Protein AF-0000000068712254 (afdb_homodimer)

Sequence (1360 aa):
MREKRAHALTGSDGLIGSLSQQELIDRQKTEPTGTDLFLKHTTFHGLRHVFLSGSYPRRLAWLLAFLTAVALLFTWSSNRVRYLLSSPVHTKAHMVYAKRLVFPAVTICNQNLLIPRRMKKPDIFSAGRWLGLLGRNWQVSPGARDVLTDRDSSSSNEPPWSPLSRILDFNHFLPPPLESQPSMLQLLDRLGHQMEEMLLYCRFQGEVCGPRNFSTIFTRYGKCYTFNSGQDNRPLLVTMKGGMGNGLELMLDIQQDEYLPVWGETDETSFEAGIKVQIHTQDEPPFIDQLGFGVAPGFQTFVSCQEQRLTYLPPPWGDCKSTPMDSDFFNAYSLTACRIDCETRYLVENCNCRMVHMPGDAPYCTPEQYKECADPALDFLVERDNDYCVCETPCNMTRFGKEMSFVKIPSKASAKYLAKKYNKTEQYIADNILVLDIFFEALNYETIEQTKAYEFAGLLGDIGGQMGLFIGASILTILELFDYLYEVIKYKLCRCSSKKHKHSNNNNRGAVLSLDDVKRHVSRLSIFRVERERERERERERERERERERERERERERERERERERERERERERERERERERERERERERERERERERERERERERERDSLHLIIFLHCIITFLSSFFPSSCPQNIDQVASRVVQLQYSASCATRDPGFAPRLCRNRQRPGGPWGDAQLAMREKRAHALTGSDGLIGSLSQQELIDRQKTEPTGTDLFLKHTTFHGLRHVFLSGSYPRRLAWLLAFLTAVALLFTWSSNRVRYLLSSPVHTKAHMVYAKRLVFPAVTICNQNLLIPRRMKKPDIFSAGRWLGLLGRNWQVSPGARDVLTDRDSSSSNEPPWSPLSRILDFNHFLPPPLESQPSMLQLLDRLGHQMEEMLLYCRFQGEVCGPRNFSTIFTRYGKCYTFNSGQDNRPLLVTMKGGMGNGLELMLDIQQDEYLPVWGETDETSFEAGIKVQIHTQDEPPFIDQLGFGVAPGFQTFVSCQEQRLTYLPPPWGDCKSTPMDSDFFNAYSLTACRIDCETRYLVENCNCRMVHMPGDAPYCTPEQYKECADPALDFLVERDNDYCVCETPCNMTRFGKEMSFVKIPSKASAKYLAKKYNKTEQYIADNILVLDIFFEALNYETIEQTKAYEFAGLLGDIGGQMGLFIGASILTILELFDYLYEVIKYKLCRCSSKKHKHSNNNNRGAVLSLDDVKRHVSRLSIFRVERERERERERERERERERERERERERERERERERERERERERERERERERERERERERERERERERERERERERERERDSLHLIIFLHCIITFLSSFFPSSCPQNIDQVASRVVQLQYSASCATRDPGFAPRLCRNRQRPGGPWGDAQLA

Organism: Oncorhynchus mykiss (NCBI:txid8022)

Secondary structure (DSSP, 8-state):
---------TT---------THHHHHHHS-S--HHHHHHHH---TTHHHHHTSS-HHHHHHHHHHHHHHHHHHHHHHHHHHHHHHT--EEEEEEEEE-S-EEPPEEEEEES----GGG--HHHHHHHHHHHTSB-TTSPBPHHHHHHHHGGG-SSSSS-THHHHHHHT--TT--PPPGGGSPPHHHHHHHHSPPHHHHEEEEEETTEE--GGGEEEEEETTEEEEEET-STTSPPPPEE-S-STTSSEEEEEE--GGGSPPPSS--TT----BSEEEEEE-TTSPP-HHHH-EEE-TTEEEEEEEEEEEEE-PPTTT---B-SPP--SS-SS--HHHHHHHHHHHHHHHHHS-B-TTS-SSSPBPPHHHIIIIIHHHHHHHHHS-TTSS--PPBSEEEEEEEEEEEEESS-HHHHHHHHHHTT--HHHHHHHEEEEEEEEEEEEEEEEEEEESS-HHHHHHHHHHHHHHHT---HHHHHHHHHHHHHHHHHHHHHHHHTGGGT---------------------------STHHHHHHHHHHHHHHHHHHHHHHHHHHHHHHHHHHHHHHHHHHHHHHHHHHHHHHHHHHHHHHHHHHHHHHHHHHHHHHHHHHHHHHHHHHHHHTTS-S---SGGGGGGHHHHGGGTGGGGG---------------------------/------------GGG---SHHHHHHHHHS----HHHHHHHH---TTHHHHHTSS-HHHHHHHHHHHHHHHHHHHHHHHHHHHHHHT--EEEEEEEEE-S-EEPPEEEEEES----GGG--HHHHHHHHHHHTSB-TTSPBPHHHHHHHHHTT-SSSSS-TTHHHHHHT--TT--PPPGGGSPPHHHHHHHHSPPHHHHEEEEEETTEE--GGGEEEEEETTEEEEEET-STTSPPPPEE-S-STTSSEEEEEE--GGGSPP-SS--TT-----SEEEEEE-TTSPP-HHHH-EEE-TTEEEEEEEEEEEEE-PPTTT---B-SPP--SS-SS--HHHHHHHHHHHHHHHHHS-B-TTS-SSSPBPPHHHIIIIIHHHHHHHHHHTTSSS--PPBSEEEEEEEEEEEEESS-HHHHHHHHHHTT--HHHHHHHEEEEEEEEEEEEEEEEEEEESS-HHHHHHHHHHHHHHHT---HHHHHHHHHHHHHHHHHHHHHHHHTHHHHTTS----------------------TTSTHHHHHHHHHHHHHHHHHHHHHHHHHHHHHHHHHHHHHHHHHHHHHHHHHHHHHHHHHHHHHHHHHHHHHHHHHHHHHHHHHHHHHHHHHHHHTTSS-S---STTHHHHHHHHHHHHGGGTT---------------------------

Structure (mmCIF, N/CA/C/O backbone):
data_AF-0000000068712254-model_v1
#
loop_
_entity.id
_entity.type
_entity.pdbx_description
1 polymer 'Acid-sensing ion channel 1'
#
loop_
_atom_site.group_PDB
_atom_site.id
_atom_site.type_symbol
_atom_site.label_atom_id
_atom_site.label_alt_id
_atom_site.label_comp_id
_atom_site.label_asym_id
_atom_site.label_entity_id
_atom_site.label_seq_id
_atom_site.pdbx_PDB_ins_code
_atom_site.Cartn_x
_atom_site.Cartn_y
_atom_site.Cartn_z
_atom_site.occupancy
_atom_site.B_iso_or_equiv
_atom_site.auth_seq_id
_atom_site.auth_comp_id
_atom_site.auth_asym_id
_atom_site.auth_atom_id
_atom_site.pdbx_PDB_model_num
ATOM 1 N N . MET A 1 1 ? -28.516 146.625 25.609 1 22.34 1 MET A N 1
ATOM 2 C CA . MET A 1 1 ? -29.281 145.5 25.328 1 22.34 1 MET A CA 1
ATOM 3 C C . MET A 1 1 ? -28.406 144.375 24.734 1 22.34 1 MET A C 1
ATOM 5 O O . MET A 1 1 ? -27.609 144.625 23.812 1 22.34 1 MET A O 1
ATOM 9 N N . ARG A 1 2 ? -28.297 143.25 25.531 1 22.44 2 ARG A N 1
ATOM 10 C CA . ARG A 1 2 ? -27.516 142.125 26.031 1 22.44 2 ARG A CA 1
ATOM 11 C C . ARG A 1 2 ? -27.469 141 25.016 1 22.44 2 ARG A C 1
ATOM 13 O O . ARG A 1 2 ? -28.484 140.375 24.766 1 22.44 2 ARG A O 1
ATOM 20 N N . GLU A 1 3 ? -26.672 141.375 23.984 1 19.88 3 GLU A N 1
ATOM 21 C CA . GLU A 1 3 ? -26.297 140.625 22.734 1 19.88 3 GLU A CA 1
ATOM 22 C C . GLU A 1 3 ? -25.891 139.25 22.984 1 19.88 3 GLU A C 1
ATOM 24 O O . GLU A 1 3 ? -26.375 138.25 22.328 1 19.88 3 GLU A O 1
ATOM 29 N N . LYS A 1 4 ? -24.641 139 23.391 1 21.2 4 LYS A N 1
ATOM 30 C CA . LYS A 1 4 ? -23.672 138.125 22.625 1 21.2 4 LYS A CA 1
ATOM 31 C C . LYS A 1 4 ? -23.688 136.75 23.078 1 21.2 4 LYS A C 1
ATOM 33 O O . LYS A 1 4 ? -23.094 135.875 22.422 1 21.2 4 LYS A O 1
ATOM 38 N N . ARG A 1 5 ? -24.031 136.5 24.359 1 23.12 5 ARG A N 1
ATOM 39 C CA . ARG A 1 5 ? -23.156 135.5 25 1 23.12 5 ARG A CA 1
ATOM 40 C C . ARG A 1 5 ? -23.5 134 24.547 1 23.12 5 ARG A C 1
ATOM 42 O O . ARG A 1 5 ? -24.328 133.375 25.172 1 23.12 5 ARG A O 1
ATOM 49 N N . ALA A 1 6 ? -23.719 133.875 23.203 1 20.67 6 ALA A N 1
ATOM 50 C CA . ALA A 1 6 ? -24.422 132.75 22.625 1 20.67 6 ALA A CA 1
ATOM 51 C C . ALA A 1 6 ? -23.625 131.5 22.844 1 20.67 6 ALA A C 1
ATOM 53 O O . ALA A 1 6 ? -24.125 130.375 22.562 1 20.67 6 ALA A O 1
ATOM 54 N N . HIS A 1 7 ? -22.266 131.625 23.141 1 22.64 7 HIS A N 1
ATOM 55 C CA . HIS A 1 7 ? -21.438 130.5 22.531 1 22.64 7 HIS A CA 1
ATOM 56 C C . HIS A 1 7 ? -21.641 129.25 23.25 1 22.64 7 HIS A C 1
ATOM 58 O O . HIS A 1 7 ? -21.406 129.125 24.453 1 22.64 7 HIS A O 1
ATOM 64 N N . ALA A 1 8 ? -22.641 128.375 22.828 1 21.3 8 ALA A N 1
ATOM 65 C CA . ALA A 1 8 ? -23.281 127.125 23.297 1 21.3 8 ALA A CA 1
ATOM 66 C C . ALA A 1 8 ? -22.281 126 23.438 1 21.3 8 ALA A C 1
ATOM 68 O O . ALA A 1 8 ? -21.375 125.875 22.609 1 21.3 8 ALA A O 1
ATOM 69 N N . LEU A 1 9 ? -22.031 125.375 24.609 1 21.94 9 LEU A N 1
ATOM 70 C CA . LEU A 1 9 ? -21.266 124.375 25.359 1 21.94 9 LEU A CA 1
ATOM 71 C C . LEU A 1 9 ? -21.453 123 24.766 1 21.94 9 LEU A C 1
ATOM 73 O O . LEU A 1 9 ? -21.141 122 25.406 1 21.94 9 LEU A O 1
ATOM 77 N N . THR A 1 10 ? -21.812 122.75 23.406 1 23.34 10 THR A N 1
ATOM 78 C CA . THR A 1 10 ? -22.438 121.438 23.094 1 23.34 10 THR A CA 1
ATOM 79 C C . THR A 1 10 ? -21.406 120.312 23.078 1 23.34 10 THR A C 1
ATOM 81 O O . THR A 1 10 ? -21.734 119.188 22.75 1 23.34 10 THR A O 1
ATOM 84 N N . GLY A 1 11 ? -20.094 120.5 23.391 1 21.34 11 GLY A N 1
ATOM 85 C CA . GLY A 1 11 ? -19.125 119.625 22.75 1 21.34 11 GLY A CA 1
ATOM 86 C C . GLY A 1 11 ? -19.125 118.188 23.297 1 21.34 11 GLY A C 1
ATOM 87 O O . GLY A 1 11 ? -18.297 117.375 22.922 1 21.34 11 GLY A O 1
ATOM 88 N N . SER A 1 12 ? -19.734 117.75 24.469 1 25.16 12 SER A N 1
ATOM 89 C CA . SER A 1 12 ? -19.062 116.688 25.219 1 25.16 12 SER A CA 1
ATOM 90 C C . SER A 1 12 ? -19.422 115.312 24.672 1 25.16 12 SER A C 1
ATOM 92 O O . SER A 1 12 ? -20.203 114.562 25.297 1 25.16 12 SER A O 1
ATOM 94 N N . ASP A 1 13 ? -19.734 115.125 23.328 1 23.64 13 ASP A N 1
ATOM 95 C CA . ASP A 1 13 ? -20.406 113.875 22.969 1 23.64 13 ASP A CA 1
ATOM 96 C C . ASP A 1 13 ? -19.516 112.688 23.297 1 23.64 13 ASP A C 1
ATOM 98 O O . ASP A 1 13 ? -19.953 111.75 23.969 1 23.64 13 ASP A O 1
ATOM 102 N N . GLY A 1 14 ? -18.812 112 22.266 1 24.56 14 GLY A N 1
ATOM 103 C CA . GLY A 1 14 ? -18.938 110.688 21.641 1 24.56 14 GLY A CA 1
ATOM 104 C C . GLY A 1 14 ? -17.938 109.688 22.172 1 24.56 14 GLY A C 1
ATOM 105 O O . GLY A 1 14 ? -17.719 108.625 21.562 1 24.56 14 GLY A O 1
ATOM 106 N N . LEU A 1 15 ? -17.125 109.875 23.172 1 25.58 15 LEU A N 1
ATOM 107 C CA . LEU A 1 15 ? -16 109 23.281 1 25.58 15 LEU A CA 1
ATOM 108 C C . LEU A 1 15 ? -16.453 107.625 23.797 1 25.58 15 LEU A C 1
ATOM 110 O O . LEU A 1 15 ? -16.516 107.375 25 1 25.58 15 LEU A O 1
ATOM 114 N N . ILE A 1 16 ? -17.672 107.188 23.5 1 29.19 16 ILE A N 1
ATOM 115 C CA . ILE A 1 16 ? -17.953 105.812 24.016 1 29.19 16 ILE A CA 1
ATOM 116 C C . ILE A 1 16 ? -16.906 104.875 23.469 1 29.19 16 ILE A C 1
ATOM 118 O O . ILE A 1 16 ? -16.578 104.875 22.281 1 29.19 16 ILE A O 1
ATOM 122 N N . GLY A 1 17 ? -16.078 104.188 24.359 1 26.16 17 GLY A N 1
ATOM 123 C CA . GLY A 1 17 ? -14.992 103.188 24.391 1 26.16 17 GLY A CA 1
ATOM 124 C C . GLY A 1 17 ? -15.281 102 23.547 1 26.16 17 GLY A C 1
ATOM 125 O O . GLY A 1 17 ? -16.375 101.438 23.625 1 26.16 17 GLY A O 1
ATOM 126 N N . SER A 1 18 ? -14.758 101.812 22.25 1 33.28 18 SER A N 1
ATOM 127 C CA . SER A 1 18 ? -14.578 100.75 21.312 1 33.28 18 SER A CA 1
ATOM 128 C C . SER A 1 18 ? -14.047 99.5 22.016 1 33.28 18 SER A C 1
ATOM 130 O O . SER A 1 18 ? -12.852 99.375 22.312 1 33.28 18 SER A O 1
ATOM 132 N N . LEU A 1 19 ? -14.508 99.125 23.219 1 33.78 19 LEU A N 1
ATOM 133 C CA . LEU A 1 19 ? -14.156 97.75 23.688 1 33.78 19 LEU A CA 1
ATOM 134 C C . LEU A 1 19 ? -14.312 96.75 22.578 1 33.78 19 LEU A C 1
ATOM 136 O O . LEU A 1 19 ? -15.375 96.625 21.969 1 33.78 19 LEU A O 1
ATOM 140 N N . SER A 1 20 ? -13.133 96.375 21.906 1 32.94 20 SER A N 1
ATOM 141 C CA . SER A 1 20 ? -12.742 95.562 20.766 1 32.94 20 SER A CA 1
ATOM 142 C C . SER A 1 20 ? -13.438 94.25 20.766 1 32.94 20 SER A C 1
ATOM 144 O O . SER A 1 20 ? -13.477 93.562 21.797 1 32.94 20 SER A O 1
ATOM 146 N N . GLN A 1 21 ? -14.5 93.875 19.906 1 37.25 21 GLN A N 1
ATOM 147 C CA . GLN A 1 21 ? -15.164 92.75 19.297 1 37.25 21 GLN A CA 1
ATOM 148 C C . GLN A 1 21 ? -14.172 91.625 19.016 1 37.25 21 GLN A C 1
ATOM 150 O O . GLN A 1 21 ? -14.57 90.5 18.719 1 37.25 21 GLN A O 1
ATOM 155 N N . GLN A 1 22 ? -12.883 91.938 18.875 1 39.75 22 GLN A N 1
ATOM 156 C CA . GLN A 1 22 ? -11.93 90.938 18.438 1 39.75 22 GLN A CA 1
ATOM 157 C C . GLN A 1 22 ? -11.766 89.875 19.484 1 39.75 22 GLN A C 1
ATOM 159 O O . GLN A 1 22 ? -11.555 88.688 19.156 1 39.75 22 GLN A O 1
ATOM 164 N N . GLU A 1 23 ? -11.812 90.25 20.766 1 40.56 23 GLU A N 1
ATOM 165 C CA . GLU A 1 23 ? -11.609 89.188 21.766 1 40.56 23 GLU A CA 1
ATOM 166 C C . GLU A 1 23 ? -12.797 88.188 21.797 1 40.56 23 GLU A C 1
ATOM 168 O O . GLU A 1 23 ? -12.68 87.062 22.281 1 40.56 23 GLU A O 1
ATOM 173 N N . LEU A 1 24 ? -14.039 88.812 21.438 1 38.44 24 LEU A N 1
ATOM 174 C CA . LEU A 1 24 ? -15.172 87.875 21.375 1 38.44 24 LEU A CA 1
ATOM 175 C C . LEU A 1 24 ? -15.008 86.875 20.219 1 38.44 24 LEU A C 1
ATOM 177 O O . LEU A 1 24 ? -15.516 85.75 20.281 1 38.44 24 LEU A O 1
ATOM 181 N N . ILE A 1 25 ? -14.531 87.438 19.078 1 40.47 25 ILE A N 1
ATOM 182 C CA . ILE A 1 25 ? -14.367 86.562 17.938 1 40.47 25 ILE A CA 1
ATOM 183 C C . ILE A 1 25 ? -13.305 85.5 18.266 1 40.47 25 ILE A C 1
ATOM 185 O O . ILE A 1 25 ? -13.406 84.375 17.828 1 40.47 25 ILE A O 1
ATOM 189 N N . ASP A 1 26 ? -12.266 85.938 18.906 1 40.22 26 ASP A N 1
ATOM 190 C CA . ASP A 1 26 ? -11.219 84.938 19.203 1 40.22 26 ASP A CA 1
ATOM 191 C C . ASP A 1 26 ? -11.703 83.938 20.203 1 40.22 26 ASP A C 1
ATOM 193 O O . ASP A 1 26 ? -11.117 82.875 20.328 1 40.22 26 ASP A O 1
ATOM 197 N N . ARG A 1 27 ? -12.523 84.312 21.188 1 42.34 27 ARG A N 1
ATOM 198 C CA . ARG A 1 27 ? -13.07 83.312 22.094 1 42.34 27 ARG A CA 1
ATOM 199 C C . ARG A 1 27 ? -13.992 82.312 21.375 1 42.34 27 ARG A C 1
ATOM 201 O O . ARG A 1 27 ? -14.25 81.25 21.859 1 42.34 27 ARG A O 1
ATOM 208 N N . GLN A 1 28 ? -14.82 82.938 20.5 1 39.88 28 GLN A N 1
ATOM 209 C CA . GLN A 1 28 ? -15.742 82 19.844 1 39.88 28 GLN A CA 1
ATOM 210 C C . GLN A 1 28 ? -15 81 19.031 1 39.88 28 GLN A C 1
ATOM 212 O O . GLN A 1 28 ? -15.586 80 18.594 1 39.88 28 GLN A O 1
ATOM 217 N N . LYS A 1 29 ? -13.984 81.375 18.422 1 43.91 29 LYS A N 1
ATOM 218 C CA . LYS A 1 29 ? -13.391 80.438 17.469 1 43.91 29 LYS A CA 1
ATOM 219 C C . LYS A 1 29 ? -12.836 79.188 18.172 1 43.91 29 LYS A C 1
ATOM 221 O O . LYS A 1 29 ? -12.344 78.25 17.531 1 43.91 29 LYS A O 1
ATOM 226 N N . THR A 1 30 ? -12.508 79.438 19.406 1 41.34 30 THR A N 1
ATOM 227 C CA . THR A 1 30 ? -11.906 78.188 19.891 1 41.34 30 THR A CA 1
ATOM 228 C C . THR A 1 30 ? -12.984 77.125 20.219 1 41.34 30 THR A C 1
ATOM 230 O O . THR A 1 30 ? -13.352 76.938 21.375 1 41.34 30 THR A O 1
ATOM 233 N N . GLU A 1 31 ? -14.164 77.312 19.766 1 41.47 31 GLU A N 1
ATOM 234 C CA . GLU A 1 31 ? -15.055 76.188 19.953 1 41.47 31 GLU A CA 1
ATOM 235 C C . GLU A 1 31 ? -14.32 74.875 19.703 1 41.47 31 GLU A C 1
ATOM 237 O O . GLU A 1 31 ? -13.617 74.75 18.703 1 41.47 31 GLU A O 1
ATOM 242 N N . PRO A 1 32 ? -13.93 74.188 20.797 1 49.16 32 PRO A N 1
ATOM 243 C CA . PRO A 1 32 ? -13.289 72.875 20.516 1 49.16 32 PRO A CA 1
ATOM 244 C C . PRO A 1 32 ? -13.875 72.188 19.281 1 49.16 32 PRO A C 1
ATOM 246 O O . PRO A 1 32 ? -15.086 72 19.203 1 49.16 32 PRO A O 1
ATOM 249 N N . THR A 1 33 ? -13.43 72.438 18.078 1 52.75 33 THR A N 1
ATOM 250 C CA . THR A 1 33 ? -13.844 71.75 16.844 1 52.75 33 THR A CA 1
ATOM 251 C C . THR A 1 33 ? -14.125 70.25 17.109 1 52.75 33 THR A C 1
ATOM 253 O O . THR A 1 33 ? -13.641 69.688 18.094 1 52.75 33 THR A O 1
ATOM 256 N N . GLY A 1 34 ? -15.344 69.75 16.453 1 53.47 34 GLY A N 1
ATOM 257 C CA . GLY A 1 34 ? -15.789 68.375 16.469 1 53.47 34 GLY A CA 1
ATOM 258 C C . GLY A 1 34 ? -14.641 67.375 16.516 1 53.47 34 GLY A C 1
ATOM 259 O O . GLY A 1 34 ? -14.734 66.375 17.188 1 53.47 34 GLY A O 1
ATOM 260 N N . THR A 1 35 ? -13.594 67.75 15.891 1 61.16 35 THR A N 1
ATOM 261 C CA . THR A 1 35 ? -12.438 66.875 15.867 1 61.16 35 THR A CA 1
ATOM 262 C C . THR A 1 35 ? -11.758 66.812 17.234 1 61.16 35 THR A C 1
ATOM 264 O O . THR A 1 35 ? -11.258 65.75 17.641 1 61.16 35 THR A O 1
ATOM 267 N N . ASP A 1 36 ? -11.734 67.938 17.906 1 60.5 36 ASP A N 1
ATOM 268 C CA . ASP A 1 36 ? -11.086 68 19.219 1 60.5 36 ASP A CA 1
ATOM 269 C C . ASP A 1 36 ? -11.867 67.188 20.25 1 60.5 36 ASP A C 1
ATOM 271 O O . ASP A 1 36 ? -11.266 66.5 21.094 1 60.5 36 ASP A O 1
ATOM 275 N N . LEU A 1 37 ? -13.172 67.25 20.125 1 59.22 37 LEU A N 1
ATOM 276 C CA . LEU A 1 37 ? -13.977 66.5 21.047 1 59.22 37 LEU A CA 1
ATOM 277 C C . LEU A 1 37 ? -13.82 65 20.781 1 59.22 37 LEU A C 1
ATOM 279 O O . LEU A 1 37 ? -13.758 64.188 21.719 1 59.22 37 LEU A O 1
ATOM 283 N N . PHE A 1 38 ? -13.688 64.688 19.547 1 63.28 38 PHE A N 1
ATOM 284 C CA . PHE A 1 38 ? -13.492 63.281 19.188 1 63.28 38 PHE A CA 1
ATOM 285 C C . PHE A 1 38 ? -12.156 62.781 19.719 1 63.28 38 PHE A C 1
ATOM 287 O O . PHE A 1 38 ? -12.07 61.656 20.234 1 63.28 38 PHE A O 1
ATOM 294 N N . LEU A 1 39 ? -11.227 63.594 19.438 1 63.19 39 LEU A N 1
ATOM 295 C CA . LEU A 1 39 ? -9.883 63.188 19.844 1 63.19 39 LEU A CA 1
ATOM 296 C C . LEU A 1 39 ? -9.781 63.062 21.359 1 63.19 39 LEU A C 1
ATOM 298 O O . LEU A 1 39 ? -8.992 62.281 21.859 1 63.19 39 LEU A O 1
ATOM 302 N N . LYS A 1 40 ? -10.57 63.875 21.984 1 61.78 40 LYS A N 1
ATOM 303 C CA . LYS A 1 40 ? -10.547 63.812 23.453 1 61.78 40 LYS A CA 1
ATOM 304 C C . LYS A 1 40 ? -11.281 62.594 23.969 1 61.78 40 LYS A C 1
ATOM 306 O O . LYS A 1 40 ? -10.945 62.062 25.031 1 61.78 40 LYS A O 1
ATOM 311 N N . HIS A 1 41 ? -12.195 62.031 23.078 1 61.53 41 HIS A N 1
ATOM 312 C CA . HIS A 1 41 ? -13 60.906 23.562 1 61.53 41 HIS A CA 1
ATOM 313 C C . HIS A 1 41 ? -12.688 59.625 22.797 1 61.53 41 HIS A C 1
ATOM 315 O O . HIS A 1 41 ? -13.305 58.594 23.047 1 61.53 41 HIS A O 1
ATOM 321 N N . THR A 1 42 ? -11.695 59.75 21.938 1 66.38 42 THR A N 1
ATOM 322 C CA . THR A 1 42 ? -11.438 58.531 21.156 1 66.38 42 THR A CA 1
ATOM 323 C C . THR A 1 42 ? -10.766 57.469 22.016 1 66.38 42 THR A C 1
ATOM 325 O O . THR A 1 42 ? -9.953 57.781 22.891 1 66.38 42 THR A O 1
ATOM 328 N N . THR A 1 43 ? -11.273 56.312 21.828 1 68.81 43 THR A N 1
ATOM 329 C CA . THR A 1 43 ? -10.773 55.188 22.594 1 68.81 43 THR A CA 1
ATOM 330 C C . THR A 1 43 ? -9.609 54.5 21.875 1 68.81 43 THR A C 1
ATOM 332 O O . THR A 1 43 ? -9.125 53.469 22.312 1 68.81 43 THR A O 1
ATOM 335 N N . PHE A 1 44 ? -9.102 55.188 20.781 1 74.88 44 PHE A N 1
ATOM 336 C CA . PHE A 1 44 ? -7.879 54.688 20.172 1 74.88 44 PHE A CA 1
ATOM 337 C C . PHE A 1 44 ? -6.66 55.062 21 1 74.88 44 PHE A C 1
ATOM 339 O O . PHE A 1 44 ? -6.52 56.219 21.438 1 74.88 44 PHE A O 1
ATOM 346 N N . HIS A 1 45 ? -5.93 54.031 21.188 1 72.31 45 HIS A N 1
ATOM 347 C CA . HIS A 1 45 ? -4.707 54.375 21.906 1 72.31 45 HIS A CA 1
ATOM 348 C C . HIS A 1 45 ? -3.734 55.125 21.031 1 72.31 45 HIS A C 1
ATOM 350 O O . HIS A 1 45 ? -3.59 54.844 19.844 1 72.31 45 HIS A O 1
ATOM 356 N N . GLY A 1 46 ? -3.182 56.156 21.391 1 72.12 46 GLY A N 1
ATOM 357 C CA . GLY A 1 46 ? -2.08 56.844 20.734 1 72.12 46 GLY A CA 1
ATOM 358 C C . GLY A 1 46 ? -2.531 58 19.875 1 72.12 46 GLY A C 1
ATOM 359 O O . GLY A 1 46 ? -1.743 58.906 19.562 1 72.12 46 GLY A O 1
ATOM 360 N N . LEU A 1 47 ? -3.791 57.906 19.438 1 73.88 47 LEU A N 1
ATOM 361 C CA . LEU A 1 47 ? -4.238 58.938 18.5 1 73.88 47 LEU A CA 1
ATOM 362 C C . LEU A 1 47 ? -4.305 60.312 19.188 1 73.88 47 LEU A C 1
ATOM 364 O O . LEU A 1 47 ? -4.082 61.344 18.562 1 73.88 47 LEU A O 1
ATOM 368 N N . ARG A 1 48 ? -4.516 60.25 20.453 1 73.25 48 ARG A N 1
ATOM 369 C CA . ARG A 1 48 ? -4.605 61.5 21.203 1 73.25 48 ARG A CA 1
ATOM 370 C C . ARG A 1 48 ? -3.258 62.188 21.234 1 73.25 48 ARG A C 1
ATOM 372 O O . ARG A 1 48 ? -3.201 63.438 21.188 1 73.25 48 ARG A O 1
ATOM 379 N N . HIS A 1 49 ? -2.217 61.375 21.188 1 73.62 49 HIS A N 1
ATOM 380 C CA . HIS A 1 49 ? -0.893 62 21.281 1 73.62 49 HIS A CA 1
ATOM 381 C C . HIS A 1 49 ? -0.443 62.562 19.938 1 73.62 49 HIS A C 1
ATOM 383 O O . HIS A 1 49 ? 0.445 63.406 19.875 1 73.62 49 HIS A O 1
ATOM 389 N N . VAL A 1 50 ? -1.033 62.125 18.984 1 74.44 50 VAL A N 1
ATOM 390 C CA . VAL A 1 50 ? -0.674 62.625 17.656 1 74.44 50 VAL A CA 1
ATOM 391 C C . VAL A 1 50 ? -1.26 64 17.453 1 74.44 50 VAL A C 1
ATOM 393 O O . VAL A 1 50 ? -0.608 64.875 16.875 1 74.44 50 VAL A O 1
ATOM 396 N N . PHE A 1 51 ? -2.416 64.312 17.969 1 71.75 51 PHE A N 1
ATOM 397 C CA . PHE A 1 51 ? -3.096 65.562 17.609 1 71.75 51 PHE A CA 1
ATOM 398 C C . PHE A 1 51 ? -3.049 66.562 18.766 1 71.75 51 PHE A C 1
ATOM 400 O O . PHE A 1 51 ? -3.131 67.75 18.562 1 71.75 51 PHE A O 1
ATOM 407 N N . LEU A 1 52 ? -3.203 66.062 19.891 1 61.97 52 LEU A N 1
ATOM 408 C CA . LEU A 1 52 ? -3.377 67.062 20.938 1 61.97 52 LEU A CA 1
ATOM 409 C C . LEU A 1 52 ? -2.035 67.625 21.344 1 61.97 52 LEU A C 1
ATOM 411 O O . LEU A 1 52 ? -1.919 68.875 21.484 1 61.97 52 LEU A O 1
ATOM 415 N N . SER A 1 53 ? -1.084 66.875 22.141 1 59 53 SER A N 1
ATOM 416 C CA . SER A 1 53 ? -0.093 67.562 22.953 1 59 53 SER A CA 1
ATOM 417 C C . SER A 1 53 ? 1.323 67.312 22.469 1 59 53 SER A C 1
ATOM 419 O O . SER A 1 53 ? 1.608 66.188 21.969 1 59 53 SER A O 1
ATOM 421 N N . GLY A 1 54 ? 2.17 68.438 22.172 1 61.44 54 GLY A N 1
ATOM 422 C CA . GLY A 1 54 ? 3.617 68.375 22.297 1 61.44 54 GLY A CA 1
ATOM 423 C C . GLY A 1 54 ? 4.348 68.938 21.094 1 61.44 54 GLY A C 1
ATOM 424 O O . GLY A 1 54 ? 3.74 69.562 20.219 1 61.44 54 GLY A O 1
ATOM 425 N N . SER A 1 55 ? 5.57 68.75 21.094 1 72.31 55 SER A N 1
ATOM 426 C CA . SER A 1 55 ? 6.535 69.188 20.094 1 72.31 55 SER A CA 1
ATOM 427 C C . SER A 1 55 ? 6.352 68.375 18.797 1 72.31 55 SER A C 1
ATOM 429 O O . SER A 1 55 ? 5.789 67.312 18.797 1 72.31 55 SER A O 1
ATOM 431 N N . TYR A 1 56 ? 6.512 69.062 17.656 1 81.38 56 TYR A N 1
ATOM 432 C CA . TYR A 1 56 ? 6.328 68.5 16.312 1 81.38 56 TYR A CA 1
ATOM 433 C C . TYR A 1 56 ? 7.031 67.188 16.156 1 81.38 56 TYR A C 1
ATOM 435 O O . TYR A 1 56 ? 6.449 66.188 15.656 1 81.38 56 TYR A O 1
ATOM 443 N N . PRO A 1 57 ? 8.281 67.062 16.688 1 82.94 57 PRO A N 1
ATOM 444 C CA . PRO A 1 57 ? 8.922 65.75 16.516 1 82.94 57 PRO A CA 1
ATOM 445 C C . PRO A 1 57 ? 8.227 64.625 17.312 1 82.94 57 PRO A C 1
ATOM 447 O O . PRO A 1 57 ? 8.188 63.5 16.875 1 82.94 57 PRO A O 1
ATOM 450 N N . ARG A 1 58 ? 7.668 65 18.359 1 83.94 58 ARG A N 1
ATOM 451 C CA . ARG A 1 58 ? 6.945 64.062 19.172 1 83.94 58 ARG A CA 1
ATOM 452 C C . ARG A 1 58 ? 5.656 63.594 18.484 1 83.94 58 ARG A C 1
ATOM 454 O O . ARG A 1 58 ? 5.32 62.406 18.5 1 83.94 58 ARG A O 1
ATOM 461 N N . ARG A 1 59 ? 5.074 64.438 17.828 1 84.44 59 ARG A N 1
ATOM 462 C CA . ARG A 1 59 ? 3.846 64.188 17.094 1 84.44 59 ARG A CA 1
ATOM 463 C C . ARG A 1 59 ? 4.133 63.281 15.883 1 84.44 59 ARG A C 1
ATOM 465 O O . ARG A 1 59 ? 3.352 62.375 15.562 1 84.44 59 ARG A O 1
ATOM 472 N N . LEU A 1 60 ? 5.266 63.562 15.312 1 87.25 60 LEU A N 1
ATOM 473 C CA . LEU A 1 60 ? 5.652 62.75 14.164 1 87.25 60 LEU A CA 1
ATOM 474 C C . LEU A 1 60 ? 6.016 61.312 14.594 1 87.25 60 LEU A C 1
ATOM 476 O O . LEU A 1 60 ? 5.711 60.375 13.891 1 87.25 60 LEU A O 1
ATOM 480 N N . ALA A 1 61 ? 6.637 61.156 15.75 1 87.12 61 ALA A N 1
ATOM 481 C CA . ALA A 1 61 ? 7.004 59.844 16.266 1 87.12 61 ALA A CA 1
ATOM 482 C C . ALA A 1 61 ? 5.762 59.031 16.609 1 87.12 61 ALA A C 1
ATOM 484 O O . ALA A 1 61 ? 5.707 57.812 16.328 1 87.12 61 ALA A O 1
ATOM 485 N N . TRP A 1 62 ? 4.793 59.719 17.141 1 86.75 62 TRP A N 1
ATOM 486 C CA . TRP A 1 62 ? 3.564 59.031 17.5 1 86.75 62 TRP A CA 1
ATOM 487 C C . TRP A 1 62 ? 2.756 58.688 16.25 1 86.75 62 TRP A C 1
ATOM 489 O O . TRP A 1 62 ? 2.096 57.625 16.219 1 86.75 62 TRP A O 1
ATOM 499 N N . LEU A 1 63 ? 2.875 59.469 15.227 1 87.69 63 LEU A N 1
ATOM 500 C CA . LEU A 1 63 ? 2.201 59.156 13.969 1 87.69 63 LEU A CA 1
ATOM 501 C C . LEU A 1 63 ? 2.844 57.969 13.297 1 87.69 63 LEU A C 1
ATOM 503 O O . LEU A 1 63 ? 2.145 57.094 12.766 1 87.69 63 LEU A O 1
ATOM 507 N N . LEU A 1 64 ? 4.117 57.906 13.375 1 90.25 64 LEU A N 1
ATOM 508 C CA . LEU A 1 64 ? 4.82 56.75 12.781 1 90.25 64 LEU A CA 1
ATOM 509 C C . LEU A 1 64 ? 4.531 55.469 13.555 1 90.25 64 LEU A C 1
ATOM 511 O O . LEU A 1 64 ? 4.387 54.406 12.961 1 90.25 64 LEU A O 1
ATOM 515 N N . ALA A 1 65 ? 4.461 55.625 14.852 1 89.19 65 ALA A N 1
ATOM 516 C CA . ALA A 1 65 ? 4.152 54.438 15.672 1 89.19 65 ALA A CA 1
ATOM 517 C C . ALA A 1 65 ? 2.736 53.938 15.406 1 89.19 65 ALA A C 1
ATOM 519 O O . ALA A 1 65 ? 2.504 52.75 15.336 1 89.19 65 ALA A O 1
ATOM 520 N N . PHE A 1 66 ? 1.828 54.781 15.281 1 87.81 66 PHE A N 1
ATOM 521 C CA . PHE A 1 66 ? 0.443 54.438 15 1 87.81 66 PHE A CA 1
ATOM 522 C C . PHE A 1 66 ? 0.313 53.812 13.625 1 87.81 66 PHE A C 1
ATOM 524 O O . PHE A 1 66 ? -0.37 52.781 13.461 1 87.81 66 PHE A O 1
ATOM 531 N N . LEU A 1 67 ? 1.033 54.344 12.656 1 90.25 67 LEU A N 1
ATOM 532 C CA . LEU A 1 67 ? 0.977 53.781 11.305 1 90.25 67 LEU A CA 1
ATOM 533 C C . LEU A 1 67 ? 1.639 52.406 11.242 1 90.25 67 LEU A C 1
ATOM 535 O O . LEU A 1 67 ? 1.177 51.531 10.523 1 90.25 67 LEU A O 1
ATOM 539 N N . THR A 1 68 ? 2.695 52.25 11.945 1 91.94 68 THR A N 1
ATOM 540 C CA . THR A 1 68 ? 3.355 50.938 12.008 1 91.94 68 THR A CA 1
ATOM 541 C C . THR A 1 68 ? 2.459 49.906 12.68 1 91.94 68 THR A C 1
ATOM 543 O O . THR A 1 68 ? 2.398 48.75 12.258 1 91.94 68 THR A O 1
ATOM 546 N N . ALA A 1 69 ? 1.771 50.344 13.727 1 90.06 69 ALA A N 1
ATOM 547 C CA . ALA A 1 69 ? 0.855 49.438 14.422 1 90.06 69 ALA A CA 1
ATOM 548 C C . ALA A 1 69 ? -0.298 49.031 13.516 1 90.06 69 ALA A C 1
ATOM 550 O O . ALA A 1 69 ? -0.688 47.875 13.5 1 90.06 69 ALA A O 1
ATOM 551 N N . VAL A 1 70 ? -0.773 49.938 12.789 1 89.06 70 VAL A N 1
ATOM 552 C CA . VAL A 1 70 ? -1.871 49.656 11.875 1 89.06 70 VAL A CA 1
ATOM 553 C C . VAL A 1 70 ? -1.376 48.75 10.75 1 89.06 70 VAL A C 1
ATOM 555 O O . VAL A 1 70 ? -2.074 47.812 10.336 1 89.06 70 VAL A O 1
ATOM 558 N N . ALA A 1 71 ? -0.188 48.969 10.297 1 93.38 71 ALA A N 1
ATOM 559 C CA . ALA A 1 71 ? 0.389 48.125 9.25 1 93.38 71 ALA A CA 1
ATOM 560 C C . ALA A 1 71 ? 0.609 46.719 9.75 1 93.38 71 ALA A C 1
ATOM 562 O O . ALA A 1 71 ? 0.339 45.75 9.031 1 93.38 71 ALA A O 1
ATOM 563 N N . LEU A 1 72 ? 1.054 46.625 10.945 1 91.38 72 LEU A N 1
ATOM 564 C CA . LEU A 1 72 ? 1.268 45.281 11.531 1 91.38 72 LEU A CA 1
ATOM 565 C C . LEU A 1 72 ? -0.06 44.594 11.766 1 91.38 72 LEU A C 1
ATOM 567 O O . LEU A 1 72 ? -0.163 43.375 11.57 1 91.38 72 LEU A O 1
ATOM 571 N N . LEU A 1 73 ? -1.038 45.312 12.164 1 90.5 73 LEU A N 1
ATOM 572 C CA . LEU A 1 73 ? -2.369 44.719 12.344 1 90.5 73 LEU A CA 1
ATOM 573 C C . LEU A 1 73 ? -2.908 44.188 11.031 1 90.5 73 LEU A C 1
ATOM 575 O O . LEU A 1 73 ? -3.4 43.062 10.977 1 90.5 73 LEU A O 1
ATOM 579 N N . PHE A 1 74 ? -2.752 44.906 9.977 1 92.25 74 PHE A N 1
ATOM 580 C CA . PHE A 1 74 ? -3.277 44.469 8.688 1 92.25 74 PHE A CA 1
ATOM 581 C C . PHE A 1 74 ? -2.484 43.281 8.148 1 92.25 74 PHE A C 1
ATOM 583 O O . PHE A 1 74 ? -3.055 42.375 7.543 1 92.25 74 PHE A O 1
ATOM 590 N N . THR A 1 75 ? -1.252 43.25 8.305 1 92.75 75 THR A N 1
ATOM 591 C CA . THR A 1 75 ? -0.424 42.156 7.801 1 92.75 75 THR A CA 1
ATOM 592 C C . THR A 1 75 ? -0.745 40.844 8.523 1 92.75 75 THR A C 1
ATOM 594 O O . THR A 1 75 ? -0.946 39.812 7.891 1 92.75 75 THR A O 1
ATOM 597 N N . TRP A 1 76 ? -0.895 40.938 9.812 1 91.25 76 TRP A N 1
ATOM 598 C CA . TRP A 1 76 ? -1.121 39.719 10.57 1 91.25 76 TRP A CA 1
ATOM 599 C C . TRP A 1 76 ? -2.576 39.281 10.469 1 91.25 76 TRP A C 1
ATOM 601 O O . TRP A 1 76 ? -2.869 38.094 10.5 1 91.25 76 TRP A O 1
ATOM 611 N N . SER A 1 77 ? -3.449 40.188 10.391 1 89.81 77 SER A N 1
ATOM 612 C CA . SER A 1 77 ? -4.848 39.844 10.172 1 89.81 77 SER A CA 1
ATOM 613 C C . SER A 1 77 ? -5.055 39.188 8.805 1 89.81 77 SER A C 1
ATOM 615 O O . SER A 1 77 ? -5.852 38.281 8.648 1 89.81 77 SER A O 1
ATOM 617 N N . SER A 1 78 ? -4.355 39.688 7.84 1 92.94 78 SER A N 1
ATOM 618 C CA . SER A 1 78 ? -4.453 39.094 6.508 1 92.94 78 SER A CA 1
ATOM 619 C C . SER A 1 78 ? -3.877 37.688 6.473 1 92.94 78 SER A C 1
ATOM 621 O O . SER A 1 78 ? -4.383 36.812 5.758 1 92.94 78 SER A O 1
ATOM 623 N N . ASN A 1 79 ? -2.877 37.531 7.207 1 91.88 79 ASN A N 1
ATOM 624 C CA . ASN A 1 79 ? -2.299 36.188 7.312 1 91.88 79 ASN A CA 1
ATOM 625 C C . ASN A 1 79 ? -3.295 35.188 7.902 1 91.88 79 ASN A C 1
ATOM 627 O O . ASN A 1 79 ? -3.41 34.062 7.422 1 91.88 79 ASN A O 1
ATOM 631 N N . ARG A 1 80 ? -4.031 35.625 8.875 1 91.69 80 ARG A N 1
ATOM 632 C CA . ARG A 1 80 ? -4.996 34.719 9.516 1 91.69 80 ARG A CA 1
ATOM 633 C C . ARG A 1 80 ? -6.188 34.469 8.609 1 91.69 80 ARG A C 1
ATOM 635 O O . ARG A 1 80 ? -6.754 33.375 8.609 1 91.69 80 ARG A O 1
ATOM 642 N N . VAL A 1 81 ? -6.484 35.438 7.883 1 92.56 81 VAL A N 1
ATOM 643 C CA . VAL A 1 81 ? -7.586 35.25 6.941 1 92.56 81 VAL A CA 1
ATOM 644 C C . VAL A 1 81 ? -7.172 34.312 5.832 1 92.56 81 VAL A C 1
ATOM 646 O O . VAL A 1 81 ? -7.957 33.438 5.422 1 92.56 81 VAL A O 1
ATOM 649 N N . ARG A 1 82 ? -5.992 34.438 5.406 1 91.38 82 ARG A N 1
ATOM 650 C CA . ARG A 1 82 ? -5.492 33.5 4.395 1 91.38 82 ARG A CA 1
ATOM 651 C C . ARG A 1 82 ? -5.41 32.094 4.949 1 91.38 82 ARG A C 1
ATOM 653 O O . ARG A 1 82 ? -5.668 31.125 4.234 1 91.38 82 ARG A O 1
ATOM 660 N N . TYR A 1 83 ? -5.051 31.938 6.141 1 89.56 83 TYR A N 1
ATOM 661 C CA . TYR A 1 83 ? -4.98 30.641 6.793 1 89.56 83 TYR A CA 1
ATOM 662 C C . TYR A 1 83 ? -6.359 29.984 6.863 1 89.56 83 TYR A C 1
ATOM 664 O O . TYR A 1 83 ? -6.5 28.797 6.609 1 89.56 83 TYR A O 1
ATOM 672 N N . LEU A 1 84 ? -7.309 30.734 7.172 1 90.88 84 LEU A N 1
ATOM 673 C CA . LEU A 1 84 ? -8.672 30.219 7.207 1 90.88 84 LEU A CA 1
ATOM 674 C C . LEU A 1 84 ? -9.125 29.797 5.812 1 90.88 84 LEU A C 1
ATOM 676 O O . LEU A 1 84 ? -9.766 28.75 5.652 1 90.88 84 LEU A O 1
ATOM 680 N N . LEU A 1 85 ? -8.789 30.594 4.844 1 92.31 85 LEU A N 1
ATOM 681 C CA . LEU A 1 85 ? -9.211 30.312 3.477 1 92.31 85 LEU A CA 1
ATOM 682 C C . LEU A 1 85 ? -8.484 29.094 2.916 1 92.31 85 LEU A C 1
ATOM 684 O O . LEU A 1 85 ? -8.938 28.484 1.941 1 92.31 85 LEU A O 1
ATOM 688 N N . SER A 1 86 ? -7.422 28.734 3.484 1 88.62 86 SER A N 1
ATOM 689 C CA . SER A 1 86 ? -6.719 27.531 3.059 1 88.62 86 SER A CA 1
ATOM 690 C C . SER A 1 86 ? -7.367 26.281 3.633 1 88.62 86 SER A C 1
ATOM 692 O O . SER A 1 86 ? -7.023 25.156 3.25 1 88.62 86 SER A O 1
ATOM 694 N N . SER A 1 87 ? -8.375 26.312 4.344 1 87.75 87 SER A N 1
ATOM 695 C CA . SER A 1 87 ? -9.172 25.234 4.926 1 87.75 87 SER A CA 1
ATOM 696 C C . SER A 1 87 ? -8.289 24.156 5.516 1 87.75 87 SER A C 1
ATOM 698 O O . SER A 1 87 ? -8.328 23 5.074 1 87.75 87 SER A O 1
ATOM 700 N N . PRO A 1 88 ? -7.531 24.484 6.547 1 88.81 88 PRO A N 1
ATOM 701 C CA . PRO A 1 88 ? -6.664 23.484 7.172 1 88.81 88 PRO A CA 1
ATOM 702 C C . PRO A 1 88 ? -7.449 22.406 7.918 1 88.81 88 PRO A C 1
ATOM 704 O O . PRO A 1 88 ? -8.484 22.703 8.516 1 88.81 88 PRO A O 1
ATOM 707 N N . VAL A 1 89 ? -6.945 21.188 7.742 1 89.75 89 VAL A N 1
ATOM 708 C CA . VAL A 1 89 ? -7.621 20.062 8.367 1 89.75 89 VAL A CA 1
ATOM 709 C C . VAL A 1 89 ? -6.621 19.266 9.211 1 89.75 89 VAL A C 1
ATOM 711 O O . VAL A 1 89 ? -5.418 19.281 8.938 1 89.75 89 VAL A O 1
ATOM 714 N N . HIS A 1 90 ? -7.086 18.781 10.359 1 89.62 90 HIS A N 1
ATOM 715 C CA . HIS A 1 90 ? -6.281 17.859 11.156 1 89.62 90 HIS A CA 1
ATOM 716 C C . HIS A 1 90 ? -6.949 16.484 11.25 1 89.62 90 HIS A C 1
ATOM 718 O O . HIS A 1 90 ? -8.164 16.375 11.062 1 89.62 90 HIS A O 1
ATOM 724 N N . THR A 1 91 ? -6.098 15.484 11.414 1 92 91 THR A N 1
ATOM 725 C CA . THR A 1 91 ? -6.598 14.117 11.508 1 92 91 THR A CA 1
ATOM 726 C C . THR A 1 91 ? -6.484 13.594 12.938 1 92 91 THR A C 1
ATOM 728 O O . THR A 1 91 ? -5.449 13.766 13.586 1 92 91 THR A O 1
ATOM 731 N N . LYS A 1 92 ? -7.598 13.117 13.391 1 91.31 92 LYS A N 1
ATOM 732 C CA . LYS A 1 92 ? -7.645 12.477 14.695 1 91.31 92 LYS A CA 1
ATOM 733 C C . LYS A 1 92 ? -7.801 10.961 14.555 1 91.31 92 LYS A C 1
ATOM 735 O O . LYS A 1 92 ? -8.727 10.484 13.898 1 91.31 92 LYS A O 1
ATOM 740 N N . ALA A 1 93 ? -6.867 10.289 15.133 1 90.69 93 ALA A N 1
ATOM 741 C CA . ALA A 1 93 ? -6.938 8.836 15.141 1 90.69 93 ALA A CA 1
ATOM 742 C C . ALA A 1 93 ? -7.156 8.305 16.562 1 90.69 93 ALA A C 1
ATOM 744 O O . ALA A 1 93 ? -6.492 8.742 17.5 1 90.69 93 ALA A O 1
ATOM 745 N N . HIS A 1 94 ? -8.172 7.402 16.703 1 91.12 94 HIS A N 1
ATOM 746 C CA . HIS A 1 94 ? -8.422 6.816 18.016 1 91.12 94 HIS A CA 1
ATOM 747 C C . HIS A 1 94 ? -8.891 5.375 17.906 1 91.12 94 HIS A C 1
ATOM 749 O O . HIS A 1 94 ? -9.461 4.984 16.875 1 91.12 94 HIS A O 1
ATOM 755 N N . MET A 1 95 ? -8.547 4.562 18.953 1 93.19 95 MET A N 1
ATOM 756 C CA . MET A 1 95 ? -9 3.178 19.047 1 93.19 95 MET A CA 1
ATOM 757 C C . MET A 1 95 ? -10.234 3.07 19.938 1 93.19 95 MET A C 1
ATOM 759 O O . MET A 1 95 ? -10.25 3.57 21.062 1 93.19 95 MET A O 1
ATOM 763 N N . VAL A 1 96 ? -11.281 2.479 19.391 1 91.81 96 VAL A N 1
ATOM 764 C CA . VAL A 1 96 ? -12.531 2.34 20.125 1 91.81 96 VAL A CA 1
ATOM 765 C C . VAL A 1 96 ? -12.812 0.863 20.406 1 91.81 96 VAL A C 1
ATOM 767 O O . VAL A 1 96 ? -12.734 0.032 19.5 1 91.81 96 VAL A O 1
ATOM 770 N N . TYR A 1 97 ? -13.102 0.636 21.641 1 90.56 97 TYR A N 1
ATOM 771 C CA . TYR A 1 97 ? -13.508 -0.718 22 1 90.56 97 TYR A CA 1
ATOM 772 C C . TYR A 1 97 ? -14.992 -0.938 21.75 1 90.56 97 TYR A C 1
ATOM 774 O O . TYR A 1 97 ? -15.82 -0.108 22.125 1 90.56 97 TYR A O 1
ATOM 782 N N . ALA A 1 98 ? -15.25 -1.969 21.031 1 89 98 ALA A N 1
ATOM 783 C CA . ALA A 1 98 ? -16.641 -2.312 20.75 1 89 98 ALA A CA 1
ATOM 784 C C . ALA A 1 98 ? -17.016 -3.645 21.391 1 89 98 ALA A C 1
ATOM 786 O O . ALA A 1 98 ? -16.25 -4.605 21.328 1 89 98 ALA A O 1
ATOM 787 N N . LYS A 1 99 ? -18.203 -3.723 22.016 1 88.31 99 LYS A N 1
ATOM 788 C CA . LYS A 1 99 ? -18.688 -4.965 22.609 1 88.31 99 LYS A CA 1
ATOM 789 C C . LYS A 1 99 ? -19.078 -5.977 21.531 1 88.31 99 LYS A C 1
ATOM 791 O O . LYS A 1 99 ? -18.859 -7.18 21.703 1 88.31 99 LYS A O 1
ATOM 796 N N . ARG A 1 100 ? -19.703 -5.383 20.531 1 91.44 100 ARG A N 1
ATOM 797 C CA . ARG A 1 100 ? -20.125 -6.227 19.422 1 91.44 100 ARG A CA 1
ATOM 798 C C . ARG A 1 100 ? -19.75 -5.598 18.094 1 91.44 100 ARG A C 1
ATOM 800 O O . ARG A 1 100 ? -19.875 -4.387 17.906 1 91.44 100 ARG A O 1
ATOM 807 N N . LEU A 1 101 ? -19.156 -6.445 17.312 1 93.44 101 LEU A N 1
ATOM 808 C CA . LEU A 1 101 ? -18.812 -5.996 15.969 1 93.44 101 LEU A CA 1
ATOM 809 C C . LEU A 1 101 ? -19.5 -6.863 14.914 1 93.44 101 LEU A C 1
ATOM 811 O O . LEU A 1 101 ? -19.578 -8.086 15.062 1 93.44 101 LEU A O 1
ATOM 815 N N . VAL A 1 102 ? -20.016 -6.203 13.969 1 94.38 102 VAL A N 1
ATOM 816 C CA . VAL A 1 102 ? -20.594 -6.945 12.852 1 94.38 102 VAL A CA 1
ATOM 817 C C . VAL A 1 102 ? -19.484 -7.645 12.062 1 94.38 102 VAL A C 1
ATOM 819 O O . VAL A 1 102 ? -18.5 -7.012 11.672 1 94.38 102 VAL A O 1
ATOM 822 N N . PHE A 1 103 ? -19.594 -8.953 11.906 1 96.25 103 PHE A N 1
ATOM 823 C CA . PHE A 1 103 ? -18.625 -9.703 11.125 1 96.25 103 PHE A CA 1
ATOM 824 C C . PHE A 1 103 ? -18.703 -9.328 9.648 1 96.25 103 PHE A C 1
ATOM 826 O O . PHE A 1 103 ? -19.797 -9.203 9.102 1 96.25 103 PHE A O 1
ATOM 833 N N . PRO A 1 104 ? -17.578 -9.133 9 1 96.44 104 PRO A N 1
ATOM 834 C CA . PRO A 1 104 ? -17.594 -8.711 7.598 1 96.44 104 PRO A CA 1
ATOM 835 C C . PRO A 1 104 ? -18.141 -9.789 6.664 1 96.44 104 PRO A C 1
ATOM 837 O O . PRO A 1 104 ? -18.281 -10.945 7.066 1 96.44 104 PRO A O 1
ATOM 840 N N . ALA A 1 105 ? -18.531 -9.305 5.508 1 97 105 ALA A N 1
ATOM 841 C CA . ALA A 1 105 ? -18.906 -10.242 4.449 1 97 105 ALA A CA 1
ATOM 842 C C . ALA A 1 105 ? -17.672 -10.875 3.816 1 97 105 ALA A C 1
ATOM 844 O O . ALA A 1 105 ? -16.672 -10.195 3.578 1 97 105 ALA A O 1
ATOM 845 N N . VAL A 1 106 ? -17.719 -12.18 3.615 1 97.69 106 VAL A N 1
ATOM 846 C CA . VAL A 1 106 ? -16.609 -12.914 3.01 1 97.69 106 VAL A CA 1
ATOM 847 C C . VAL A 1 106 ? -17.078 -13.578 1.713 1 97.69 106 VAL A C 1
ATOM 849 O O . VAL A 1 106 ? -17.891 -14.5 1.737 1 97.69 106 VAL A O 1
ATOM 852 N N . THR A 1 107 ? -16.531 -13.086 0.622 1 98.12 107 THR A N 1
ATOM 853 C CA . THR A 1 107 ? -16.875 -13.656 -0.678 1 98.12 107 THR A CA 1
ATOM 854 C C . THR A 1 107 ? -15.781 -14.594 -1.16 1 98.12 107 THR A C 1
ATOM 856 O O . THR A 1 107 ? -14.594 -14.242 -1.137 1 98.12 107 THR A O 1
ATOM 859 N N . ILE A 1 108 ? -16.172 -15.781 -1.617 1 97.88 108 ILE A N 1
ATOM 860 C CA . ILE A 1 108 ? -15.242 -16.812 -2.045 1 97.88 108 ILE A CA 1
ATOM 861 C C . ILE A 1 108 ? -15.586 -17.266 -3.463 1 97.88 108 ILE A C 1
ATOM 863 O O . ILE A 1 108 ? -16.75 -17.531 -3.77 1 97.88 108 ILE A O 1
ATOM 867 N N . CYS A 1 109 ? -14.562 -17.312 -4.254 1 96.88 109 CYS A N 1
ATOM 868 C CA . CYS A 1 109 ? -14.719 -17.781 -5.625 1 96.88 109 CYS A CA 1
ATOM 869 C C . CYS A 1 109 ? -13.656 -18.828 -5.961 1 96.88 109 CYS A C 1
ATOM 871 O O . CYS A 1 109 ? -12.5 -18.688 -5.566 1 96.88 109 CYS A O 1
ATOM 873 N N . ASN A 1 110 ? -14.078 -19.875 -6.602 1 96.25 110 ASN A N 1
ATOM 874 C CA . ASN A 1 110 ? -13.125 -20.844 -7.133 1 96.25 110 ASN A CA 1
ATOM 875 C C . ASN A 1 110 ? -12.43 -20.312 -8.391 1 96.25 110 ASN A C 1
ATOM 877 O O . ASN A 1 110 ? -13.047 -19.641 -9.203 1 96.25 110 ASN A O 1
ATOM 881 N N . GLN A 1 111 ? -11.227 -20.688 -8.539 1 92.75 111 GLN A N 1
ATOM 882 C CA . GLN A 1 111 ? -10.461 -20.219 -9.68 1 92.75 111 GLN A CA 1
ATOM 883 C C . GLN A 1 111 ? -10.984 -20.812 -10.984 1 92.75 111 GLN A C 1
ATOM 885 O O . GLN A 1 111 ? -10.844 -20.203 -12.047 1 92.75 111 GLN A O 1
ATOM 890 N N . ASN A 1 112 ? -11.586 -21.922 -10.844 1 93.12 112 ASN A N 1
ATOM 891 C CA . ASN A 1 112 ? -12.164 -22.578 -12.023 1 93.12 112 ASN A CA 1
ATOM 892 C C . ASN A 1 112 ? -13.562 -22.047 -12.32 1 93.12 112 ASN A C 1
ATOM 894 O O . ASN A 1 112 ? -14.43 -22.062 -11.445 1 93.12 112 ASN A O 1
ATOM 898 N N . LEU A 1 113 ? -13.781 -21.75 -13.516 1 91.31 113 LEU A N 1
ATOM 899 C CA . LEU A 1 113 ? -15.023 -21.109 -13.914 1 91.31 113 LEU A CA 1
ATOM 900 C C . LEU A 1 113 ? -16.141 -22.141 -14.062 1 91.31 113 LEU A C 1
ATOM 902 O O . LEU A 1 113 ? -17.266 -21.906 -13.602 1 91.31 113 LEU A O 1
ATOM 906 N N . LEU A 1 114 ? -15.797 -23.234 -14.82 1 92.19 114 LEU A N 1
ATOM 907 C CA . LEU A 1 114 ? -16.844 -24.188 -15.164 1 92.19 114 LEU A CA 1
ATOM 908 C C . LEU A 1 114 ? -16.359 -25.625 -14.93 1 92.19 114 LEU A C 1
ATOM 910 O O . LEU A 1 114 ? -15.164 -25.906 -15.062 1 92.19 114 LEU A O 1
ATOM 914 N N . ILE A 1 115 ? -17.328 -26.406 -14.641 1 92.69 115 ILE A N 1
ATOM 915 C CA . ILE A 1 115 ? -17.062 -27.828 -14.492 1 92.69 115 ILE A CA 1
ATOM 916 C C . ILE A 1 115 ? -17.438 -28.562 -15.781 1 92.69 115 ILE A C 1
ATOM 918 O O . ILE A 1 115 ? -18.609 -28.641 -16.156 1 92.69 115 ILE A O 1
ATOM 922 N N . PRO A 1 116 ? -16.5 -29.156 -16.422 1 87.94 116 PRO A N 1
ATOM 923 C CA . PRO A 1 116 ? -16.75 -29.797 -17.719 1 87.94 116 PRO A CA 1
ATOM 924 C C . PRO A 1 116 ? -17.656 -31.016 -17.609 1 87.94 116 PRO A C 1
ATOM 926 O O . PRO A 1 116 ? -18.438 -31.297 -18.516 1 87.94 116 PRO A O 1
ATOM 929 N N . ARG A 1 117 ? -17.594 -31.766 -16.562 1 87.12 117 ARG A N 1
ATOM 930 C CA . ARG A 1 117 ? -18.375 -32.969 -16.391 1 87.12 117 ARG A CA 1
ATOM 931 C C . ARG A 1 117 ? -19.875 -32.688 -16.438 1 87.12 117 ARG A C 1
ATOM 933 O O . ARG A 1 117 ? -20.672 -33.531 -16.828 1 87.12 117 ARG A O 1
ATOM 940 N N . ARG A 1 118 ? -20.219 -31.453 -16.188 1 90.56 118 ARG A N 1
ATOM 941 C CA . ARG A 1 118 ? -21.625 -31.078 -16.125 1 90.56 118 ARG A CA 1
ATOM 942 C C . ARG A 1 118 ? -22.094 -30.5 -17.469 1 90.56 118 ARG A C 1
ATOM 944 O O . ARG A 1 118 ? -23.281 -30.234 -17.641 1 90.56 118 ARG A O 1
ATOM 951 N N . MET A 1 119 ? -21.266 -30.406 -18.359 1 89.56 119 MET A N 1
ATOM 952 C CA . MET A 1 119 ? -21.609 -29.797 -19.625 1 89.56 119 MET A CA 1
ATOM 953 C C . MET A 1 119 ? -22.281 -30.812 -20.547 1 89.56 119 MET A C 1
ATOM 955 O O . MET A 1 119 ? -21.812 -31.938 -20.688 1 89.56 119 MET A O 1
ATOM 959 N N . LYS A 1 120 ? -23.375 -30.344 -21.156 1 88 120 LYS A N 1
ATOM 960 C CA . LYS A 1 120 ? -24.047 -31.125 -22.188 1 88 120 LYS A CA 1
ATOM 961 C C . LYS A 1 120 ? -23.656 -30.641 -23.578 1 88 120 LYS A C 1
ATOM 963 O O . LYS A 1 120 ? -22.984 -29.625 -23.734 1 88 120 LYS A O 1
ATOM 968 N N . LYS A 1 121 ? -24.047 -31.328 -24.594 1 87.44 121 LYS A N 1
ATOM 969 C CA . LYS A 1 121 ? -23.672 -31.031 -25.969 1 87.44 121 LYS A CA 1
ATOM 970 C C . LYS A 1 121 ? -24.141 -29.641 -26.375 1 87.44 121 LYS A C 1
ATOM 972 O O . LYS A 1 121 ? -23.375 -28.859 -26.938 1 87.44 121 LYS A O 1
ATOM 977 N N . PRO A 1 122 ? -25.375 -29.266 -26.016 1 87 122 PRO A N 1
ATOM 978 C CA . PRO A 1 122 ? -25.781 -27.906 -26.375 1 87 122 PRO A CA 1
ATOM 979 C C . PRO A 1 122 ? -24.984 -26.828 -25.656 1 87 122 PRO A C 1
ATOM 981 O O . PRO A 1 122 ? -24.797 -25.734 -26.188 1 87 122 PRO A O 1
ATOM 984 N N . ASP A 1 123 ? -24.562 -27.156 -24.469 1 89.88 123 ASP A N 1
ATOM 985 C CA . ASP A 1 123 ? -23.75 -26.203 -23.719 1 89.88 123 ASP A CA 1
ATOM 986 C C . ASP A 1 123 ? -22.406 -25.969 -24.406 1 89.88 123 ASP A C 1
ATOM 988 O O . ASP A 1 123 ? -21.938 -24.844 -24.516 1 89.88 123 ASP A O 1
ATOM 992 N N . ILE A 1 124 ? -21.828 -27.047 -24.828 1 88.12 124 ILE A N 1
ATOM 993 C CA . ILE A 1 124 ? -20.531 -26.969 -25.484 1 88.12 124 ILE A CA 1
ATOM 994 C C . ILE A 1 124 ? -20.656 -26.219 -26.812 1 88.12 124 ILE A C 1
ATOM 996 O O . ILE A 1 124 ? -19.75 -25.484 -27.203 1 88.12 124 ILE A O 1
ATOM 1000 N N . PHE A 1 125 ? -21.766 -26.453 -27.422 1 86.31 125 PHE A N 1
ATOM 1001 C CA . PHE A 1 125 ? -21.984 -25.75 -28.688 1 86.31 125 PHE A CA 1
ATOM 1002 C C . PHE A 1 125 ? -22.062 -24.25 -28.469 1 86.31 125 PHE A C 1
ATOM 1004 O O . PHE A 1 125 ? -21.484 -23.484 -29.25 1 86.31 125 PHE A O 1
ATOM 1011 N N . SER A 1 126 ? -22.719 -23.875 -27.484 1 84.25 126 SER A N 1
ATOM 1012 C CA . SER A 1 126 ? -22.922 -22.453 -27.219 1 84.25 126 SER A CA 1
ATOM 1013 C C . SER A 1 126 ? -21.688 -21.812 -26.609 1 84.25 126 SER A C 1
ATOM 1015 O O . SER A 1 126 ? -21.281 -20.719 -27 1 84.25 126 SER A O 1
ATOM 1017 N N . ALA A 1 127 ? -21.062 -22.469 -25.672 1 87.56 127 ALA A N 1
ATOM 1018 C CA . ALA A 1 127 ? -19.984 -21.875 -24.891 1 87.56 127 ALA A CA 1
ATOM 1019 C C . ALA A 1 127 ? -18.625 -22.281 -25.438 1 87.56 127 ALA A C 1
ATOM 1021 O O . ALA A 1 127 ? -17.594 -21.719 -25.031 1 87.56 127 ALA A O 1
ATOM 1022 N N . GLY A 1 128 ? -18.547 -23.172 -26.312 1 86.12 128 GLY A N 1
ATOM 1023 C CA . GLY A 1 128 ? -17.281 -23.703 -26.797 1 86.12 128 GLY A CA 1
ATOM 1024 C C . GLY A 1 128 ? -16.422 -22.672 -27.5 1 86.12 128 GLY A C 1
ATOM 1025 O O . GLY A 1 128 ? -15.203 -22.688 -27.375 1 86.12 128 GLY A O 1
ATOM 1026 N N . ARG A 1 129 ? -17.094 -21.812 -28.156 1 83.62 129 ARG A N 1
ATOM 1027 C CA . ARG A 1 129 ? -16.328 -20.766 -28.828 1 83.62 129 ARG A CA 1
ATOM 1028 C C . ARG A 1 129 ? -15.773 -19.75 -27.828 1 83.62 129 ARG A C 1
ATOM 1030 O O . ARG A 1 129 ? -14.641 -19.297 -27.969 1 83.62 129 ARG A O 1
ATOM 1037 N N . TRP A 1 130 ? -16.594 -19.531 -26.875 1 87.5 130 TRP A N 1
ATOM 1038 C CA . TRP A 1 130 ? -16.188 -18.609 -25.812 1 87.5 130 TRP A CA 1
ATOM 1039 C C . TRP A 1 130 ? -15 -19.156 -25.031 1 87.5 130 TRP A C 1
ATOM 1041 O O . TRP A 1 130 ? -14.07 -18.422 -24.703 1 87.5 130 TRP A O 1
ATOM 1051 N N . LEU A 1 131 ? -14.953 -20.469 -24.891 1 87.38 131 LEU A N 1
ATOM 1052 C CA . LEU A 1 131 ? -13.914 -21.109 -24.094 1 87.38 131 LEU A CA 1
ATOM 1053 C C . LEU A 1 131 ? -12.695 -21.422 -24.953 1 87.38 131 LEU A C 1
ATOM 1055 O O . LEU A 1 131 ? -11.68 -21.906 -24.438 1 87.38 131 LEU A O 1
ATOM 1059 N N . GLY A 1 132 ? -12.797 -21.266 -26.219 1 84.5 132 GLY A N 1
ATOM 1060 C CA . GLY A 1 132 ? -11.68 -21.531 -27.125 1 84.5 132 GLY A CA 1
ATOM 1061 C C . GLY A 1 132 ? -11.562 -22.984 -27.516 1 84.5 132 GLY A C 1
ATOM 1062 O O . GLY A 1 132 ? -10.539 -23.406 -28.062 1 84.5 132 GLY A O 1
ATOM 1063 N N . LEU A 1 133 ? -12.555 -23.719 -27.219 1 85 133 LEU A N 1
ATOM 1064 C CA . LEU A 1 133 ? -12.586 -25.141 -27.562 1 85 133 LEU A CA 1
ATOM 1065 C C . LEU A 1 133 ? -12.93 -25.328 -29.047 1 85 133 LEU A C 1
ATOM 1067 O O . LEU A 1 133 ? -12.336 -26.172 -29.719 1 85 133 LEU A O 1
ATOM 1071 N N . LEU A 1 134 ? -13.859 -24.484 -29.453 1 86.06 134 LEU A N 1
ATOM 1072 C CA . LEU A 1 134 ? -14.328 -24.594 -30.828 1 86.06 134 LEU A CA 1
ATOM 1073 C C . LEU A 1 134 ? -13.922 -23.375 -31.641 1 86.06 134 LEU A C 1
ATOM 1075 O O . LEU A 1 134 ? -13.93 -22.25 -31.125 1 86.06 134 LEU A O 1
ATOM 1079 N N . GLY A 1 135 ? -13.508 -23.594 -32.812 1 82.38 135 GLY A N 1
ATOM 1080 C CA . GLY A 1 135 ? -13.227 -22.484 -33.719 1 82.38 135 GLY A CA 1
ATOM 1081 C C . GLY A 1 135 ? -14.477 -21.906 -34.344 1 82.38 135 GLY A C 1
ATOM 1082 O O . GLY A 1 135 ? -15.594 -22.234 -33.938 1 82.38 135 GLY A O 1
ATOM 1083 N N . ARG A 1 136 ? -14.297 -20.984 -35.281 1 79.44 136 ARG A N 1
ATOM 1084 C CA . ARG A 1 136 ? -15.406 -20.344 -35.969 1 79.44 136 ARG A CA 1
ATOM 1085 C C . ARG A 1 136 ? -16.203 -21.344 -36.812 1 79.44 136 ARG A C 1
ATOM 1087 O O . ARG A 1 136 ? -17.406 -21.172 -37.031 1 79.44 136 ARG A O 1
ATOM 1094 N N . ASN A 1 137 ? -15.484 -22.438 -37.156 1 79.69 137 ASN A N 1
ATOM 1095 C CA . ASN A 1 137 ? -16.109 -23.469 -37.969 1 79.69 137 ASN A CA 1
ATOM 1096 C C . ASN A 1 137 ? -16.703 -24.594 -37.125 1 79.69 137 ASN A C 1
ATOM 1098 O O . ASN A 1 137 ? -17.078 -25.641 -37.656 1 79.69 137 ASN A O 1
ATOM 1102 N N . TRP A 1 138 ? -16.781 -24.422 -35.875 1 79.81 138 TRP A N 1
ATOM 1103 C CA . TRP A 1 138 ? -17.328 -25.375 -34.906 1 79.81 138 TRP A CA 1
ATOM 1104 C C . TRP A 1 138 ? -16.516 -26.656 -34.875 1 79.81 138 TRP A C 1
ATOM 1106 O O . TRP A 1 138 ? -17.062 -27.734 -34.594 1 79.81 138 TRP A O 1
ATOM 1116 N N . GLN A 1 139 ? -15.344 -26.453 -35.281 1 82.5 139 GLN A N 1
ATOM 1117 C CA . GLN A 1 139 ? -14.414 -27.578 -35.156 1 82.5 139 GLN A CA 1
ATOM 1118 C C . GLN A 1 139 ? -13.508 -27.406 -33.938 1 82.5 139 GLN A C 1
ATOM 1120 O O . GLN A 1 139 ? -13.242 -26.281 -33.5 1 82.5 139 GLN A O 1
ATOM 1125 N N . VAL A 1 140 ? -13.18 -28.531 -33.469 1 84.06 140 VAL A N 1
ATOM 1126 C CA . VAL A 1 140 ? -12.328 -28.516 -32.281 1 84.06 140 VAL A CA 1
ATOM 1127 C C . VAL A 1 140 ? -10.984 -27.875 -32.625 1 84.06 140 VAL A C 1
ATOM 1129 O O . VAL A 1 140 ? -10.375 -28.188 -33.656 1 84.06 140 VAL A O 1
ATOM 1132 N N . SER A 1 141 ? -10.578 -27.016 -31.828 1 84.25 141 SER A N 1
ATOM 1133 C CA . SER A 1 141 ? -9.312 -26.328 -32.031 1 84.25 141 SER A CA 1
ATOM 1134 C C . SER A 1 141 ? -8.133 -27.297 -31.953 1 84.25 141 SER A C 1
ATOM 1136 O O . SER A 1 141 ? -8.203 -28.297 -31.25 1 84.25 141 SER A O 1
ATOM 1138 N N . PRO A 1 142 ? -7.102 -27.062 -32.688 1 80.69 142 PRO A N 1
ATOM 1139 C CA . PRO A 1 142 ? -5.941 -27.953 -32.656 1 80.69 142 PRO A CA 1
ATOM 1140 C C . PRO A 1 142 ? -5.348 -28.141 -31.266 1 80.69 142 PRO A C 1
ATOM 1142 O O . PRO A 1 142 ? -4.945 -29.25 -30.906 1 80.69 142 PRO A O 1
ATOM 1145 N N . GLY A 1 143 ? -5.281 -27.141 -30.578 1 77.69 143 GLY A N 1
ATOM 1146 C CA . GLY A 1 143 ? -4.766 -27.25 -29.234 1 77.69 143 GLY A CA 1
ATOM 1147 C C . GLY A 1 143 ? -5.613 -28.141 -28.344 1 77.69 143 GLY A C 1
ATOM 1148 O O . GLY A 1 143 ? -5.078 -28.906 -27.531 1 77.69 143 GLY A O 1
ATOM 1149 N N . ALA A 1 144 ? -6.852 -27.984 -28.516 1 80.94 144 ALA A N 1
ATOM 1150 C CA . ALA A 1 144 ? -7.777 -28.797 -27.734 1 80.94 144 ALA A CA 1
ATOM 1151 C C . ALA A 1 144 ? -7.719 -30.266 -28.156 1 80.94 144 ALA A C 1
ATOM 1153 O O . ALA A 1 144 ? -7.832 -31.156 -27.312 1 80.94 144 ALA A O 1
ATOM 1154 N N . ARG A 1 145 ? -7.535 -30.547 -29.375 1 78.06 145 ARG A N 1
ATOM 1155 C CA . ARG A 1 145 ? -7.438 -31.906 -29.891 1 78.06 145 ARG A CA 1
ATOM 1156 C C . ARG A 1 145 ? -6.223 -32.625 -29.312 1 78.06 145 ARG A C 1
ATOM 1158 O O . ARG A 1 145 ? -6.305 -33.812 -28.953 1 78.06 145 ARG A O 1
ATOM 1165 N N . ASP A 1 146 ? -5.18 -31.891 -29.203 1 76.88 146 ASP A N 1
ATOM 1166 C CA . ASP A 1 146 ? -3.945 -32.469 -28.672 1 76.88 146 ASP A CA 1
ATOM 1167 C C . ASP A 1 146 ? -4.094 -32.844 -27.203 1 76.88 146 ASP A C 1
ATOM 1169 O O . ASP A 1 146 ? -3.619 -33.875 -26.766 1 76.88 146 ASP A O 1
ATOM 1173 N N . VAL A 1 147 ? -4.711 -32 -26.516 1 75.38 147 VAL A N 1
ATOM 1174 C CA . VAL A 1 147 ? -4.84 -32.188 -25.078 1 75.38 147 VAL A CA 1
ATOM 1175 C C . VAL A 1 147 ? -5.84 -33.312 -24.797 1 75.38 147 VAL A C 1
ATOM 1177 O O . VAL A 1 147 ? -5.641 -34.094 -23.875 1 75.38 147 VAL A O 1
ATOM 1180 N N . LEU A 1 148 ? -6.809 -33.344 -25.562 1 73.19 148 LEU A N 1
ATOM 1181 C CA . LEU A 1 148 ? -7.879 -34.312 -25.312 1 73.19 148 LEU A CA 1
ATOM 1182 C C . LEU A 1 148 ? -7.488 -35.719 -25.812 1 73.19 148 LEU A C 1
ATOM 1184 O O . LEU A 1 148 ? -7.961 -36.719 -25.297 1 73.19 148 LEU A O 1
ATOM 1188 N N . THR A 1 149 ? -6.594 -35.75 -26.875 1 64.5 149 THR A N 1
ATOM 1189 C CA . THR A 1 149 ? -6.176 -37.031 -27.438 1 64.5 149 THR A CA 1
ATOM 1190 C C . THR A 1 149 ? -5.09 -37.688 -26.562 1 64.5 149 THR A C 1
ATOM 1192 O O . THR A 1 149 ? -5.004 -38.906 -26.469 1 64.5 149 THR A O 1
ATOM 1195 N N . ASP A 1 150 ? -4.082 -36.969 -26.094 1 57.28 150 ASP A N 1
ATOM 1196 C CA . ASP A 1 150 ? -2.902 -37.5 -25.422 1 57.28 150 ASP A CA 1
ATOM 1197 C C . ASP A 1 150 ? -3.277 -38.156 -24.094 1 57.28 150 ASP A C 1
ATOM 1199 O O . ASP A 1 150 ? -2.447 -38.812 -23.469 1 57.28 150 ASP A O 1
ATOM 1203 N N . ARG A 1 151 ? -4.242 -37.906 -23.391 1 51.59 151 ARG A N 1
ATOM 1204 C CA . ARG A 1 151 ? -4.48 -38.625 -22.141 1 51.59 151 ARG A CA 1
ATOM 1205 C C . ARG A 1 151 ? -4.453 -40.125 -22.344 1 51.59 151 ARG A C 1
ATOM 1207 O O . ARG A 1 151 ? -4.516 -40.875 -21.375 1 51.59 151 ARG A O 1
ATOM 1214 N N . ASP A 1 152 ? -4.914 -40.594 -23.484 1 43.41 152 ASP A N 1
ATOM 1215 C CA . ASP A 1 152 ? -5.074 -42.031 -23.625 1 43.41 152 ASP A CA 1
ATOM 1216 C C . ASP A 1 152 ? -3.748 -42.688 -23.984 1 43.41 152 ASP A C 1
ATOM 1218 O O . ASP A 1 152 ? -3.607 -43.281 -25.062 1 43.41 152 ASP A O 1
ATOM 1222 N N . SER A 1 153 ? -2.604 -42.094 -24 1 38.62 153 SER A N 1
ATOM 1223 C CA . SER A 1 153 ? -1.558 -42.969 -24.469 1 38.62 153 SER A CA 1
ATOM 1224 C C . SER A 1 153 ? -1.704 -44.375 -23.859 1 38.62 153 SER A C 1
ATOM 1226 O O . SER A 1 153 ? -1.469 -45.375 -24.516 1 38.62 153 SER A O 1
ATOM 1228 N N . SER A 1 154 ? -1.018 -44.75 -22.609 1 37.28 154 SER A N 1
ATOM 1229 C CA . SER A 1 154 ? -0.484 -46.094 -22.438 1 37.28 154 SER A CA 1
ATOM 1230 C C . SER A 1 154 ? -1.593 -47.125 -22.484 1 37.28 154 SER A C 1
ATOM 1232 O O . SER A 1 154 ? -1.341 -48.312 -22.797 1 37.28 154 SER A O 1
ATOM 1234 N N . SER A 1 155 ? -2.428 -47.5 -21.297 1 35.62 155 SER A N 1
ATOM 1235 C CA . SER A 1 155 ? -2.959 -48.875 -21.281 1 35.62 155 SER A CA 1
ATOM 1236 C C . SER A 1 155 ? -3.877 -49.125 -22.469 1 35.62 155 SER A C 1
ATOM 1238 O O . SER A 1 155 ? -3.643 -50.031 -23.266 1 35.62 155 SER A O 1
ATOM 1240 N N . SER A 1 156 ? -5.203 -49.719 -22.156 1 34.5 156 SER A N 1
ATOM 1241 C CA . SER A 1 156 ? -6.031 -50.5 -23.078 1 34.5 156 SER A CA 1
ATOM 1242 C C . SER A 1 156 ? -6.348 -49.688 -24.344 1 34.5 156 SER A C 1
ATOM 1244 O O . SER A 1 156 ? -6.172 -48.469 -24.375 1 34.5 156 SER A O 1
ATOM 1246 N N . ASN A 1 157 ? -7.285 -50.281 -25.234 1 34.06 157 ASN A N 1
ATOM 1247 C CA . ASN A 1 157 ? -8.016 -50.25 -26.5 1 34.06 157 ASN A CA 1
ATOM 1248 C C . ASN A 1 157 ? -8.578 -48.844 -26.781 1 34.06 157 ASN A C 1
ATOM 1250 O O . ASN A 1 157 ? -8.328 -48.281 -27.844 1 34.06 157 ASN A O 1
ATOM 1254 N N . GLU A 1 158 ? -9.977 -48.688 -26.484 1 35.81 158 GLU A N 1
ATOM 1255 C CA . GLU A 1 158 ? -10.812 -47.625 -27.047 1 35.81 158 GLU A CA 1
ATOM 1256 C C . GLU A 1 158 ? -10.43 -46.25 -26.5 1 35.81 158 GLU A C 1
ATOM 1258 O O . GLU A 1 158 ? -10.266 -46.094 -25.281 1 35.81 158 GLU A O 1
ATOM 1263 N N . PRO A 1 159 ? -9.664 -45.531 -27.109 1 37.84 159 PRO A N 1
ATOM 1264 C CA . PRO A 1 159 ? -9.398 -44.125 -26.734 1 37.84 159 PRO A CA 1
ATOM 1265 C C . PRO A 1 159 ? -10.531 -43.531 -25.906 1 37.84 159 PRO A C 1
ATOM 1267 O O . PRO A 1 159 ? -11.703 -43.625 -26.281 1 37.84 159 PRO A O 1
ATOM 1270 N N . PRO A 1 160 ? -10.516 -43.562 -24.641 1 38.44 160 PRO A N 1
ATOM 1271 C CA . PRO A 1 160 ? -11.648 -42.969 -23.938 1 38.44 160 PRO A CA 1
ATOM 1272 C C . PRO A 1 160 ? -12.148 -41.688 -24.594 1 38.44 160 PRO A C 1
ATOM 1274 O O . PRO A 1 160 ? -12.859 -40.906 -23.969 1 38.44 160 PRO A O 1
ATOM 1277 N N . TRP A 1 161 ? -11.414 -41.031 -25.438 1 43.81 161 TRP A N 1
ATOM 1278 C CA . TRP A 1 161 ? -11.938 -39.906 -26.203 1 43.81 161 TRP A CA 1
ATOM 1279 C C . TRP A 1 161 ? -13.266 -40.281 -26.859 1 43.81 161 TRP A C 1
ATOM 1281 O O . TRP A 1 161 ? -13.828 -39.469 -27.625 1 43.81 161 TRP A O 1
ATOM 1291 N N . SER A 1 162 ? -13.57 -41.5 -26.906 1 49.41 162 SER A N 1
ATOM 1292 C CA . SER A 1 162 ? -14.68 -41.969 -27.719 1 49.41 162 SER A CA 1
ATOM 1293 C C . SER A 1 162 ? -15.977 -41.219 -27.359 1 49.41 162 SER A C 1
ATOM 1295 O O . SER A 1 162 ? -16.688 -40.75 -28.25 1 49.41 162 SER A O 1
ATOM 1297 N N . PRO A 1 163 ? -16.234 -41.219 -26.062 1 54.62 163 PRO A N 1
ATOM 1298 C CA . PRO A 1 163 ? -17.516 -40.531 -25.828 1 54.62 163 PRO A CA 1
ATOM 1299 C C . PRO A 1 163 ? -17.422 -39.031 -26 1 54.62 163 PRO A C 1
ATOM 1301 O O . PRO A 1 163 ? -18.406 -38.375 -26.391 1 54.62 163 PRO A O 1
ATOM 1304 N N . LEU A 1 164 ? -16.141 -38.438 -25.688 1 63.66 164 LEU A N 1
ATOM 1305 C CA . LEU A 1 164 ? -16 -37 -25.812 1 63.66 164 LEU A CA 1
ATOM 1306 C C . LEU A 1 164 ? -15.969 -36.594 -27.281 1 63.66 164 LEU A C 1
ATOM 1308 O O . LEU A 1 164 ? -16.469 -35.531 -27.641 1 63.66 164 LEU A O 1
ATOM 1312 N N . SER A 1 165 ? -15.383 -37.469 -28.094 1 65.56 165 SER A N 1
ATOM 1313 C CA . SER A 1 165 ? -15.328 -37.156 -29.516 1 65.56 165 SER A CA 1
ATOM 1314 C C . SER A 1 165 ? -16.719 -37.062 -30.125 1 65.56 165 SER A C 1
ATOM 1316 O O . SER A 1 165 ? -16.969 -36.25 -31 1 65.56 165 SER A O 1
ATOM 1318 N N . ARG A 1 166 ? -17.578 -37.938 -29.625 1 71.81 166 ARG A N 1
ATOM 1319 C CA . ARG A 1 166 ? -18.953 -37.875 -30.125 1 71.81 166 ARG A CA 1
ATOM 1320 C C . ARG A 1 166 ? -19.656 -36.625 -29.672 1 71.81 166 ARG A C 1
ATOM 1322 O O . ARG A 1 166 ? -20.422 -36.031 -30.422 1 71.81 166 ARG A O 1
ATOM 1329 N N . ILE A 1 167 ? -19.234 -36.25 -28.516 1 77.12 167 ILE A N 1
ATOM 1330 C CA . ILE A 1 167 ? -19.891 -35.094 -27.953 1 77.12 167 ILE A CA 1
ATOM 1331 C C . ILE A 1 167 ? -19.359 -33.812 -28.625 1 77.12 167 ILE A C 1
ATOM 1333 O O . ILE A 1 167 ? -20.094 -32.812 -28.75 1 77.12 167 ILE A O 1
ATOM 1337 N N . LEU A 1 168 ? -18.219 -33.938 -29.203 1 81.12 168 LEU A N 1
ATOM 1338 C CA . LEU A 1 168 ? -17.594 -32.75 -29.781 1 81.12 168 LEU A CA 1
ATOM 1339 C C . LEU A 1 168 ? -17.812 -32.688 -31.281 1 81.12 168 LEU A C 1
ATOM 1341 O O . LEU A 1 168 ? -17.312 -31.766 -31.953 1 81.12 168 LEU A O 1
ATOM 1345 N N . ASP A 1 169 ? -18.531 -33.656 -31.812 1 79.31 169 ASP A N 1
ATOM 1346 C CA . ASP A 1 169 ? -18.859 -33.656 -33.219 1 79.31 169 ASP A CA 1
ATOM 1347 C C . ASP A 1 169 ? -20.141 -32.875 -33.5 1 79.31 169 ASP A C 1
ATOM 1349 O O . ASP A 1 169 ? -21.234 -33.344 -33.156 1 79.31 169 ASP A O 1
ATOM 1353 N N . PHE A 1 170 ? -20.047 -31.703 -34.156 1 81.88 170 PHE A N 1
ATOM 1354 C CA . PHE A 1 170 ? -21.203 -30.844 -34.344 1 81.88 170 PHE A CA 1
ATOM 1355 C C . PHE A 1 170 ? -21.625 -30.797 -35.812 1 81.88 170 PHE A C 1
ATOM 1357 O O . PHE A 1 170 ? -22.391 -29.906 -36.219 1 81.88 170 PHE A O 1
ATOM 1364 N N . ASN A 1 171 ? -21.141 -31.594 -36.688 1 78 171 ASN A N 1
ATOM 1365 C CA . ASN A 1 171 ? -21.453 -31.578 -38.094 1 78 171 ASN A CA 1
ATOM 1366 C C . ASN A 1 171 ? -22.938 -31.766 -38.344 1 78 171 ASN A C 1
ATOM 1368 O O . ASN A 1 171 ? -23.516 -31.125 -39.25 1 78 171 ASN A O 1
ATOM 1372 N N . HIS A 1 172 ? -23.578 -32.531 -37.531 1 78.62 172 HIS A N 1
ATOM 1373 C CA . HIS A 1 172 ? -25 -32.781 -37.75 1 78.62 172 HIS A CA 1
ATOM 1374 C C . HIS A 1 172 ? -25.828 -32.375 -36.562 1 78.62 172 HIS A C 1
ATOM 1376 O O . HIS A 1 172 ? -26.938 -32.875 -36.344 1 78.62 172 HIS A O 1
ATOM 1382 N N . PHE A 1 173 ? -25.234 -31.422 -35.938 1 82.25 173 PHE A N 1
ATOM 1383 C CA . PHE A 1 173 ? -25.922 -31 -34.719 1 82.25 173 PHE A CA 1
ATOM 1384 C C . PHE A 1 173 ? -26.859 -29.812 -35.031 1 82.25 173 PHE A C 1
ATOM 1386 O O . PHE A 1 173 ? -26.453 -28.844 -35.656 1 82.25 173 PHE A O 1
ATOM 1393 N N . LEU A 1 174 ? -28.094 -29.969 -34.781 1 78.94 174 LEU A N 1
ATOM 1394 C CA . LEU A 1 174 ? -29.047 -28.875 -34.906 1 78.94 174 LEU A CA 1
ATOM 1395 C C . LEU A 1 174 ? -29.25 -28.156 -33.594 1 78.94 174 LEU A C 1
ATOM 1397 O O . LEU A 1 174 ? -29.797 -28.719 -32.656 1 78.94 174 LEU A O 1
ATOM 1401 N N . PRO A 1 175 ? -28.734 -26.922 -33.562 1 76.56 175 PRO A N 1
ATOM 1402 C CA . PRO A 1 175 ? -28.859 -26.188 -32.281 1 76.56 175 PRO A CA 1
ATOM 1403 C C . PRO A 1 175 ? -30.312 -25.859 -31.953 1 76.56 175 PRO A C 1
ATOM 1405 O O . PRO A 1 175 ? -31.125 -25.641 -32.844 1 76.56 175 PRO A O 1
ATOM 1408 N N . PRO A 1 176 ? -30.516 -26.016 -30.625 1 79.12 176 PRO A N 1
ATOM 1409 C CA . PRO A 1 176 ? -31.859 -25.594 -30.203 1 79.12 176 PRO A CA 1
ATOM 1410 C C . PRO A 1 176 ? -32.156 -24.141 -30.562 1 79.12 176 PRO A C 1
ATOM 1412 O O . PRO A 1 176 ? -31.25 -23.344 -30.766 1 79.12 176 PRO A O 1
ATOM 1415 N N . PRO A 1 177 ? -33.438 -23.875 -30.734 1 77.88 177 PRO A N 1
ATOM 1416 C CA . PRO A 1 177 ? -33.781 -22.484 -31.031 1 77.88 177 PRO A CA 1
ATOM 1417 C C . PRO A 1 177 ? -33.281 -21.5 -29.984 1 77.88 177 PRO A C 1
ATOM 1419 O O . PRO A 1 177 ? -33.062 -21.859 -28.828 1 77.88 177 PRO A O 1
ATOM 1422 N N . LEU A 1 178 ? -32.938 -20.438 -30.375 1 75.06 178 LEU A N 1
ATOM 1423 C CA . LEU A 1 178 ? -32.312 -19.391 -29.562 1 75.06 178 LEU A CA 1
ATOM 1424 C C . LEU A 1 178 ? -33.125 -19.109 -28.312 1 75.06 178 LEU A C 1
ATOM 1426 O O . LEU A 1 178 ? -32.594 -18.859 -27.25 1 75.06 178 LEU A O 1
ATOM 1430 N N . GLU A 1 179 ? -34.438 -19.25 -28.5 1 75.62 179 GLU A N 1
ATOM 1431 C CA . GLU A 1 179 ? -35.344 -18.938 -27.391 1 75.62 179 GLU A CA 1
ATOM 1432 C C . GLU A 1 179 ? -35.25 -20 -26.281 1 75.62 179 GLU A C 1
ATOM 1434 O O . GLU A 1 179 ? -35.469 -19.703 -25.109 1 75.62 179 GLU A O 1
ATOM 1439 N N . SER A 1 180 ? -34.719 -21.109 -26.703 1 78.69 180 SER A N 1
ATOM 1440 C CA . SER A 1 180 ? -34.656 -22.203 -25.734 1 78.69 180 SER A CA 1
ATOM 1441 C C . SER A 1 180 ? -33.25 -22.359 -25.156 1 78.69 180 SER A C 1
ATOM 1443 O O . SER A 1 180 ? -33.031 -23.156 -24.25 1 78.69 180 SER A O 1
ATOM 1445 N N . GLN A 1 181 ? -32.406 -21.562 -25.609 1 81.19 181 GLN A N 1
ATOM 1446 C CA . GLN A 1 181 ? -31.047 -21.641 -25.109 1 81.19 181 GLN A CA 1
ATOM 1447 C C . GLN A 1 181 ? -30.922 -20.953 -23.75 1 81.19 181 GLN A C 1
ATOM 1449 O O . GLN A 1 181 ? -31.531 -19.906 -23.516 1 81.19 181 GLN A O 1
ATOM 1454 N N . PRO A 1 182 ? -30.297 -21.656 -22.922 1 85.88 182 PRO A N 1
ATOM 1455 C CA . PRO A 1 182 ? -30.109 -21.047 -21.594 1 85.88 182 PRO A CA 1
ATOM 1456 C C . PRO A 1 182 ? -29.344 -19.734 -21.641 1 85.88 182 PRO A C 1
ATOM 1458 O O . PRO A 1 182 ? -28.438 -19.578 -22.484 1 85.88 182 PRO A O 1
ATOM 1461 N N . SER A 1 183 ? -29.797 -18.875 -20.812 1 89.25 183 SER A N 1
ATOM 1462 C CA . SER A 1 183 ? -29.062 -17.625 -20.672 1 89.25 183 SER A CA 1
ATOM 1463 C C . SER A 1 183 ? -27.688 -17.859 -20.062 1 89.25 183 SER A C 1
ATOM 1465 O O . SER A 1 183 ? -27.422 -18.922 -19.5 1 89.25 183 SER A O 1
ATOM 1467 N N . MET A 1 184 ? -26.828 -16.922 -20.219 1 92.94 184 MET A N 1
ATOM 1468 C CA . MET A 1 184 ? -25.484 -17.016 -19.656 1 92.94 184 MET A CA 1
ATOM 1469 C C . MET A 1 184 ? -25.531 -17.188 -18.141 1 92.94 184 MET A C 1
ATOM 1471 O O . MET A 1 184 ? -24.703 -17.891 -17.562 1 92.94 184 MET A O 1
ATOM 1475 N N . LEU A 1 185 ? -26.5 -16.578 -17.5 1 94.44 185 LEU A N 1
ATOM 1476 C CA . LEU A 1 185 ? -26.672 -16.719 -16.062 1 94.44 185 LEU A CA 1
ATOM 1477 C C . LEU A 1 185 ? -27 -18.156 -15.68 1 94.44 185 LEU A C 1
ATOM 1479 O O . LEU A 1 185 ? -26.438 -18.688 -14.727 1 94.44 185 LEU A O 1
ATOM 1483 N N . GLN A 1 186 ? -27.844 -18.719 -16.422 1 93.44 186 GLN A N 1
ATOM 1484 C CA . GLN A 1 186 ? -28.25 -20.094 -16.156 1 93.44 186 GLN A CA 1
ATOM 1485 C C . GLN A 1 186 ? -27.109 -21.062 -16.406 1 93.44 186 GLN A C 1
ATOM 1487 O O . GLN A 1 186 ? -26.922 -22.031 -15.664 1 93.44 186 GLN A O 1
ATOM 1492 N N . LEU A 1 187 ? -26.453 -20.766 -17.422 1 93.62 187 LEU A N 1
ATOM 1493 C CA . LEU A 1 187 ? -25.312 -21.609 -17.766 1 93.62 187 LEU A CA 1
ATOM 1494 C C . LEU A 1 187 ? -24.266 -21.594 -16.641 1 93.62 187 LEU A C 1
ATOM 1496 O O . LEU A 1 187 ? -23.828 -22.656 -16.188 1 93.62 187 LEU A O 1
ATOM 1500 N N . LEU A 1 188 ? -23.922 -20.422 -16.156 1 94.69 188 LEU A N 1
ATOM 1501 C CA . LEU A 1 188 ? -22.891 -20.297 -15.117 1 94.69 188 LEU A CA 1
ATOM 1502 C C . LEU A 1 188 ? -23.406 -20.844 -13.781 1 94.69 188 LEU A C 1
ATOM 1504 O O . LEU A 1 188 ? -22.625 -21.375 -12.992 1 94.69 188 LEU A O 1
ATOM 1508 N N . ASP A 1 189 ? -24.656 -20.688 -13.555 1 95.94 189 ASP A N 1
ATOM 1509 C CA . ASP A 1 189 ? -25.25 -21.188 -12.312 1 95.94 189 ASP A CA 1
ATOM 1510 C C . ASP A 1 189 ? -25.203 -22.703 -12.258 1 95.94 189 ASP A C 1
ATOM 1512 O O . ASP A 1 189 ? -24.875 -23.297 -11.227 1 95.94 189 ASP A O 1
ATOM 1516 N N . ARG A 1 190 ? -25.438 -23.312 -13.375 1 95.06 190 ARG A N 1
ATOM 1517 C CA . ARG A 1 190 ? -25.5 -24.766 -13.422 1 95.06 190 ARG A CA 1
ATOM 1518 C C . ARG A 1 190 ? -24.109 -25.375 -13.523 1 95.06 190 ARG A C 1
ATOM 1520 O O . ARG A 1 190 ? -23.812 -26.391 -12.883 1 95.06 190 ARG A O 1
ATOM 1527 N N . LEU A 1 191 ? -23.328 -24.75 -14.289 1 94.44 191 LEU A N 1
ATOM 1528 C CA . LEU A 1 191 ? -22.031 -25.328 -14.602 1 94.44 191 LEU A CA 1
ATOM 1529 C C . LEU A 1 191 ? -20.969 -24.875 -13.594 1 94.44 191 LEU A C 1
ATOM 1531 O O . LEU A 1 191 ? -19.844 -25.391 -13.594 1 94.44 191 LEU A O 1
ATOM 1535 N N . GLY A 1 192 ? -21.312 -23.938 -12.719 1 94.5 192 GLY A N 1
ATOM 1536 C CA . GLY A 1 192 ? -20.359 -23.469 -11.711 1 94.5 192 GLY A CA 1
ATOM 1537 C C . GLY A 1 192 ? -20.234 -24.406 -10.531 1 94.5 192 GLY A C 1
ATOM 1538 O O . GLY A 1 192 ? -21.062 -25.312 -10.367 1 94.5 192 GLY A O 1
ATOM 1539 N N . HIS A 1 193 ? -19.156 -24.188 -9.758 1 95.38 193 HIS A N 1
ATOM 1540 C CA . HIS A 1 193 ? -18.969 -24.984 -8.547 1 95.38 193 HIS A CA 1
ATOM 1541 C C . HIS A 1 193 ? -20.094 -24.703 -7.535 1 95.38 193 HIS A C 1
ATOM 1543 O O . HIS A 1 193 ? -20.5 -23.562 -7.363 1 95.38 193 HIS A O 1
ATOM 1549 N N . GLN A 1 194 ? -20.578 -25.766 -6.961 1 96.5 194 GLN A N 1
ATOM 1550 C CA . GLN A 1 194 ? -21.656 -25.641 -5.996 1 96.5 194 GLN A CA 1
ATOM 1551 C C . GLN A 1 194 ? -21.125 -25.672 -4.562 1 96.5 194 GLN A C 1
ATOM 1553 O O . GLN A 1 194 ? -20.266 -26.484 -4.227 1 96.5 194 GLN A O 1
ATOM 1558 N N . MET A 1 195 ? -21.656 -24.828 -3.77 1 96.25 195 MET A N 1
ATOM 1559 C CA . MET A 1 195 ? -21.188 -24.688 -2.395 1 96.25 195 MET A CA 1
ATOM 1560 C C . MET A 1 195 ? -21.438 -25.953 -1.601 1 96.25 195 MET A C 1
ATOM 1562 O O . MET A 1 195 ? -20.641 -26.328 -0.728 1 96.25 195 MET A O 1
ATOM 1566 N N . GLU A 1 196 ? -22.469 -26.703 -1.984 1 95.75 196 GLU A N 1
ATOM 1567 C CA . GLU A 1 196 ? -22.812 -27.938 -1.286 1 95.75 196 GLU A CA 1
ATOM 1568 C C . GLU A 1 196 ? -21.75 -29.016 -1.485 1 95.75 196 GLU A C 1
ATOM 1570 O O . GLU A 1 196 ? -21.516 -29.844 -0.605 1 95.75 196 GLU A O 1
ATOM 1575 N N . GLU A 1 197 ? -21.172 -28.906 -2.627 1 94.75 197 GLU A N 1
ATOM 1576 C CA . GLU A 1 197 ? -20.141 -29.906 -2.943 1 94.75 197 GLU A CA 1
ATOM 1577 C C . GLU A 1 197 ? -18.766 -29.438 -2.492 1 94.75 197 GLU A C 1
ATOM 1579 O O . GLU A 1 197 ? -17.891 -30.25 -2.176 1 94.75 197 GLU A O 1
ATOM 1584 N N . MET A 1 198 ? -18.516 -28.172 -2.4 1 96.5 198 MET A N 1
ATOM 1585 C CA . MET A 1 198 ? -17.203 -27.609 -2.082 1 96.5 198 MET A CA 1
ATOM 1586 C C . MET A 1 198 ? -17 -27.531 -0.573 1 96.5 198 MET A C 1
ATOM 1588 O O . MET A 1 198 ? -15.891 -27.719 -0.083 1 96.5 198 MET A O 1
ATOM 1592 N N . LEU A 1 199 ? -18.078 -27.266 0.155 1 97.69 199 LEU A N 1
ATOM 1593 C CA . LEU A 1 199 ? -17.953 -27.016 1.588 1 97.69 199 LEU A CA 1
ATOM 1594 C C . LEU A 1 199 ? -17.938 -28.328 2.367 1 97.69 199 LEU A C 1
ATOM 1596 O O . LEU A 1 199 ? -18.906 -29.078 2.354 1 97.69 199 LEU A O 1
ATOM 1600 N N . LEU A 1 200 ? -16.875 -28.609 3.033 1 96.38 200 LEU A N 1
ATOM 1601 C CA . LEU A 1 200 ? -16.75 -29.812 3.836 1 96.38 200 LEU A CA 1
ATOM 1602 C C . LEU A 1 200 ? -17.109 -29.547 5.293 1 96.38 200 LEU A C 1
ATOM 1604 O O . LEU A 1 200 ? -17.75 -30.375 5.941 1 96.38 200 LEU A O 1
ATOM 1608 N N . TYR A 1 201 ? -16.562 -28.453 5.73 1 94.62 201 TYR A N 1
ATOM 1609 C CA . TYR A 1 201 ? -16.75 -28.078 7.125 1 94.62 201 TYR A CA 1
ATOM 1610 C C . TYR A 1 201 ? -16.859 -26.562 7.27 1 94.62 201 TYR A C 1
ATOM 1612 O O . TYR A 1 201 ? -16.203 -25.812 6.551 1 94.62 201 TYR A O 1
ATOM 1620 N N . CYS A 1 202 ? -17.812 -26.094 8.172 1 96.44 202 CYS A N 1
ATOM 1621 C CA . CYS A 1 202 ? -18.016 -24.672 8.414 1 96.44 202 CYS A CA 1
ATOM 1622 C C . CYS A 1 202 ? -18.359 -24.422 9.883 1 96.44 202 CYS A C 1
ATOM 1624 O O . CYS A 1 202 ? -19.25 -25.062 10.438 1 96.44 202 CYS A O 1
ATOM 1626 N N . ARG A 1 203 ? -17.609 -23.5 10.469 1 96.19 203 ARG A N 1
ATOM 1627 C CA . ARG A 1 203 ? -17.875 -23.109 11.852 1 96.19 203 ARG A CA 1
ATOM 1628 C C . ARG A 1 203 ? -17.75 -21.594 12.023 1 96.19 203 ARG A C 1
ATOM 1630 O O . ARG A 1 203 ? -16.828 -20.984 11.492 1 96.19 203 ARG A O 1
ATOM 1637 N N . PHE A 1 204 ? -18.75 -21.062 12.734 1 95.62 204 PHE A N 1
ATOM 1638 C CA . PHE A 1 204 ? -18.703 -19.656 13.094 1 95.62 204 PHE A CA 1
ATOM 1639 C C . PHE A 1 204 ? -18.891 -19.469 14.594 1 95.62 204 PHE A C 1
ATOM 1641 O O . PHE A 1 204 ? -19.922 -19.844 15.148 1 95.62 204 PHE A O 1
ATOM 1648 N N . GLN A 1 205 ? -17.906 -18.906 15.188 1 93.19 205 GLN A N 1
ATOM 1649 C CA . GLN A 1 205 ? -17.891 -18.734 16.641 1 93.19 205 GLN A CA 1
ATOM 1650 C C . GLN A 1 205 ? -18.188 -20.031 17.359 1 93.19 205 GLN A C 1
ATOM 1652 O O . GLN A 1 205 ? -19 -20.078 18.281 1 93.19 205 GLN A O 1
ATOM 1657 N N . GLY A 1 206 ? -17.75 -21.047 16.812 1 87.25 206 GLY A N 1
ATOM 1658 C CA . GLY A 1 206 ? -17.906 -22.344 17.453 1 87.25 206 GLY A CA 1
ATOM 1659 C C . GLY A 1 206 ? -19.172 -23.078 17.031 1 87.25 206 GLY A C 1
ATOM 1660 O O . GLY A 1 206 ? -19.312 -24.266 17.281 1 87.25 206 GLY A O 1
ATOM 1661 N N . GLU A 1 207 ? -20.031 -22.438 16.375 1 92 207 GLU A N 1
ATOM 1662 C CA . GLU A 1 207 ? -21.266 -23.062 15.922 1 92 207 GLU A CA 1
ATOM 1663 C C . GLU A 1 207 ? -21.141 -23.547 14.484 1 92 207 GLU A C 1
ATOM 1665 O O . GLU A 1 207 ? -20.531 -22.891 13.641 1 92 207 GLU A O 1
ATOM 1670 N N . VAL A 1 208 ? -21.719 -24.625 14.258 1 94.75 208 VAL A N 1
ATOM 1671 C CA . VAL A 1 208 ? -21.641 -25.25 12.938 1 94.75 208 VAL A CA 1
ATOM 1672 C C . VAL A 1 208 ? -22.5 -24.453 11.945 1 94.75 208 VAL A C 1
ATOM 1674 O O . VAL A 1 208 ? -23.625 -24.094 12.258 1 94.75 208 VAL A O 1
ATOM 1677 N N . CYS A 1 209 ? -21.875 -24.109 10.867 1 93.69 209 CYS A N 1
ATOM 1678 C CA . CYS A 1 209 ? -22.594 -23.469 9.781 1 93.69 209 CYS A CA 1
ATOM 1679 C C . CYS A 1 209 ? -22.609 -24.344 8.539 1 93.69 209 CYS A C 1
ATOM 1681 O O . CYS A 1 209 ? -22.125 -25.469 8.57 1 93.69 209 CYS A O 1
ATOM 1683 N N . GLY A 1 210 ? -23.312 -23.875 7.434 1 93.56 210 GLY A N 1
ATOM 1684 C CA . GLY A 1 210 ? -23.469 -24.656 6.219 1 93.56 210 GLY A CA 1
ATOM 1685 C C . GLY A 1 210 ? -23.688 -23.797 4.984 1 93.56 210 GLY A C 1
ATOM 1686 O O . GLY A 1 210 ? -23.547 -22.578 5.035 1 93.56 210 GLY A O 1
ATOM 1687 N N . PRO A 1 211 ? -23.953 -24.5 3.969 1 94.31 211 PRO A N 1
ATOM 1688 C CA . PRO A 1 211 ? -24.156 -23.781 2.707 1 94.31 211 PRO A CA 1
ATOM 1689 C C . PRO A 1 211 ? -25.328 -22.781 2.777 1 94.31 211 PRO A C 1
ATOM 1691 O O . PRO A 1 211 ? -25.359 -21.812 2.016 1 94.31 211 PRO A O 1
ATOM 1694 N N . ARG A 1 212 ? -26.188 -22.938 3.682 1 90.62 212 ARG A N 1
ATOM 1695 C CA . ARG A 1 212 ? -27.344 -22.047 3.82 1 90.62 212 ARG A CA 1
ATOM 1696 C C . ARG A 1 212 ? -26.906 -20.656 4.277 1 90.62 212 ARG A C 1
ATOM 1698 O O . ARG A 1 212 ? -27.609 -19.672 4.066 1 90.62 212 ARG A O 1
ATOM 1705 N N . ASN A 1 213 ? -25.766 -20.609 4.879 1 93.06 213 ASN A N 1
ATOM 1706 C CA . ASN A 1 213 ? -25.25 -19.328 5.375 1 93.06 213 ASN A CA 1
ATOM 1707 C C . ASN A 1 213 ? -24.578 -18.531 4.27 1 93.06 213 ASN A C 1
ATOM 1709 O O . ASN A 1 213 ? -24.094 -17.422 4.508 1 93.06 213 ASN A O 1
ATOM 1713 N N . PHE A 1 214 ? -24.562 -19.078 3.146 1 95.56 214 PHE A N 1
ATOM 1714 C CA . PHE A 1 214 ? -23.922 -18.422 2.012 1 95.56 214 PHE A CA 1
ATOM 1715 C C . PHE A 1 214 ? -24.953 -17.984 0.976 1 95.56 214 PHE A C 1
ATOM 1717 O O . PHE A 1 214 ? -25.922 -18.719 0.721 1 95.56 214 PHE A O 1
ATOM 1724 N N . SER A 1 215 ? -24.734 -16.844 0.496 1 95.31 215 SER A N 1
ATOM 1725 C CA . SER A 1 215 ? -25.547 -16.344 -0.604 1 95.31 215 SER A CA 1
ATOM 1726 C C . SER A 1 215 ? -24.797 -16.406 -1.929 1 95.31 215 SER A C 1
ATOM 1728 O O . SER A 1 215 ? -23.594 -16.141 -1.979 1 95.31 215 SER A O 1
ATOM 1730 N N . THR A 1 216 ? -25.516 -16.766 -2.965 1 95.31 216 THR A N 1
ATOM 1731 C CA . THR A 1 216 ? -24.891 -16.859 -4.289 1 95.31 216 THR A CA 1
ATOM 1732 C C . THR A 1 216 ? -24.766 -15.477 -4.926 1 95.31 216 THR A C 1
ATOM 1734 O O . THR A 1 216 ? -25.719 -14.688 -4.902 1 95.31 216 THR A O 1
ATOM 1737 N N . ILE A 1 217 ? -23.594 -15.211 -5.34 1 95.19 217 ILE A N 1
ATOM 1738 C CA . ILE A 1 217 ? -23.328 -13.961 -6.051 1 95.19 217 ILE A CA 1
ATOM 1739 C C . ILE A 1 217 ? -22.484 -14.242 -7.293 1 95.19 217 ILE A C 1
ATOM 1741 O O . ILE A 1 217 ? -21.641 -15.141 -7.289 1 95.19 217 ILE A O 1
ATOM 1745 N N . PHE A 1 218 ? -22.766 -13.492 -8.328 1 95.81 218 PHE A N 1
ATOM 1746 C CA . PHE A 1 218 ? -22 -13.664 -9.555 1 95.81 218 PHE A CA 1
ATOM 1747 C C . PHE A 1 218 ? -20.984 -12.539 -9.727 1 95.81 218 PHE A C 1
ATOM 1749 O O . PHE A 1 218 ? -21.281 -11.375 -9.445 1 95.81 218 PHE A O 1
ATOM 1756 N N . THR A 1 219 ? -19.828 -12.906 -10.023 1 94.25 219 THR A N 1
ATOM 1757 C CA . THR A 1 219 ? -18.719 -11.992 -10.266 1 94.25 219 THR A CA 1
ATOM 1758 C C . THR A 1 219 ? -18.047 -12.297 -11.602 1 94.25 219 THR A C 1
ATOM 1760 O O . THR A 1 219 ? -18.562 -13.094 -12.391 1 94.25 219 THR A O 1
ATOM 1763 N N . ARG A 1 220 ? -16.984 -11.641 -11.82 1 90.12 220 ARG A N 1
ATOM 1764 C CA . ARG A 1 220 ? -16.234 -11.898 -13.047 1 90.12 220 ARG A CA 1
ATOM 1765 C C . ARG A 1 220 ? -15.672 -13.312 -13.055 1 90.12 220 ARG A C 1
ATOM 1767 O O . ARG A 1 220 ? -15.383 -13.867 -14.117 1 90.12 220 ARG A O 1
ATOM 1774 N N . TYR A 1 221 ? -15.633 -13.922 -11.844 1 91.75 221 TYR A N 1
ATOM 1775 C CA . TYR A 1 221 ? -15.133 -15.289 -11.711 1 91.75 221 TYR A CA 1
ATOM 1776 C C . TYR A 1 221 ? -16.266 -16.297 -11.836 1 91.75 221 TYR A C 1
ATOM 1778 O O . TYR A 1 221 ? -16.062 -17.484 -11.602 1 91.75 221 TYR A O 1
ATOM 1786 N N . GLY A 1 222 ? -17.375 -15.805 -12.227 1 93.19 222 GLY A N 1
ATOM 1787 C CA . GLY A 1 222 ? -18.516 -16.688 -12.32 1 93.19 222 GLY A CA 1
ATOM 1788 C C . GLY A 1 222 ? -19.328 -16.781 -11.039 1 93.19 222 GLY A C 1
ATOM 1789 O O . GLY A 1 222 ? -19.625 -15.758 -10.414 1 93.19 222 GLY A O 1
ATOM 1790 N N . LYS A 1 223 ? -19.672 -18.016 -10.75 1 96.25 223 LYS A N 1
ATOM 1791 C CA . LYS A 1 223 ? -20.5 -18.219 -9.578 1 96.25 223 LYS A CA 1
ATOM 1792 C C . LYS A 1 223 ? -19.656 -18.203 -8.297 1 96.25 223 LYS A C 1
ATOM 1794 O O . LYS A 1 223 ? -18.719 -19 -8.156 1 96.25 223 LYS A O 1
ATOM 1799 N N . CYS A 1 224 ? -20 -17.266 -7.422 1 97.5 224 CYS A N 1
ATOM 1800 C CA . CYS A 1 224 ? -19.312 -17.125 -6.145 1 97.5 224 CYS A CA 1
ATOM 1801 C C . CYS A 1 224 ? -20.312 -17.156 -4.984 1 97.5 224 CYS A C 1
ATOM 1803 O O . CYS A 1 224 ? -21.516 -17.203 -5.203 1 97.5 224 CYS A O 1
ATOM 1805 N N . TYR A 1 225 ? -19.766 -17.203 -3.783 1 97.56 225 TYR A N 1
ATOM 1806 C CA . TYR A 1 225 ? -20.594 -17.297 -2.59 1 97.56 225 TYR A CA 1
ATOM 1807 C C . TYR A 1 225 ? -20.141 -16.297 -1.53 1 97.56 225 TYR A C 1
ATOM 1809 O O . TYR A 1 225 ? -18.938 -16.156 -1.279 1 97.56 225 TYR A O 1
ATOM 1817 N N . THR A 1 226 ? -21.078 -15.617 -0.979 1 97.44 226 THR A N 1
ATOM 1818 C CA . THR A 1 226 ? -20.781 -14.625 0.047 1 97.44 226 THR A CA 1
ATOM 1819 C C . THR A 1 226 ? -21.344 -15.055 1.397 1 97.44 226 THR A C 1
ATOM 1821 O O . THR A 1 226 ? -22.531 -15.352 1.512 1 97.44 226 THR A O 1
ATOM 1824 N N . PHE A 1 227 ? -20.484 -15.156 2.361 1 97 227 PHE A N 1
ATOM 1825 C CA . PHE A 1 227 ? -20.875 -15.398 3.74 1 97 227 PHE A CA 1
ATOM 1826 C C . PHE A 1 227 ? -21.312 -14.109 4.418 1 97 227 PHE A C 1
ATOM 1828 O O . PHE A 1 227 ? -20.703 -13.062 4.219 1 97 227 PHE A O 1
ATOM 1835 N N . ASN A 1 228 ? -22.375 -14.102 5.148 1 96.19 228 ASN A N 1
ATOM 1836 C CA . ASN A 1 228 ? -22.875 -12.969 5.914 1 96.19 228 ASN A CA 1
ATOM 1837 C C . ASN A 1 228 ? -23.203 -11.781 5.016 1 96.19 228 ASN A C 1
ATOM 1839 O O . ASN A 1 228 ? -22.812 -10.648 5.301 1 96.19 228 ASN A O 1
ATOM 1843 N N . SER A 1 229 ? -23.875 -11.93 3.945 1 92.06 229 SER A N 1
ATOM 1844 C CA . SER A 1 229 ? -24.203 -10.883 2.986 1 92.06 229 SER A CA 1
ATOM 1845 C C . SER A 1 229 ? -25.344 -10 3.504 1 92.06 229 SER A C 1
ATOM 1847 O O . SER A 1 229 ? -25.469 -8.844 3.094 1 92.06 229 SER A O 1
ATOM 1849 N N . GLY A 1 230 ? -26.188 -10.422 4.301 1 86.38 230 GLY A N 1
ATOM 1850 C CA . GLY A 1 230 ? -27.344 -9.672 4.793 1 86.38 230 GLY A CA 1
ATOM 1851 C C . GLY A 1 230 ? -28.516 -9.68 3.838 1 86.38 230 GLY A C 1
ATOM 1852 O O . GLY A 1 230 ? -29.562 -9.109 4.137 1 86.38 230 GLY A O 1
ATOM 1853 N N . GLN A 1 231 ? -28.516 -10.078 2.58 1 78.62 231 GLN A N 1
ATOM 1854 C CA . GLN A 1 231 ? -29.547 -9.984 1.549 1 78.62 231 GLN A CA 1
ATOM 1855 C C . GLN A 1 231 ? -30.656 -11.008 1.793 1 78.62 231 GLN A C 1
ATOM 1857 O O . GLN A 1 231 ? -31.812 -10.758 1.458 1 78.62 231 GLN A O 1
ATOM 1862 N N . ASP A 1 232 ? -30.547 -12.156 2.383 1 73.88 232 ASP A N 1
ATOM 1863 C CA . ASP A 1 232 ? -31.5 -13.242 2.508 1 73.88 232 ASP A CA 1
ATOM 1864 C C . ASP A 1 232 ? -32.312 -13.125 3.805 1 73.88 232 ASP A C 1
ATOM 1866 O O . ASP A 1 232 ? -32.719 -14.133 4.383 1 73.88 232 ASP A O 1
ATOM 1870 N N . ASN A 1 233 ? -32.656 -11.852 4.148 1 77.31 233 ASN A N 1
ATOM 1871 C CA . ASN A 1 233 ? -33.438 -11.578 5.344 1 77.31 233 ASN A CA 1
ATOM 1872 C C . ASN A 1 233 ? -32.844 -12.281 6.57 1 77.31 233 ASN A C 1
ATOM 1874 O O . ASN A 1 233 ? -33.594 -12.656 7.484 1 77.31 233 ASN A O 1
ATOM 1878 N N . ARG A 1 234 ? -31.75 -12.609 6.398 1 83.25 234 ARG A N 1
ATOM 1879 C CA . ARG A 1 234 ? -31.062 -13.164 7.562 1 83.25 234 ARG A CA 1
ATOM 1880 C C . ARG A 1 234 ? -30.359 -12.07 8.359 1 83.25 234 ARG A C 1
ATOM 1882 O O . ARG A 1 234 ? -29.797 -11.133 7.777 1 83.25 234 ARG A O 1
ATOM 1889 N N . PRO A 1 235 ? -30.453 -12.328 9.625 1 88.75 235 PRO A N 1
ATOM 1890 C CA . PRO A 1 235 ? -29.766 -11.32 10.438 1 88.75 235 PRO A CA 1
ATOM 1891 C C . PRO A 1 235 ? -28.25 -11.383 10.297 1 88.75 235 PRO A C 1
ATOM 1893 O O . PRO A 1 235 ? -27.688 -12.461 10.078 1 88.75 235 PRO A O 1
ATOM 1896 N N . LEU A 1 236 ? -27.703 -10.234 10.445 1 93.5 236 LEU A N 1
ATOM 1897 C CA . LEU A 1 236 ? -26.25 -10.148 10.336 1 93.5 236 LEU A CA 1
ATOM 1898 C C . LEU A 1 236 ? -25.578 -10.82 11.531 1 93.5 236 LEU A C 1
ATOM 1900 O O . LEU A 1 236 ? -26.047 -10.688 12.664 1 93.5 236 LEU A O 1
ATOM 1904 N N . LEU A 1 237 ? -24.562 -11.508 11.203 1 94.12 237 LEU A N 1
ATOM 1905 C CA . LEU A 1 237 ? -23.812 -12.188 12.242 1 94.12 237 LEU A CA 1
ATOM 1906 C C . LEU A 1 237 ? -22.828 -11.234 12.922 1 94.12 237 LEU A C 1
ATOM 1908 O O . LEU A 1 237 ? -22.172 -10.438 12.258 1 94.12 237 LEU A O 1
ATOM 1912 N N . VAL A 1 238 ? -22.812 -11.32 14.242 1 93.12 238 VAL A N 1
ATOM 1913 C CA . VAL A 1 238 ? -21.984 -10.43 15.039 1 93.12 238 VAL A CA 1
ATOM 1914 C C . VAL A 1 238 ? -20.969 -11.25 15.844 1 93.12 238 VAL A C 1
ATOM 1916 O O . VAL A 1 238 ? -21.234 -12.406 16.203 1 93.12 238 VAL A O 1
ATOM 1919 N N . THR A 1 239 ? -19.844 -10.641 16.031 1 92.5 239 THR A N 1
ATOM 1920 C CA . THR A 1 239 ? -18.812 -11.273 16.844 1 92.5 239 THR A CA 1
ATOM 1921 C C . THR A 1 239 ? -18.703 -10.586 18.188 1 92.5 239 THR A C 1
ATOM 1923 O O . THR A 1 239 ? -18.703 -9.352 18.281 1 92.5 239 THR A O 1
ATOM 1926 N N . MET A 1 240 ? -18.516 -11.414 19.25 1 91.38 240 MET A N 1
ATOM 1927 C CA . MET A 1 240 ? -18.484 -10.875 20.609 1 91.38 240 MET A CA 1
ATOM 1928 C C . MET A 1 240 ? -17.094 -11.008 21.219 1 91.38 240 MET A C 1
ATOM 1930 O O . MET A 1 240 ? -16.812 -10.453 22.266 1 91.38 240 MET A O 1
ATOM 1934 N N . LYS A 1 241 ? -16.297 -11.727 20.609 1 89.94 241 LYS A N 1
ATOM 1935 C CA . LYS A 1 241 ? -14.938 -11.898 21.094 1 89.94 241 LYS A CA 1
ATOM 1936 C C . LYS A 1 241 ? -13.938 -11.922 19.922 1 89.94 241 LYS A C 1
ATOM 1938 O O . LYS A 1 241 ? -14.25 -12.43 18.844 1 89.94 241 LYS A O 1
ATOM 1943 N N . GLY A 1 242 ? -12.781 -11.352 20.25 1 89.12 242 GLY A N 1
ATOM 1944 C CA . GLY A 1 242 ? -11.711 -11.406 19.266 1 89.12 242 GLY A CA 1
ATOM 1945 C C . GLY A 1 242 ? -10.836 -12.641 19.391 1 89.12 242 GLY A C 1
ATOM 1946 O O . GLY A 1 242 ? -10.922 -13.359 20.391 1 89.12 242 GLY A O 1
ATOM 1947 N N . GLY A 1 243 ? -10.008 -12.938 18.25 1 90.38 243 GLY A N 1
ATOM 1948 C CA . GLY A 1 243 ? -9.078 -14.047 18.312 1 90.38 243 GLY A CA 1
ATOM 1949 C C . GLY A 1 243 ? -9.453 -15.188 17.375 1 90.38 243 GLY A C 1
ATOM 1950 O O . GLY A 1 243 ? -10.586 -15.266 16.906 1 90.38 243 GLY A O 1
ATOM 1951 N N . MET A 1 244 ? -8.438 -15.969 17.406 1 88.5 244 MET A N 1
ATOM 1952 C CA . MET A 1 244 ? -8.617 -17.141 16.562 1 88.5 244 MET A CA 1
ATOM 1953 C C . MET A 1 244 ? -9.695 -18.062 17.125 1 88.5 244 MET A C 1
ATOM 1955 O O . MET A 1 244 ? -9.781 -18.266 18.344 1 88.5 244 MET A O 1
ATOM 1959 N N . GLY A 1 245 ? -10.633 -18.547 16.531 1 87.12 245 GLY A N 1
ATOM 1960 C CA . GLY A 1 245 ? -11.695 -19.438 16.984 1 87.12 245 GLY A CA 1
ATOM 1961 C C . GLY A 1 245 ? -13.039 -18.75 17.094 1 87.12 245 GLY A C 1
ATOM 1962 O O . GLY A 1 245 ? -14.078 -19.422 17.172 1 87.12 245 GLY A O 1
ATOM 1963 N N . ASN A 1 246 ? -12.93 -17.547 17.219 1 91.25 246 ASN A N 1
ATOM 1964 C CA . ASN A 1 246 ? -14.18 -16.797 17.328 1 91.25 246 ASN A CA 1
ATOM 1965 C C . ASN A 1 246 ? -14.586 -16.188 16 1 91.25 246 ASN A C 1
ATOM 1967 O O . ASN A 1 246 ? -15.391 -15.25 15.961 1 91.25 246 ASN A O 1
ATOM 1971 N N . GLY A 1 247 ? -14.008 -16.625 15.023 1 95.44 247 GLY A N 1
ATOM 1972 C CA . GLY A 1 247 ? -14.336 -16.141 13.695 1 95.44 247 GLY A CA 1
ATOM 1973 C C . GLY A 1 247 ? -14.898 -17.219 12.789 1 95.44 247 GLY A C 1
ATOM 1974 O O . GLY A 1 247 ? -15.664 -18.078 13.234 1 95.44 247 GLY A O 1
ATOM 1975 N N . LEU A 1 248 ? -14.641 -17.078 11.547 1 97.44 248 LEU A N 1
ATOM 1976 C CA . LEU A 1 248 ? -15.133 -18 10.539 1 97.44 248 LEU A CA 1
ATOM 1977 C C . LEU A 1 248 ? -14.055 -19.016 10.172 1 97.44 248 LEU A C 1
ATOM 1979 O O . LEU A 1 248 ? -12.922 -18.641 9.867 1 97.44 248 LEU A O 1
ATOM 1983 N N . GLU A 1 249 ? -14.383 -20.25 10.289 1 97.31 249 GLU A N 1
ATOM 1984 C CA . GLU A 1 249 ? -13.508 -21.344 9.867 1 97.31 249 GLU A CA 1
ATOM 1985 C C . GLU A 1 249 ? -14.164 -22.172 8.773 1 97.31 249 GLU A C 1
ATOM 1987 O O . GLU A 1 249 ? -15.258 -22.719 8.961 1 97.31 249 GLU A O 1
ATOM 1992 N N . LEU A 1 250 ? -13.414 -22.328 7.68 1 97.5 250 LEU A N 1
ATOM 1993 C CA . LEU A 1 250 ? -13.938 -23.047 6.527 1 97.5 250 LEU A CA 1
ATOM 1994 C C . LEU A 1 250 ? -12.953 -24.109 6.055 1 97.5 250 LEU A C 1
ATOM 1996 O O . LEU A 1 250 ? -11.742 -23.875 6.023 1 97.5 250 LEU A O 1
ATOM 2000 N N . MET A 1 251 ? -13.43 -25.25 5.781 1 97.5 251 MET A N 1
ATOM 2001 C CA . MET A 1 251 ? -12.703 -26.281 5.043 1 97.5 251 MET A CA 1
ATOM 2002 C C . MET A 1 251 ? -13.344 -26.531 3.682 1 97.5 251 MET A C 1
ATOM 2004 O O . MET A 1 251 ? -14.523 -26.875 3.598 1 97.5 251 MET A O 1
ATOM 2008 N N . LEU A 1 252 ? -12.586 -26.344 2.627 1 98.06 252 LEU A N 1
ATOM 2009 C CA . LEU A 1 252 ? -13.148 -26.391 1.279 1 98.06 252 LEU A CA 1
ATOM 2010 C C . LEU A 1 252 ? -12.398 -27.406 0.418 1 98.06 252 LEU A C 1
ATOM 2012 O O . LEU A 1 252 ? -11.203 -27.641 0.62 1 98.06 252 LEU A O 1
ATOM 2016 N N . ASP A 1 253 ? -13.125 -27.984 -0.458 1 97.69 253 ASP A N 1
ATOM 2017 C CA . ASP A 1 253 ? -12.602 -28.812 -1.535 1 97.69 253 ASP A CA 1
ATOM 2018 C C . ASP A 1 253 ? -12.68 -28.094 -2.879 1 97.69 253 ASP A C 1
ATOM 2020 O O . ASP A 1 253 ? -13.773 -27.859 -3.396 1 97.69 253 ASP A O 1
ATOM 2024 N N . ILE A 1 254 ? -11.594 -27.828 -3.502 1 96.44 254 ILE A N 1
ATOM 2025 C CA . ILE A 1 254 ? -11.586 -27.031 -4.719 1 96.44 254 ILE A CA 1
ATOM 2026 C C . ILE A 1 254 ? -11.844 -27.922 -5.93 1 96.44 254 ILE A C 1
ATOM 2028 O O . ILE A 1 254 ? -12.102 -27.422 -7.031 1 96.44 254 ILE A O 1
ATOM 2032 N N . GLN A 1 255 ? -11.703 -29.25 -5.82 1 95 255 GLN A N 1
ATOM 2033 C CA . GLN A 1 255 ? -12.039 -30.203 -6.875 1 95 255 GLN A CA 1
ATOM 2034 C C . GLN A 1 255 ? -11.211 -29.938 -8.133 1 95 255 GLN A C 1
ATOM 2036 O O . GLN A 1 255 ? -11.758 -29.797 -9.227 1 95 255 GLN A O 1
ATOM 2041 N N . GLN A 1 256 ? -9.992 -30.016 -8.031 1 93.38 256 GLN A N 1
ATOM 2042 C CA . GLN A 1 256 ? -9.078 -29.719 -9.133 1 93.38 256 GLN A CA 1
ATOM 2043 C C . GLN A 1 256 ? -9.289 -30.688 -10.297 1 93.38 256 GLN A C 1
ATOM 2045 O O . GLN A 1 256 ? -9.055 -30.328 -11.453 1 93.38 256 GLN A O 1
ATOM 2050 N N . ASP A 1 257 ? -9.695 -31.859 -10.023 1 90.31 257 ASP A N 1
ATOM 2051 C CA . ASP A 1 257 ? -9.891 -32.875 -11.062 1 90.31 257 ASP A CA 1
ATOM 2052 C C . ASP A 1 257 ? -11.008 -32.469 -12.016 1 90.31 257 ASP A C 1
ATOM 2054 O O . ASP A 1 257 ? -11.086 -32.969 -13.141 1 90.31 257 ASP A O 1
ATOM 2058 N N . GLU A 1 258 ? -11.766 -31.578 -11.523 1 90.75 258 GLU A N 1
ATOM 2059 C CA . GLU A 1 258 ? -12.898 -31.141 -12.336 1 90.75 258 GLU A CA 1
ATOM 2060 C C . GLU A 1 258 ? -12.602 -29.812 -13.031 1 90.75 258 GLU A C 1
ATOM 2062 O O . GLU A 1 258 ? -13.5 -29.203 -13.617 1 90.75 258 GLU A O 1
ATOM 2067 N N . TYR A 1 259 ? -11.391 -29.391 -12.977 1 91.06 259 TYR A N 1
ATOM 2068 C CA . TYR A 1 259 ? -11.023 -28.125 -13.609 1 91.06 259 TYR A CA 1
ATOM 2069 C C . TYR A 1 259 ? -11.078 -28.234 -15.125 1 91.06 259 TYR A C 1
ATOM 2071 O O . TYR A 1 259 ? -10.844 -29.312 -15.688 1 91.06 259 TYR A O 1
ATOM 2079 N N . LEU A 1 260 ? -11.375 -27.094 -15.742 1 87.62 260 LEU A N 1
ATOM 2080 C CA . LEU A 1 260 ? -11.359 -27 -17.203 1 87.62 260 LEU A CA 1
ATOM 2081 C C . LEU A 1 260 ? -9.945 -27.203 -17.75 1 87.62 260 LEU A C 1
ATOM 2083 O O . LEU A 1 260 ? -9 -26.562 -17.281 1 87.62 260 LEU A O 1
ATOM 2087 N N . PRO A 1 261 ? -9.812 -28.141 -18.656 1 84.88 261 PRO A N 1
ATOM 2088 C CA . PRO A 1 261 ? -8.484 -28.297 -19.25 1 84.88 261 PRO A CA 1
ATOM 2089 C C . PRO A 1 261 ? -8.031 -27.062 -20.016 1 84.88 261 PRO A C 1
ATOM 2091 O O . PRO A 1 261 ? -8.867 -26.297 -20.516 1 84.88 261 PRO A O 1
ATOM 2094 N N . VAL A 1 262 ? -6.77 -26.922 -20.047 1 86.62 262 VAL A N 1
ATOM 2095 C CA . VAL A 1 262 ? -6.223 -25.734 -20.703 1 86.62 262 VAL A CA 1
ATOM 2096 C C . VAL A 1 262 ? -5.695 -26.094 -22.094 1 86.62 262 VAL A C 1
ATOM 2098 O O . VAL A 1 262 ? -4.852 -26.984 -22.219 1 86.62 262 VAL A O 1
ATOM 2101 N N . TRP A 1 263 ? -6.215 -25.594 -23.172 1 82.44 263 TRP A N 1
ATOM 2102 C CA . TRP A 1 263 ? -5.797 -25.859 -24.547 1 82.44 263 TRP A CA 1
ATOM 2103 C C . TRP A 1 263 ? -5.23 -24.609 -25.203 1 82.44 263 TRP A C 1
ATOM 2105 O O . TRP A 1 263 ? -4.754 -24.641 -26.328 1 82.44 263 TRP A O 1
ATOM 2115 N N . GLY A 1 264 ? -5.34 -23.562 -24.5 1 77.38 264 GLY A N 1
ATOM 2116 C CA . GLY A 1 264 ? -4.84 -22.297 -25 1 77.38 264 GLY A CA 1
ATOM 2117 C C . GLY A 1 264 ? -4.934 -21.188 -23.969 1 77.38 264 GLY A C 1
ATOM 2118 O O . GLY A 1 264 ? -5.469 -21.375 -22.875 1 77.38 264 GLY A O 1
ATOM 2119 N N . GLU A 1 265 ? -4.27 -20.125 -24.359 1 74.94 265 GLU A N 1
ATOM 2120 C CA . GLU A 1 265 ? -4.281 -18.984 -23.438 1 74.94 265 GLU A CA 1
ATOM 2121 C C . GLU A 1 265 ? -5.438 -18.047 -23.75 1 74.94 265 GLU A C 1
ATOM 2123 O O . GLU A 1 265 ? -5.422 -17.344 -24.766 1 74.94 265 GLU A O 1
ATOM 2128 N N . THR A 1 266 ? -6.5 -18.281 -23.078 1 71.25 266 THR A N 1
ATOM 2129 C CA . THR A 1 266 ? -7.641 -17.375 -23.156 1 71.25 266 THR A CA 1
ATOM 2130 C C . THR A 1 266 ? -7.836 -16.641 -21.844 1 71.25 266 THR A C 1
ATOM 2132 O O . THR A 1 266 ? -7.223 -16.984 -20.828 1 71.25 266 THR A O 1
ATOM 2135 N N . ASP A 1 267 ? -8.609 -15.648 -21.812 1 67.81 267 ASP A N 1
ATOM 2136 C CA . ASP A 1 267 ? -8.883 -14.859 -20.625 1 67.81 267 ASP A CA 1
ATOM 2137 C C . ASP A 1 267 ? -9.609 -15.703 -19.562 1 67.81 267 ASP A C 1
ATOM 2139 O O . ASP A 1 267 ? -9.523 -15.414 -18.375 1 67.81 267 ASP A O 1
ATOM 2143 N N . GLU A 1 268 ? -10.203 -16.766 -20.047 1 68.19 268 GLU A N 1
ATOM 2144 C CA . GLU A 1 268 ? -11.047 -17.562 -19.156 1 68.19 268 GLU A CA 1
ATOM 2145 C C . GLU A 1 268 ? -10.273 -18.734 -18.562 1 68.19 268 GLU A C 1
ATOM 2147 O O . GLU A 1 268 ? -10.719 -19.328 -17.578 1 68.19 268 GLU A O 1
ATOM 2152 N N . THR A 1 269 ? -9.164 -18.969 -19.078 1 75.75 269 THR A N 1
ATOM 2153 C CA . THR A 1 269 ? -8.414 -20.109 -18.594 1 75.75 269 THR A CA 1
ATOM 2154 C C . THR A 1 269 ? -7.457 -19.703 -17.484 1 75.75 269 THR A C 1
ATOM 2156 O O . THR A 1 269 ? -6.812 -18.656 -17.562 1 75.75 269 THR A O 1
ATOM 2159 N N . SER A 1 270 ? -7.617 -20.438 -16.438 1 81.12 270 SER A N 1
ATOM 2160 C CA . SER A 1 270 ? -6.73 -20.203 -15.297 1 81.12 270 SER A CA 1
ATOM 2161 C C . SER A 1 270 ? -5.695 -21.312 -15.156 1 81.12 270 SER A C 1
ATOM 2163 O O . SER A 1 270 ? -6.008 -22.484 -15.367 1 81.12 270 SER A O 1
ATOM 2165 N N . PHE A 1 271 ? -4.512 -20.953 -14.922 1 88.25 271 PHE A N 1
ATOM 2166 C CA . PHE A 1 271 ? -3.447 -21.938 -14.742 1 88.25 271 PHE A CA 1
ATOM 2167 C C . PHE A 1 271 ? -3.295 -22.297 -13.266 1 88.25 271 PHE A C 1
ATOM 2169 O O . PHE A 1 271 ? -2.617 -23.281 -12.93 1 88.25 271 PHE A O 1
ATOM 2176 N N . GLU A 1 272 ? -3.986 -21.516 -12.523 1 92.31 272 GLU A N 1
ATOM 2177 C CA . GLU A 1 272 ? -3.785 -21.656 -11.086 1 92.31 272 GLU A CA 1
ATOM 2178 C C . GLU A 1 272 ? -4.902 -22.469 -10.445 1 92.31 272 GLU A C 1
ATOM 2180 O O . GLU A 1 272 ? -5.938 -22.703 -11.062 1 92.31 272 GLU A O 1
ATOM 2185 N N . ALA A 1 273 ? -4.574 -23 -9.297 1 95.19 273 ALA A N 1
ATOM 2186 C CA . ALA A 1 273 ? -5.539 -23.734 -8.5 1 95.19 273 ALA A CA 1
ATOM 2187 C C . ALA A 1 273 ? -5.707 -23.109 -7.117 1 95.19 273 ALA A C 1
ATOM 2189 O O . ALA A 1 273 ? -4.719 -22.766 -6.465 1 95.19 273 ALA A O 1
ATOM 2190 N N . GLY A 1 274 ? -6.898 -22.859 -6.746 1 95.94 274 GLY A N 1
ATOM 2191 C CA . GLY A 1 274 ? -7.219 -22.266 -5.457 1 95.94 274 GLY A CA 1
ATOM 2192 C C . GLY A 1 274 ? -8.5 -21.453 -5.477 1 95.94 274 GLY A C 1
ATOM 2193 O O . GLY A 1 274 ? -9.367 -21.688 -6.324 1 95.94 274 GLY A O 1
ATOM 2194 N N . ILE A 1 275 ? -8.602 -20.688 -4.422 1 96.88 275 ILE A N 1
ATOM 2195 C CA . ILE A 1 275 ? -9.789 -19.844 -4.355 1 96.88 275 ILE A CA 1
ATOM 2196 C C . ILE A 1 275 ? -9.375 -18.391 -4.152 1 96.88 275 ILE A C 1
ATOM 2198 O O . ILE A 1 275 ? -8.273 -18.109 -3.678 1 96.88 275 ILE A O 1
ATOM 2202 N N . LYS A 1 276 ? -10.242 -17.578 -4.609 1 96.25 276 LYS A N 1
ATOM 2203 C CA . LYS A 1 276 ? -10.109 -16.141 -4.344 1 96.25 276 LYS A CA 1
ATOM 2204 C C . LYS A 1 276 ? -11.102 -15.68 -3.281 1 96.25 276 LYS A C 1
ATOM 2206 O O . LYS A 1 276 ? -12.258 -16.125 -3.268 1 96.25 276 LYS A O 1
ATOM 2211 N N . VAL A 1 277 ? -10.57 -14.875 -2.404 1 97.56 277 VAL A N 1
ATOM 2212 C CA . VAL A 1 277 ? -11.406 -14.445 -1.291 1 97.56 277 VAL A CA 1
ATOM 2213 C C . VAL A 1 277 ? -11.352 -12.93 -1.155 1 97.56 277 VAL A C 1
ATOM 2215 O O . VAL A 1 277 ? -10.297 -12.32 -1.373 1 97.56 277 VAL A O 1
ATOM 2218 N N . GLN A 1 278 ? -12.461 -12.336 -0.849 1 96.69 278 GLN A N 1
ATOM 2219 C CA . GLN A 1 278 ? -12.523 -10.906 -0.569 1 96.69 278 GLN A CA 1
ATOM 2220 C C . GLN A 1 278 ? -13.336 -10.625 0.689 1 96.69 278 GLN A C 1
ATOM 2222 O O . GLN A 1 278 ? -14.406 -11.203 0.883 1 96.69 278 GLN A O 1
ATOM 2227 N N . ILE A 1 279 ? -12.766 -9.836 1.547 1 96.62 279 ILE A N 1
ATOM 2228 C CA . ILE A 1 279 ? -13.461 -9.383 2.748 1 96.62 279 ILE A CA 1
ATOM 2229 C C . ILE A 1 279 ? -13.953 -7.949 2.551 1 96.62 279 ILE A C 1
ATOM 2231 O O . ILE A 1 279 ? -13.172 -7.059 2.209 1 96.62 279 ILE A O 1
ATOM 2235 N N . HIS A 1 280 ? -15.172 -7.695 2.705 1 94.81 280 HIS A N 1
ATOM 2236 C CA . HIS A 1 280 ? -15.758 -6.383 2.461 1 94.81 280 HIS A CA 1
ATOM 2237 C C . HIS A 1 280 ? -16.984 -6.152 3.342 1 94.81 280 HIS A C 1
ATOM 2239 O O . HIS A 1 280 ? -17.406 -7.055 4.074 1 94.81 280 HIS A O 1
ATOM 2245 N N . THR A 1 281 ? -17.469 -4.984 3.305 1 94.25 281 THR A N 1
ATOM 2246 C CA . THR A 1 281 ? -18.688 -4.672 4.043 1 94.25 281 THR A CA 1
ATOM 2247 C C . THR A 1 281 ? -19.906 -5.223 3.316 1 94.25 281 THR A C 1
ATOM 2249 O O . THR A 1 281 ? -19.844 -5.551 2.131 1 94.25 281 THR A O 1
ATOM 2252 N N . GLN A 1 282 ? -21.047 -5.301 4.035 1 93.31 282 GLN A N 1
ATOM 2253 C CA . GLN A 1 282 ? -22.266 -5.879 3.473 1 93.31 282 GLN A CA 1
ATOM 2254 C C . GLN A 1 282 ? -22.859 -4.973 2.395 1 93.31 282 GLN A C 1
ATOM 2256 O O . GLN A 1 282 ? -23.5 -5.453 1.457 1 93.31 282 GLN A O 1
ATOM 2261 N N . ASP A 1 283 ? -22.531 -3.74 2.469 1 88.62 283 ASP A N 1
ATOM 2262 C CA . ASP A 1 283 ? -23.172 -2.779 1.569 1 88.62 283 ASP A CA 1
ATOM 2263 C C . ASP A 1 283 ? -22.359 -2.625 0.279 1 88.62 283 ASP A C 1
ATOM 2265 O O . ASP A 1 283 ? -22.844 -2.039 -0.692 1 88.62 283 ASP A O 1
ATOM 2269 N N . GLU A 1 284 ? -21.234 -3.139 0.216 1 91.06 284 GLU A N 1
ATOM 2270 C CA . GLU A 1 284 ? -20.375 -3.018 -0.959 1 91.06 284 GLU A CA 1
ATOM 2271 C C . GLU A 1 284 ? -20.375 -4.305 -1.778 1 91.06 284 GLU A C 1
ATOM 2273 O O . GLU A 1 284 ? -20.172 -5.391 -1.235 1 91.06 284 GLU A O 1
ATOM 2278 N N . PRO A 1 285 ? -20.672 -4.074 -3.066 1 92.94 285 PRO A N 1
ATOM 2279 C CA . PRO A 1 285 ? -20.562 -5.273 -3.904 1 92.94 285 PRO A CA 1
ATOM 2280 C C . PRO A 1 285 ? -19.125 -5.781 -4.02 1 92.94 285 PRO A C 1
ATOM 2282 O O . PRO A 1 285 ? -18.188 -4.98 -4.074 1 92.94 285 PRO A O 1
ATOM 2285 N N . PRO A 1 286 ? -19 -7.07 -4.07 1 93.94 286 PRO A N 1
ATOM 2286 C CA . PRO A 1 286 ? -17.641 -7.621 -4.156 1 93.94 286 PRO A CA 1
ATOM 2287 C C . PRO A 1 286 ? -16.984 -7.352 -5.508 1 93.94 286 PRO A C 1
ATOM 2289 O O . PRO A 1 286 ? -17.656 -7.398 -6.543 1 93.94 286 PRO A O 1
ATOM 2292 N N . PHE A 1 287 ? -15.836 -6.945 -5.441 1 92.06 287 PHE A N 1
ATOM 2293 C CA . PHE A 1 287 ? -14.961 -6.738 -6.594 1 92.06 287 PHE A CA 1
ATOM 2294 C C . PHE A 1 287 ? -13.742 -7.656 -6.523 1 92.06 287 PHE A C 1
ATOM 2296 O O . PHE A 1 287 ? -12.609 -7.191 -6.598 1 92.06 287 PHE A O 1
ATOM 2303 N N . ILE A 1 288 ? -13.984 -8.891 -6.523 1 93 288 ILE A N 1
ATOM 2304 C CA . ILE A 1 288 ? -13.023 -9.922 -6.148 1 93 288 ILE A CA 1
ATOM 2305 C C . ILE A 1 288 ? -11.984 -10.086 -7.25 1 93 288 ILE A C 1
ATOM 2307 O O . ILE A 1 288 ? -10.859 -10.516 -6.992 1 93 288 ILE A O 1
ATOM 2311 N N . ASP A 1 289 ? -12.367 -9.766 -8.438 1 87.62 289 ASP A N 1
ATOM 2312 C CA . ASP A 1 289 ? -11.438 -9.906 -9.555 1 87.62 289 ASP A CA 1
ATOM 2313 C C . ASP A 1 289 ? -10.242 -8.969 -9.391 1 87.62 289 ASP A C 1
ATOM 2315 O O . ASP A 1 289 ? -9.133 -9.281 -9.82 1 87.62 289 ASP A O 1
ATOM 2319 N N . GLN A 1 290 ? -10.539 -7.902 -8.758 1 87.12 290 GLN A N 1
ATOM 2320 C CA . GLN A 1 290 ? -9.469 -6.91 -8.625 1 87.12 290 GLN A CA 1
ATOM 2321 C C . GLN A 1 290 ? -8.945 -6.863 -7.191 1 87.12 290 GLN A C 1
ATOM 2323 O O . GLN A 1 290 ? -7.754 -6.637 -6.973 1 87.12 290 GLN A O 1
ATOM 2328 N N . LEU A 1 291 ? -9.773 -7.125 -6.234 1 89.56 291 LEU A N 1
ATOM 2329 C CA . LEU A 1 291 ? -9.398 -6.879 -4.844 1 89.56 291 LEU A CA 1
ATOM 2330 C C . LEU A 1 291 ? -9.352 -8.188 -4.059 1 89.56 291 LEU A C 1
ATOM 2332 O O . LEU A 1 291 ? -9.141 -8.172 -2.842 1 89.56 291 LEU A O 1
ATOM 2336 N N . GLY A 1 292 ? -9.453 -9.195 -4.66 1 92.81 292 GLY A N 1
ATOM 2337 C CA . GLY A 1 292 ? -9.43 -10.469 -3.967 1 92.81 292 GLY A CA 1
ATOM 2338 C C . GLY A 1 292 ? -8.023 -10.992 -3.721 1 92.81 292 GLY A C 1
ATOM 2339 O O . GLY A 1 292 ? -7.094 -10.656 -4.457 1 92.81 292 GLY A O 1
ATOM 2340 N N . PHE A 1 293 ? -7.883 -11.789 -2.598 1 94.19 293 PHE A N 1
ATOM 2341 C CA . PHE A 1 293 ? -6.617 -12.461 -2.352 1 94.19 293 PHE A CA 1
ATOM 2342 C C . PHE A 1 293 ? -6.758 -13.969 -2.549 1 94.19 293 PHE A C 1
ATOM 2344 O O . PHE A 1 293 ? -7.859 -14.516 -2.434 1 94.19 293 PHE A O 1
ATOM 2351 N N . GLY A 1 294 ? -5.668 -14.539 -2.818 1 95.31 294 GLY A N 1
ATOM 2352 C CA . GLY A 1 294 ? -5.691 -15.961 -3.146 1 95.31 294 GLY A CA 1
ATOM 2353 C C . GLY A 1 294 ? -5.359 -16.844 -1.966 1 95.31 294 GLY A C 1
ATOM 2354 O O . GLY A 1 294 ? -4.555 -16.484 -1.11 1 95.31 294 GLY A O 1
ATOM 2355 N N . VAL A 1 295 ? -6.012 -17.984 -1.985 1 96.81 295 VAL A N 1
ATOM 2356 C CA . VAL A 1 295 ? -5.75 -19.016 -0.992 1 96.81 295 VAL A CA 1
ATOM 2357 C C . VAL A 1 295 ? -5.434 -20.328 -1.691 1 96.81 295 VAL A C 1
ATOM 2359 O O . VAL A 1 295 ? -6.203 -20.797 -2.537 1 96.81 295 VAL A O 1
ATOM 2362 N N . ALA A 1 296 ? -4.352 -20.906 -1.321 1 96.62 296 ALA A N 1
ATOM 2363 C CA . ALA A 1 296 ? -3.873 -22.109 -1.979 1 96.62 296 ALA A CA 1
ATOM 2364 C C . ALA A 1 296 ? -4.359 -23.359 -1.247 1 96.62 296 ALA A C 1
ATOM 2366 O O . ALA A 1 296 ? -4.504 -23.359 -0.023 1 96.62 296 ALA A O 1
ATOM 2367 N N . PRO A 1 297 ? -4.613 -24.438 -2.01 1 96.69 297 PRO A N 1
ATOM 2368 C CA . PRO A 1 297 ? -4.91 -25.719 -1.364 1 96.69 297 PRO A CA 1
ATOM 2369 C C . PRO A 1 297 ? -3.693 -26.328 -0.675 1 96.69 297 PRO A C 1
ATOM 2371 O O . PRO A 1 297 ? -2.555 -26 -1.011 1 96.69 297 PRO A O 1
ATOM 2374 N N . GLY A 1 298 ? -3.959 -27.156 0.259 1 95.75 298 GLY A N 1
ATOM 2375 C CA . GLY A 1 298 ? -2.883 -27.812 0.982 1 95.75 298 GLY A CA 1
ATOM 2376 C C . GLY A 1 298 ? -2.391 -27.016 2.176 1 95.75 298 GLY A C 1
ATOM 2377 O O . GLY A 1 298 ? -1.423 -27.406 2.832 1 95.75 298 GLY A O 1
ATOM 2378 N N . PHE A 1 299 ? -3.039 -25.875 2.398 1 96.38 299 PHE A N 1
ATOM 2379 C CA . PHE A 1 299 ? -2.631 -25.016 3.504 1 96.38 299 PHE A CA 1
ATOM 2380 C C . PHE A 1 299 ? -3.84 -24.562 4.32 1 96.38 299 PHE A C 1
ATOM 2382 O O . PHE A 1 299 ? -4.965 -24.562 3.814 1 96.38 299 PHE A O 1
ATOM 2389 N N . GLN A 1 300 ? -3.576 -24.391 5.531 1 96.25 300 GLN A N 1
ATOM 2390 C CA . GLN A 1 300 ? -4.504 -23.641 6.367 1 96.25 300 GLN A CA 1
ATOM 2391 C C . GLN A 1 300 ? -4.078 -22.172 6.473 1 96.25 300 GLN A C 1
ATOM 2393 O O . GLN A 1 300 ? -2.998 -21.875 6.988 1 96.25 300 GLN A O 1
ATOM 2398 N N . THR A 1 301 ? -4.906 -21.344 6.004 1 97.06 301 THR A N 1
ATOM 2399 C CA . THR A 1 301 ? -4.59 -19.922 5.977 1 97.06 301 THR A CA 1
ATOM 2400 C C . THR A 1 301 ? -5.344 -19.188 7.078 1 97.06 301 THR A C 1
ATOM 2402 O O . THR A 1 301 ? -6.566 -19.297 7.184 1 97.06 301 THR A O 1
ATOM 2405 N N . PHE A 1 302 ? -4.566 -18.469 7.91 1 96.38 302 PHE A N 1
ATOM 2406 C CA . PHE A 1 302 ? -5.137 -17.625 8.953 1 96.38 302 PHE A CA 1
ATOM 2407 C C . PHE A 1 302 ? -5.152 -16.172 8.531 1 96.38 302 PHE A C 1
ATOM 2409 O O . PHE A 1 302 ? -4.105 -15.586 8.234 1 96.38 302 PHE A O 1
ATOM 2416 N N . VAL A 1 303 ? -6.32 -15.602 8.445 1 96.75 303 VAL A N 1
ATOM 2417 C CA . VAL A 1 303 ? -6.457 -14.195 8.078 1 96.75 303 VAL A CA 1
ATOM 2418 C C . VAL A 1 303 ? -6.965 -13.398 9.273 1 96.75 303 VAL A C 1
ATOM 2420 O O . VAL A 1 303 ? -8.133 -13.508 9.648 1 96.75 303 VAL A O 1
ATOM 2423 N N . SER A 1 304 ? -6.113 -12.617 9.82 1 95.5 304 SER A N 1
ATOM 2424 C CA . SER A 1 304 ? -6.496 -11.711 10.898 1 95.5 304 SER A CA 1
ATOM 2425 C C . SER A 1 304 ? -6.941 -10.359 10.344 1 95.5 304 SER A C 1
ATOM 2427 O O . SER A 1 304 ? -6.246 -9.758 9.531 1 95.5 304 SER A O 1
ATOM 2429 N N . CYS A 1 305 ? -8.031 -9.859 10.836 1 94.75 305 CYS A N 1
ATOM 2430 C CA . CYS A 1 305 ? -8.617 -8.633 10.305 1 94.75 305 CYS A CA 1
ATOM 2431 C C . CYS A 1 305 ? -8.727 -7.566 11.391 1 94.75 305 CYS A C 1
ATOM 2433 O O . CYS A 1 305 ? -8.938 -7.887 12.562 1 94.75 305 CYS A O 1
ATOM 2435 N N . GLN A 1 306 ? -8.539 -6.414 10.922 1 93.56 306 GLN A N 1
ATOM 2436 C CA . GLN A 1 306 ? -8.773 -5.238 11.758 1 93.56 306 GLN A CA 1
ATOM 2437 C C . GLN A 1 306 ? -9.648 -4.219 11.039 1 93.56 306 GLN A C 1
ATOM 2439 O O . GLN A 1 306 ? -9.359 -3.828 9.906 1 93.56 306 GLN A O 1
ATOM 2444 N N . GLU A 1 307 ? -10.703 -3.787 11.758 1 94.94 307 GLU A N 1
ATOM 2445 C CA . GLU A 1 307 ? -11.625 -2.834 11.148 1 94.94 307 GLU A CA 1
ATOM 2446 C C . GLU A 1 307 ? -11.148 -1.398 11.352 1 94.94 307 GLU A C 1
ATOM 2448 O O . GLU A 1 307 ? -10.734 -1.025 12.445 1 94.94 307 GLU A O 1
ATOM 2453 N N . GLN A 1 308 ? -11.172 -0.667 10.273 1 93.88 308 GLN A N 1
ATOM 2454 C CA . GLN A 1 308 ? -10.852 0.757 10.297 1 93.88 308 GLN A CA 1
ATOM 2455 C C . GLN A 1 308 ? -11.977 1.579 9.672 1 93.88 308 GLN A C 1
ATOM 2457 O O . GLN A 1 308 ? -12.422 1.285 8.555 1 93.88 308 GLN A O 1
ATOM 2462 N N . ARG A 1 309 ? -12.383 2.566 10.445 1 94.19 309 ARG A N 1
ATOM 2463 C CA . ARG A 1 309 ? -13.414 3.469 9.945 1 94.19 309 ARG A CA 1
ATOM 2464 C C . ARG A 1 309 ? -12.836 4.844 9.625 1 94.19 309 ARG A C 1
ATOM 2466 O O . ARG A 1 309 ? -12.328 5.531 10.516 1 94.19 309 ARG A O 1
ATOM 2473 N N . LEU A 1 310 ? -12.945 5.219 8.414 1 92.56 310 LEU A N 1
ATOM 2474 C CA . LEU A 1 310 ? -12.398 6.492 7.949 1 92.56 310 LEU A CA 1
ATOM 2475 C C . LEU A 1 310 ? -13.516 7.48 7.637 1 92.56 310 LEU A C 1
ATOM 2477 O O . LEU A 1 310 ? -14.492 7.129 6.973 1 92.56 310 LEU A O 1
ATOM 2481 N N . THR A 1 311 ? -13.406 8.664 8.156 1 93.25 311 THR A N 1
ATOM 2482 C CA . THR A 1 311 ? -14.352 9.742 7.887 1 93.25 311 THR A CA 1
ATOM 2483 C C . THR A 1 311 ? -13.625 10.984 7.371 1 93.25 311 THR A C 1
ATOM 2485 O O . THR A 1 311 ? -12.805 11.562 8.086 1 93.25 311 THR A O 1
ATOM 2488 N N . TYR A 1 312 ? -13.953 11.406 6.195 1 91.25 312 TYR A N 1
ATOM 2489 C CA . TYR A 1 312 ? -13.359 12.586 5.578 1 91.25 312 TYR A CA 1
ATOM 2490 C C . TYR A 1 312 ? -14.359 13.727 5.508 1 91.25 312 TYR A C 1
ATOM 2492 O O . TYR A 1 312 ? -15.57 13.508 5.598 1 91.25 312 TYR A O 1
ATOM 2500 N N . LEU A 1 313 ? -13.805 14.875 5.383 1 92 313 LEU A N 1
ATOM 2501 C CA . LEU A 1 313 ? -14.648 16.062 5.27 1 92 313 LEU A CA 1
ATOM 2502 C C . LEU A 1 313 ? -14.945 16.375 3.809 1 92 313 LEU A C 1
ATOM 2504 O O . LEU A 1 313 ? -14.078 16.219 2.947 1 92 313 LEU A O 1
ATOM 2508 N N . PRO A 1 314 ? -16.109 16.766 3.471 1 90.62 314 PRO A N 1
ATOM 2509 C CA . PRO A 1 314 ? -16.469 17.172 2.109 1 90.62 314 PRO A CA 1
ATOM 2510 C C . PRO A 1 314 ? -15.836 18.516 1.707 1 90.62 314 PRO A C 1
ATOM 2512 O O . PRO A 1 314 ? -15.219 19.188 2.539 1 90.62 314 PRO A O 1
ATOM 2515 N N . PRO A 1 315 ? -15.938 18.844 0.406 1 86.75 315 PRO A N 1
ATOM 2516 C CA . PRO A 1 315 ? -15.484 20.172 -0.004 1 86.75 315 PRO A CA 1
ATOM 2517 C C . PRO A 1 315 ? -16.25 21.297 0.695 1 86.75 315 PRO A C 1
ATOM 2519 O O . PRO A 1 315 ? -17.453 21.172 0.953 1 86.75 315 PRO A O 1
ATOM 2522 N N . PRO A 1 316 ? -15.375 22.312 0.971 1 87.5 316 PRO A N 1
ATOM 2523 C CA . PRO A 1 316 ? -14.055 22.734 0.508 1 87.5 316 PRO A CA 1
ATOM 2524 C C . PRO A 1 316 ? -12.922 22.234 1.404 1 87.5 316 PRO A C 1
ATOM 2526 O O . PRO A 1 316 ? -11.75 22.438 1.095 1 87.5 316 PRO A O 1
ATOM 2529 N N . TRP A 1 317 ? -13.258 21.719 2.48 1 87.06 317 TRP A N 1
ATOM 2530 C CA . TRP A 1 317 ? -12.234 21.25 3.412 1 87.06 317 TRP A CA 1
ATOM 2531 C C . TRP A 1 317 ? -11.539 20 2.887 1 87.06 317 TRP A C 1
ATOM 2533 O O . TRP A 1 317 ? -10.391 19.734 3.236 1 87.06 317 TRP A O 1
ATOM 2543 N N . GLY A 1 318 ? -12.336 19.25 2.115 1 85.25 318 GLY A N 1
ATOM 2544 C CA . GLY A 1 318 ? -11.797 18.047 1.509 1 85.25 318 GLY A CA 1
ATOM 2545 C C . GLY A 1 318 ? -12.336 17.781 0.117 1 85.25 318 GLY A C 1
ATOM 2546 O O . GLY A 1 318 ? -13 18.641 -0.468 1 85.25 318 GLY A O 1
ATOM 2547 N N . ASP A 1 319 ? -11.898 16.625 -0.455 1 84.06 319 ASP A N 1
ATOM 2548 C CA . ASP A 1 319 ? -12.297 16.281 -1.82 1 84.06 319 ASP A CA 1
ATOM 2549 C C . ASP A 1 319 ? -13.117 15 -1.857 1 84.06 319 ASP A C 1
ATOM 2551 O O . ASP A 1 319 ? -13.195 14.344 -2.896 1 84.06 319 ASP A O 1
ATOM 2555 N N . CYS A 1 320 ? -13.758 14.703 -0.835 1 87.75 320 CYS A N 1
ATOM 2556 C CA . CYS A 1 320 ? -14.539 13.469 -0.809 1 87.75 320 CYS A CA 1
ATOM 2557 C C . CYS A 1 320 ? -15.945 13.695 -1.344 1 87.75 320 CYS A C 1
ATOM 2559 O O . CYS A 1 320 ? -16.391 14.844 -1.46 1 87.75 320 CYS A O 1
ATOM 2561 N N . LYS A 1 321 ? -16.578 12.625 -1.776 1 87.44 321 LYS A N 1
ATOM 2562 C CA . LYS A 1 321 ? -17.953 12.688 -2.273 1 87.44 321 LYS A CA 1
ATOM 2563 C C . LYS A 1 321 ? -18.953 12.414 -1.156 1 87.44 321 LYS A C 1
ATOM 2565 O O . LYS A 1 321 ? -18.938 11.336 -0.547 1 87.44 321 LYS A O 1
ATOM 2570 N N . SER A 1 322 ? -19.781 13.398 -0.866 1 86.56 322 SER A N 1
ATOM 2571 C CA . SER A 1 322 ? -20.781 13.25 0.184 1 86.56 322 SER A CA 1
ATOM 2572 C C . SER A 1 322 ? -22.172 13.055 -0.405 1 86.56 322 SER A C 1
ATOM 2574 O O . SER A 1 322 ? -23.109 12.664 0.303 1 86.56 322 SER A O 1
ATOM 2576 N N . THR A 1 323 ? -22.297 13.203 -1.677 1 83.94 323 THR A N 1
ATOM 2577 C CA . THR A 1 323 ? -23.594 13.094 -2.324 1 83.94 323 THR A CA 1
ATOM 2578 C C . THR A 1 323 ? -23.922 11.633 -2.656 1 83.94 323 THR A C 1
ATOM 2580 O O . THR A 1 323 ? -23.016 10.852 -2.957 1 83.94 323 THR A O 1
ATOM 2583 N N . PRO A 1 324 ? -25.156 11.328 -2.424 1 82.69 324 PRO A N 1
ATOM 2584 C CA . PRO A 1 324 ? -25.547 9.961 -2.781 1 82.69 324 PRO A CA 1
ATOM 2585 C C . PRO A 1 324 ? -25.359 9.664 -4.266 1 82.69 324 PRO A C 1
ATOM 2587 O O . PRO A 1 324 ? -25.297 10.586 -5.082 1 82.69 324 PRO A O 1
ATOM 2590 N N . MET A 1 325 ? -25.172 8.391 -4.496 1 81.31 325 MET A N 1
ATOM 2591 C CA . MET A 1 325 ? -24.938 7.945 -5.867 1 81.31 325 MET A CA 1
ATOM 2592 C C . MET A 1 325 ? -26.219 8.039 -6.691 1 81.31 325 MET A C 1
ATOM 2594 O O . MET A 1 325 ? -27.312 7.766 -6.188 1 81.31 325 MET A O 1
ATOM 2598 N N . ASP A 1 326 ? -26.094 8.594 -7.914 1 80.81 326 ASP A N 1
ATOM 2599 C CA . ASP A 1 326 ? -27.203 8.586 -8.859 1 80.81 326 ASP A CA 1
ATOM 2600 C C . ASP A 1 326 ? -27.25 7.266 -9.633 1 80.81 326 ASP A C 1
ATOM 2602 O O . ASP A 1 326 ? -26.859 7.207 -10.797 1 80.81 326 ASP A O 1
ATOM 2606 N N . SER A 1 327 ? -27.438 6.203 -8.82 1 81.88 327 SER A N 1
ATOM 2607 C CA . SER A 1 327 ? -27.469 4.906 -9.484 1 81.88 327 SER A CA 1
ATOM 2608 C C . SER A 1 327 ? -28.828 4.234 -9.305 1 81.88 327 SER A C 1
ATOM 2610 O O . SER A 1 327 ? -29.484 4.402 -8.273 1 81.88 327 SER A O 1
ATOM 2612 N N . ASP A 1 328 ? -29.281 3.561 -10.375 1 82 328 ASP A N 1
ATOM 2613 C CA . ASP A 1 328 ? -30.516 2.789 -10.328 1 82 328 ASP A CA 1
ATOM 2614 C C . ASP A 1 328 ? -30.281 1.403 -9.734 1 82 328 ASP A C 1
ATOM 2616 O O . ASP A 1 328 ? -31.234 0.667 -9.461 1 82 328 ASP A O 1
ATOM 2620 N N . PHE A 1 329 ? -29 1.136 -9.453 1 84.06 329 PHE A N 1
ATOM 2621 C CA . PHE A 1 329 ? -28.672 -0.249 -9.133 1 84.06 329 PHE A CA 1
ATOM 2622 C C . PHE A 1 329 ? -28.281 -0.385 -7.668 1 84.06 329 PHE A C 1
ATOM 2624 O O . PHE A 1 329 ? -28.547 -1.411 -7.039 1 84.06 329 PHE A O 1
ATOM 2631 N N . PHE A 1 330 ? -27.594 0.604 -7.246 1 87.75 330 PHE A N 1
ATOM 2632 C CA . PHE A 1 330 ? -27.047 0.517 -5.898 1 87.75 330 PHE A CA 1
ATOM 2633 C C . PHE A 1 330 ? -27.594 1.641 -5.023 1 87.75 330 PHE A C 1
ATOM 2635 O O . PHE A 1 330 ? -27.781 2.766 -5.492 1 87.75 330 PHE A O 1
ATOM 2642 N N . ASN A 1 331 ? -27.797 1.416 -3.709 1 83.62 331 ASN A N 1
ATOM 2643 C CA . ASN A 1 331 ? -28.344 2.389 -2.771 1 83.62 331 ASN A CA 1
ATOM 2644 C C . ASN A 1 331 ? -27.25 3.191 -2.086 1 83.62 331 ASN A C 1
ATOM 2646 O O . ASN A 1 331 ? -27.438 4.367 -1.763 1 83.62 331 ASN A O 1
ATOM 2650 N N . ALA A 1 332 ? -26.188 2.453 -1.892 1 86.69 332 ALA A N 1
ATOM 2651 C CA . ALA A 1 332 ? -25.094 3.115 -1.195 1 86.69 332 ALA A CA 1
ATOM 2652 C C . ALA A 1 332 ? -23.906 3.336 -2.131 1 86.69 332 ALA A C 1
ATOM 2654 O O . ALA A 1 332 ? -23.578 2.473 -2.947 1 86.69 332 ALA A O 1
ATOM 2655 N N . TYR A 1 333 ? -23.359 4.566 -2.002 1 90.75 333 TYR A N 1
ATOM 2656 C CA . TYR A 1 333 ? -22.203 4.891 -2.838 1 90.75 333 TYR A CA 1
ATOM 2657 C C . TYR A 1 333 ? -20.938 4.234 -2.303 1 90.75 333 TYR A C 1
ATOM 2659 O O . TYR A 1 333 ? -20.672 4.297 -1.103 1 90.75 333 TYR A O 1
ATOM 2667 N N . SER A 1 334 ? -20.266 3.547 -3.051 1 89.56 334 SER A N 1
ATOM 2668 C CA . SER A 1 334 ? -18.938 2.979 -2.828 1 89.56 334 SER A CA 1
ATOM 2669 C C . SER A 1 334 ? -18.094 3.01 -4.105 1 89.56 334 SER A C 1
ATOM 2671 O O . SER A 1 334 ? -18.641 3.186 -5.199 1 89.56 334 SER A O 1
ATOM 2673 N N . LEU A 1 335 ? -16.875 2.92 -3.945 1 85.31 335 LEU A N 1
ATOM 2674 C CA . LEU A 1 335 ? -15.992 2.953 -5.109 1 85.31 335 LEU A CA 1
ATOM 2675 C C . LEU A 1 335 ? -16.297 1.797 -6.055 1 85.31 335 LEU A C 1
ATOM 2677 O O . LEU A 1 335 ? -16.344 1.983 -7.273 1 85.31 335 LEU A O 1
ATOM 2681 N N . THR A 1 336 ? -16.531 0.679 -5.527 1 90.38 336 THR A N 1
ATOM 2682 C CA . THR A 1 336 ? -16.812 -0.503 -6.34 1 90.38 336 THR A CA 1
ATOM 2683 C C . THR A 1 336 ? -18.188 -0.408 -6.992 1 90.38 336 THR A C 1
ATOM 2685 O O . THR A 1 336 ? -18.344 -0.792 -8.148 1 90.38 336 THR A O 1
ATOM 2688 N N . ALA A 1 337 ? -19.125 0.055 -6.242 1 92.5 337 ALA A N 1
ATOM 2689 C CA . ALA A 1 337 ? -20.453 0.23 -6.816 1 92.5 337 ALA A CA 1
ATOM 2690 C C . ALA A 1 337 ? -20.422 1.221 -7.977 1 92.5 337 ALA A C 1
ATOM 2692 O O . ALA A 1 337 ? -21.062 0.999 -9.008 1 92.5 337 ALA A O 1
ATOM 2693 N N . CYS A 1 338 ? -19.688 2.275 -7.801 1 90.12 338 CYS A N 1
ATOM 2694 C CA . CYS A 1 338 ? -19.562 3.285 -8.844 1 90.12 338 CYS A CA 1
ATOM 2695 C C . CYS A 1 338 ? -18.891 2.703 -10.086 1 90.12 338 CYS A C 1
ATOM 2697 O O . CYS A 1 338 ? -19.328 2.959 -11.211 1 90.12 338 CYS A O 1
ATOM 2699 N N . ARG A 1 339 ? -17.906 1.931 -9.922 1 87.75 339 ARG A N 1
ATOM 2700 C CA . ARG A 1 339 ? -17.172 1.339 -11.039 1 87.75 339 ARG A CA 1
ATOM 2701 C C . ARG A 1 339 ? -18.062 0.344 -11.789 1 87.75 339 ARG A C 1
ATOM 2703 O O . ARG A 1 339 ? -18.094 0.356 -13.023 1 87.75 339 ARG A O 1
ATOM 2710 N N . ILE A 1 340 ? -18.719 -0.508 -11.078 1 92.38 340 ILE A N 1
ATOM 2711 C CA . ILE A 1 340 ? -19.578 -1.504 -11.703 1 92.38 340 ILE A CA 1
ATOM 2712 C C . ILE A 1 340 ? -20.703 -0.807 -12.461 1 92.38 340 ILE A C 1
ATOM 2714 O O . ILE A 1 340 ? -21.062 -1.218 -13.562 1 92.38 340 ILE A O 1
ATOM 2718 N N . ASP A 1 341 ? -21.219 0.227 -11.867 1 92.81 341 ASP A N 1
ATOM 2719 C CA . ASP A 1 341 ? -22.281 0.993 -12.508 1 92.81 341 ASP A CA 1
ATOM 2720 C C . ASP A 1 341 ? -21.797 1.613 -13.812 1 92.81 341 ASP A C 1
ATOM 2722 O O . ASP A 1 341 ? -22.484 1.527 -14.836 1 92.81 341 ASP A O 1
ATOM 2726 N N . CYS A 1 342 ? -20.656 2.174 -13.734 1 90.06 342 CYS A N 1
ATOM 2727 C CA . CYS A 1 342 ? -20.094 2.818 -14.906 1 90.06 342 CYS A CA 1
ATOM 2728 C C . CYS A 1 342 ? -19.781 1.795 -16 1 90.06 342 CYS A C 1
ATOM 2730 O O . CYS A 1 342 ? -20.094 2.021 -17.172 1 90.06 342 CYS A O 1
ATOM 2732 N N . GLU A 1 343 ? -19.234 0.703 -15.688 1 91.56 343 GLU A N 1
ATOM 2733 C CA . GLU A 1 343 ? -18.906 -0.344 -16.656 1 91.56 343 GLU A CA 1
ATOM 2734 C C . GLU A 1 343 ? -20.172 -0.926 -17.266 1 91.56 343 GLU A C 1
ATOM 2736 O O . GLU A 1 343 ? -20.203 -1.261 -18.453 1 91.56 343 GLU A O 1
ATOM 2741 N N . THR A 1 344 ? -21.172 -1.088 -16.469 1 94.69 344 THR A N 1
ATOM 2742 C CA . THR A 1 344 ? -22.438 -1.63 -16.969 1 94.69 344 THR A CA 1
ATOM 2743 C C . THR A 1 344 ? -23.062 -0.698 -18 1 94.69 344 THR A C 1
ATOM 2745 O O . THR A 1 344 ? -23.5 -1.146 -19.062 1 94.69 344 THR A O 1
ATOM 2748 N N . ARG A 1 345 ? -23.031 0.568 -17.672 1 91.94 345 ARG A N 1
ATOM 2749 C CA . ARG A 1 345 ? -23.594 1.538 -18.609 1 91.94 345 ARG A CA 1
ATOM 2750 C C . ARG A 1 345 ? -22.797 1.553 -19.922 1 91.94 345 ARG A C 1
ATOM 2752 O O . ARG A 1 345 ? -23.375 1.629 -21 1 91.94 345 ARG A O 1
ATOM 2759 N N . TYR A 1 346 ? -21.578 1.472 -19.781 1 92.81 346 TYR A N 1
ATOM 2760 C CA . TYR A 1 346 ? -20.719 1.455 -20.953 1 92.81 346 TYR A CA 1
ATOM 2761 C C . TYR A 1 346 ? -21.016 0.242 -21.828 1 92.81 346 TYR A C 1
ATOM 2763 O O . TYR A 1 346 ? -21.078 0.355 -23.047 1 92.81 346 TYR A O 1
ATOM 2771 N N . LEU A 1 347 ? -21.172 -0.911 -21.203 1 95.5 347 LEU A N 1
ATOM 2772 C CA . LEU A 1 347 ? -21.406 -2.141 -21.953 1 95.5 347 LEU A CA 1
ATOM 2773 C C . LEU A 1 347 ? -22.781 -2.127 -22.609 1 95.5 347 LEU A C 1
ATOM 2775 O O . LEU A 1 347 ? -22.938 -2.551 -23.75 1 95.5 347 LEU A O 1
ATOM 2779 N N . VAL A 1 348 ? -23.766 -1.662 -21.922 1 95.31 348 VAL A N 1
ATOM 2780 C CA . VAL A 1 348 ? -25.125 -1.615 -22.453 1 95.31 348 VAL A CA 1
ATOM 2781 C C . VAL A 1 348 ? -25.188 -0.645 -23.625 1 95.31 348 VAL A C 1
ATOM 2783 O O . VAL A 1 348 ? -25.859 -0.91 -24.625 1 95.31 348 VAL A O 1
ATOM 2786 N N . GLU A 1 349 ? -24.422 0.378 -23.547 1 93.62 349 GLU A N 1
ATOM 2787 C CA . GLU A 1 349 ? -24.422 1.38 -24.609 1 93.62 349 GLU A CA 1
ATOM 2788 C C . GLU A 1 349 ? -23.672 0.874 -25.828 1 93.62 349 GLU A C 1
ATOM 2790 O O . GLU A 1 349 ? -24.062 1.148 -26.969 1 93.62 349 GLU A O 1
ATOM 2795 N N . ASN A 1 350 ? -22.641 0.1 -25.625 1 93.94 350 ASN A N 1
ATOM 2796 C CA . ASN A 1 350 ? -21.781 -0.288 -26.734 1 93.94 350 ASN A CA 1
ATOM 2797 C C . ASN A 1 350 ? -22.141 -1.681 -27.25 1 93.94 350 ASN A C 1
ATOM 2799 O O . ASN A 1 350 ? -21.969 -1.964 -28.438 1 93.94 350 ASN A O 1
ATOM 2803 N N . CYS A 1 351 ? -22.562 -2.596 -26.359 1 96.19 351 CYS A N 1
ATOM 2804 C CA . CYS A 1 351 ? -22.797 -3.979 -26.766 1 96.19 351 CYS A CA 1
ATOM 2805 C C . CYS A 1 351 ? -24.266 -4.344 -26.641 1 96.19 351 CYS A C 1
ATOM 2807 O O . CYS A 1 351 ? -24.672 -5.43 -27.047 1 96.19 351 CYS A O 1
ATOM 2809 N N . ASN A 1 352 ? -25.109 -3.57 -26.078 1 95.81 352 ASN A N 1
ATOM 2810 C CA . ASN A 1 352 ? -26.547 -3.789 -25.875 1 95.81 352 ASN A CA 1
ATOM 2811 C C . ASN A 1 352 ? -26.812 -5.031 -25.047 1 95.81 352 ASN A C 1
ATOM 2813 O O . ASN A 1 352 ? -27.734 -5.797 -25.328 1 95.81 352 ASN A O 1
ATOM 2817 N N . CYS A 1 353 ? -25.984 -5.297 -24.172 1 96.06 353 CYS A N 1
ATOM 2818 C CA . CYS A 1 353 ? -26.109 -6.414 -23.25 1 96.06 353 CYS A CA 1
ATOM 2819 C C . CYS A 1 353 ? -25.297 -6.168 -21.984 1 96.06 353 CYS A C 1
ATOM 2821 O O . CYS A 1 353 ? -24.516 -5.219 -21.906 1 96.06 353 CYS A O 1
ATOM 2823 N N . ARG A 1 354 ? -25.609 -6.969 -20.969 1 96 354 ARG A N 1
ATOM 2824 C CA . ARG A 1 354 ? -24.859 -6.883 -19.719 1 96 354 ARG A CA 1
ATOM 2825 C C . ARG A 1 354 ? -24.266 -8.234 -19.344 1 96 354 ARG A C 1
ATOM 2827 O O . ARG A 1 354 ? -24.797 -9.281 -19.734 1 96 354 ARG A O 1
ATOM 2834 N N . MET A 1 355 ? -23.25 -8.219 -18.672 1 95.38 355 MET A N 1
ATOM 2835 C CA . MET A 1 355 ? -22.641 -9.453 -18.188 1 95.38 355 MET A CA 1
ATOM 2836 C C . MET A 1 355 ? -23.344 -9.953 -16.922 1 95.38 355 MET A C 1
ATOM 2838 O O . MET A 1 355 ? -24.125 -9.219 -16.312 1 95.38 355 MET A O 1
ATOM 2842 N N . VAL A 1 356 ? -23.031 -11.086 -16.516 1 94.81 356 VAL A N 1
ATOM 2843 C CA . VAL A 1 356 ? -23.797 -11.773 -15.469 1 94.81 356 VAL A CA 1
ATOM 2844 C C . VAL A 1 356 ? -23.594 -11.055 -14.141 1 94.81 356 VAL A C 1
ATOM 2846 O O . VAL A 1 356 ? -24.484 -11.062 -13.289 1 94.81 356 VAL A O 1
ATOM 2849 N N . HIS A 1 357 ? -22.438 -10.438 -13.883 1 94.06 357 HIS A N 1
ATOM 2850 C CA . HIS A 1 357 ? -22.172 -9.805 -12.594 1 94.06 357 HIS A CA 1
ATOM 2851 C C . HIS A 1 357 ? -22.688 -8.367 -12.562 1 94.06 357 HIS A C 1
ATOM 2853 O O . HIS A 1 357 ? -22.656 -7.715 -11.516 1 94.06 357 HIS A O 1
ATOM 2859 N N . MET A 1 358 ? -23.125 -7.918 -13.656 1 95.56 358 MET A N 1
ATOM 2860 C CA . MET A 1 358 ? -23.578 -6.535 -13.781 1 95.56 358 MET A CA 1
ATOM 2861 C C . MET A 1 358 ? -25.062 -6.422 -13.5 1 95.56 358 MET A C 1
ATOM 2863 O O . MET A 1 358 ? -25.844 -7.281 -13.906 1 95.56 358 MET A O 1
ATOM 2867 N N . PRO A 1 359 ? -25.406 -5.402 -12.742 1 93.31 359 PRO A N 1
ATOM 2868 C CA . PRO A 1 359 ? -26.812 -5.199 -12.422 1 93.31 359 PRO A CA 1
ATOM 2869 C C . PRO A 1 359 ? -27.594 -4.551 -13.562 1 93.31 359 PRO A C 1
ATOM 2871 O O . PRO A 1 359 ? -27 -4.078 -14.531 1 93.31 359 PRO A O 1
ATOM 2874 N N . GLY A 1 360 ? -28.984 -4.73 -13.453 1 90.88 360 GLY A N 1
ATOM 2875 C CA . GLY A 1 360 ? -29.828 -4.051 -14.43 1 90.88 360 GLY A CA 1
ATOM 2876 C C . GLY A 1 360 ? -30.828 -4.973 -15.102 1 90.88 360 GLY A C 1
ATOM 2877 O O . GLY A 1 360 ? -30.969 -6.129 -14.711 1 90.88 360 GLY A O 1
ATOM 2878 N N . ASP A 1 361 ? -31.5 -4.32 -16.141 1 91 361 ASP A N 1
ATOM 2879 C CA . ASP A 1 361 ? -32.562 -5.051 -16.812 1 91 361 ASP A CA 1
ATOM 2880 C C . ASP A 1 361 ? -32.188 -5.363 -18.266 1 91 361 ASP A C 1
ATOM 2882 O O . ASP A 1 361 ? -33 -5.941 -19 1 91 361 ASP A O 1
ATOM 2886 N N . ALA A 1 362 ? -31 -5.043 -18.578 1 93.44 362 ALA A N 1
ATOM 2887 C CA . ALA A 1 362 ? -30.562 -5.391 -19.938 1 93.44 362 ALA A CA 1
ATOM 2888 C C . ALA A 1 362 ? -30.375 -6.898 -20.078 1 93.44 362 ALA A C 1
ATOM 2890 O O . ALA A 1 362 ? -30.141 -7.598 -19.094 1 93.44 362 ALA A O 1
ATOM 2891 N N . PRO A 1 363 ? -30.594 -7.348 -21.266 1 94.19 363 PRO A N 1
ATOM 2892 C CA . PRO A 1 363 ? -30.391 -8.789 -21.438 1 94.19 363 PRO A CA 1
ATOM 2893 C C . PRO A 1 363 ? -28.953 -9.211 -21.172 1 94.19 363 PRO A C 1
ATOM 2895 O O . PRO A 1 363 ? -28.031 -8.422 -21.359 1 94.19 363 PRO A O 1
ATOM 2898 N N . TYR A 1 364 ? -28.844 -10.422 -20.766 1 95.38 364 TYR A N 1
ATOM 2899 C CA . TYR A 1 364 ? -27.516 -10.969 -20.531 1 95.38 364 TYR A CA 1
ATOM 2900 C C . TYR A 1 364 ? -26.781 -11.203 -21.844 1 95.38 364 TYR A C 1
ATOM 2902 O O . TYR A 1 364 ? -27.375 -11.648 -22.828 1 95.38 364 TYR A O 1
ATOM 2910 N N . CYS A 1 365 ? -25.531 -10.984 -21.812 1 94.69 365 CYS A N 1
ATOM 2911 C CA . CYS A 1 365 ? -24.703 -11.234 -22.984 1 94.69 365 CYS A CA 1
ATOM 2912 C C . CYS A 1 365 ? -24.578 -12.734 -23.25 1 94.69 365 CYS A C 1
ATOM 2914 O O . CYS A 1 365 ? -24.453 -13.523 -22.312 1 94.69 365 CYS A O 1
ATOM 2916 N N . THR A 1 366 ? -24.609 -13.078 -24.5 1 91.81 366 THR A N 1
ATOM 2917 C CA . THR A 1 366 ? -24.344 -14.453 -24.906 1 91.81 366 THR A CA 1
ATOM 2918 C C . THR A 1 366 ? -22.844 -14.75 -24.844 1 91.81 366 THR A C 1
ATOM 2920 O O . THR A 1 366 ? -22.031 -13.828 -24.781 1 91.81 366 THR A O 1
ATOM 2923 N N . PRO A 1 367 ? -22.531 -15.984 -24.828 1 90.06 367 PRO A N 1
ATOM 2924 C CA . PRO A 1 367 ? -21.094 -16.328 -24.797 1 90.06 367 PRO A CA 1
ATOM 2925 C C . PRO A 1 367 ? -20.328 -15.719 -25.953 1 90.06 367 PRO A C 1
ATOM 2927 O O . PRO A 1 367 ? -19.172 -15.312 -25.797 1 90.06 367 PRO A O 1
ATOM 2930 N N . GLU A 1 368 ? -20.891 -15.641 -27.094 1 87.81 368 GLU A N 1
ATOM 2931 C CA . GLU A 1 368 ? -20.234 -15.023 -28.234 1 87.81 368 GLU A CA 1
ATOM 2932 C C . GLU A 1 368 ? -20.016 -13.531 -28.016 1 87.81 368 GLU A C 1
ATOM 2934 O O . GLU A 1 368 ? -18.969 -12.984 -28.375 1 87.81 368 GLU A O 1
ATOM 2939 N N . GLN A 1 369 ? -21.031 -12.961 -27.453 1 91.94 369 GLN A N 1
ATOM 2940 C CA . GLN A 1 369 ? -20.938 -11.531 -27.172 1 91.94 369 GLN A CA 1
ATOM 2941 C C . GLN A 1 369 ? -19.875 -11.25 -26.109 1 91.94 369 GLN A C 1
ATOM 2943 O O . GLN A 1 369 ? -19.234 -10.195 -26.125 1 91.94 369 GLN A O 1
ATOM 2948 N N . TYR A 1 370 ? -19.719 -12.188 -25.172 1 91.5 370 TYR A N 1
ATOM 2949 C CA . TYR A 1 370 ? -18.672 -12.055 -24.188 1 91.5 370 TYR A CA 1
ATOM 2950 C C . TYR A 1 370 ? -17.312 -11.883 -24.844 1 91.5 370 TYR A C 1
ATOM 2952 O O . TYR A 1 370 ? -16.547 -10.984 -24.484 1 91.5 370 TYR A O 1
ATOM 2960 N N . LYS A 1 371 ? -17.047 -12.672 -25.797 1 88.12 371 LYS A N 1
ATOM 2961 C CA . LYS A 1 371 ? -15.734 -12.742 -26.422 1 88.12 371 LYS A CA 1
ATOM 2962 C C . LYS A 1 371 ? -15.57 -11.633 -27.469 1 88.12 371 LYS A C 1
ATOM 2964 O O . LYS A 1 371 ? -14.516 -11 -27.547 1 88.12 371 LYS A O 1
ATOM 2969 N N . GLU A 1 372 ? -16.562 -11.312 -28.188 1 89 372 GLU A N 1
ATOM 2970 C CA . GLU A 1 372 ? -16.406 -10.445 -29.359 1 89 372 GLU A CA 1
ATOM 2971 C C . GLU A 1 372 ? -16.641 -8.984 -28.984 1 89 372 GLU A C 1
ATOM 2973 O O . GLU A 1 372 ? -16.094 -8.078 -29.609 1 89 372 GLU A O 1
ATOM 2978 N N . CYS A 1 373 ? -17.391 -8.789 -27.938 1 94.06 373 CYS A N 1
ATOM 2979 C CA . CYS A 1 373 ? -17.75 -7.395 -27.688 1 94.06 373 CYS A CA 1
ATOM 2980 C C . CYS A 1 373 ? -17.453 -7.008 -26.25 1 94.06 373 CYS A C 1
ATOM 2982 O O . CYS A 1 373 ? -16.719 -6.043 -26 1 94.06 373 CYS A O 1
ATOM 2984 N N . ALA A 1 374 ? -17.984 -7.746 -25.312 1 93.25 374 ALA A N 1
ATOM 2985 C CA . ALA A 1 374 ? -17.938 -7.344 -23.906 1 93.25 374 ALA A CA 1
ATOM 2986 C C . ALA A 1 374 ? -16.5 -7.234 -23.422 1 93.25 374 ALA A C 1
ATOM 2988 O O . ALA A 1 374 ? -16.078 -6.191 -22.906 1 93.25 374 ALA A O 1
ATOM 2989 N N . ASP A 1 375 ? -15.695 -8.234 -23.578 1 88.94 375 ASP A N 1
ATOM 2990 C CA . ASP A 1 375 ? -14.328 -8.234 -23.078 1 88.94 375 ASP A CA 1
ATOM 2991 C C . ASP A 1 375 ? -13.484 -7.172 -23.766 1 88.94 375 ASP A C 1
ATOM 2993 O O . ASP A 1 375 ? -12.805 -6.383 -23.109 1 88.94 375 ASP A O 1
ATOM 2997 N N . PRO A 1 376 ? -13.531 -7.086 -25.031 1 88.5 376 PRO A N 1
ATOM 2998 C CA . PRO A 1 376 ? -12.766 -6.031 -25.688 1 88.5 376 PRO A CA 1
ATOM 2999 C C . PRO A 1 376 ? -13.234 -4.629 -25.312 1 88.5 376 PRO A C 1
ATOM 3001 O O . PRO A 1 376 ? -12.414 -3.707 -25.219 1 88.5 376 PRO A O 1
ATOM 3004 N N . ALA A 1 377 ? -14.508 -4.5 -25.141 1 90.5 377 ALA A N 1
ATOM 3005 C CA . ALA A 1 377 ? -15.031 -3.193 -24.75 1 90.5 377 ALA A CA 1
ATOM 3006 C C . ALA A 1 377 ? -14.508 -2.777 -23.391 1 90.5 377 ALA A C 1
ATOM 3008 O O . ALA A 1 377 ? -14.148 -1.616 -23.172 1 90.5 377 ALA A O 1
ATOM 3009 N N . LEU A 1 378 ? -14.508 -3.678 -22.484 1 86.69 378 LEU A N 1
ATOM 3010 C CA . LEU A 1 378 ? -14.008 -3.373 -21.141 1 86.69 378 LEU A CA 1
ATOM 3011 C C . LEU A 1 378 ? -12.508 -3.115 -21.172 1 86.69 378 LEU A C 1
ATOM 3013 O O . LEU A 1 378 ? -12.008 -2.268 -20.438 1 86.69 378 LEU A O 1
ATOM 3017 N N . ASP A 1 379 ? -11.789 -3.826 -22 1 80.56 379 ASP A N 1
ATOM 3018 C CA . ASP A 1 379 ? -10.359 -3.598 -22.141 1 80.56 379 ASP A CA 1
ATOM 3019 C C . ASP A 1 379 ? -10.078 -2.211 -22.719 1 80.56 379 ASP A C 1
ATOM 3021 O O . ASP A 1 379 ? -9.117 -1.55 -22.328 1 80.56 379 ASP A O 1
ATOM 3025 N N . PHE A 1 380 ? -10.922 -1.875 -23.594 1 82.06 380 PHE A N 1
ATOM 3026 C CA . PHE A 1 380 ? -10.773 -0.558 -24.203 1 82.06 380 PHE A CA 1
ATOM 3027 C C . PHE A 1 380 ? -11.039 0.542 -23.172 1 82.06 380 PHE A C 1
ATOM 3029 O O . PHE A 1 380 ? -10.398 1.597 -23.219 1 82.06 380 PHE A O 1
ATOM 3036 N N . LEU A 1 381 ? -11.938 0.297 -22.344 1 81.06 381 LEU A N 1
ATOM 3037 C CA . LEU A 1 381 ? -12.258 1.265 -21.297 1 81.06 381 LEU A CA 1
ATOM 3038 C C . LEU A 1 381 ? -11.055 1.488 -20.375 1 81.06 381 LEU A C 1
ATOM 3040 O O . LEU A 1 381 ? -10.812 2.607 -19.922 1 81.06 381 LEU A O 1
ATOM 3044 N N . VAL A 1 382 ? -10.266 0.45 -20.141 1 71.69 382 VAL A N 1
ATOM 3045 C CA . VAL A 1 382 ? -9.102 0.535 -19.266 1 71.69 382 VAL A CA 1
ATOM 3046 C C . VAL A 1 382 ? -7.965 1.268 -19.984 1 71.69 382 VAL A C 1
ATOM 3048 O O . VAL A 1 382 ? -7.23 2.041 -19.359 1 71.69 382 VAL A O 1
ATOM 3051 N N . GLU A 1 383 ? -7.707 0.96 -21.297 1 65.25 383 GLU A N 1
ATOM 3052 C CA . GLU A 1 383 ? -6.613 1.55 -22.062 1 65.25 383 GLU A CA 1
ATOM 3053 C C . GLU A 1 383 ? -6.824 3.049 -22.25 1 65.25 383 GLU A C 1
ATOM 3055 O O . GLU A 1 383 ? -5.859 3.818 -22.281 1 65.25 383 GLU A O 1
ATOM 3060 N N . ARG A 1 384 ? -8.055 3.217 -22.766 1 59.19 384 ARG A N 1
ATOM 3061 C CA . ARG A 1 384 ? -8.289 4.602 -23.172 1 59.19 384 ARG A CA 1
ATOM 3062 C C . ARG A 1 384 ? -8.391 5.512 -21.953 1 59.19 384 ARG A C 1
ATOM 3064 O O . ARG A 1 384 ? -8.758 5.059 -20.859 1 59.19 384 ARG A O 1
ATOM 3071 N N . ASP A 1 385 ? -8.625 6.551 -21.719 1 54.91 385 ASP A N 1
ATOM 3072 C CA . ASP A 1 385 ? -8.484 7.793 -20.953 1 54.91 385 ASP A CA 1
ATOM 3073 C C . ASP A 1 385 ? -9.344 7.758 -19.688 1 54.91 385 ASP A C 1
ATOM 3075 O O . ASP A 1 385 ? -10.461 7.246 -19.703 1 54.91 385 ASP A O 1
ATOM 3079 N N . ASN A 1 386 ? -8.766 7.844 -18.531 1 57.53 386 ASN A N 1
ATOM 3080 C CA . ASN A 1 386 ? -8.961 8.156 -17.125 1 57.53 386 ASN A CA 1
ATOM 3081 C C . ASN A 1 386 ? -10.203 9.016 -16.906 1 57.53 386 ASN A C 1
ATOM 3083 O O . ASN A 1 386 ? -10.617 9.25 -15.773 1 57.53 386 ASN A O 1
ATOM 3087 N N . ASP A 1 387 ? -10.898 9.289 -18.188 1 67.94 387 ASP A N 1
ATOM 3088 C CA . ASP A 1 387 ? -11.852 10.344 -17.844 1 67.94 387 ASP A CA 1
ATOM 3089 C C . ASP A 1 387 ? -13.289 9.828 -17.938 1 67.94 387 ASP A C 1
ATOM 3091 O O . ASP A 1 387 ? -14.234 10.547 -17.609 1 67.94 387 ASP A O 1
ATOM 3095 N N . TYR A 1 388 ? -13.43 8.492 -18.328 1 76.69 388 TYR A N 1
ATOM 3096 C CA . TYR A 1 388 ? -14.812 8.078 -18.5 1 76.69 388 TYR A CA 1
ATOM 3097 C C . TYR A 1 388 ? -15.422 7.672 -17.156 1 76.69 388 TYR A C 1
ATOM 3099 O O . TYR A 1 388 ? -16.516 8.125 -16.797 1 76.69 388 TYR A O 1
ATOM 3107 N N . CYS A 1 389 ? -14.797 6.734 -16.531 1 80.81 389 CYS A N 1
ATOM 3108 C CA . CYS A 1 389 ? -15.32 6.316 -15.242 1 80.81 389 CYS A CA 1
ATOM 3109 C C . CYS A 1 389 ? -14.516 6.945 -14.109 1 80.81 389 CYS A C 1
ATOM 3111 O O . CYS A 1 389 ? -13.469 6.422 -13.719 1 80.81 389 CYS A O 1
ATOM 3113 N N . VAL A 1 390 ? -15.008 8.055 -13.656 1 79.56 390 VAL A N 1
ATOM 3114 C CA . VAL A 1 390 ? -14.336 8.719 -12.547 1 79.56 390 VAL A CA 1
ATOM 3115 C C . VAL A 1 390 ? -15.125 8.516 -11.258 1 79.56 390 VAL A C 1
ATOM 3117 O O . VAL A 1 390 ? -16.297 8.922 -11.172 1 79.56 390 VAL A O 1
ATOM 3120 N N . CYS A 1 391 ? -14.531 7.785 -10.391 1 83.44 391 CYS A N 1
ATOM 3121 C CA . CYS A 1 391 ? -15.164 7.535 -9.094 1 83.44 391 CYS A CA 1
ATOM 3122 C C . CYS A 1 391 ? -14.375 8.195 -7.969 1 83.44 391 CYS A C 1
ATOM 3124 O O . CYS A 1 391 ? -13.227 7.84 -7.715 1 83.44 391 CYS A O 1
ATOM 3126 N N . GLU A 1 392 ? -15.047 9.078 -7.273 1 84.62 392 GLU A N 1
ATOM 3127 C CA . GLU A 1 392 ? -14.406 9.805 -6.176 1 84.62 392 GLU A CA 1
ATOM 3128 C C . GLU A 1 392 ? -14.453 8.992 -4.883 1 84.62 392 GLU A C 1
ATOM 3130 O O . GLU A 1 392 ? -15.289 8.094 -4.738 1 84.62 392 GLU A O 1
ATOM 3135 N N . THR A 1 393 ? -13.57 9.391 -3.99 1 86.69 393 THR A N 1
ATOM 3136 C CA . THR A 1 393 ? -13.531 8.703 -2.705 1 86.69 393 THR A CA 1
ATOM 3137 C C . THR A 1 393 ? -14.727 9.094 -1.843 1 86.69 393 THR A C 1
ATOM 3139 O O . THR A 1 393 ? -15.07 10.273 -1.749 1 86.69 393 THR A O 1
ATOM 3142 N N . PRO A 1 394 ? -15.312 8.102 -1.306 1 90.62 394 PRO A N 1
ATOM 3143 C CA . PRO A 1 394 ? -16.422 8.422 -0.415 1 90.62 394 PRO A CA 1
ATOM 3144 C C . PRO A 1 394 ? -15.969 9.062 0.896 1 90.62 394 PRO A C 1
ATOM 3146 O O . PRO A 1 394 ? -14.859 8.805 1.356 1 90.62 394 PRO A O 1
ATOM 3149 N N . CYS A 1 395 ? -16.844 9.844 1.552 1 91.5 395 CYS A N 1
ATOM 3150 C CA . CYS A 1 395 ? -16.5 10.539 2.787 1 91.5 395 CYS A CA 1
ATOM 3151 C C . CYS A 1 395 ? -16.5 9.578 3.971 1 91.5 395 CYS A C 1
ATOM 3153 O O . CYS A 1 395 ? -15.773 9.789 4.949 1 91.5 395 CYS A O 1
ATOM 3155 N N . ASN A 1 396 ? -17.312 8.609 3.881 1 91.5 396 ASN A N 1
ATOM 3156 C CA . ASN A 1 396 ? -17.328 7.574 4.902 1 91.5 396 ASN A CA 1
ATOM 3157 C C . ASN A 1 396 ? -17 6.203 4.32 1 91.5 396 ASN A C 1
ATOM 3159 O O . ASN A 1 396 ? -17.656 5.75 3.379 1 91.5 396 ASN A O 1
ATOM 3163 N N . MET A 1 397 ? -15.984 5.648 4.895 1 89.94 397 MET A N 1
ATOM 3164 C CA . MET A 1 397 ? -15.586 4.336 4.387 1 89.94 397 MET A CA 1
ATOM 3165 C C . MET A 1 397 ? -15.07 3.447 5.512 1 89.94 397 MET A C 1
ATOM 3167 O O . MET A 1 397 ? -14.539 3.943 6.508 1 89.94 397 MET A O 1
ATOM 3171 N N . THR A 1 398 ? -15.367 2.158 5.348 1 92.56 398 THR A N 1
ATOM 3172 C CA . THR A 1 398 ? -14.844 1.145 6.262 1 92.56 398 THR A CA 1
ATOM 3173 C C . THR A 1 398 ? -13.883 0.207 5.539 1 92.56 398 THR A C 1
ATOM 3175 O O . THR A 1 398 ? -14.18 -0.271 4.441 1 92.56 398 THR A O 1
ATOM 3178 N N . ARG A 1 399 ? -12.773 0.006 6.125 1 90.81 399 ARG A N 1
ATOM 3179 C CA . ARG A 1 399 ? -11.766 -0.874 5.539 1 90.81 399 ARG A CA 1
ATOM 3180 C C . ARG A 1 399 ? -11.32 -1.937 6.539 1 90.81 399 ARG A C 1
ATOM 3182 O O . ARG A 1 399 ? -11.43 -1.739 7.754 1 90.81 399 ARG A O 1
ATOM 3189 N N . PHE A 1 400 ? -10.852 -3.016 5.965 1 93.19 400 PHE A N 1
ATOM 3190 C CA . PHE A 1 400 ? -10.375 -4.109 6.805 1 93.19 400 PHE A CA 1
ATOM 3191 C C . PHE A 1 400 ? -8.906 -4.395 6.539 1 93.19 400 PHE A C 1
ATOM 3193 O O . PHE A 1 400 ? -8.539 -4.824 5.441 1 93.19 400 PHE A O 1
ATOM 3200 N N . GLY A 1 401 ? -8.125 -4.105 7.5 1 90.62 401 GLY A N 1
ATOM 3201 C CA . GLY A 1 401 ? -6.738 -4.539 7.414 1 90.62 401 GLY A CA 1
ATOM 3202 C C . GLY A 1 401 ? -6.574 -6.039 7.574 1 90.62 401 GLY A C 1
ATOM 3203 O O . GLY A 1 401 ? -7.242 -6.656 8.406 1 90.62 401 GLY A O 1
ATOM 3204 N N . LYS A 1 402 ? -5.711 -6.57 6.719 1 93.19 402 LYS A N 1
ATOM 3205 C CA . LYS A 1 402 ? -5.566 -8.023 6.754 1 93.19 402 LYS A CA 1
ATOM 3206 C C . LYS A 1 402 ? -4.105 -8.422 6.953 1 93.19 402 LYS A C 1
ATOM 3208 O O . LYS A 1 402 ? -3.201 -7.781 6.418 1 93.19 402 LYS A O 1
ATOM 3213 N N . GLU A 1 403 ? -3.898 -9.383 7.777 1 92.88 403 GLU A N 1
ATOM 3214 C CA . GLU A 1 403 ? -2.615 -10.055 7.945 1 92.88 403 GLU A CA 1
ATOM 3215 C C . GLU A 1 403 ? -2.758 -11.562 7.77 1 92.88 403 GLU A C 1
ATOM 3217 O O . GLU A 1 403 ? -3.598 -12.195 8.414 1 92.88 403 GLU A O 1
ATOM 3222 N N . MET A 1 404 ? -1.935 -12.109 6.906 1 93.88 404 MET A N 1
ATOM 3223 C CA . MET A 1 404 ? -2.1 -13.523 6.578 1 93.88 404 MET A CA 1
ATOM 3224 C C . MET A 1 404 ? -0.892 -14.328 7.039 1 93.88 404 MET A C 1
ATOM 3226 O O . MET A 1 404 ? 0.24 -13.844 6.996 1 93.88 404 MET A O 1
ATOM 3230 N N . SER A 1 405 ? -1.211 -15.523 7.527 1 93.56 405 SER A N 1
ATOM 3231 C CA . SER A 1 405 ? -0.212 -16.531 7.859 1 93.56 405 SER A CA 1
ATOM 3232 C C . SER A 1 405 ? -0.66 -17.922 7.418 1 93.56 405 SER A C 1
ATOM 3234 O O . SER A 1 405 ? -1.847 -18.141 7.168 1 93.56 405 SER A O 1
ATOM 3236 N N . PHE A 1 406 ? 0.335 -18.875 7.184 1 93.38 406 PHE A N 1
ATOM 3237 C CA . PHE A 1 406 ? -0.009 -20.156 6.586 1 93.38 406 PHE A CA 1
ATOM 3238 C C . PHE A 1 406 ? 0.666 -21.297 7.34 1 93.38 406 PHE A C 1
ATOM 3240 O O . PHE A 1 406 ? 1.759 -21.141 7.883 1 93.38 406 PHE A O 1
ATOM 3247 N N . VAL A 1 407 ? -0.084 -22.438 7.406 1 94.25 407 VAL A N 1
ATOM 3248 C CA . VAL A 1 407 ? 0.479 -23.688 7.879 1 94.25 407 VAL A CA 1
ATOM 3249 C C . VAL A 1 407 ? 0.082 -24.828 6.93 1 94.25 407 VAL A C 1
ATOM 3251 O O . VAL A 1 407 ? -0.959 -24.75 6.273 1 94.25 407 VAL A O 1
ATOM 3254 N N . LYS A 1 408 ? 0.828 -25.844 6.809 1 94.88 408 LYS A N 1
ATOM 3255 C CA . LYS A 1 408 ? 0.568 -26.953 5.898 1 94.88 408 LYS A CA 1
ATOM 3256 C C . LYS A 1 408 ? -0.507 -27.891 6.453 1 94.88 408 LYS A C 1
ATOM 3258 O O . LYS A 1 408 ? -0.527 -28.172 7.652 1 94.88 408 LYS A O 1
ATOM 3263 N N . ILE A 1 409 ? -1.365 -28.25 5.648 1 93.44 409 ILE A N 1
ATOM 3264 C CA . ILE A 1 409 ? -2.375 -29.25 5.949 1 93.44 409 ILE A CA 1
ATOM 3265 C C . ILE A 1 409 ? -2.561 -30.172 4.75 1 93.44 409 ILE A C 1
ATOM 3267 O O . ILE A 1 409 ? -2.549 -29.719 3.602 1 93.44 409 ILE A O 1
ATOM 3271 N N . PRO A 1 410 ? -2.68 -31.453 4.848 1 92.56 410 PRO A N 1
ATOM 3272 C CA . PRO A 1 410 ? -2.684 -32.219 6.098 1 92.56 410 PRO A CA 1
ATOM 3273 C C . PRO A 1 410 ? -1.275 -32.562 6.586 1 92.56 410 PRO A C 1
ATOM 3275 O O . PRO A 1 410 ? -0.319 -32.5 5.809 1 92.56 410 PRO A O 1
ATOM 3278 N N . SER A 1 411 ? -1.238 -32.812 7.855 1 93.19 411 SER A N 1
ATOM 3279 C CA . SER A 1 411 ? -0.003 -33.375 8.375 1 93.19 411 SER A CA 1
ATOM 3280 C C . SER A 1 411 ? 0.12 -34.875 8 1 93.19 411 SER A C 1
ATOM 3282 O O . SER A 1 411 ? -0.86 -35.5 7.594 1 93.19 411 SER A O 1
ATOM 3284 N N . LYS A 1 412 ? 1.367 -35.406 8.109 1 92.5 412 LYS A N 1
ATOM 3285 C CA . LYS A 1 412 ? 1.562 -36.812 7.805 1 92.5 412 LYS A CA 1
ATOM 3286 C C . LYS A 1 412 ? 0.686 -37.688 8.695 1 92.5 412 LYS A C 1
ATOM 3288 O O . LYS A 1 412 ? 0.156 -38.719 8.242 1 92.5 412 LYS A O 1
ATOM 3293 N N . ALA A 1 413 ? 0.457 -37.219 9.875 1 91.06 413 ALA A N 1
ATOM 3294 C CA . ALA A 1 413 ? -0.33 -37.969 10.844 1 91.06 413 ALA A CA 1
ATOM 3295 C C . ALA A 1 413 ? -1.822 -37.844 10.547 1 91.06 413 ALA A C 1
ATOM 3297 O O . ALA A 1 413 ? -2.584 -38.812 10.789 1 91.06 413 ALA A O 1
ATOM 3298 N N . SER A 1 414 ? -2.262 -36.781 9.977 1 93.38 414 SER A N 1
ATOM 3299 C CA . SER A 1 414 ? -3.691 -36.562 9.789 1 93.38 414 SER A CA 1
ATOM 3300 C C . SER A 1 414 ? -4.129 -36.906 8.375 1 93.38 414 SER A C 1
ATOM 3302 O O . SER A 1 414 ? -5.324 -37.031 8.094 1 93.38 414 SER A O 1
ATOM 3304 N N . ALA A 1 415 ? -3.209 -37.156 7.555 1 95 415 ALA A N 1
ATOM 3305 C CA . ALA A 1 415 ? -3.498 -37.406 6.141 1 95 415 ALA A CA 1
ATOM 3306 C C . ALA A 1 415 ? -4.363 -38.625 5.965 1 95 415 ALA A C 1
ATOM 3308 O O . ALA A 1 415 ? -5.367 -38.594 5.246 1 95 415 ALA A O 1
ATOM 3309 N N . LYS A 1 416 ? -4.055 -39.656 6.652 1 94.31 416 LYS A N 1
ATOM 3310 C CA . LYS A 1 416 ? -4.793 -40.938 6.527 1 94.31 416 LYS A CA 1
ATOM 3311 C C . LYS A 1 416 ? -6.207 -40.781 7.086 1 94.31 416 LYS A C 1
ATOM 3313 O O . LYS A 1 416 ? -7.164 -41.312 6.5 1 94.31 416 LYS A O 1
ATOM 3318 N N . TYR A 1 417 ? -6.273 -40.188 8.164 1 95.44 417 TYR A N 1
ATOM 3319 C CA . TYR A 1 417 ? -7.574 -40 8.789 1 95.44 417 TYR A CA 1
ATOM 3320 C C . TYR A 1 417 ? -8.5 -39.188 7.875 1 95.44 417 TYR A C 1
ATOM 3322 O O . TYR A 1 417 ? -9.656 -39.562 7.676 1 95.44 417 TYR A O 1
ATOM 3330 N N . LEU A 1 418 ? -8.039 -38.062 7.359 1 94.94 418 LEU A N 1
ATOM 3331 C CA . LEU A 1 418 ? -8.852 -37.219 6.492 1 94.94 418 LEU A CA 1
ATOM 3332 C C . LEU A 1 418 ? -9.219 -37.938 5.207 1 94.94 418 LEU A C 1
ATOM 3334 O O . LEU A 1 418 ? -10.32 -37.781 4.676 1 94.94 418 LEU A O 1
ATOM 3338 N N . ALA A 1 419 ? -8.328 -38.75 4.715 1 96.06 419 ALA A N 1
ATOM 3339 C CA . ALA A 1 419 ? -8.602 -39.531 3.518 1 96.06 419 ALA A CA 1
ATOM 3340 C C . ALA A 1 419 ? -9.75 -40.5 3.75 1 96.06 419 ALA A C 1
ATOM 3342 O O . ALA A 1 419 ? -10.641 -40.656 2.904 1 96.06 419 ALA A O 1
ATOM 3343 N N . LYS A 1 420 ? -9.742 -41.125 4.867 1 95.88 420 LYS A N 1
ATOM 3344 C CA . LYS A 1 420 ? -10.805 -42.094 5.203 1 95.88 420 LYS A CA 1
ATOM 3345 C C . LYS A 1 420 ? -12.125 -41.344 5.461 1 95.88 420 LYS A C 1
ATOM 3347 O O . LYS A 1 420 ? -13.18 -41.781 4.992 1 95.88 420 LYS A O 1
ATOM 3352 N N . LYS A 1 421 ? -12.023 -40.281 6.176 1 94.94 421 LYS A N 1
ATOM 3353 C CA . LYS A 1 421 ? -13.219 -39.531 6.551 1 94.94 421 LYS A CA 1
ATOM 3354 C C . LYS A 1 421 ? -13.984 -39.062 5.32 1 94.94 421 LYS A C 1
ATOM 3356 O O . LYS A 1 421 ? -15.211 -39.125 5.281 1 94.94 421 LYS A O 1
ATOM 3361 N N . TYR A 1 422 ? -13.312 -38.594 4.309 1 94.44 422 TYR A N 1
ATOM 3362 C CA . TYR A 1 422 ? -13.977 -38 3.146 1 94.44 422 TYR A CA 1
ATOM 3363 C C . TYR A 1 422 ? -13.922 -38.969 1.954 1 94.44 422 TYR A C 1
ATOM 3365 O O . TYR A 1 422 ? -14.266 -38.594 0.833 1 94.44 422 TYR A O 1
ATOM 3373 N N . ASN A 1 423 ? -13.484 -40.094 2.092 1 94.5 423 ASN A N 1
ATOM 3374 C CA . ASN A 1 423 ? -13.445 -41.156 1.087 1 94.5 423 ASN A CA 1
ATOM 3375 C C . ASN A 1 423 ? -12.664 -40.719 -0.151 1 94.5 423 ASN A C 1
ATOM 3377 O O . ASN A 1 423 ? -13.172 -40.812 -1.271 1 94.5 423 ASN A O 1
ATOM 3381 N N . LYS A 1 424 ? -11.516 -40.219 0.116 1 95.81 424 LYS A N 1
ATOM 3382 C CA . LYS A 1 424 ? -10.586 -39.781 -0.926 1 95.81 424 LYS A CA 1
ATOM 3383 C C . LYS A 1 424 ? -9.18 -40.312 -0.657 1 95.81 424 LYS A C 1
ATOM 3385 O O . LYS A 1 424 ? -8.922 -40.906 0.388 1 95.81 424 LYS A O 1
ATOM 3390 N N . THR A 1 425 ? -8.344 -40.219 -1.594 1 95 425 THR A N 1
ATOM 3391 C CA . THR A 1 425 ? -6.949 -40.625 -1.4 1 95 425 THR A CA 1
ATOM 3392 C C . THR A 1 425 ? -6.184 -39.562 -0.628 1 95 425 THR A C 1
ATOM 3394 O O . THR A 1 425 ? -6.621 -38.406 -0.544 1 95 425 THR A O 1
ATOM 3397 N N . GLU A 1 426 ? -5.094 -39.938 -0.081 1 94.69 426 GLU A N 1
ATOM 3398 C CA . GLU A 1 426 ? -4.254 -39 0.661 1 94.69 426 GLU A CA 1
ATOM 3399 C C . GLU A 1 426 ? -3.719 -37.875 -0.25 1 94.69 426 GLU A C 1
ATOM 3401 O O . GLU A 1 426 ? -3.619 -36.719 0.158 1 94.69 426 GLU A O 1
ATOM 3406 N N . GLN A 1 427 ? -3.352 -38.219 -1.42 1 93.69 427 GLN A N 1
ATOM 3407 C CA . GLN A 1 427 ? -2.85 -37.25 -2.379 1 93.69 427 GLN A CA 1
ATOM 3408 C C . GLN A 1 427 ? -3.941 -36.25 -2.773 1 93.69 427 GLN A C 1
ATOM 3410 O O . GLN A 1 427 ? -3.67 -35.062 -2.959 1 93.69 427 GLN A O 1
ATOM 3415 N N . TYR A 1 428 ? -5.148 -36.781 -2.895 1 95.19 428 TYR A N 1
ATOM 3416 C CA . TYR A 1 428 ? -6.266 -35.906 -3.213 1 95.19 428 TYR A CA 1
ATOM 3417 C C . TYR A 1 428 ? -6.473 -34.875 -2.115 1 95.19 428 TYR A C 1
ATOM 3419 O O . TYR A 1 428 ? -6.715 -33.688 -2.4 1 95.19 428 TYR A O 1
ATOM 3427 N N . ILE A 1 429 ? -6.367 -35.281 -0.94 1 95.62 429 ILE A N 1
ATOM 3428 C CA . ILE A 1 429 ? -6.566 -34.375 0.194 1 95.62 429 ILE A CA 1
ATOM 3429 C C . ILE A 1 429 ? -5.496 -33.281 0.182 1 95.62 429 ILE A C 1
ATOM 3431 O O . ILE A 1 429 ? -5.801 -32.094 0.373 1 95.62 429 ILE A O 1
ATOM 3435 N N . ALA A 1 430 ? -4.324 -33.625 -0.093 1 94.31 430 ALA A N 1
ATOM 3436 C CA . ALA A 1 430 ? -3.207 -32.656 -0.091 1 94.31 430 ALA A CA 1
ATOM 3437 C C . ALA A 1 430 ? -3.326 -31.672 -1.244 1 94.31 430 ALA A C 1
ATOM 3439 O O . ALA A 1 430 ? -2.947 -30.516 -1.109 1 94.31 430 ALA A O 1
ATOM 3440 N N . ASP A 1 431 ? -3.92 -32.125 -2.314 1 94.06 431 ASP A N 1
ATOM 3441 C CA . ASP A 1 431 ? -3.926 -31.312 -3.525 1 94.06 431 ASP A CA 1
ATOM 3442 C C . ASP A 1 431 ? -5.191 -30.453 -3.607 1 94.06 431 ASP A C 1
ATOM 3444 O O . ASP A 1 431 ? -5.223 -29.453 -4.316 1 94.06 431 ASP A O 1
ATOM 3448 N N . ASN A 1 432 ? -6.27 -30.781 -2.865 1 96.75 432 ASN A N 1
ATOM 3449 C CA . ASN A 1 432 ? -7.555 -30.141 -3.137 1 96.75 432 ASN A CA 1
ATOM 3450 C C . ASN A 1 432 ? -8.117 -29.469 -1.892 1 96.75 432 ASN A C 1
ATOM 3452 O O . ASN A 1 432 ? -8.938 -28.547 -1.993 1 96.75 432 ASN A O 1
ATOM 3456 N N . ILE A 1 433 ? -7.758 -29.891 -0.754 1 97.06 433 ILE A N 1
ATOM 3457 C CA . ILE A 1 433 ? -8.406 -29.406 0.459 1 97.06 433 ILE A CA 1
ATOM 3458 C C . ILE A 1 433 ? -7.66 -28.188 0.996 1 97.06 433 ILE A C 1
ATOM 3460 O O . ILE A 1 433 ? -6.426 -28.156 0.989 1 97.06 433 ILE A O 1
ATOM 3464 N N . LEU A 1 434 ? -8.391 -27.172 1.418 1 97.56 434 LEU A N 1
ATOM 3465 C CA . LEU A 1 434 ? -7.84 -26 2.07 1 97.56 434 LEU A CA 1
ATOM 3466 C C . LEU A 1 434 ? -8.688 -25.594 3.27 1 97.56 434 LEU A C 1
ATOM 3468 O O . LEU A 1 434 ? -9.883 -25.891 3.318 1 97.56 434 LEU A O 1
ATOM 3472 N N . VAL A 1 435 ? -8.062 -25.031 4.234 1 97.5 435 VAL A N 1
ATOM 3473 C CA . VAL A 1 435 ? -8.75 -24.516 5.414 1 97.5 435 VAL A CA 1
ATOM 3474 C C . VAL A 1 435 ? -8.523 -23 5.52 1 97.5 435 VAL A C 1
ATOM 3476 O O . VAL A 1 435 ? -7.391 -22.531 5.391 1 97.5 435 VAL A O 1
ATOM 3479 N N . LEU A 1 436 ? -9.578 -22.266 5.672 1 97.69 436 LEU A N 1
ATOM 3480 C CA . LEU A 1 436 ? -9.531 -20.812 5.762 1 97.69 436 LEU A CA 1
ATOM 3481 C C . LEU A 1 436 ? -10.117 -20.328 7.082 1 97.69 436 LEU A C 1
ATOM 3483 O O . LEU A 1 436 ? -11.266 -20.641 7.398 1 97.69 436 LEU A O 1
ATOM 3487 N N . ASP A 1 437 ? -9.305 -19.609 7.852 1 97.38 437 ASP A N 1
ATOM 3488 C CA . ASP A 1 437 ? -9.734 -19 9.109 1 97.38 437 ASP A CA 1
ATOM 3489 C C . ASP A 1 437 ? -9.711 -17.469 9.016 1 97.38 437 ASP A C 1
ATOM 3491 O O . ASP A 1 437 ? -8.648 -16.875 8.812 1 97.38 437 ASP A O 1
ATOM 3495 N N . ILE A 1 438 ? -10.82 -16.891 9.188 1 97.5 438 ILE A N 1
ATOM 3496 C CA . ILE A 1 438 ? -10.938 -15.43 9.211 1 97.5 438 ILE A CA 1
ATOM 3497 C C . ILE A 1 438 ? -11.461 -14.977 10.57 1 97.5 438 ILE A C 1
ATOM 3499 O O . ILE A 1 438 ? -12.484 -15.477 11.047 1 97.5 438 ILE A O 1
ATOM 3503 N N . PHE A 1 439 ? -10.789 -14.039 11.203 1 96.62 439 PHE A N 1
ATOM 3504 C CA . PHE A 1 439 ? -11.211 -13.594 12.531 1 96.62 439 PHE A CA 1
ATOM 3505 C C . PHE A 1 439 ? -10.727 -12.172 12.805 1 96.62 439 PHE A C 1
ATOM 3507 O O . PHE A 1 439 ? -9.828 -11.672 12.117 1 96.62 439 PHE A O 1
ATOM 3514 N N . PHE A 1 440 ? -11.391 -11.539 13.75 1 95.75 440 PHE A N 1
ATOM 3515 C CA . PHE A 1 440 ? -10.914 -10.242 14.234 1 95.75 440 PHE A CA 1
ATOM 3516 C C . PHE A 1 440 ? -9.781 -10.422 15.234 1 95.75 440 PHE A C 1
ATOM 3518 O O . PHE A 1 440 ? -9.867 -11.273 16.125 1 95.75 440 PHE A O 1
ATOM 3525 N N . GLU A 1 441 ? -8.773 -9.625 15.062 1 92.25 441 GLU A N 1
ATOM 3526 C CA . GLU A 1 441 ? -7.672 -9.672 16.016 1 92.25 441 GLU A CA 1
ATOM 3527 C C . GLU A 1 441 ? -8.125 -9.25 17.406 1 92.25 441 GLU A C 1
ATOM 3529 O O . GLU A 1 441 ? -7.801 -9.914 18.391 1 92.25 441 GLU A O 1
ATOM 3534 N N . ALA A 1 442 ? -8.781 -8.172 17.453 1 90.5 442 ALA A N 1
ATOM 3535 C CA . ALA A 1 442 ? -9.359 -7.645 18.688 1 90.5 442 ALA A CA 1
ATOM 3536 C C . ALA A 1 442 ? -10.711 -6.98 18.422 1 90.5 442 ALA A C 1
ATOM 3538 O O . ALA A 1 442 ? -11.031 -6.652 17.281 1 90.5 442 ALA A O 1
ATOM 3539 N N . LEU A 1 443 ? -11.461 -6.898 19.531 1 90.25 443 LEU A N 1
ATOM 3540 C CA . LEU A 1 443 ? -12.766 -6.25 19.375 1 90.25 443 LEU A CA 1
ATOM 3541 C C . LEU A 1 443 ? -12.633 -4.734 19.516 1 90.25 443 LEU A C 1
ATOM 3543 O O . LEU A 1 443 ? -13.273 -4.125 20.375 1 90.25 443 LEU A O 1
ATOM 3547 N N . ASN A 1 444 ? -11.75 -4.262 18.812 1 91 444 ASN A N 1
ATOM 3548 C CA . ASN A 1 444 ? -11.547 -2.822 18.719 1 91 444 ASN A CA 1
ATOM 3549 C C . ASN A 1 444 ? -11.383 -2.379 17.266 1 91 444 ASN A C 1
ATOM 3551 O O . ASN A 1 444 ? -11.023 -3.182 16.406 1 91 444 ASN A O 1
ATOM 3555 N N . TYR A 1 445 ? -11.914 -1.253 17.016 1 92.31 445 TYR A N 1
ATOM 3556 C CA . TYR A 1 445 ? -11.719 -0.708 15.68 1 92.31 445 TYR A CA 1
ATOM 3557 C C . TYR A 1 445 ? -11.094 0.68 15.734 1 92.31 445 TYR A C 1
ATOM 3559 O O . TYR A 1 445 ? -11.242 1.396 16.734 1 92.31 445 TYR A O 1
ATOM 3567 N N . GLU A 1 446 ? -10.297 0.975 14.703 1 93.5 446 GLU A N 1
ATOM 3568 C CA . GLU A 1 446 ? -9.633 2.268 14.578 1 93.5 446 GLU A CA 1
ATOM 3569 C C . GLU A 1 446 ? -10.492 3.262 13.805 1 93.5 446 GLU A C 1
ATOM 3571 O O . GLU A 1 446 ? -11.055 2.928 12.758 1 93.5 446 GLU A O 1
ATOM 3576 N N . THR A 1 447 ? -10.633 4.426 14.406 1 93.88 447 THR A N 1
ATOM 3577 C CA . THR A 1 447 ? -11.352 5.496 13.711 1 93.88 447 THR A CA 1
ATOM 3578 C C . THR A 1 447 ? -10.391 6.609 13.305 1 93.88 447 THR A C 1
ATOM 3580 O O . THR A 1 447 ? -9.617 7.102 14.125 1 93.88 447 THR A O 1
ATOM 3583 N N . ILE A 1 448 ? -10.359 6.934 12.109 1 92 448 ILE A N 1
ATOM 3584 C CA . ILE A 1 448 ? -9.586 8.055 11.578 1 92 448 ILE A CA 1
ATOM 3585 C C . ILE A 1 448 ? -10.531 9.117 11.031 1 92 448 ILE A C 1
ATOM 3587 O O . ILE A 1 448 ? -11.188 8.906 10.008 1 92 448 ILE A O 1
ATOM 3591 N N . GLU A 1 449 ? -10.594 10.195 11.727 1 93.31 449 GLU A N 1
ATOM 3592 C CA . GLU A 1 449 ? -11.547 11.242 11.383 1 93.31 449 GLU A CA 1
ATOM 3593 C C . GLU A 1 449 ? -10.844 12.57 11.109 1 93.31 449 GLU A C 1
ATOM 3595 O O . GLU A 1 449 ? -9.922 12.945 11.836 1 93.31 449 GLU A O 1
ATOM 3600 N N . GLN A 1 450 ? -11.359 13.188 10.031 1 91.56 450 GLN A N 1
ATOM 3601 C CA . GLN A 1 450 ? -10.883 14.539 9.734 1 91.56 450 GLN A CA 1
ATOM 3602 C C . GLN A 1 450 ? -11.773 15.594 10.398 1 91.56 450 GLN A C 1
ATOM 3604 O O . GLN A 1 450 ? -13 15.516 10.312 1 91.56 450 GLN A O 1
ATOM 3609 N N . THR A 1 451 ? -11.078 16.484 11.055 1 91.62 451 THR A N 1
ATOM 3610 C CA . THR A 1 451 ? -11.789 17.594 11.688 1 91.62 451 THR A CA 1
ATOM 3611 C C . THR A 1 451 ? -11.211 18.938 11.25 1 91.62 451 THR A C 1
ATOM 3613 O O . THR A 1 451 ? -10.062 19 10.82 1 91.62 451 THR A O 1
ATOM 3616 N N . LYS A 1 452 ? -12.109 19.938 11.289 1 90 452 LYS A N 1
ATOM 3617 C CA . LYS A 1 452 ? -11.664 21.281 10.953 1 90 452 LYS A CA 1
ATOM 3618 C C . LYS A 1 452 ? -10.648 21.797 11.977 1 90 452 LYS A C 1
ATOM 3620 O O . LYS A 1 452 ? -10.906 21.75 13.18 1 90 452 LYS A O 1
ATOM 3625 N N . ALA A 1 453 ? -9.523 22.219 11.453 1 88.81 453 ALA A N 1
ATOM 3626 C CA . ALA A 1 453 ? -8.461 22.672 12.344 1 88.81 453 ALA A CA 1
ATOM 3627 C C . ALA A 1 453 ? -8.688 24.125 12.773 1 88.81 453 ALA A C 1
ATOM 3629 O O . ALA A 1 453 ? -8.266 24.516 13.859 1 88.81 453 ALA A O 1
ATOM 3630 N N . TYR A 1 454 ? -9.148 24.984 11.883 1 90.31 454 TYR A N 1
ATOM 3631 C CA . TYR A 1 454 ? -9.312 26.422 12.094 1 90.31 454 TYR A CA 1
ATOM 3632 C C . TYR A 1 454 ? -10.688 26.891 11.625 1 90.31 454 TYR A C 1
ATOM 3634 O O . TYR A 1 454 ? -11.047 26.703 10.461 1 90.31 454 TYR A O 1
ATOM 3642 N N . GLU A 1 455 ? -11.477 27.406 12.672 1 90.88 455 GLU A N 1
ATOM 3643 C CA . GLU A 1 455 ? -12.836 27.859 12.383 1 90.88 455 GLU A CA 1
ATOM 3644 C C . GLU A 1 455 ? -12.945 29.375 12.516 1 90.88 455 GLU A C 1
ATOM 3646 O O . GLU A 1 455 ? -11.992 30.031 12.914 1 90.88 455 GLU A O 1
ATOM 3651 N N . PHE A 1 456 ? -14.156 29.875 12.227 1 91.81 456 PHE A N 1
ATOM 3652 C CA . PHE A 1 456 ? -14.438 31.312 12.219 1 91.81 456 PHE A CA 1
ATOM 3653 C C . PHE A 1 456 ? -14.32 31.891 13.625 1 91.81 456 PHE A C 1
ATOM 3655 O O . PHE A 1 456 ? -13.852 33 13.797 1 91.81 456 PHE A O 1
ATOM 3662 N N . ALA A 1 457 ? -14.641 31.172 14.602 1 90.06 457 ALA A N 1
ATOM 3663 C CA . ALA A 1 457 ? -14.5 31.625 15.977 1 90.06 457 ALA A CA 1
ATOM 3664 C C . ALA A 1 457 ? -13.039 31.859 16.344 1 90.06 457 ALA A C 1
ATOM 3666 O O . ALA A 1 457 ? -12.711 32.812 17.062 1 90.06 457 ALA A O 1
ATOM 3667 N N . GLY A 1 458 ? -12.18 31.016 15.859 1 89.25 458 GLY A N 1
ATOM 3668 C CA . GLY A 1 458 ? -10.75 31.203 16.078 1 89.25 458 GLY A CA 1
ATOM 3669 C C . GLY A 1 458 ? -10.188 32.406 15.375 1 89.25 458 GLY A C 1
ATOM 3670 O O . GLY A 1 458 ? -9.336 33.125 15.914 1 89.25 458 GLY A O 1
ATOM 3671 N N . LEU A 1 459 ? -10.727 32.688 14.25 1 90.81 459 LEU A N 1
ATOM 3672 C CA . LEU A 1 459 ? -10.305 33.844 13.484 1 90.81 459 LEU A CA 1
ATOM 3673 C C . LEU A 1 459 ? -10.688 35.125 14.211 1 90.81 459 LEU A C 1
ATOM 3675 O O . LEU A 1 459 ? -9.859 36.031 14.352 1 90.81 459 LEU A O 1
ATOM 3679 N N . LEU A 1 460 ? -11.875 35.188 14.711 1 89.94 460 LEU A N 1
ATOM 3680 C CA . LEU A 1 460 ? -12.352 36.375 15.414 1 89.94 460 LEU A CA 1
ATOM 3681 C C . LEU A 1 460 ? -11.539 36.594 16.688 1 89.94 460 LEU A C 1
ATOM 3683 O O . LEU A 1 460 ? -11.266 37.75 17.047 1 89.94 460 LEU A O 1
ATOM 3687 N N . GLY A 1 461 ? -11.234 35.531 17.297 1 87.94 461 GLY A N 1
ATOM 3688 C CA . GLY A 1 461 ? -10.391 35.625 18.469 1 87.94 461 GLY A CA 1
ATOM 3689 C C . GLY A 1 461 ? -8.992 36.125 18.172 1 87.94 461 GLY A C 1
ATOM 3690 O O . GLY A 1 461 ? -8.461 36.969 18.891 1 87.94 461 GLY A O 1
ATOM 3691 N N . ASP A 1 462 ? -8.438 35.719 17.141 1 91.19 462 ASP A N 1
ATOM 3692 C CA . ASP A 1 462 ? -7.086 36.125 16.766 1 91.19 462 ASP A CA 1
ATOM 3693 C C . ASP A 1 462 ? -7.066 37.594 16.281 1 91.19 462 ASP A C 1
ATOM 3695 O O . ASP A 1 462 ? -6.195 38.375 16.688 1 91.19 462 ASP A O 1
ATOM 3699 N N . ILE A 1 463 ? -8.016 37.906 15.492 1 88.5 463 ILE A N 1
ATOM 3700 C CA . ILE A 1 463 ? -8.062 39.281 14.992 1 88.5 463 ILE A CA 1
ATOM 3701 C C . ILE A 1 463 ? -8.367 40.25 16.141 1 88.5 463 ILE A C 1
ATOM 3703 O O . ILE A 1 463 ? -7.773 41.312 16.234 1 88.5 463 ILE A O 1
ATOM 3707 N N . GLY A 1 464 ? -9.312 39.875 16.984 1 88.06 464 GLY A N 1
ATOM 3708 C CA . GLY A 1 464 ? -9.594 40.688 18.172 1 88.06 464 GLY A CA 1
ATOM 3709 C C . GLY A 1 464 ? -8.383 40.875 19.062 1 88.06 464 GLY A C 1
ATOM 3710 O O . GLY A 1 464 ? -8.156 42 19.578 1 88.06 464 GLY A O 1
ATOM 3711 N N . GLY A 1 465 ? -7.684 39.812 19.266 1 89.25 465 GLY A N 1
ATOM 3712 C CA . GLY A 1 465 ? -6.465 39.906 20.047 1 89.25 465 GLY A CA 1
ATOM 3713 C C . GLY A 1 465 ? -5.406 40.781 19.391 1 89.25 465 GLY A C 1
ATOM 3714 O O . GLY A 1 465 ? -4.723 41.531 20.078 1 89.25 465 GLY A O 1
ATOM 3715 N N . GLN A 1 466 ? -5.312 40.719 18.141 1 89 466 GLN A N 1
ATOM 3716 C CA . GLN A 1 466 ? -4.34 41.562 17.422 1 89 466 GLN A CA 1
ATOM 3717 C C . GLN A 1 466 ? -4.746 43.031 17.453 1 89 466 GLN A C 1
ATOM 3719 O O . GLN A 1 466 ? -3.898 43.906 17.609 1 89 466 GLN A O 1
ATOM 3724 N N . MET A 1 467 ? -5.984 43.25 17.25 1 88.38 467 MET A N 1
ATOM 3725 C CA . MET A 1 467 ? -6.469 44.625 17.328 1 88.38 467 MET A CA 1
ATOM 3726 C C . MET A 1 467 ? -6.219 45.188 18.719 1 88.38 467 MET A C 1
ATOM 3728 O O . MET A 1 467 ? -5.832 46.344 18.859 1 88.38 467 MET A O 1
ATOM 3732 N N . GLY A 1 468 ? -6.426 44.375 19.703 1 85.31 468 GLY A N 1
ATOM 3733 C CA . GLY A 1 468 ? -6.156 44.781 21.062 1 85.31 468 GLY A CA 1
ATOM 3734 C C . GLY A 1 468 ? -4.68 45.031 21.344 1 85.31 468 GLY A C 1
ATOM 3735 O O . GLY A 1 468 ? -4.32 45.969 22.047 1 85.31 468 GLY A O 1
ATOM 3736 N N . LEU A 1 469 ? -3.914 44.312 20.734 1 86.94 469 LEU A N 1
ATOM 3737 C CA . LEU A 1 469 ? -2.477 44.406 20.969 1 86.94 469 LEU A CA 1
ATOM 3738 C C . LEU A 1 469 ? -1.874 45.594 20.25 1 86.94 469 LEU A C 1
ATOM 3740 O O . LEU A 1 469 ? -1.087 46.344 20.828 1 86.94 469 LEU A O 1
ATOM 3744 N N . PHE A 1 470 ? -2.252 45.906 19.016 1 87.94 470 PHE A N 1
ATOM 3745 C CA . PHE A 1 470 ? -1.566 46.906 18.234 1 87.94 470 PHE A CA 1
ATOM 3746 C C . PHE A 1 470 ? -2.227 48.281 18.406 1 87.94 470 PHE A C 1
ATOM 3748 O O . PHE A 1 470 ? -1.541 49.281 18.594 1 87.94 470 PHE A O 1
ATOM 3755 N N . ILE A 1 471 ? -3.529 48.344 18.359 1 82.5 471 ILE A N 1
ATOM 3756 C CA . ILE A 1 471 ? -4.172 49.656 18.359 1 82.5 471 ILE A CA 1
ATOM 3757 C C . ILE A 1 471 ? -5.098 49.781 19.562 1 82.5 471 ILE A C 1
ATOM 3759 O O . ILE A 1 471 ? -5.52 50.875 19.906 1 82.5 471 ILE A O 1
ATOM 3763 N N . GLY A 1 472 ? -5.301 48.781 20.328 1 82.19 472 GLY A N 1
ATOM 3764 C CA . GLY A 1 472 ? -6.191 48.844 21.484 1 82.19 472 GLY A CA 1
ATOM 3765 C C . GLY A 1 472 ? -7.625 49.156 21.109 1 82.19 472 GLY A C 1
ATOM 3766 O O . GLY A 1 472 ? -8.305 49.875 21.844 1 82.19 472 GLY A O 1
ATOM 3767 N N . ALA A 1 473 ? -7.988 48.844 19.891 1 79.56 473 ALA A N 1
ATOM 3768 C CA . ALA A 1 473 ? -9.312 49.188 19.391 1 79.56 473 ALA A CA 1
ATOM 3769 C C . ALA A 1 473 ? -10.234 47.969 19.406 1 79.56 473 ALA A C 1
ATOM 3771 O O . ALA A 1 473 ? -9.773 46.844 19.422 1 79.56 473 ALA A O 1
ATOM 3772 N N . SER A 1 474 ? -11.508 48.156 19.734 1 78.88 474 SER A N 1
ATOM 3773 C CA . SER A 1 474 ? -12.562 47.156 19.609 1 78.88 474 SER A CA 1
ATOM 3774 C C . SER A 1 474 ? -13.508 47.5 18.469 1 78.88 474 SER A C 1
ATOM 3776 O O . SER A 1 474 ? -13.328 48.5 17.766 1 78.88 474 SER A O 1
ATOM 3778 N N . ILE A 1 475 ? -14.43 46.656 18.219 1 78.69 475 ILE A N 1
ATOM 3779 C CA . ILE A 1 475 ? -15.445 46.906 17.188 1 78.69 475 ILE A CA 1
ATOM 3780 C C . ILE A 1 475 ? -16.234 48.156 17.531 1 78.69 475 ILE A C 1
ATOM 3782 O O . ILE A 1 475 ? -16.625 48.906 16.641 1 78.69 475 ILE A O 1
ATOM 3786 N N . LEU A 1 476 ? -16.359 48.438 18.781 1 77.06 476 LEU A N 1
ATOM 3787 C CA . LEU A 1 476 ? -17.078 49.625 19.219 1 77.06 476 LEU A CA 1
ATOM 3788 C C . LEU A 1 476 ? -16.297 50.875 18.875 1 77.06 476 LEU A C 1
ATOM 3790 O O . LEU A 1 476 ? -16.891 51.906 18.547 1 77.06 476 LEU A O 1
ATOM 3794 N N . THR A 1 477 ? -15.016 50.75 18.875 1 78.75 477 THR A N 1
ATOM 3795 C CA . THR A 1 477 ? -14.18 51.875 18.516 1 78.75 477 THR A CA 1
ATOM 3796 C C . THR A 1 477 ? -14.32 52.188 17.031 1 78.75 477 THR A C 1
ATOM 3798 O O . THR A 1 477 ? -14.32 53.375 16.641 1 78.75 477 THR A O 1
ATOM 3801 N N . ILE A 1 478 ? -14.477 51.156 16.344 1 77.81 478 ILE A N 1
ATOM 3802 C CA . ILE A 1 478 ? -14.641 51.375 14.914 1 77.81 478 ILE A CA 1
ATOM 3803 C C . ILE A 1 478 ? -16 52 14.641 1 77.81 478 ILE A C 1
ATOM 3805 O O . ILE A 1 478 ? -16.125 52.906 13.781 1 77.81 478 ILE A O 1
ATOM 3809 N N . LEU A 1 479 ? -17 51.625 15.414 1 80.5 479 LEU A N 1
ATOM 3810 C CA . LEU A 1 479 ? -18.312 52.219 15.258 1 80.5 479 LEU A CA 1
ATOM 3811 C C . LEU A 1 479 ? -18.312 53.688 15.711 1 80.5 479 LEU A C 1
ATOM 3813 O O . LEU A 1 479 ? -19 54.5 15.133 1 80.5 479 LEU A O 1
ATOM 3817 N N . GLU A 1 480 ? -17.531 53.969 16.703 1 76.56 480 GLU A N 1
ATOM 3818 C CA . GLU A 1 480 ? -17.359 55.375 17.141 1 76.56 480 GLU A CA 1
ATOM 3819 C C . GLU A 1 480 ? -16.766 56.219 16.031 1 76.56 480 GLU A C 1
ATOM 3821 O O . GLU A 1 480 ? -17.172 57.375 15.852 1 76.56 480 GLU A O 1
ATOM 3826 N N . LEU A 1 481 ? -15.938 55.656 15.266 1 77.94 481 LEU A N 1
ATOM 3827 C CA . LEU A 1 481 ? -15.328 56.375 14.156 1 77.94 481 LEU A CA 1
ATOM 3828 C C . LEU A 1 481 ? -16.344 56.625 13.047 1 77.94 481 LEU A C 1
ATOM 3830 O O . LEU A 1 481 ? -16.375 57.719 12.461 1 77.94 481 LEU A O 1
ATOM 3834 N N . PHE A 1 482 ? -17.141 55.688 12.852 1 81.44 482 PHE A N 1
ATOM 3835 C CA . PHE A 1 482 ? -18.172 55.875 11.836 1 81.44 482 PHE A CA 1
ATOM 3836 C C . PHE A 1 482 ? -19.203 56.906 12.273 1 81.44 482 PHE A C 1
ATOM 3838 O O . PHE A 1 482 ? -19.688 57.688 11.461 1 81.44 482 PHE A O 1
ATOM 3845 N N . ASP A 1 483 ? -19.469 56.844 13.578 1 79.75 483 ASP A N 1
ATOM 3846 C CA . ASP A 1 483 ? -20.391 57.812 14.133 1 79.75 483 ASP A CA 1
ATOM 3847 C C . ASP A 1 483 ? -19.812 59.25 14.008 1 79.75 483 ASP A C 1
ATOM 3849 O O . ASP A 1 483 ? -20.516 60.188 13.648 1 79.75 483 ASP A O 1
ATOM 3853 N N . TYR A 1 484 ? -18.562 59.375 14.227 1 78.38 484 TYR A N 1
ATOM 3854 C CA . TYR A 1 484 ? -17.891 60.656 14.102 1 78.38 484 TYR A CA 1
ATOM 3855 C C . TYR A 1 484 ? -17.859 61.125 12.648 1 78.38 484 TYR A C 1
ATOM 3857 O O . TYR A 1 484 ? -18.125 62.281 12.352 1 78.38 484 TYR A O 1
ATOM 3865 N N . LEU A 1 485 ? -17.562 60.188 11.758 1 79 485 LEU A N 1
ATOM 3866 C CA . LEU A 1 485 ? -17.516 60.531 10.336 1 79 485 LEU A CA 1
ATOM 3867 C C . LEU A 1 485 ? -18.891 60.938 9.836 1 79 485 LEU A C 1
ATOM 3869 O O . LEU A 1 485 ? -19 61.875 9.016 1 79 485 LEU A O 1
ATOM 3873 N N . TYR A 1 486 ? -19.875 60.281 10.375 1 79.81 486 TYR A N 1
ATOM 3874 C CA . TYR A 1 486 ? -21.234 60.625 10.023 1 79.81 486 TYR A CA 1
ATOM 3875 C C . TYR A 1 486 ? -21.578 62.031 10.492 1 79.81 486 TYR A C 1
ATOM 3877 O O . TYR A 1 486 ? -22.172 62.812 9.742 1 79.81 486 TYR A O 1
ATOM 3885 N N . GLU A 1 487 ? -21.141 62.438 11.664 1 76.25 487 GLU A N 1
ATOM 3886 C CA . GLU A 1 487 ? -21.406 63.781 12.203 1 76.25 487 GLU A CA 1
ATOM 3887 C C . GLU A 1 487 ? -20.641 64.812 11.43 1 76.25 487 GLU A C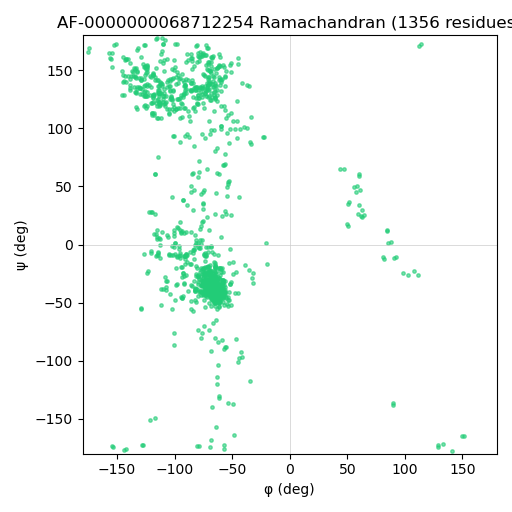 1
ATOM 3889 O O . GLU A 1 487 ? -21.172 65.938 11.18 1 76.25 487 GLU A O 1
ATOM 3894 N N . VAL A 1 488 ? -19.516 64.438 10.992 1 76.69 488 VAL A N 1
ATOM 3895 C CA . VAL A 1 488 ? -18.703 65.438 10.25 1 76.69 488 VAL A CA 1
ATOM 3896 C C . VAL A 1 488 ? -19.297 65.625 8.859 1 76.69 488 VAL A C 1
ATOM 3898 O O . VAL A 1 488 ? -19.344 66.75 8.367 1 76.69 488 VAL A O 1
ATOM 3901 N N . ILE A 1 489 ? -19.688 64.562 8.352 1 77.81 489 ILE A N 1
ATOM 3902 C CA . ILE A 1 489 ? -20.266 64.688 7.02 1 77.81 489 ILE A CA 1
ATOM 3903 C C . ILE A 1 489 ? -21.594 65.438 7.09 1 77.81 489 ILE A C 1
ATOM 3905 O O . ILE A 1 489 ? -21.891 66.25 6.23 1 77.81 489 ILE A O 1
ATOM 3909 N N . LYS A 1 490 ? -22.391 65.188 8.047 1 74.88 490 LYS A N 1
ATOM 3910 C CA . LYS A 1 490 ? -23.656 65.875 8.25 1 74.88 490 LYS A CA 1
ATOM 3911 C C . LYS A 1 490 ? -23.422 67.375 8.453 1 74.88 490 LYS A C 1
ATOM 3913 O O . LYS A 1 490 ? -24.156 68.188 7.895 1 74.88 490 LYS A O 1
ATOM 3918 N N . TYR A 1 491 ? -22.438 67.688 9.266 1 67.31 491 TYR A N 1
ATOM 3919 C CA . TYR A 1 491 ? -22.125 69.062 9.531 1 67.31 491 TYR A CA 1
ATOM 3920 C C . TYR A 1 491 ? -21.641 69.812 8.266 1 67.31 491 TYR A C 1
ATOM 3922 O O . TYR A 1 491 ? -22.062 70.938 7.984 1 67.31 491 TYR A O 1
ATOM 3930 N N . LYS A 1 492 ? -20.891 69.062 7.52 1 68 492 LYS A N 1
ATOM 3931 C CA . LYS A 1 492 ? -20.391 69.625 6.285 1 68 492 LYS A CA 1
ATOM 3932 C C . LYS A 1 492 ? -21.516 69.812 5.25 1 68 492 LYS A C 1
ATOM 3934 O O . LYS A 1 492 ? -21.562 70.75 4.512 1 68 492 LYS A O 1
ATOM 3939 N N . LEU A 1 493 ? -22.312 68.875 5.297 1 65.62 493 LEU A N 1
ATOM 3940 C CA . LEU A 1 493 ? -23.438 68.938 4.359 1 65.62 493 LEU A CA 1
ATOM 3941 C C . LEU A 1 493 ? -24.469 70 4.805 1 65.62 493 LEU A C 1
ATOM 3943 O O . LEU A 1 493 ? -25.047 70.688 3.973 1 65.62 493 LEU A O 1
ATOM 3947 N N . CYS A 1 494 ? -24.766 70.125 6.031 1 60 494 CYS A N 1
ATOM 3948 C CA . CYS A 1 494 ? -25.688 71.125 6.531 1 60 494 CYS A CA 1
ATOM 3949 C C . CYS A 1 494 ? -25.109 72.5 6.391 1 60 494 CYS A C 1
ATOM 3951 O O . CYS A 1 494 ? -25.828 73.5 6.137 1 60 494 CYS A O 1
ATOM 3953 N N . ARG A 1 495 ? -23.922 72.688 6.645 1 54.94 495 ARG A N 1
ATOM 3954 C CA . ARG A 1 495 ? -23.344 74 6.426 1 54.94 495 ARG A CA 1
ATOM 3955 C C . ARG A 1 495 ? -23.406 74.375 4.953 1 54.94 495 ARG A C 1
ATOM 3957 O O . ARG A 1 495 ? -23.609 75.562 4.625 1 54.94 495 ARG A O 1
ATOM 3964 N N . CYS A 1 496 ? -23.328 73.375 4.184 1 51.84 496 CYS A N 1
ATOM 3965 C CA . CYS A 1 496 ? -23.469 73.688 2.768 1 51.84 496 CYS A CA 1
ATOM 3966 C C . CYS A 1 496 ? -24.906 74 2.41 1 51.84 496 CYS A C 1
ATOM 3968 O O . CYS A 1 496 ? -25.172 74.75 1.464 1 51.84 496 CYS A O 1
ATOM 3970 N N . SER A 1 497 ? -25.781 73.438 3.172 1 50.84 497 SER A N 1
ATOM 3971 C CA . SER A 1 497 ? -27.172 73.75 2.863 1 50.84 497 SER A CA 1
ATOM 3972 C C . SER A 1 497 ? -27.594 75.062 3.486 1 50.84 497 SER A C 1
ATOM 3974 O O . SER A 1 497 ? -28.562 75.688 3.047 1 50.84 497 SER A O 1
ATOM 3976 N N . SER A 1 498 ? -27.016 75.438 4.672 1 47.28 498 SER A N 1
ATOM 3977 C CA . SER A 1 498 ? -27.438 76.688 5.254 1 47.28 498 SER A CA 1
ATOM 3978 C C . SER A 1 498 ? -26.906 77.875 4.461 1 47.28 498 SER A C 1
ATOM 3980 O O . SER A 1 498 ? -27.328 79 4.676 1 47.28 498 SER A O 1
ATOM 3982 N N . LYS A 1 499 ? -25.781 77.75 3.828 1 46.72 499 LYS A N 1
ATOM 3983 C CA . LYS A 1 499 ? -25.406 78.938 3.039 1 46.72 499 LYS A CA 1
ATOM 3984 C C . LYS A 1 499 ? -26.359 79.125 1.864 1 46.72 499 LYS A C 1
ATOM 3986 O O . LYS A 1 499 ? -26.359 80.188 1.229 1 46.72 499 LYS A O 1
ATOM 3991 N N . LYS A 1 500 ? -26.891 78 1.484 1 40.41 500 LYS A N 1
ATOM 3992 C CA . LYS A 1 500 ? -27.609 78.25 0.232 1 40.41 500 LYS A CA 1
ATOM 3993 C C . LYS A 1 500 ? -28.953 78.938 0.484 1 40.41 500 LYS A C 1
ATOM 3995 O O . LYS A 1 500 ? -29.672 79.312 -0.46 1 40.41 500 LYS A O 1
ATOM 4000 N N . HIS A 1 501 ? -29.484 78.75 1.722 1 37.97 501 HIS A N 1
ATOM 4001 C CA . HIS A 1 501 ? -30.875 79.188 1.641 1 37.97 501 HIS A CA 1
ATOM 4002 C C . HIS A 1 501 ? -30.969 80.688 1.511 1 37.97 501 HIS A C 1
ATOM 4004 O O . HIS A 1 501 ? -32.062 81.312 1.667 1 37.97 501 HIS A O 1
ATOM 4010 N N . LYS A 1 502 ? -29.875 81.438 1.616 1 35.53 502 LYS A N 1
ATOM 4011 C CA . LYS A 1 502 ? -30.422 82.812 1.552 1 35.53 502 LYS A CA 1
ATOM 4012 C C . LYS A 1 502 ? -31.156 83.062 0.236 1 35.53 502 LYS A C 1
ATOM 4014 O O . LYS A 1 502 ? -31.859 84.062 0.089 1 35.53 502 LYS A O 1
ATOM 4019 N N . HIS A 1 503 ? -30.703 82.5 -0.902 1 30.09 503 HIS A N 1
ATOM 4020 C CA . HIS A 1 503 ? -31.25 83.25 -2.02 1 30.09 503 HIS A CA 1
ATOM 4021 C C . HIS A 1 503 ? -32.719 82.938 -2.232 1 30.09 503 HIS A C 1
ATOM 4023 O O . HIS A 1 503 ? -33.531 83.812 -2.516 1 30.09 503 HIS A O 1
ATOM 4029 N N . SER A 1 504 ? -33.031 81.625 -2.727 1 29.47 504 SER A N 1
ATOM 4030 C CA . SER A 1 504 ? -34.125 81.5 -3.701 1 29.47 504 SER A CA 1
ATOM 4031 C C . SER A 1 504 ? -35.469 81.438 -3.018 1 29.47 504 SER A C 1
ATOM 4033 O O . SER A 1 504 ? -35.719 80.5 -2.203 1 29.47 504 SER A O 1
ATOM 4035 N N . ASN A 1 505 ? -36.188 82.5 -2.629 1 26.83 505 ASN A N 1
ATOM 4036 C CA . ASN A 1 505 ? -37.531 82.688 -2.084 1 26.83 505 ASN A CA 1
ATOM 4037 C C . ASN A 1 505 ? -38.531 81.875 -2.854 1 26.83 505 ASN A C 1
ATOM 4039 O O . ASN A 1 505 ? -39.719 81.812 -2.461 1 26.83 505 ASN A O 1
ATOM 4043 N N . ASN A 1 506 ? -38.438 81.812 -4.266 1 23.53 506 ASN A N 1
ATOM 4044 C CA . ASN A 1 506 ? -39.75 81.938 -4.902 1 23.53 506 ASN A CA 1
ATOM 4045 C C . ASN A 1 506 ? -40.688 80.812 -4.539 1 23.53 506 ASN A C 1
ATOM 4047 O O . ASN A 1 506 ? -41.812 81.062 -4.059 1 23.53 506 ASN A O 1
ATOM 4051 N N . ASN A 1 507 ? -41.094 79.938 -5.523 1 21.8 507 ASN A N 1
ATOM 4052 C CA . ASN A 1 507 ? -42.406 79.5 -5.988 1 21.8 507 ASN A CA 1
ATOM 4053 C C . ASN A 1 507 ? -42.938 78.312 -5.242 1 21.8 507 ASN A C 1
ATOM 4055 O O . ASN A 1 507 ? -44.125 78 -5.32 1 21.8 507 ASN A O 1
ATOM 4059 N N . ASN A 1 508 ? -42.031 77.312 -4.918 1 21.36 508 ASN A N 1
ATOM 4060 C CA . ASN A 1 508 ? -42.594 75.938 -5.148 1 21.36 508 ASN A CA 1
ATOM 4061 C C . ASN A 1 508 ? -43.562 75.562 -4.035 1 21.36 508 ASN A C 1
ATOM 4063 O O . ASN A 1 508 ? -43.156 75.438 -2.873 1 21.36 508 ASN A O 1
ATOM 4067 N N . ARG A 1 509 ? -44.875 75.75 -4.176 1 23.59 509 ARG A N 1
ATOM 4068 C CA . ARG A 1 509 ? -46.062 75.5 -3.393 1 23.59 509 ARG A CA 1
ATOM 4069 C C . ARG A 1 509 ? -46.25 74 -3.184 1 23.59 509 ARG A C 1
ATOM 4071 O O . ARG A 1 509 ? -46.719 73.312 -4.082 1 23.59 509 ARG A O 1
ATOM 4078 N N . GLY A 1 510 ? -45.188 73.188 -2.846 1 20.19 510 GLY A N 1
ATOM 4079 C CA . GLY A 1 510 ? -45.438 71.75 -2.822 1 20.19 510 GLY A CA 1
ATOM 4080 C C . GLY A 1 510 ? -46.562 71.375 -1.905 1 20.19 510 GLY A C 1
ATOM 4081 O O . GLY A 1 510 ? -46.875 72.062 -0.94 1 20.19 510 GLY A O 1
ATOM 4082 N N . ALA A 1 511 ? -47.438 70.438 -2.422 1 21.55 511 ALA A N 1
ATOM 4083 C CA . ALA A 1 511 ? -48.719 69.75 -2.223 1 21.55 511 ALA A CA 1
ATOM 4084 C C . ALA A 1 511 ? -48.688 68.875 -0.999 1 21.55 511 ALA A C 1
ATOM 4086 O O . ALA A 1 511 ? -47.875 67.938 -0.913 1 21.55 511 ALA A O 1
ATOM 4087 N N . VAL A 1 512 ? -48.844 69.312 0.186 1 21.61 512 VAL A N 1
ATOM 4088 C CA . VAL A 1 512 ? -48.875 68.625 1.486 1 21.61 512 VAL A CA 1
ATOM 4089 C C . VAL A 1 512 ? -50.031 67.688 1.521 1 21.61 512 VAL A C 1
ATOM 4091 O O . VAL A 1 512 ? -51.188 68.062 1.333 1 21.61 512 VAL A O 1
ATOM 4094 N N . LEU A 1 513 ? -49.75 66.375 0.876 1 19.34 513 LEU A N 1
ATOM 4095 C CA . LEU A 1 513 ? -50.719 65.312 0.804 1 19.34 513 LEU A CA 1
ATOM 4096 C C . LEU A 1 513 ? -51.219 64.938 2.195 1 19.34 513 LEU A C 1
ATOM 4098 O O . LEU A 1 513 ? -50.438 64.812 3.131 1 19.34 513 LEU A O 1
ATOM 4102 N N . SER A 1 514 ? -52.5 65.125 2.498 1 18.22 514 SER A N 1
ATOM 4103 C CA . SER A 1 514 ? -53.406 65.062 3.648 1 18.22 514 SER A CA 1
ATOM 4104 C C . SER A 1 514 ? -53.719 63.625 4.043 1 18.22 514 SER A C 1
ATOM 4106 O O . SER A 1 514 ? -54.75 63.094 3.66 1 18.22 514 SER A O 1
ATOM 4108 N N . LEU A 1 515 ? -52.625 62.719 4.145 1 18.92 515 LEU A N 1
ATOM 4109 C CA . LEU A 1 515 ? -52.969 61.312 4.32 1 18.92 515 LEU A CA 1
ATOM 4110 C C . LEU A 1 515 ? -53.75 61.094 5.625 1 18.92 515 LEU A C 1
ATOM 4112 O O . LEU A 1 515 ? -53.125 61.031 6.695 1 18.92 515 LEU A O 1
ATOM 4116 N N . ASP A 1 516 ? -54.875 61.656 5.859 1 17.14 516 ASP A N 1
ATOM 4117 C CA . ASP A 1 516 ? -55.531 61.656 7.156 1 17.14 516 ASP A CA 1
ATOM 4118 C C . ASP A 1 516 ? -55.969 60.25 7.559 1 17.14 516 ASP A C 1
ATOM 4120 O O . ASP A 1 516 ? -55.75 59.812 8.695 1 17.14 516 ASP A O 1
ATOM 4124 N N . ASP A 1 517 ? -56.938 59.562 6.922 1 17.16 517 ASP A N 1
ATOM 4125 C CA . ASP A 1 517 ? -58.188 59.375 7.613 1 17.16 517 ASP A CA 1
ATOM 4126 C C . ASP A 1 517 ? -58.281 58 8.273 1 17.16 517 ASP A C 1
ATOM 4128 O O . ASP A 1 517 ? -59.312 57.656 8.852 1 17.16 517 ASP A O 1
ATOM 4132 N N . VAL A 1 518 ? -57.531 57 7.898 1 18.48 518 VAL A N 1
ATOM 4133 C CA . VAL A 1 518 ? -58.281 55.75 7.801 1 18.48 518 VAL A CA 1
ATOM 4134 C C . VAL A 1 518 ? -58.469 55.156 9.188 1 18.48 518 VAL A C 1
ATOM 4136 O O . VAL A 1 518 ? -57.562 54.531 9.727 1 18.48 518 VAL A O 1
ATOM 4139 N N . LYS A 1 519 ? -59.031 55.75 10.117 1 17.05 519 LYS A N 1
ATOM 4140 C CA . LYS A 1 519 ? -58.969 55.25 11.492 1 17.05 519 LYS A CA 1
ATOM 4141 C C . LYS A 1 519 ? -59.781 53.969 11.656 1 17.05 519 LYS A C 1
ATOM 4143 O O . LYS A 1 519 ? -59.25 53 12.188 1 17.05 519 LYS A O 1
ATOM 4148 N N . ARG A 1 520 ? -61.125 53.875 11.695 1 16.88 520 ARG A N 1
ATOM 4149 C CA . ARG A 1 520 ? -61.688 53.719 13.023 1 16.88 520 ARG A CA 1
ATOM 4150 C C . ARG A 1 520 ? -62.219 52.281 13.211 1 16.88 520 ARG A C 1
ATOM 4152 O O . ARG A 1 520 ? -62.281 51.781 14.336 1 16.88 520 ARG A O 1
ATOM 4159 N N . HIS A 1 521 ? -62.656 51.531 12.148 1 17.84 521 HIS A N 1
ATOM 4160 C CA . HIS A 1 521 ? -63.969 51 12.531 1 17.84 521 HIS A CA 1
ATOM 4161 C C . HIS A 1 521 ? -63.844 49.688 13.312 1 17.84 521 HIS A C 1
ATOM 4163 O O . HIS A 1 521 ? -63.25 48.719 12.812 1 17.84 521 HIS A O 1
ATOM 4169 N N . VAL A 1 522 ? -64.062 49.656 14.602 1 18.67 522 VAL A N 1
ATOM 4170 C CA . VAL A 1 522 ? -63.812 48.781 15.742 1 18.67 522 VAL A CA 1
ATOM 4171 C C . VAL A 1 522 ? -64.875 47.688 15.781 1 18.67 522 VAL A C 1
ATOM 4173 O O . VAL A 1 522 ? -64.75 46.719 16.547 1 18.67 522 VAL A O 1
ATOM 4176 N N . SER A 1 523 ? -65.812 47.625 14.766 1 17.44 523 SER A N 1
ATOM 4177 C CA . SER A 1 523 ? -67.062 47.281 15.508 1 17.44 523 SER A CA 1
ATOM 4178 C C . SER A 1 523 ? -66.938 45.844 16.062 1 17.44 523 SER A C 1
ATOM 4180 O O . SER A 1 523 ? -66.125 45.062 15.578 1 17.44 523 SER A O 1
ATOM 4182 N N . ARG A 1 524 ? -68.188 45.312 16.562 1 17.92 524 ARG A N 1
ATOM 4183 C CA . ARG A 1 524 ? -68.688 44.75 17.797 1 17.92 524 ARG A CA 1
ATOM 4184 C C . ARG A 1 524 ? -68.812 43.219 17.672 1 17.92 524 ARG A C 1
ATOM 4186 O O . ARG A 1 524 ? -68.688 42.5 18.672 1 17.92 524 ARG A O 1
ATOM 4193 N N . LEU A 1 525 ? -69.312 42.719 16.547 1 19.92 525 LEU A N 1
ATOM 4194 C CA . LEU A 1 525 ? -70.438 41.844 16.844 1 19.92 525 LEU A CA 1
ATOM 4195 C C . LEU A 1 525 ? -69.938 40.438 17.281 1 19.92 525 LEU A C 1
ATOM 4197 O O . LEU A 1 525 ? -69.125 39.844 16.594 1 19.92 525 LEU A O 1
ATOM 4201 N N . SER A 1 526 ? -70.312 40.031 18.453 1 20.48 526 SER A N 1
ATOM 4202 C CA . SER A 1 526 ? -70 39.094 19.531 1 20.48 526 SER A CA 1
ATOM 4203 C C . SER A 1 526 ? -70.25 37.656 19.125 1 20.48 526 SER A C 1
ATOM 4205 O O . SER A 1 526 ? -69.312 36.812 19.234 1 20.48 526 SER A O 1
ATOM 4207 N N . ILE A 1 527 ? -71.438 37.094 19.359 1 20.94 527 ILE A N 1
ATOM 4208 C CA . ILE A 1 527 ? -71.562 36.094 20.422 1 20.94 527 ILE A CA 1
ATOM 4209 C C . ILE A 1 527 ? -71.562 34.688 19.812 1 20.94 527 ILE A C 1
ATOM 4211 O O . ILE A 1 527 ? -70.812 33.812 20.234 1 20.94 527 ILE A O 1
ATOM 4215 N N . PHE A 1 528 ? -72.812 34.219 19.391 1 24.14 528 PHE A N 1
ATOM 4216 C CA . PHE A 1 528 ? -73.5 33 19.859 1 24.14 528 PHE A CA 1
ATOM 4217 C C . PHE A 1 528 ? -73.188 31.812 18.953 1 24.14 528 PHE A C 1
ATOM 4219 O O . PHE A 1 528 ? -73.312 30.656 19.375 1 24.14 528 PHE A O 1
ATOM 4226 N N . ARG A 1 529 ? -73.25 31.984 17.688 1 25.38 529 ARG A N 1
ATOM 4227 C CA . ARG A 1 529 ? -73.812 30.938 16.828 1 25.38 529 ARG A CA 1
ATOM 4228 C C . ARG A 1 529 ? -72.812 29.734 16.766 1 25.38 529 ARG A C 1
ATOM 4230 O O . ARG A 1 529 ? -71.812 29.797 16.141 1 25.38 529 ARG A O 1
ATOM 4237 N N . VAL A 1 530 ? -72.625 29.094 17.938 1 29.5 530 VAL A N 1
ATOM 4238 C CA . VAL A 1 530 ? -71.812 28.125 18.641 1 29.5 530 VAL A CA 1
ATOM 4239 C C . VAL A 1 530 ? -71.812 26.812 17.859 1 29.5 530 VAL A C 1
ATOM 4241 O O . VAL A 1 530 ? -70.75 26.266 17.578 1 29.5 530 VAL A O 1
ATOM 4244 N N . GLU A 1 531 ? -72.875 26 18.219 1 34.25 531 GLU A N 1
ATOM 4245 C CA . GLU A 1 531 ? -72.75 24.562 18.469 1 34.25 531 GLU A CA 1
ATOM 4246 C C . GLU A 1 531 ? -72.875 23.766 17.172 1 34.25 531 GLU A C 1
ATOM 4248 O O . GLU A 1 531 ? -72.25 22.703 17.031 1 34.25 531 GLU A O 1
ATOM 4253 N N . ARG A 1 532 ? -73.938 24.125 16.406 1 35.84 532 ARG A N 1
ATOM 4254 C CA . ARG A 1 532 ? -74.438 23.234 15.352 1 35.84 532 ARG A CA 1
ATOM 4255 C C . ARG A 1 532 ? -73.375 23.047 14.281 1 35.84 532 ARG A C 1
ATOM 4257 O O . ARG A 1 532 ? -73.438 22.094 13.492 1 35.84 532 ARG A O 1
ATOM 4264 N N . GLU A 1 533 ? -72.625 24.234 14.086 1 37.59 533 GLU A N 1
ATOM 4265 C CA . GLU A 1 533 ? -71.812 24.203 12.852 1 37.59 533 GLU A CA 1
ATOM 4266 C C . GLU A 1 533 ? -70.75 23.172 12.922 1 37.59 533 GLU A C 1
ATOM 4268 O O . GLU A 1 533 ? -70 23 11.961 1 37.59 533 GLU A O 1
ATOM 4273 N N . ARG A 1 534 ? -70.5 22.688 14.133 1 42.94 534 ARG A N 1
ATOM 4274 C CA . ARG A 1 534 ? -69.438 21.734 14.305 1 42.94 534 ARG A CA 1
ATOM 4275 C C . ARG A 1 534 ? -69.625 20.5 13.453 1 42.94 534 ARG A C 1
ATOM 4277 O O . ARG A 1 534 ? -68.688 19.906 12.945 1 42.94 534 ARG A O 1
ATOM 4284 N N . GLU A 1 535 ? -71 20.016 13.562 1 54.22 535 GLU A N 1
ATOM 4285 C CA . GLU A 1 535 ? -71.25 18.703 12.969 1 54.22 535 GLU A CA 1
ATOM 4286 C C . GLU A 1 535 ? -71 18.734 11.461 1 54.22 535 GLU A C 1
ATOM 4288 O O . GLU A 1 535 ? -70.438 17.797 10.898 1 54.22 535 GLU A O 1
ATOM 4293 N N . ARG A 1 536 ? -71.688 19.672 10.758 1 47.69 536 ARG A N 1
ATOM 4294 C CA . ARG A 1 536 ? -71.5 19.766 9.312 1 47.69 536 ARG A CA 1
ATOM 4295 C C . ARG A 1 536 ? -70.062 20.016 8.969 1 47.69 536 ARG A C 1
ATOM 4297 O O . ARG A 1 536 ? -69.625 19.797 7.84 1 47.69 536 ARG A O 1
ATOM 4304 N N . GLU A 1 537 ? -69.25 20.656 10.055 1 48.69 537 GLU A N 1
ATOM 4305 C CA . GLU A 1 537 ? -67.875 20.938 9.789 1 48.69 537 GLU A CA 1
ATOM 4306 C C . GLU A 1 537 ? -67.062 19.641 9.648 1 48.69 537 GLU A C 1
ATOM 4308 O O . GLU A 1 537 ? -66.125 19.578 8.875 1 48.69 537 GLU A O 1
ATOM 4313 N N . ARG A 1 538 ? -67.438 18.719 10.469 1 56.78 538 ARG A N 1
ATOM 4314 C CA . ARG A 1 538 ? -66.625 17.484 10.422 1 56.78 538 ARG A CA 1
ATOM 4315 C C . ARG A 1 538 ? -66.812 16.781 9.07 1 56.78 538 ARG A C 1
ATOM 4317 O O . ARG A 1 538 ? -65.812 16.25 8.531 1 56.78 538 ARG A O 1
ATOM 4324 N N . GLU A 1 539 ? -68.125 16.641 8.531 1 59.66 539 GLU A N 1
ATOM 4325 C CA . GLU A 1 539 ? -68.312 15.992 7.234 1 59.66 539 GLU A CA 1
ATOM 4326 C C . GLU A 1 539 ? -67.625 16.766 6.121 1 59.66 539 GLU A C 1
ATOM 4328 O O . GLU A 1 539 ? -67.062 16.172 5.207 1 59.66 539 GLU A O 1
ATOM 4333 N N . ARG A 1 540 ? -67.812 18.172 6.121 1 55.16 540 ARG A N 1
ATOM 4334 C CA . ARG A 1 540 ? -67.125 18.969 5.141 1 55.16 540 ARG A CA 1
ATOM 4335 C C . ARG A 1 540 ? -65.625 18.844 5.336 1 55.16 540 ARG A C 1
ATOM 4337 O O . ARG A 1 540 ? -64.812 18.938 4.371 1 55.16 540 ARG A O 1
ATOM 4344 N N . GLU A 1 541 ? -65.125 18.562 6.68 1 57.62 541 GLU A N 1
ATOM 4345 C CA . GLU A 1 541 ? -63.719 18.344 6.902 1 57.62 541 GLU A CA 1
ATOM 4346 C C . GLU A 1 541 ? -63.25 17.062 6.227 1 57.62 541 GLU A C 1
ATOM 4348 O O . GLU A 1 541 ? -62.156 17.031 5.68 1 57.62 541 GLU A O 1
ATOM 4353 N N . ARG A 1 542 ? -64 16.031 6.32 1 63.88 542 ARG A N 1
ATOM 4354 C CA . ARG A 1 542 ? -63.594 14.781 5.695 1 63.88 542 ARG A CA 1
ATOM 4355 C C . ARG A 1 542 ? -63.531 14.93 4.18 1 63.88 542 ARG A C 1
ATOM 4357 O O . ARG A 1 542 ? -62.594 14.414 3.547 1 63.88 542 ARG A O 1
ATOM 4364 N N . GLU A 1 543 ? -64.625 15.523 3.561 1 62.56 543 GLU A N 1
ATOM 4365 C CA . GLU A 1 543 ? -64.562 15.789 2.127 1 62.56 543 GLU A CA 1
ATOM 4366 C C . GLU A 1 543 ? -63.438 16.766 1.811 1 62.56 543 GLU A C 1
ATOM 4368 O O . GLU A 1 543 ? -62.75 16.625 0.794 1 62.56 543 GLU A O 1
ATOM 4373 N N . ARG A 1 544 ? -63.25 17.844 2.705 1 60.75 544 ARG A N 1
ATOM 4374 C CA . ARG A 1 544 ? -62.125 18.75 2.52 1 60.75 544 ARG A CA 1
ATOM 4375 C C . ARG A 1 544 ? -60.812 18.031 2.689 1 60.75 544 ARG A C 1
ATOM 4377 O O . ARG A 1 544 ? -59.844 18.328 1.981 1 60.75 544 ARG A O 1
ATOM 4384 N N . GLU A 1 545 ? -60.781 17 3.607 1 66.94 545 GLU A N 1
ATOM 4385 C CA . GLU A 1 545 ? -59.562 16.234 3.75 1 66.94 545 GLU A CA 1
ATOM 4386 C C . GLU A 1 545 ? -59.281 15.398 2.496 1 66.94 545 GLU A C 1
ATOM 4388 O O . GLU A 1 545 ? -58.125 15.289 2.064 1 66.94 545 GLU A O 1
ATOM 4393 N N . ARG A 1 546 ? -60.281 14.719 1.934 1 68.44 546 ARG A N 1
ATOM 4394 C CA . ARG A 1 546 ? -60.094 13.977 0.692 1 68.44 546 ARG A CA 1
ATOM 4395 C C . ARG A 1 546 ? -59.688 14.898 -0.444 1 68.44 546 ARG A C 1
ATOM 4397 O O . ARG A 1 546 ? -58.812 14.555 -1.253 1 68.44 546 ARG A O 1
ATOM 4404 N N . GLU A 1 547 ? -60.5 16.047 -0.541 1 64.81 547 GLU A N 1
ATOM 4405 C CA . GLU A 1 547 ? -60.062 17.031 -1.528 1 64.81 547 GLU A CA 1
ATOM 4406 C C . GLU A 1 547 ? -58.688 17.578 -1.195 1 64.81 547 GLU A C 1
ATOM 4408 O O . GLU A 1 547 ? -57.875 17.812 -2.092 1 64.81 547 GLU A O 1
ATOM 4413 N N . ARG A 1 548 ? -58.344 17.766 0.121 1 65.25 548 ARG A N 1
ATOM 4414 C CA . ARG A 1 548 ? -57 18.188 0.521 1 65.25 548 ARG A CA 1
ATOM 4415 C C . ARG A 1 548 ? -55.969 17.125 0.185 1 65.25 548 ARG A C 1
ATOM 4417 O O . ARG A 1 548 ? -54.844 17.438 -0.24 1 65.25 548 ARG A O 1
ATOM 4424 N N . GLU A 1 549 ? -56.375 15.875 0.354 1 71.12 549 GLU A N 1
ATOM 4425 C CA . GLU A 1 549 ? -55.438 14.812 -0.005 1 71.12 549 GLU A CA 1
ATOM 4426 C C . GLU A 1 549 ? -55.219 14.766 -1.513 1 71.12 549 GLU A C 1
ATOM 4428 O O . GLU A 1 549 ? -54.062 14.578 -1.966 1 71.12 549 GLU A O 1
ATOM 4433 N N . ARG A 1 550 ? -56.312 14.82 -2.293 1 70.75 550 ARG A N 1
ATOM 4434 C CA . ARG A 1 550 ? -56.125 14.914 -3.74 1 70.75 550 ARG A CA 1
ATOM 4435 C C . ARG A 1 550 ? -55.344 16.156 -4.125 1 70.75 550 ARG A C 1
ATOM 4437 O O . ARG A 1 550 ? -54.5 16.109 -5.031 1 70.75 550 ARG A O 1
ATOM 4444 N N . GLU A 1 551 ? -55.719 17.281 -3.453 1 67.06 551 GLU A N 1
ATOM 4445 C CA . GLU A 1 551 ? -54.969 18.5 -3.686 1 67.06 551 GLU A CA 1
ATOM 4446 C C . GLU A 1 551 ? -53.5 18.328 -3.213 1 67.06 551 GLU A C 1
ATOM 4448 O O . GLU A 1 551 ? -52.594 18.797 -3.859 1 67.06 551 GLU A O 1
ATOM 4453 N N . ARG A 1 552 ? -53.281 17.656 -2.066 1 69.31 552 ARG A N 1
ATOM 4454 C CA . ARG A 1 552 ? -51.906 17.359 -1.619 1 69.31 552 ARG A CA 1
ATOM 4455 C C . ARG A 1 552 ? -51.188 16.469 -2.623 1 69.31 552 ARG A C 1
ATOM 4457 O O . ARG A 1 552 ? -50 16.656 -2.891 1 69.31 552 ARG A O 1
ATOM 4464 N N . GLU A 1 553 ? -51.969 15.492 -3.176 1 73.19 553 GLU A N 1
ATOM 4465 C CA . GLU A 1 553 ? -51.375 14.633 -4.191 1 73.19 553 GLU A CA 1
ATOM 4466 C C . GLU A 1 553 ? -51.062 15.414 -5.461 1 73.19 553 GLU A C 1
ATOM 4468 O O . GLU A 1 553 ? -50 15.219 -6.066 1 73.19 553 GLU A O 1
ATOM 4473 N N . ARG A 1 554 ? -52.062 16.188 -5.906 1 70.06 554 ARG A N 1
ATOM 4474 C CA . ARG A 1 554 ? -51.781 17.062 -7.031 1 70.06 554 ARG A CA 1
ATOM 4475 C C . ARG A 1 554 ? -50.625 18.031 -6.691 1 70.06 554 ARG A C 1
ATOM 4477 O O . ARG A 1 554 ? -49.781 18.328 -7.539 1 70.06 554 ARG A O 1
ATOM 4484 N N . GLU A 1 555 ? -50.656 18.531 -5.453 1 69.62 555 GLU A N 1
ATOM 4485 C CA . GLU A 1 555 ? -49.562 19.406 -5.016 1 69.62 555 GLU A CA 1
ATOM 4486 C C . GLU A 1 555 ? -48.25 18.641 -4.941 1 69.62 555 GLU A C 1
ATOM 4488 O O . GLU A 1 555 ? -47.188 19.172 -5.312 1 69.62 555 GLU A O 1
ATOM 4493 N N . ARG A 1 556 ? -48.281 17.453 -4.422 1 71.44 556 ARG A N 1
ATOM 4494 C CA . ARG A 1 556 ? -47.094 16.625 -4.422 1 71.44 556 ARG A CA 1
ATOM 4495 C C . ARG A 1 556 ? -46.594 16.375 -5.848 1 71.44 556 ARG A C 1
ATOM 4497 O O . ARG A 1 556 ? -45.406 16.391 -6.109 1 71.44 556 ARG A O 1
ATOM 4504 N N . GLU A 1 557 ? -47.594 16.109 -6.758 1 73.62 557 GLU A N 1
ATOM 4505 C CA . GLU A 1 557 ? -47.219 15.945 -8.164 1 73.62 557 GLU A CA 1
ATOM 4506 C C . GLU A 1 557 ? -46.656 17.234 -8.758 1 73.62 557 GLU A C 1
ATOM 4508 O O . GLU A 1 557 ? -45.688 17.203 -9.508 1 73.62 557 GLU A O 1
ATOM 4513 N N . ARG A 1 558 ? -47.406 18.328 -8.531 1 69.38 558 ARG A N 1
ATOM 4514 C CA . ARG A 1 558 ? -46.875 19.625 -8.945 1 69.38 558 ARG A CA 1
ATOM 4515 C C . ARG A 1 558 ? -45.531 19.906 -8.289 1 69.38 558 ARG A C 1
ATOM 4517 O O . ARG A 1 558 ? -44.625 20.453 -8.922 1 69.38 558 ARG A O 1
ATOM 4524 N N . GLU A 1 559 ? -45.406 19.5 -7.02 1 71.56 559 GLU A N 1
ATOM 4525 C CA . GLU A 1 559 ? -44.125 19.656 -6.332 1 71.56 559 GLU A CA 1
ATOM 4526 C C . GLU A 1 559 ? -43.062 18.766 -6.953 1 71.56 559 GLU A C 1
ATOM 4528 O O . GLU A 1 559 ? -41.906 19.188 -7.102 1 71.56 559 GLU A O 1
ATOM 4533 N N . ARG A 1 560 ? -43.438 17.562 -7.246 1 72.06 560 ARG A N 1
ATOM 4534 C CA . ARG A 1 560 ? -42.5 16.688 -7.93 1 72.06 560 ARG A CA 1
ATOM 4535 C C . ARG A 1 560 ? -42.094 17.25 -9.289 1 72.06 560 ARG A C 1
ATOM 4537 O O . ARG A 1 560 ? -40.938 17.188 -9.68 1 72.06 560 ARG A O 1
ATOM 4544 N N . GLU A 1 561 ? -43.125 17.766 -9.992 1 72.94 561 GLU A N 1
ATOM 4545 C CA . GLU A 1 561 ? -42.844 18.422 -11.266 1 72.94 561 GLU A CA 1
ATOM 4546 C C . GLU A 1 561 ? -42 19.656 -11.062 1 72.94 561 GLU A C 1
ATOM 4548 O O . GLU A 1 561 ? -41.062 19.906 -11.844 1 72.94 561 GLU A O 1
ATOM 4553 N N . ARG A 1 562 ? -42.375 20.469 -10.109 1 69.19 562 ARG A N 1
ATOM 4554 C CA . ARG A 1 562 ? -41.562 21.641 -9.773 1 69.19 562 ARG A CA 1
ATOM 4555 C C . ARG A 1 562 ? -40.156 21.219 -9.328 1 69.19 562 ARG A C 1
ATOM 4557 O O . ARG A 1 562 ? -39.156 21.859 -9.664 1 69.19 562 ARG A O 1
ATOM 4564 N N . GLU A 1 563 ? -40.125 20.125 -8.57 1 72.38 563 GLU A N 1
ATOM 4565 C CA . GLU A 1 563 ? -38.812 19.609 -8.164 1 72.38 563 GLU A CA 1
ATOM 4566 C C . GLU A 1 563 ? -38 19.125 -9.375 1 72.38 563 GLU A C 1
ATOM 4568 O O . GLU A 1 563 ? -36.812 19.344 -9.453 1 72.38 563 GLU A O 1
ATOM 4573 N N . ARG A 1 564 ? -38.656 18.438 -10.281 1 71.81 564 ARG A N 1
ATOM 4574 C CA . ARG A 1 564 ? -38.031 18.031 -11.523 1 71.81 564 ARG A CA 1
ATOM 4575 C C . ARG A 1 564 ? -37.562 19.25 -12.32 1 71.81 564 ARG A C 1
ATOM 4577 O O . ARG A 1 564 ? -36.469 19.234 -12.883 1 71.81 564 ARG A O 1
ATOM 4584 N N . GLU A 1 565 ? -38.438 20.203 -12.406 1 70.31 565 GLU A N 1
ATOM 4585 C CA . GLU A 1 565 ? -38.062 21.453 -13.062 1 70.31 565 GLU A CA 1
ATOM 4586 C C . GLU A 1 565 ? -36.938 22.141 -12.32 1 70.31 565 GLU A C 1
ATOM 4588 O O . GLU A 1 565 ? -36.031 22.688 -12.945 1 70.31 565 GLU A O 1
ATOM 4593 N N . ARG A 1 566 ? -37.031 22.203 -11.047 1 69.12 566 ARG A N 1
ATOM 4594 C CA . ARG A 1 566 ? -35.938 22.766 -10.234 1 69.12 566 ARG A CA 1
ATOM 4595 C C . ARG A 1 566 ? -34.656 21.953 -10.414 1 69.12 566 ARG A C 1
ATOM 4597 O O . ARG A 1 566 ? -33.562 22.531 -10.484 1 69.12 566 ARG A O 1
ATOM 4604 N N . GLU A 1 567 ? -34.875 20.688 -10.484 1 70.62 567 GLU A N 1
ATOM 4605 C CA . GLU A 1 567 ? -33.688 19.844 -10.734 1 70.62 567 GLU A CA 1
ATOM 4606 C C . GLU A 1 567 ? -33.094 20.109 -12.109 1 70.62 567 GLU A C 1
ATOM 4608 O O . GLU A 1 567 ? -31.875 20.156 -12.266 1 70.62 567 GLU A O 1
ATOM 4613 N N . ARG A 1 568 ? -33.938 20.188 -13.141 1 71.5 568 ARG A N 1
ATOM 4614 C CA . ARG A 1 568 ? -33.469 20.578 -14.469 1 71.5 568 ARG A CA 1
ATOM 4615 C C . ARG A 1 568 ? -32.812 21.953 -14.438 1 71.5 568 ARG A C 1
ATOM 4617 O O . ARG A 1 568 ? -31.781 22.172 -15.094 1 71.5 568 ARG A O 1
ATOM 4624 N N . GLU A 1 569 ? -33.469 22.844 -13.734 1 68.56 569 GLU A N 1
ATOM 4625 C CA . GLU A 1 569 ? -32.875 24.172 -13.586 1 68.56 569 GLU A CA 1
ATOM 4626 C C . GLU A 1 569 ? -31.578 24.125 -12.797 1 68.56 569 GLU A C 1
ATOM 4628 O O . GLU A 1 569 ? -30.625 24.828 -13.125 1 68.56 569 GLU A O 1
ATOM 4633 N N . ARG A 1 570 ? -31.531 23.328 -11.773 1 68.5 570 ARG A N 1
ATOM 4634 C CA . ARG A 1 570 ? -30.297 23.141 -11.023 1 68.5 570 ARG A CA 1
ATOM 4635 C C . ARG A 1 570 ? -29.219 22.516 -11.906 1 68.5 570 ARG A C 1
ATOM 4637 O O . ARG A 1 570 ? -28.047 22.891 -11.82 1 68.5 570 ARG A O 1
ATOM 4644 N N . GLU A 1 571 ? -29.672 21.609 -12.727 1 69.56 571 GLU A N 1
ATOM 4645 C CA . GLU A 1 571 ? -28.75 21 -13.68 1 69.56 571 GLU A CA 1
ATOM 4646 C C . GLU A 1 571 ? -28.234 22.031 -14.672 1 69.56 571 GLU A C 1
ATOM 4648 O O . GLU A 1 571 ? -27.047 22.047 -15.008 1 69.56 571 GLU A O 1
ATOM 4653 N N . ARG A 1 572 ? -29.125 22.75 -15.25 1 69.06 572 ARG A N 1
ATOM 4654 C CA . ARG A 1 572 ? -28.734 23.859 -16.125 1 69.06 572 ARG A CA 1
ATOM 4655 C C . ARG A 1 572 ? -27.844 24.859 -15.391 1 69.06 572 ARG A C 1
ATOM 4657 O O . ARG A 1 572 ? -26.875 25.359 -15.961 1 69.06 572 ARG A O 1
ATOM 4664 N N . GLU A 1 573 ? -28.219 25.125 -14.172 1 67.56 573 GLU A N 1
ATOM 4665 C CA . GLU A 1 573 ? -27.406 26.016 -13.352 1 67.56 573 GLU A CA 1
ATOM 4666 C C . GLU A 1 573 ? -26.047 25.391 -13.031 1 67.56 573 GLU A C 1
ATOM 4668 O O . GLU A 1 573 ? -25.016 26.078 -13.039 1 67.56 573 GLU A O 1
ATOM 4673 N N . ARG A 1 574 ? -26.062 24.156 -12.703 1 67.62 574 ARG A N 1
ATOM 4674 C CA . ARG A 1 574 ? -24.797 23.438 -12.492 1 67.62 574 ARG A CA 1
ATOM 4675 C C . ARG A 1 574 ? -23.938 23.469 -13.75 1 67.62 574 ARG A C 1
ATOM 4677 O O . ARG A 1 574 ? -22.719 23.641 -13.672 1 67.62 574 ARG A O 1
ATOM 4684 N N . GLU A 1 575 ? -24.594 23.297 -14.914 1 70.06 575 GLU A N 1
ATOM 4685 C CA . GLU A 1 575 ? -23.891 23.422 -16.188 1 70.06 575 GLU A CA 1
ATOM 4686 C C . GLU A 1 575 ? -23.344 24.828 -16.375 1 70.06 575 GLU A C 1
ATOM 4688 O O . GLU A 1 575 ? -22.219 25 -16.844 1 70.06 575 GLU A O 1
ATOM 4693 N N . ARG A 1 576 ? -24.172 25.781 -16.172 1 66.94 576 ARG A N 1
ATOM 4694 C CA . ARG A 1 576 ? -23.734 27.172 -16.25 1 66.94 576 ARG A CA 1
ATOM 4695 C C . ARG A 1 576 ? -22.641 27.453 -15.219 1 66.94 576 ARG A C 1
ATOM 4697 O O . ARG A 1 576 ? -21.688 28.172 -15.508 1 66.94 576 ARG A O 1
ATOM 4704 N N . GLU A 1 577 ? -22.781 26.859 -14.047 1 66.75 577 GLU A N 1
ATOM 4705 C CA . GLU A 1 577 ? -21.766 27 -13.016 1 66.75 577 GLU A CA 1
ATOM 4706 C C . GLU A 1 577 ? -20.469 26.312 -13.422 1 66.75 577 GLU A C 1
ATOM 4708 O O . GLU A 1 577 ? -19.375 26.828 -13.188 1 66.75 577 GLU A O 1
ATOM 4713 N N . ARG A 1 578 ? -20.609 25.156 -13.977 1 66.75 578 ARG A N 1
ATOM 4714 C CA . ARG A 1 578 ? -19.438 24.469 -14.508 1 66.75 578 ARG A CA 1
ATOM 4715 C C . ARG A 1 578 ? -18.766 25.312 -15.594 1 66.75 578 ARG A C 1
ATOM 4717 O O . ARG A 1 578 ? -17.547 25.375 -15.656 1 66.75 578 ARG A O 1
ATOM 4724 N N . GLU A 1 579 ? -19.578 25.875 -16.453 1 68.94 579 GLU A N 1
ATOM 4725 C CA . GLU A 1 579 ? -19.047 26.781 -17.469 1 68.94 579 GLU A CA 1
ATOM 4726 C C . GLU A 1 579 ? -18.406 28 -16.828 1 68.94 579 GLU A C 1
ATOM 4728 O O . GLU A 1 579 ? -17.344 28.453 -17.266 1 68.94 579 GLU A O 1
ATOM 4733 N N . ARG A 1 580 ? -19.062 28.562 -15.867 1 66.19 580 ARG A N 1
ATOM 4734 C CA . ARG A 1 580 ? -18.5 29.703 -15.141 1 66.19 580 ARG A CA 1
ATOM 4735 C C . ARG A 1 580 ? -17.25 29.297 -14.367 1 66.19 580 ARG A C 1
ATOM 4737 O O . ARG A 1 580 ? -16.297 30.062 -14.297 1 66.19 580 ARG A O 1
ATOM 4744 N N . GLU A 1 581 ? -17.328 28.109 -13.82 1 66.44 581 GLU A N 1
ATOM 4745 C CA . GLU A 1 581 ? -16.141 27.594 -13.133 1 66.44 581 GLU A CA 1
ATOM 4746 C C . GLU A 1 581 ? -14.984 27.391 -14.102 1 66.44 581 GLU A C 1
ATOM 4748 O O . GLU A 1 581 ? -13.836 27.672 -13.781 1 66.44 581 GLU A O 1
ATOM 4753 N N . ARG A 1 582 ? -15.258 26.812 -15.242 1 67.5 582 ARG A N 1
ATOM 4754 C CA . ARG A 1 582 ? -14.25 26.703 -16.297 1 67.5 582 ARG A CA 1
ATOM 4755 C C . ARG A 1 582 ? -13.711 28.078 -16.688 1 67.5 582 ARG A C 1
ATOM 4757 O O . ARG A 1 582 ? -12.508 28.25 -16.891 1 67.5 582 ARG A O 1
ATOM 4764 N N . GLU A 1 583 ? -14.609 29.016 -16.812 1 66.56 583 GLU A N 1
ATOM 4765 C CA . GLU A 1 583 ? -14.203 30.391 -17.109 1 66.56 583 GLU A CA 1
ATOM 4766 C C . GLU A 1 583 ? -13.414 30.984 -15.945 1 66.56 583 GLU A C 1
ATOM 4768 O O . GLU A 1 583 ? -12.422 31.688 -16.172 1 66.56 583 GLU A O 1
ATOM 4773 N N . ARG A 1 584 ? -13.852 30.75 -14.734 1 64.56 584 ARG A N 1
ATOM 4774 C CA . ARG A 1 584 ? -13.133 31.203 -13.547 1 64.56 584 ARG A CA 1
ATOM 4775 C C . ARG A 1 584 ? -11.773 30.516 -13.438 1 64.56 584 ARG A C 1
ATOM 4777 O O . ARG A 1 584 ? -10.781 31.156 -13.07 1 64.56 584 ARG A O 1
ATOM 4784 N N . GLU A 1 585 ? -11.805 29.281 -13.766 1 66.31 585 GLU A N 1
ATOM 4785 C CA . GLU A 1 585 ? -10.539 28.562 -13.789 1 66.31 585 GLU A CA 1
ATOM 4786 C C . GLU A 1 585 ? -9.594 29.141 -14.844 1 66.31 585 GLU A C 1
ATOM 4788 O O . GLU A 1 585 ? -8.391 29.281 -14.602 1 66.31 585 GLU A O 1
ATOM 4793 N N . ARG A 1 586 ? -10.047 29.406 -16.047 1 66.75 586 ARG A N 1
ATOM 4794 C CA . ARG A 1 586 ? -9.273 30.094 -17.078 1 66.75 586 ARG A CA 1
ATOM 4795 C C . ARG A 1 586 ? -8.812 31.453 -16.594 1 66.75 586 ARG A C 1
ATOM 4797 O O . ARG A 1 586 ? -7.68 31.859 -16.844 1 66.75 586 ARG A O 1
ATOM 4804 N N . GLU A 1 587 ? -9.727 32.125 -15.898 1 64.94 587 GLU A N 1
ATOM 4805 C CA . GLU A 1 587 ? -9.391 33.438 -15.352 1 64.94 587 GLU A CA 1
ATOM 4806 C C . GLU A 1 587 ? -8.398 33.312 -14.195 1 64.94 587 GLU A C 1
ATOM 4808 O O . GLU A 1 587 ? -7.477 34.125 -14.078 1 64.94 587 GLU A O 1
ATOM 4813 N N . ARG A 1 588 ? -8.617 32.312 -13.336 1 63.47 588 ARG A N 1
ATOM 4814 C CA . ARG A 1 588 ? -7.656 32.062 -12.273 1 63.47 588 ARG A CA 1
ATOM 4815 C C . ARG A 1 588 ? -6.293 31.672 -12.844 1 63.47 588 ARG A C 1
ATOM 4817 O O . ARG A 1 588 ? -5.258 32.094 -12.312 1 63.47 588 ARG A O 1
ATOM 4824 N N . GLU A 1 589 ? -6.324 30.906 -13.898 1 66.75 589 GLU A N 1
ATOM 4825 C CA . GLU A 1 589 ? -5.074 30.594 -14.586 1 66.75 589 GLU A CA 1
ATOM 4826 C C . GLU A 1 589 ? -4.422 31.859 -15.148 1 66.75 589 GLU A C 1
ATOM 4828 O O . GLU A 1 589 ? -3.203 32.031 -15.062 1 66.75 589 GLU A O 1
ATOM 4833 N N . ARG A 1 590 ? -5.195 32.688 -15.766 1 64.44 590 ARG A N 1
ATOM 4834 C CA . ARG A 1 590 ? -4.703 33.969 -16.234 1 64.44 590 ARG A CA 1
ATOM 4835 C C . ARG A 1 590 ? -4.242 34.844 -15.078 1 64.44 590 ARG A C 1
ATOM 4837 O O . ARG A 1 590 ? -3.221 35.531 -15.18 1 64.44 590 ARG A O 1
ATOM 4844 N N . GLU A 1 591 ? -5.004 34.781 -13.977 1 62.91 591 GLU A N 1
ATOM 4845 C CA . GLU A 1 591 ? -4.625 35.562 -12.797 1 62.91 591 GLU A CA 1
ATOM 4846 C C . GLU A 1 591 ? -3.379 34.969 -12.133 1 62.91 591 GLU A C 1
ATOM 4848 O O . GLU A 1 591 ? -2.512 35.719 -11.672 1 62.91 591 GLU A O 1
ATOM 4853 N N . ARG A 1 592 ? -3.348 33.656 -12.055 1 61.78 592 ARG A N 1
ATOM 4854 C CA . ARG A 1 592 ? -2.133 33.031 -11.562 1 61.78 592 ARG A CA 1
ATOM 4855 C C . ARG A 1 592 ? -0.931 33.375 -12.43 1 61.78 592 ARG A C 1
ATOM 4857 O O . ARG A 1 592 ? 0.164 33.625 -11.914 1 61.78 592 ARG A O 1
ATOM 4864 N N . GLU A 1 593 ? -1.112 33.438 -13.766 1 65.81 593 GLU A N 1
ATOM 4865 C CA . GLU A 1 593 ? -0.061 33.906 -14.664 1 65.81 593 GLU A CA 1
ATOM 4866 C C . GLU A 1 593 ? 0.283 35.375 -14.383 1 65.81 593 GLU A C 1
ATOM 4868 O O . GLU A 1 593 ? 1.456 35.75 -14.383 1 65.81 593 GLU A O 1
ATOM 4873 N N . ARG A 1 594 ? -0.761 36.156 -14.188 1 60.75 594 ARG A N 1
ATOM 4874 C CA . ARG A 1 594 ? -0.555 37.562 -13.844 1 60.75 594 ARG A CA 1
ATOM 4875 C C . ARG A 1 594 ? 0.071 37.688 -12.461 1 60.75 594 ARG A C 1
ATOM 4877 O O . ARG A 1 594 ? 0.936 38.562 -12.242 1 60.75 594 ARG A O 1
ATOM 4884 N N . GLU A 1 595 ? -0.368 36.844 -11.539 1 59.78 595 GLU A N 1
ATOM 4885 C CA . GLU A 1 595 ? 0.222 36.844 -10.203 1 59.78 595 GLU A CA 1
ATOM 4886 C C . GLU A 1 595 ? 1.67 36.375 -10.242 1 59.78 595 GLU A C 1
ATOM 4888 O O . GLU A 1 595 ? 2.525 36.906 -9.531 1 59.78 595 GLU A O 1
ATOM 4893 N N . ARG A 1 596 ? 1.956 35.312 -11.016 1 59.44 596 ARG A N 1
ATOM 4894 C CA . ARG A 1 596 ? 3.346 34.906 -11.219 1 59.44 596 ARG A CA 1
ATOM 4895 C C . ARG A 1 596 ? 4.16 36.062 -11.82 1 59.44 596 ARG A C 1
ATOM 4897 O O . ARG A 1 596 ? 5.305 36.281 -11.422 1 59.44 596 ARG A O 1
ATOM 4904 N N . GLU A 1 597 ? 3.523 36.781 -12.766 1 62.06 597 GLU A N 1
ATOM 4905 C CA . GLU A 1 597 ? 4.18 37.969 -13.32 1 62.06 597 GLU A CA 1
ATOM 4906 C C . GLU A 1 597 ? 4.312 39.062 -12.273 1 62.06 597 GLU A C 1
ATOM 4908 O O . GLU A 1 597 ? 5.348 39.719 -12.188 1 62.06 597 GLU A O 1
ATOM 4913 N N . ARG A 1 598 ? 3.211 39.25 -11.508 1 56.03 598 ARG A N 1
ATOM 4914 C CA . ARG A 1 598 ? 3.248 40.25 -10.438 1 56.03 598 ARG A CA 1
ATOM 4915 C C . ARG A 1 598 ? 4.199 39.812 -9.328 1 56.03 598 ARG A C 1
ATOM 4917 O O . ARG A 1 598 ? 4.906 40.656 -8.75 1 56.03 598 ARG A O 1
ATOM 4924 N N . GLU A 1 599 ? 4.191 38.531 -9.039 1 56.5 599 GLU A N 1
ATOM 4925 C CA . GLU A 1 599 ? 5.156 38.031 -8.07 1 56.5 599 GLU A CA 1
ATOM 4926 C C . GLU A 1 599 ? 6.586 38.219 -8.562 1 56.5 599 GLU A C 1
ATOM 4928 O O . GLU A 1 599 ? 7.48 38.562 -7.781 1 56.5 599 GLU A O 1
ATOM 4933 N N . ARG A 1 600 ? 6.914 37.906 -9.883 1 57 600 ARG A N 1
ATOM 4934 C CA . ARG A 1 600 ? 8.211 38.25 -10.461 1 57 600 ARG A CA 1
ATOM 4935 C C . ARG A 1 600 ? 8.484 39.75 -10.352 1 57 600 ARG A C 1
ATOM 4937 O O . ARG A 1 600 ? 9.609 40.156 -10.055 1 57 600 ARG A O 1
ATOM 4944 N N . GLU A 1 601 ? 7.379 40.531 -10.578 1 55.5 601 GLU A N 1
ATOM 4945 C CA . GLU A 1 601 ? 7.52 42 -10.438 1 55.5 601 GLU A CA 1
ATOM 4946 C C . GLU A 1 601 ? 7.668 42.406 -8.977 1 55.5 601 GLU A C 1
ATOM 4948 O O . GLU A 1 601 ? 8.461 43.281 -8.648 1 55.5 601 GLU A O 1
ATOM 4953 N N . ARG A 1 602 ? 6.828 41.75 -8.125 1 51.28 602 ARG A N 1
ATOM 4954 C CA . ARG A 1 602 ? 6.953 42 -6.695 1 51.28 602 ARG A CA 1
ATOM 4955 C C . ARG A 1 602 ? 8.297 41.531 -6.164 1 51.28 602 ARG A C 1
ATOM 4957 O O . ARG A 1 602 ? 8.891 42.188 -5.293 1 51.28 602 ARG A O 1
ATOM 4964 N N . GLU A 1 603 ? 8.805 40.406 -6.68 1 52.62 603 GLU A N 1
ATOM 4965 C CA . GLU A 1 603 ? 10.156 40 -6.309 1 52.62 603 GLU A CA 1
ATOM 4966 C C . GLU A 1 603 ? 11.172 41.062 -6.738 1 52.62 603 GLU A C 1
ATOM 4968 O O . GLU A 1 603 ? 12.109 41.375 -5.996 1 52.62 603 GLU A O 1
ATOM 4973 N N . ARG A 1 604 ? 11.016 41.594 -7.988 1 52.97 604 ARG A N 1
ATOM 4974 C CA . ARG A 1 604 ? 11.852 42.688 -8.414 1 52.97 604 ARG A CA 1
ATOM 4975 C C . ARG A 1 604 ? 11.609 43.938 -7.543 1 52.97 604 ARG A C 1
ATOM 4977 O O . ARG A 1 604 ? 12.555 44.625 -7.195 1 52.97 604 ARG A O 1
ATOM 4984 N N . GLU A 1 605 ? 10.281 44.156 -7.199 1 48.94 605 GLU A N 1
ATOM 4985 C CA . GLU A 1 605 ? 9.945 45.281 -6.355 1 48.94 605 GLU A CA 1
ATOM 4986 C C . GLU A 1 605 ? 10.367 45.031 -4.91 1 48.94 605 GLU A C 1
ATOM 4988 O O . GLU A 1 605 ? 10.805 45.969 -4.223 1 48.94 605 GLU A O 1
ATOM 4993 N N . ARG A 1 606 ? 10.188 43.812 -4.426 1 47.69 606 ARG A N 1
ATOM 4994 C CA . ARG A 1 606 ? 10.695 43.469 -3.098 1 47.69 606 ARG A CA 1
ATOM 4995 C C . ARG A 1 606 ? 12.211 43.656 -3.027 1 47.69 606 ARG A C 1
ATOM 4997 O O . ARG A 1 606 ? 12.734 44.125 -2.01 1 47.69 606 ARG A O 1
ATOM 5004 N N . GLU A 1 607 ? 12.953 43.344 -4.137 1 49.47 607 GLU A N 1
ATOM 5005 C CA . GLU A 1 607 ? 14.367 43.719 -4.168 1 49.47 607 GLU A CA 1
ATOM 5006 C C . GLU A 1 607 ? 14.562 45.219 -4.09 1 49.47 607 GLU A C 1
ATOM 5008 O O . GLU A 1 607 ? 15.484 45.719 -3.426 1 49.47 607 GLU A O 1
ATOM 5013 N N . ARG A 1 608 ? 13.578 45.906 -4.793 1 46.44 608 ARG A N 1
ATOM 5014 C CA . ARG A 1 608 ? 13.648 47.375 -4.73 1 46.44 608 ARG A CA 1
ATOM 5015 C C . ARG A 1 608 ? 13.195 47.875 -3.363 1 46.44 608 ARG A C 1
ATOM 5017 O O . ARG A 1 608 ? 13.797 48.812 -2.816 1 46.44 608 ARG A O 1
ATOM 5024 N N . ASP A 1 609 ? 12.172 47.25 -2.863 1 42.59 609 ASP A N 1
ATOM 5025 C CA . ASP A 1 609 ? 11.672 47.719 -1.576 1 42.59 609 ASP A CA 1
ATOM 5026 C C . ASP A 1 609 ? 12.609 47.312 -0.441 1 42.59 609 ASP A C 1
ATOM 5028 O O . ASP A 1 609 ? 12.766 48.062 0.531 1 42.59 609 ASP A O 1
ATOM 5032 N N . SER A 1 610 ? 13.25 46.156 -0.538 1 42.5 610 SER A N 1
ATOM 5033 C CA . SER A 1 610 ? 14.258 45.875 0.478 1 42.5 610 SER A CA 1
ATOM 5034 C C . SER A 1 610 ? 15.344 46.969 0.496 1 42.5 610 SER A C 1
ATOM 5036 O O . SER A 1 610 ? 15.906 47.281 1.55 1 42.5 610 SER A O 1
ATOM 5038 N N . LEU A 1 611 ? 15.625 47.562 -0.716 1 44.06 611 LEU A N 1
ATOM 5039 C CA . LEU A 1 611 ? 16.562 48.656 -0.765 1 44.06 611 LEU A CA 1
ATOM 5040 C C . LEU A 1 611 ? 15.984 49.906 -0.082 1 44.06 611 LEU A C 1
ATOM 5042 O O . LEU A 1 611 ? 16.688 50.594 0.656 1 44.06 611 LEU A O 1
ATOM 5046 N N . HIS A 1 612 ? 14.664 50.094 -0.295 1 40 612 HIS A N 1
ATOM 5047 C CA . HIS A 1 612 ? 14.07 51.25 0.357 1 40 612 HIS A CA 1
ATOM 5048 C C . HIS A 1 612 ? 13.961 51.031 1.863 1 40 612 HIS A C 1
ATOM 5050 O O . HIS A 1 612 ? 14.07 52 2.637 1 40 612 HIS A O 1
ATOM 5056 N N . LEU A 1 613 ? 13.773 49.781 2.252 1 40.12 613 LEU A N 1
ATOM 5057 C CA . LEU A 1 613 ? 13.727 49.531 3.688 1 40.12 613 LEU A CA 1
ATOM 5058 C C . LEU A 1 613 ? 15.094 49.75 4.328 1 40.12 613 LEU A C 1
ATOM 5060 O O . LEU A 1 613 ? 15.188 50.344 5.41 1 40.12 613 LEU A O 1
ATOM 5064 N N . ILE A 1 614 ? 16.172 49.344 3.598 1 41.16 614 ILE A N 1
ATOM 5065 C CA . ILE A 1 614 ? 17.516 49.656 4.113 1 41.16 614 ILE A CA 1
ATOM 5066 C C . ILE A 1 614 ? 17.719 51.156 4.164 1 41.16 614 ILE A C 1
ATOM 5068 O O . ILE A 1 614 ? 18.266 51.688 5.137 1 41.16 614 ILE A O 1
ATOM 5072 N N . ILE A 1 615 ? 17.172 51.844 3.119 1 41.12 615 ILE A N 1
ATOM 5073 C CA . ILE A 1 615 ? 17.328 53.281 3.115 1 41.12 615 ILE A CA 1
ATOM 5074 C C . ILE A 1 615 ? 16.516 53.906 4.258 1 41.12 615 ILE A C 1
ATOM 5076 O O . ILE A 1 615 ? 17 54.781 4.953 1 41.12 615 ILE A O 1
ATOM 5080 N N . PHE A 1 616 ? 15.32 53.25 4.496 1 40.66 616 PHE A N 1
ATOM 5081 C CA . PHE A 1 616 ? 14.484 53.812 5.562 1 40.66 616 PHE A CA 1
ATOM 5082 C C . PHE A 1 616 ? 15.109 53.531 6.93 1 40.66 616 PHE A C 1
ATOM 5084 O O . PHE A 1 616 ? 15.156 54.406 7.781 1 40.66 616 PHE A O 1
ATOM 5091 N N . LEU A 1 617 ? 15.75 52.375 7.117 1 40.22 617 LEU A N 1
ATOM 5092 C CA . LEU A 1 617 ? 16.453 52.125 8.375 1 40.22 617 LEU A CA 1
ATOM 5093 C C . LEU A 1 617 ? 17.688 53.031 8.492 1 40.22 617 LEU A C 1
ATOM 5095 O O . LEU A 1 617 ? 18 53.5 9.578 1 40.22 617 LEU A O 1
ATOM 5099 N N . HIS A 1 618 ? 18.328 53.25 7.367 1 41.84 618 HIS A N 1
ATOM 5100 C CA . HIS A 1 618 ? 19.453 54.188 7.398 1 41.84 618 HIS A CA 1
ATOM 5101 C C . HIS A 1 618 ? 18.984 55.594 7.719 1 41.84 618 HIS A C 1
ATOM 5103 O O . HIS A 1 618 ? 19.656 56.344 8.453 1 41.84 618 HIS A O 1
ATOM 5109 N N . CYS A 1 619 ? 17.75 55.938 7.246 1 36.62 619 CYS A N 1
ATOM 5110 C CA . CYS A 1 619 ? 17.266 57.281 7.543 1 36.62 619 CYS A CA 1
ATOM 5111 C C . CYS A 1 619 ? 16.938 57.406 9.023 1 36.62 619 CYS A C 1
ATOM 5113 O O . CYS A 1 619 ? 17.188 58.469 9.625 1 36.62 619 CYS A O 1
ATOM 5115 N N . ILE A 1 620 ? 16.422 56.344 9.609 1 39.91 620 ILE A N 1
ATOM 5116 C CA . ILE A 1 620 ? 16.141 56.438 11.039 1 39.91 620 ILE A CA 1
ATOM 5117 C C . ILE A 1 620 ? 17.453 56.531 11.812 1 39.91 620 ILE A C 1
ATOM 5119 O O . ILE A 1 620 ? 17.578 57.312 12.734 1 39.91 620 ILE A O 1
ATOM 5123 N N . ILE A 1 621 ? 18.5 55.75 11.375 1 38.06 621 ILE A N 1
ATOM 5124 C CA . ILE A 1 621 ? 19.766 55.812 12.094 1 38.06 621 ILE A CA 1
ATOM 5125 C C . ILE A 1 621 ? 20.406 57.188 11.891 1 38.06 621 ILE A C 1
ATOM 5127 O O . ILE A 1 621 ? 20.906 57.812 12.844 1 38.06 621 ILE A O 1
ATOM 5131 N N . THR A 1 622 ? 20.422 57.688 10.625 1 38.16 622 THR A N 1
ATOM 5132 C CA . THR A 1 622 ? 21.031 59 10.406 1 38.16 622 THR A CA 1
ATOM 5133 C C . THR A 1 622 ? 20.281 60.062 11.188 1 38.16 622 THR A C 1
ATOM 5135 O O . THR A 1 622 ? 20.891 61.031 11.664 1 38.16 622 THR A O 1
ATOM 5138 N N . PHE A 1 623 ? 18.969 59.969 11.297 1 35.84 623 PHE A N 1
ATOM 5139 C CA . PHE A 1 623 ? 18.234 61 12.031 1 35.84 623 PHE A CA 1
ATOM 5140 C C . PHE A 1 623 ? 18.578 60.938 13.516 1 35.84 623 PHE A C 1
ATOM 5142 O O . PHE A 1 623 ? 18.766 62 14.148 1 35.84 623 PHE A O 1
ATOM 5149 N N . LEU A 1 624 ? 18.797 59.781 14.117 1 34.44 624 LEU A N 1
ATOM 5150 C CA . LEU A 1 624 ? 19.156 59.75 15.523 1 34.44 624 LEU A CA 1
ATOM 5151 C C . LEU A 1 624 ? 20.594 60.219 15.734 1 34.44 624 LEU A C 1
ATOM 5153 O O . LEU A 1 624 ? 20.938 60.75 16.797 1 34.44 624 LEU A O 1
ATOM 5157 N N . SER A 1 625 ? 21.484 59.875 14.812 1 32.41 625 SER A N 1
ATOM 5158 C CA . SER A 1 625 ? 22.859 60.312 14.992 1 32.41 625 SER A CA 1
ATOM 5159 C C . SER A 1 625 ? 22.969 61.844 14.898 1 32.41 625 SER A C 1
ATOM 5161 O O . SER A 1 625 ? 24.062 62.406 15.078 1 32.41 625 SER A O 1
ATOM 5163 N N . SER A 1 626 ? 22 62.438 14.234 1 31.8 626 SER A N 1
ATOM 5164 C CA . SER A 1 626 ? 22.203 63.875 14.117 1 31.8 626 SER A CA 1
ATOM 5165 C C . SER A 1 626 ? 22.281 64.562 15.484 1 31.8 626 SER A C 1
ATOM 5167 O O . SER A 1 626 ? 22.516 65.75 15.578 1 31.8 626 SER A O 1
ATOM 5169 N N . PHE A 1 627 ? 21.719 63.969 16.516 1 32.09 627 PHE A N 1
ATOM 5170 C CA . PHE A 1 627 ? 21.812 64.812 17.734 1 32.09 627 PHE A CA 1
ATOM 5171 C C . PHE A 1 627 ? 23.219 64.75 18.312 1 32.09 627 PHE A C 1
ATOM 5173 O O . PHE A 1 627 ? 23.5 65.375 19.328 1 32.09 627 PHE A O 1
ATOM 5180 N N . PHE A 1 628 ? 24.047 63.562 18.188 1 31.89 628 PHE A N 1
ATOM 5181 C CA . PHE A 1 628 ? 25.312 63.688 18.891 1 31.89 628 PHE A CA 1
ATOM 5182 C C . PHE A 1 628 ? 26.297 64.5 18.094 1 31.89 628 PHE A C 1
ATOM 5184 O O . PHE A 1 628 ? 26.297 64.5 16.859 1 31.89 628 PHE A O 1
ATOM 5191 N N . PRO A 1 629 ? 26.906 65.625 18.719 1 28.08 629 PRO A N 1
ATOM 5192 C CA . PRO A 1 629 ? 27.844 66.562 18.125 1 28.08 629 PRO A CA 1
ATOM 5193 C C . PRO A 1 629 ? 28.938 65.875 17.312 1 28.08 629 PRO A C 1
ATOM 5195 O O . PRO A 1 629 ? 29.188 64.688 17.469 1 28.08 629 PRO A O 1
ATOM 5198 N N . SER A 1 630 ? 29.688 66.562 16.359 1 27.44 630 SER A N 1
ATOM 5199 C CA . SER A 1 630 ? 30.297 66.562 15.039 1 27.44 630 SER A CA 1
ATOM 5200 C C . SER A 1 630 ? 31.641 65.875 15.055 1 27.44 630 SER A C 1
ATOM 5202 O O . SER A 1 630 ? 32.344 65.812 14.039 1 27.44 630 SER A O 1
ATOM 5204 N N . SER A 1 631 ? 32.406 65.5 16.188 1 27.84 631 SER A N 1
ATOM 5205 C CA . SER A 1 631 ? 33.812 65.438 15.859 1 27.84 631 SER A CA 1
ATOM 5206 C C . SER A 1 631 ? 34.125 64.188 15.07 1 27.84 631 SER A C 1
ATOM 5208 O O . SER A 1 631 ? 35.219 63.625 15.172 1 27.84 631 SER A O 1
ATOM 5210 N N . CYS A 1 632 ? 33.125 63.531 14.445 1 25.95 632 CYS A N 1
ATOM 5211 C CA . CYS A 1 632 ? 33.5 62.156 14.016 1 25.95 632 CYS A CA 1
ATOM 5212 C C . CYS A 1 632 ? 34.5 62.188 12.875 1 25.95 632 CYS A C 1
ATOM 5214 O O . CYS A 1 632 ? 34.281 62.875 11.875 1 25.95 632 CYS A O 1
ATOM 5216 N N . PRO A 1 633 ? 35.844 61.844 13.156 1 28 633 PRO A N 1
ATOM 5217 C CA . PRO A 1 633 ? 36.938 61.906 12.18 1 28 633 PRO A CA 1
ATOM 5218 C C . PRO A 1 633 ? 36.594 61.188 10.875 1 28 633 PRO A C 1
ATOM 5220 O O . PRO A 1 633 ? 35.688 60.375 10.828 1 28 633 PRO A O 1
ATOM 5223 N N . GLN A 1 634 ? 37.25 61.531 9.68 1 25.58 634 GLN A N 1
ATOM 5224 C CA . GLN A 1 634 ? 37.281 61.469 8.219 1 25.58 634 GLN A CA 1
ATOM 5225 C C . GLN A 1 634 ? 37.312 60.031 7.734 1 25.58 634 GLN A C 1
ATOM 5227 O O . GLN A 1 634 ? 36.938 59.75 6.598 1 25.58 634 GLN A O 1
ATOM 5232 N N . ASN A 1 635 ? 37.938 59.062 8.445 1 26.98 635 ASN A N 1
ATOM 5233 C CA . ASN A 1 635 ? 38.594 58 7.746 1 26.98 635 ASN A CA 1
ATOM 5234 C C . ASN A 1 635 ? 37.594 56.938 7.281 1 26.98 635 ASN A C 1
ATOM 5236 O O . ASN A 1 635 ? 38 55.812 6.949 1 26.98 635 ASN A O 1
ATOM 5240 N N . ILE A 1 636 ? 36.312 57.125 7.613 1 24.77 636 ILE A N 1
ATOM 5241 C CA . ILE A 1 636 ? 35.5 55.938 7.48 1 24.77 636 ILE A CA 1
ATOM 5242 C C . ILE A 1 636 ? 35.25 55.625 6.004 1 24.77 636 ILE A C 1
ATOM 5244 O O . ILE A 1 636 ? 34.5 54.719 5.668 1 24.77 636 ILE A O 1
ATOM 5248 N N . ASP A 1 637 ? 35.781 56.531 5.043 1 26.92 637 ASP A N 1
ATOM 5249 C CA . ASP A 1 637 ? 35.375 56.375 3.641 1 26.92 637 ASP A CA 1
ATOM 5250 C C . ASP A 1 637 ? 35.906 55.062 3.066 1 26.92 637 ASP A C 1
ATOM 5252 O O . ASP A 1 637 ? 35.312 54.531 2.129 1 26.92 637 ASP A O 1
ATOM 5256 N N . GLN A 1 638 ? 37.125 54.688 3.455 1 25.95 638 GLN A N 1
ATOM 5257 C CA . GLN A 1 638 ? 37.875 53.75 2.609 1 25.95 638 GLN A CA 1
ATOM 5258 C C . GLN A 1 638 ? 37.219 52.344 2.646 1 25.95 638 GLN A C 1
ATOM 5260 O O . GLN A 1 638 ? 37.5 51.531 1.777 1 25.95 638 GLN A O 1
ATOM 5265 N N . VAL A 1 639 ? 36.625 52.062 3.793 1 26.2 639 VAL A N 1
ATOM 5266 C CA . VAL A 1 639 ? 36.344 50.625 3.896 1 26.2 639 VAL A CA 1
ATOM 5267 C C . VAL A 1 639 ? 35.156 50.281 3.008 1 26.2 639 VAL A C 1
ATOM 5269 O O . VAL A 1 639 ? 35 49.094 2.633 1 26.2 639 VAL A O 1
ATOM 5272 N N . ALA A 1 640 ? 34.312 51.281 2.631 1 24.61 640 ALA A N 1
ATOM 5273 C CA . ALA A 1 640 ? 33.062 50.875 1.977 1 24.61 640 ALA A CA 1
ATOM 5274 C C . ALA A 1 640 ? 33.344 50.406 0.549 1 24.61 640 ALA A C 1
ATOM 5276 O O . ALA A 1 640 ? 32.5 49.75 -0.061 1 24.61 640 ALA A O 1
ATOM 5277 N N . SER A 1 641 ? 34.5 50.875 -0.061 1 26.5 641 SER A N 1
ATOM 5278 C CA . SER A 1 641 ? 34.656 50.625 -1.492 1 26.5 641 SER A CA 1
ATOM 5279 C C . SER A 1 641 ? 34.781 49.125 -1.792 1 26.5 641 SER A C 1
ATOM 5281 O O . SER A 1 641 ? 34.531 48.688 -2.92 1 26.5 641 SER A O 1
ATOM 5283 N N . ARG A 1 642 ? 35.469 48.406 -0.915 1 28.83 642 ARG A N 1
ATOM 5284 C CA . ARG A 1 642 ? 35.875 47.062 -1.359 1 28.83 642 ARG A CA 1
ATOM 5285 C C . ARG A 1 642 ? 34.656 46.156 -1.468 1 28.83 642 ARG A C 1
ATOM 5287 O O . ARG A 1 642 ? 34.75 45.062 -2.053 1 28.83 642 ARG A O 1
ATOM 5294 N N . VAL A 1 643 ? 33.594 46.5 -0.678 1 26.64 643 VAL A N 1
ATOM 5295 C CA . VAL A 1 643 ? 32.594 45.438 -0.666 1 26.64 643 VAL A CA 1
ATOM 5296 C C . VAL A 1 643 ? 31.844 45.438 -2 1 26.64 643 VAL A C 1
ATOM 5298 O O . VAL A 1 643 ? 31.297 44.406 -2.398 1 26.64 643 VAL A O 1
ATOM 5301 N N . VAL A 1 644 ? 31.797 46.625 -2.719 1 27.31 644 VAL A N 1
ATOM 5302 C CA . VAL A 1 644 ? 30.938 46.625 -3.898 1 27.31 644 VAL A CA 1
ATOM 5303 C C . VAL A 1 644 ? 31.531 45.688 -4.961 1 27.31 644 VAL A C 1
ATOM 5305 O O . VAL A 1 644 ? 30.797 45.156 -5.805 1 27.31 644 VAL A O 1
ATOM 5308 N N . GLN A 1 645 ? 32.906 45.594 -5.012 1 25.86 645 GLN A N 1
ATOM 5309 C CA . GLN A 1 645 ? 33.438 44.969 -6.207 1 25.86 645 GLN A CA 1
ATOM 5310 C C . GLN A 1 645 ? 33.031 43.5 -6.281 1 25.86 645 GLN A C 1
ATOM 5312 O O . GLN A 1 645 ? 33.188 42.875 -7.328 1 25.86 645 GLN A O 1
ATOM 5317 N N . LEU A 1 646 ? 32.875 42.938 -5.117 1 25.09 646 LEU A N 1
ATOM 5318 C CA . LEU A 1 646 ? 32.812 41.469 -5.262 1 25.09 646 LEU A CA 1
ATOM 5319 C C . LEU A 1 646 ? 31.5 41.094 -5.949 1 25.09 646 LEU A C 1
ATOM 5321 O O . LEU A 1 646 ? 31.344 39.938 -6.391 1 25.09 646 LEU A O 1
ATOM 5325 N N . GLN A 1 647 ? 30.5 41.938 -5.793 1 24 647 GLN A N 1
ATOM 5326 C CA . GLN A 1 647 ? 29.234 41.344 -6.234 1 24 647 GLN A CA 1
ATOM 5327 C C . GLN A 1 647 ? 29.188 41.281 -7.758 1 24 647 GLN A C 1
ATOM 5329 O O . GLN A 1 647 ? 28.234 40.688 -8.312 1 24 647 GLN A O 1
ATOM 5334 N N . TYR A 1 648 ? 30.062 42.125 -8.469 1 23.86 648 TYR A N 1
ATOM 5335 C CA . TYR A 1 648 ? 29.75 42.188 -9.891 1 23.86 648 TYR A CA 1
ATOM 5336 C C . TYR A 1 648 ? 29.969 40.844 -10.578 1 23.86 648 TYR A C 1
ATOM 5338 O O . TYR A 1 648 ? 29.344 40.594 -11.609 1 23.86 648 TYR A O 1
ATOM 5346 N N . SER A 1 649 ? 31.078 40.188 -10.266 1 24.16 649 SER A N 1
ATOM 5347 C CA . SER A 1 649 ? 31.562 39.281 -11.281 1 24.16 649 SER A CA 1
ATOM 5348 C C . SER A 1 649 ? 30.625 38.062 -11.438 1 24.16 649 SER A C 1
ATOM 5350 O O . SER A 1 649 ? 30.844 37.219 -12.289 1 24.16 649 SER A O 1
ATOM 5352 N N . ALA A 1 650 ? 29.859 37.812 -10.391 1 22.38 650 ALA A N 1
ATOM 5353 C CA . ALA A 1 650 ? 29.344 36.438 -10.492 1 22.38 650 ALA A CA 1
ATOM 5354 C C . ALA A 1 650 ? 28.266 36.344 -11.555 1 22.38 650 ALA A C 1
ATOM 5356 O O . ALA A 1 650 ? 27.625 35.281 -11.711 1 22.38 650 ALA A O 1
ATOM 5357 N N . SER A 1 651 ? 27.875 37.5 -12.094 1 22.69 651 SER A N 1
ATOM 5358 C CA . SER A 1 651 ? 26.672 37.344 -12.906 1 22.69 651 SER A CA 1
ATOM 5359 C C . SER A 1 651 ? 26.953 36.562 -14.172 1 22.69 651 SER A C 1
ATOM 5361 O O . SER A 1 651 ? 26.078 36.406 -15.031 1 22.69 651 SER A O 1
ATOM 5363 N N . CYS A 1 652 ? 28.266 36.469 -14.531 1 21.69 652 CYS A N 1
ATOM 5364 C CA . CYS A 1 652 ? 28.391 36.25 -15.969 1 21.69 652 CYS A CA 1
ATOM 5365 C C . CYS A 1 652 ? 27.781 34.938 -16.359 1 21.69 652 CYS A C 1
ATOM 5367 O O . CYS A 1 652 ? 27.5 34.688 -17.547 1 21.69 652 CYS A O 1
ATOM 5369 N N . ALA A 1 653 ? 28.016 33.812 -15.641 1 22.03 653 ALA A N 1
ATOM 5370 C CA . ALA A 1 653 ? 28.297 32.594 -16.391 1 22.03 653 ALA A CA 1
ATOM 5371 C C . ALA A 1 653 ? 27 32 -16.969 1 22.03 653 ALA A C 1
ATOM 5373 O O . ALA A 1 653 ? 27 30.875 -17.438 1 22.03 653 ALA A O 1
ATOM 5374 N N . THR A 1 654 ? 25.844 32.625 -16.75 1 20.53 654 THR A N 1
ATOM 5375 C CA . THR A 1 654 ? 24.797 31.688 -17.141 1 20.53 654 THR A CA 1
ATOM 5376 C C . THR A 1 654 ? 24.844 31.422 -18.641 1 20.53 654 THR A C 1
ATOM 5378 O O . THR A 1 654 ? 24.828 32.375 -19.453 1 20.53 654 THR A O 1
ATOM 5381 N N . ARG A 1 655 ? 25.469 30.297 -19.047 1 20.86 655 ARG A N 1
ATOM 5382 C CA . ARG A 1 655 ? 25.812 29.609 -20.281 1 20.86 655 ARG A CA 1
ATOM 5383 C C . ARG A 1 655 ? 24.594 29.375 -21.156 1 20.86 655 ARG A C 1
ATOM 5385 O O . ARG A 1 655 ? 23.781 28.484 -20.875 1 20.86 655 ARG A O 1
ATOM 5392 N N . ASP A 1 656 ? 23.641 30.25 -21.359 1 20.02 656 ASP A N 1
ATOM 5393 C CA . ASP A 1 656 ? 22.562 29.578 -22.078 1 20.02 656 ASP A CA 1
ATOM 5394 C C . ASP A 1 656 ? 23.062 29 -23.406 1 20.02 656 ASP A C 1
ATOM 5396 O O . ASP A 1 656 ? 23.516 29.734 -24.281 1 20.02 656 ASP A O 1
ATOM 5400 N N . PRO A 1 657 ? 23.922 27.969 -23.406 1 22.19 657 PRO A N 1
ATOM 5401 C CA . PRO A 1 657 ? 24.359 27.516 -24.719 1 22.19 657 PRO A CA 1
ATOM 5402 C C . PRO A 1 657 ? 23.203 27.203 -25.656 1 22.19 657 PRO A C 1
ATOM 5404 O O . PRO A 1 657 ? 22.234 26.547 -25.25 1 22.19 657 PRO A O 1
ATOM 5407 N N . GLY A 1 658 ? 22.703 28.219 -26.375 1 18.84 658 GLY A N 1
ATOM 5408 C CA . GLY A 1 658 ? 21.641 28.156 -27.359 1 18.84 658 GLY A CA 1
ATOM 5409 C C . GLY A 1 658 ? 21.625 26.875 -28.156 1 18.84 658 GLY A C 1
ATOM 5410 O O . GLY A 1 658 ? 20.719 26.047 -28.016 1 18.84 658 GLY A O 1
ATOM 5411 N N . PHE A 1 659 ? 21.812 27 -29.375 1 21.06 659 PHE A N 1
ATOM 5412 C CA . PHE A 1 659 ? 21.094 26.703 -30.609 1 21.06 659 PHE A CA 1
ATOM 5413 C C . PHE A 1 659 ? 21.641 25.438 -31.266 1 21.06 659 PHE A C 1
ATOM 5415 O O . PHE A 1 659 ? 22.5 25.516 -32.156 1 21.06 659 PHE A O 1
ATOM 5422 N N . ALA A 1 660 ? 21.969 24.344 -30.5 1 17.53 660 ALA A N 1
ATOM 5423 C CA . ALA A 1 660 ? 22.672 23.469 -31.422 1 17.53 660 ALA A CA 1
ATOM 5424 C C . ALA A 1 660 ? 21.906 23.297 -32.719 1 17.53 660 ALA A C 1
ATOM 5426 O O . ALA A 1 660 ? 20.703 23.609 -32.781 1 17.53 660 ALA A O 1
ATOM 5427 N N . PRO A 1 661 ? 22.297 22.219 -33.531 1 18.06 661 PRO A N 1
ATOM 5428 C CA . PRO A 1 661 ? 22.625 21.781 -34.875 1 18.06 661 PRO A CA 1
ATOM 5429 C C . PRO A 1 661 ? 21.422 21.156 -35.594 1 18.06 661 PRO A C 1
ATOM 5431 O O . PRO A 1 661 ? 21.562 20.688 -36.719 1 18.06 661 PRO A O 1
ATOM 5434 N N . ARG A 1 662 ? 20.156 21.266 -35.094 1 18.88 662 ARG A N 1
ATOM 5435 C CA . ARG A 1 662 ? 19.375 20.188 -35.688 1 18.88 662 ARG A CA 1
ATOM 5436 C C . ARG A 1 662 ? 19.453 20.203 -37.219 1 18.88 662 ARG A C 1
ATOM 5438 O O . ARG A 1 662 ? 19.172 21.219 -37.844 1 18.88 662 ARG A O 1
ATOM 5445 N N . LEU A 1 663 ? 20.375 19.375 -37.75 1 17.31 663 LEU A N 1
ATOM 5446 C CA . LEU A 1 663 ? 20.594 19.094 -39.188 1 17.31 663 LEU A CA 1
ATOM 5447 C C . LEU A 1 663 ? 19.266 18.844 -39.906 1 17.31 663 LEU A C 1
ATOM 5449 O O . LEU A 1 663 ? 18.344 18.281 -39.312 1 17.31 663 LEU A O 1
ATOM 5453 N N . CYS A 1 664 ? 18.984 19.594 -40.938 1 17.95 664 CYS A N 1
ATOM 5454 C CA . CYS A 1 664 ? 18.031 19.781 -42.031 1 17.95 664 CYS A CA 1
ATOM 5455 C C . CYS A 1 664 ? 17.828 18.484 -42.781 1 17.95 664 CYS A C 1
ATOM 5457 O O . CYS A 1 664 ? 17.766 18.484 -44.031 1 17.95 664 CYS A O 1
ATOM 5459 N N . ARG A 1 665 ? 18.016 17.172 -42.281 1 18.09 665 ARG A N 1
ATOM 5460 C CA . ARG A 1 665 ? 18.062 16.188 -43.344 1 18.09 665 ARG A CA 1
ATOM 5461 C C . ARG A 1 665 ? 16.766 16.203 -44.156 1 18.09 665 ARG A C 1
ATOM 5463 O O . ARG A 1 665 ? 15.672 16.109 -43.594 1 18.09 665 ARG A O 1
ATOM 5470 N N . ASN A 1 666 ? 16.828 16.828 -45.344 1 17.11 666 ASN A N 1
ATOM 5471 C CA . ASN A 1 666 ? 15.938 17.031 -46.469 1 17.11 666 ASN A CA 1
ATOM 5472 C C . ASN A 1 666 ? 15.43 15.711 -47.031 1 17.11 666 ASN A C 1
ATOM 5474 O O . ASN A 1 666 ? 14.758 15.68 -48.062 1 17.11 666 ASN A O 1
ATOM 5478 N N . ARG A 1 667 ? 15.289 14.562 -46.219 1 17.88 667 ARG A N 1
ATOM 5479 C CA . ARG A 1 667 ? 15.141 13.383 -47.062 1 17.88 667 ARG A CA 1
ATOM 5480 C C . ARG A 1 667 ? 14 13.562 -48.062 1 17.88 667 ARG A C 1
ATOM 5482 O O . ARG A 1 667 ? 12.891 13.938 -47.688 1 17.88 667 ARG A O 1
ATOM 5489 N N . GLN A 1 668 ? 14.391 13.664 -49.375 1 16.88 668 GLN A N 1
ATOM 5490 C CA . GLN A 1 668 ? 13.766 13.773 -50.688 1 16.88 668 GLN A CA 1
ATOM 5491 C C . GLN A 1 668 ? 12.867 12.57 -50.969 1 16.88 668 GLN A C 1
ATOM 5493 O O . GLN A 1 668 ? 13.266 11.422 -50.75 1 16.88 668 GLN A O 1
ATOM 5498 N N . ARG A 1 669 ? 11.547 12.625 -50.812 1 18.47 669 ARG A N 1
ATOM 5499 C CA . ARG A 1 669 ? 10.57 11.625 -51.219 1 18.47 669 ARG A CA 1
ATOM 5500 C C . ARG A 1 669 ? 10.688 11.352 -52.719 1 18.47 669 ARG A C 1
ATOM 5502 O O . ARG A 1 669 ? 10.453 12.242 -53.531 1 18.47 669 ARG A O 1
ATOM 5509 N N . PRO A 1 670 ? 11.852 10.703 -53.188 1 17.11 670 PRO A N 1
ATOM 5510 C CA . PRO A 1 670 ? 11.758 10.508 -54.625 1 17.11 670 PRO A CA 1
ATOM 5511 C C . PRO A 1 670 ? 10.453 9.828 -55.062 1 17.11 670 PRO A C 1
ATOM 5513 O O . PRO A 1 670 ? 9.805 9.172 -54.25 1 17.11 670 PRO A O 1
ATOM 5516 N N . GLY A 1 671 ? 10.008 10.07 -56.344 1 18 671 GLY A N 1
ATOM 5517 C CA . GLY A 1 671 ? 8.938 9.961 -57.344 1 18 671 GLY A CA 1
ATOM 5518 C C . GLY A 1 671 ? 8.773 8.562 -57.875 1 18 671 GLY A C 1
ATOM 5519 O O . GLY A 1 671 ? 7.703 8.203 -58.406 1 18 671 GLY A O 1
ATOM 5520 N N . GLY A 1 672 ? 9.852 7.676 -58 1 17.06 672 GLY A N 1
ATOM 5521 C CA . GLY A 1 672 ? 9.883 6.984 -59.281 1 17.06 672 GLY A CA 1
ATOM 5522 C C . GLY A 1 672 ? 8.695 6.059 -59.469 1 17.06 672 GLY A C 1
ATOM 5523 O O . GLY A 1 672 ? 8.086 5.598 -58.5 1 17.06 672 GLY A O 1
ATOM 5524 N N . PRO A 1 673 ? 8.078 6.078 -60.781 1 19.33 673 PRO A N 1
ATOM 5525 C CA . PRO A 1 673 ? 7.059 5.508 -61.656 1 19.33 673 PRO A CA 1
ATOM 5526 C C . PRO A 1 673 ? 7.367 4.074 -62.062 1 19.33 673 PRO A C 1
ATOM 5528 O O . PRO A 1 673 ? 6.496 3.375 -62.594 1 19.33 673 PRO A O 1
ATOM 5531 N N . TRP A 1 674 ? 8.641 3.58 -62.062 1 16.19 674 TRP A N 1
ATOM 5532 C CA . TRP A 1 674 ? 8.914 2.689 -63.188 1 16.19 674 TRP A CA 1
ATOM 5533 C C . TRP A 1 674 ? 7.82 1.632 -63.312 1 16.19 674 TRP A C 1
ATOM 5535 O O . TRP A 1 674 ? 7.012 1.45 -62.406 1 16.19 674 TRP A O 1
ATOM 5545 N N . GLY A 1 675 ? 8.391 0.276 -63.594 1 16.89 675 GLY A N 1
ATOM 5546 C CA . GLY A 1 675 ? 8.43 -0.621 -64.75 1 16.89 675 GLY A CA 1
ATOM 5547 C C . GLY A 1 675 ? 7.238 -1.557 -64.812 1 16.89 675 GLY A C 1
ATOM 5548 O O . GLY A 1 675 ? 6.992 -2.324 -63.844 1 16.89 675 GLY A O 1
ATOM 5549 N N . ASP A 1 676 ? 6.219 -1.159 -65.562 1 15.71 676 ASP A N 1
ATOM 5550 C CA . ASP A 1 676 ? 5.598 -1.697 -66.75 1 15.71 676 ASP A CA 1
ATOM 5551 C C . ASP A 1 676 ? 6.609 -1.784 -67.875 1 15.71 676 ASP A C 1
ATOM 5553 O O . ASP A 1 676 ? 7.23 -0.783 -68.25 1 15.71 676 ASP A O 1
ATOM 5557 N N . ALA A 1 677 ? 7.594 -2.885 -68.688 1 18.42 677 ALA A N 1
ATOM 5558 C CA . ALA A 1 677 ? 7.031 -4.055 -69.375 1 18.42 677 ALA A CA 1
ATOM 5559 C C . ALA A 1 677 ? 5.812 -4.582 -68.625 1 18.42 677 ALA A C 1
ATOM 5561 O O . ALA A 1 677 ? 5.84 -4.715 -67.375 1 18.42 677 ALA A O 1
ATOM 5562 N N . GLN A 1 678 ? 5.32 -4.141 -69.562 1 15.33 678 GLN A N 1
ATOM 5563 C CA . GLN A 1 678 ? 5.707 -4.367 -70.938 1 15.33 678 GLN A CA 1
ATOM 5564 C C . GLN A 1 678 ? 7.145 -4.875 -71 1 15.33 678 GLN A C 1
ATOM 5566 O O . GLN A 1 678 ? 7.684 -5.031 -72.125 1 15.33 678 GLN A O 1
ATOM 5571 N N . LEU A 1 679 ? 8.164 -5.023 -70.5 1 16.3 679 LEU A N 1
ATOM 5572 C CA . LEU A 1 679 ? 9.062 -6.059 -71 1 16.3 679 LEU A CA 1
ATOM 5573 C C . LEU A 1 679 ? 8.555 -7.445 -70.625 1 16.3 679 LEU A C 1
ATOM 5575 O O . LEU A 1 679 ? 7.84 -7.605 -69.625 1 16.3 679 LEU A O 1
ATOM 5579 N N . ALA A 1 680 ? 9.305 -8.289 -71.25 1 17.39 680 ALA A N 1
ATOM 5580 C CA . ALA A 1 680 ? 10.117 -9.359 -71.812 1 17.39 680 ALA A CA 1
ATOM 5581 C C . ALA A 1 680 ? 10.656 -10.289 -70.75 1 17.39 680 ALA A C 1
ATOM 5583 O O . ALA A 1 680 ? 11.039 -9.836 -69.625 1 17.39 680 ALA A O 1
ATOM 5584 N N . MET B 1 1 ? -15.445 105.562 96.562 1 18.58 1 MET B N 1
ATOM 5585 C CA . MET B 1 1 ? -15.688 106.25 95.312 1 18.58 1 MET B CA 1
ATOM 5586 C C . MET B 1 1 ? -14.469 106.188 94.375 1 18.58 1 MET B C 1
ATOM 5588 O O . MET B 1 1 ? -14.594 106.312 93.188 1 18.58 1 MET B O 1
ATOM 5592 N N . ARG B 1 2 ? -13.227 106.438 94.875 1 18.59 2 ARG B N 1
ATOM 5593 C CA . ARG B 1 2 ? -12.383 107.25 94 1 18.59 2 ARG B CA 1
ATOM 5594 C C . ARG B 1 2 ? -12.094 106.5 92.688 1 18.59 2 ARG B C 1
ATOM 5596 O O . ARG B 1 2 ? -12.32 105.312 92.625 1 18.59 2 ARG B O 1
ATOM 5603 N N . GLU B 1 3 ? -11.023 106.938 92.125 1 18.5 3 GLU B N 1
ATOM 5604 C CA . GLU B 1 3 ? -10.453 107.438 90.875 1 18.5 3 GLU B CA 1
ATOM 5605 C C . GLU B 1 3 ? -9.781 106.375 90.062 1 18.5 3 GLU B C 1
ATOM 5607 O O . GLU B 1 3 ? -9.109 106.625 89.062 1 18.5 3 GLU B O 1
ATOM 5612 N N . LYS B 1 4 ? -9.633 105.188 90.562 1 23.56 4 LYS B N 1
ATOM 5613 C CA . LYS B 1 4 ? -8.586 104.438 89.875 1 23.56 4 LYS B CA 1
ATOM 5614 C C . LYS B 1 4 ? -8.867 104.375 88.375 1 23.56 4 LYS B C 1
ATOM 5616 O O . LYS B 1 4 ? -10.023 104.5 87.938 1 23.56 4 LYS B O 1
ATOM 5621 N N . ARG B 1 5 ? -7.73 104.312 87.562 1 20.55 5 ARG B N 1
ATOM 5622 C CA . ARG B 1 5 ? -6.906 104.562 86.375 1 20.55 5 ARG B CA 1
ATOM 5623 C C . ARG B 1 5 ? -7.367 103.688 85.188 1 20.55 5 ARG B C 1
ATOM 5625 O O . ARG B 1 5 ? -7.668 102.5 85.375 1 20.55 5 ARG B O 1
ATOM 5632 N N . ALA B 1 6 ? -7.789 104.25 84.188 1 21.05 6 ALA B N 1
ATOM 5633 C CA . ALA B 1 6 ? -8.445 104.25 82.875 1 21.05 6 ALA B CA 1
ATOM 5634 C C . ALA B 1 6 ? -7.594 103.562 81.812 1 21.05 6 ALA B C 1
ATOM 5636 O O . ALA B 1 6 ? -7.996 103.438 80.688 1 21.05 6 ALA B O 1
ATOM 5637 N N . HIS B 1 7 ? -6.309 103.188 82.25 1 18.44 7 HIS B N 1
ATOM 5638 C CA . HIS B 1 7 ? -5.434 103.375 81.062 1 18.44 7 HIS B CA 1
ATOM 5639 C C . HIS B 1 7 ? -5.828 102.438 79.938 1 18.44 7 HIS B C 1
ATOM 5641 O O . HIS B 1 7 ? -5.867 102.875 78.75 1 18.44 7 HIS B O 1
ATOM 5647 N N . ALA B 1 8 ? -5.73 101.062 80 1 20.84 8 ALA B N 1
ATOM 5648 C CA . ALA B 1 8 ? -4.836 100.312 79.125 1 20.84 8 ALA B CA 1
ATOM 5649 C C . ALA B 1 8 ? -5.551 99.938 77.812 1 20.84 8 ALA B C 1
ATOM 5651 O O . ALA B 1 8 ? -6.199 98.875 77.75 1 20.84 8 ALA B O 1
ATOM 5652 N N . LEU B 1 9 ? -6.418 100.688 77.25 1 21.39 9 LEU B N 1
ATOM 5653 C CA . LEU B 1 9 ? -7.277 100.125 76.188 1 21.39 9 LEU B CA 1
ATOM 5654 C C . LEU B 1 9 ? -6.492 99.875 74.938 1 21.39 9 LEU B C 1
ATOM 5656 O O . LEU B 1 9 ? -7.066 99.438 73.938 1 21.39 9 LEU B O 1
ATOM 5660 N N . THR B 1 10 ? -5.133 100.188 74.812 1 21.84 10 THR B N 1
ATOM 5661 C CA . THR B 1 10 ? -4.828 100.625 73.438 1 21.84 10 THR B CA 1
ATOM 5662 C C . THR B 1 10 ? -4.797 99.438 72.5 1 21.84 10 THR B C 1
ATOM 5664 O O . THR B 1 10 ? -5.059 99.562 71.312 1 21.84 10 THR B O 1
ATOM 5667 N N . GLY B 1 11 ? -4.242 98.25 72.75 1 22.17 11 GLY B N 1
ATOM 5668 C CA . GLY B 1 11 ? -3.373 97.625 71.812 1 22.17 11 GLY B CA 1
ATOM 5669 C C . GLY B 1 11 ? -4.137 96.875 70.75 1 22.17 11 GLY B C 1
ATOM 5670 O O . GLY B 1 11 ? -4.406 95.688 70.875 1 22.17 11 GLY B O 1
ATOM 5671 N N . SER B 1 12 ? -5.168 97.312 70.062 1 24.03 12 SER B N 1
ATOM 5672 C CA . SER B 1 12 ? -6.066 96.562 69.188 1 24.03 12 SER B CA 1
ATOM 5673 C C . SER B 1 12 ? -5.402 96.188 67.875 1 24.03 12 SER B C 1
ATOM 5675 O O . SER B 1 12 ? -6.047 95.562 67 1 24.03 12 SER B O 1
ATOM 5677 N N . ASP B 1 13 ? -4.164 96.75 67.562 1 24.44 13 ASP B N 1
ATOM 5678 C CA . ASP B 1 13 ? -4.078 96.938 66.125 1 24.44 13 ASP B CA 1
ATOM 5679 C C . ASP B 1 13 ? -3.848 95.562 65.375 1 24.44 13 ASP B C 1
ATOM 5681 O O . ASP B 1 13 ? -4.184 95.438 64.25 1 24.44 13 ASP B O 1
ATOM 5685 N N . GLY B 1 14 ? -2.928 94.75 65.812 1 24.69 14 GLY B N 1
ATOM 5686 C CA . GLY B 1 14 ? -2.039 94.062 64.875 1 24.69 14 GLY B CA 1
ATOM 5687 C C . GLY B 1 14 ? -2.691 92.938 64.125 1 24.69 14 GLY B C 1
ATOM 5688 O O . GLY B 1 14 ? -2.008 92.125 63.5 1 24.69 14 GLY B O 1
ATOM 5689 N N . LEU B 1 15 ? -3.85 92.5 64.375 1 27.78 15 LEU B N 1
ATOM 5690 C CA . LEU B 1 15 ? -4.191 91.125 64 1 27.78 15 LEU B CA 1
ATOM 5691 C C . LEU B 1 15 ? -4.48 91.062 62.5 1 27.78 15 LEU B C 1
ATOM 5693 O O . LEU B 1 15 ? -5.141 90.125 62.031 1 27.78 15 LEU B O 1
ATOM 5697 N N . ILE B 1 16 ? -4.094 92.188 61.781 1 26.72 16 ILE B N 1
ATOM 5698 C CA . ILE B 1 16 ? -4.75 92 60.5 1 26.72 16 ILE B CA 1
ATOM 5699 C C . ILE B 1 16 ? -4.242 90.75 59.781 1 26.72 16 ILE B C 1
ATOM 5701 O O . ILE B 1 16 ? -5.031 89.938 59.375 1 26.72 16 ILE B O 1
ATOM 5705 N N . GLY B 1 17 ? -3.613 90.875 58.469 1 27.64 17 GLY B N 1
ATOM 5706 C CA . GLY B 1 17 ? -3.859 90.375 57.125 1 27.64 17 GLY B CA 1
ATOM 5707 C C . GLY B 1 17 ? -3.025 89.125 56.812 1 27.64 17 GLY B C 1
ATOM 5708 O O . GLY B 1 17 ? -2.209 89.188 55.906 1 27.64 17 GLY B O 1
ATOM 5709 N N . SER B 1 18 ? -2.404 88.438 57.781 1 35.59 18 SER B N 1
ATOM 5710 C CA . SER B 1 18 ? -1.507 87.312 57.375 1 35.59 18 SER B CA 1
ATOM 5711 C C . SER B 1 18 ? -2.258 86.25 56.594 1 35.59 18 SER B C 1
ATOM 5713 O O . SER B 1 18 ? -2.018 85.062 56.812 1 35.59 18 SER B O 1
ATOM 5715 N N . LEU B 1 19 ? -3.537 86.5 56.25 1 32.59 19 LEU B N 1
ATOM 5716 C CA . LEU B 1 19 ? -4.23 85.375 55.594 1 32.59 19 LEU B CA 1
ATOM 5717 C C . LEU B 1 19 ? -3.473 84.938 54.344 1 32.59 19 LEU B C 1
ATOM 5719 O O . LEU B 1 19 ? -3.404 83.688 54.094 1 32.59 19 LEU B O 1
ATOM 5723 N N . SER B 1 20 ? -3.158 85.938 53.438 1 33.81 20 SER B N 1
ATOM 5724 C CA . SER B 1 20 ? -3.398 85.562 52.031 1 33.81 20 SER B CA 1
ATOM 5725 C C . SER B 1 20 ? -2.258 84.75 51.469 1 33.81 20 SER B C 1
ATOM 5727 O O . SER B 1 20 ? -2.305 84.312 50.312 1 33.81 20 SER B O 1
ATOM 5729 N N . GLN B 1 21 ? -1.015 84.812 51.938 1 38.03 21 GLN B N 1
ATOM 5730 C CA . GLN B 1 21 ? 0.089 84.312 51.156 1 38.03 21 GLN B CA 1
ATOM 5731 C C . GLN B 1 21 ? 0.108 82.812 51.156 1 38.03 21 GLN B C 1
ATOM 5733 O O . GLN B 1 21 ? 0.672 82.188 50.25 1 38.03 21 GLN B O 1
ATOM 5738 N N . GLN B 1 22 ? -0.266 82.188 52.25 1 40.31 22 GLN B N 1
ATOM 5739 C CA . GLN B 1 22 ? -0.113 80.75 52.344 1 40.31 22 GLN B CA 1
ATOM 5740 C C . GLN B 1 22 ? -1.004 80.062 51.312 1 40.31 22 GLN B C 1
ATOM 5742 O O . GLN B 1 22 ? -0.66 78.938 50.812 1 40.31 22 GLN B O 1
ATOM 5747 N N . GLU B 1 23 ? -2.188 80.625 51.125 1 40.47 23 GLU B N 1
ATOM 5748 C CA . GLU B 1 23 ? -3.051 80 50.125 1 40.47 23 GLU B CA 1
ATOM 5749 C C . GLU B 1 23 ? -2.453 80.062 48.719 1 40.47 23 GLU B C 1
ATOM 5751 O O . GLU B 1 23 ? -2.824 79.312 47.812 1 40.47 23 GLU B O 1
ATOM 5756 N N . LEU B 1 24 ? -1.627 81.188 48.531 1 38.38 24 LEU B N 1
ATOM 5757 C CA . LEU B 1 24 ? -0.98 81.312 47.25 1 38.38 24 LEU B CA 1
ATOM 5758 C C . LEU B 1 24 ? 0.073 80.25 47.062 1 38.38 24 LEU B C 1
ATOM 5760 O O . LEU B 1 24 ? 0.322 79.75 45.938 1 38.38 24 LEU B O 1
ATOM 5764 N N . ILE B 1 25 ? 0.872 80 48.125 1 41.03 25 ILE B N 1
ATOM 5765 C CA . ILE B 1 25 ? 1.9 79 48 1 41.03 25 ILE B CA 1
ATOM 5766 C C . ILE B 1 25 ? 1.246 77.625 47.781 1 41.03 25 ILE B C 1
ATOM 5768 O O . ILE B 1 25 ? 1.782 76.75 47.062 1 41.03 25 ILE B O 1
ATOM 5772 N N . ASP B 1 26 ? 0.171 77.375 48.5 1 40.72 26 ASP B N 1
ATOM 5773 C CA . ASP B 1 26 ? -0.47 76.062 48.344 1 40.72 26 ASP B CA 1
ATOM 5774 C C . ASP B 1 26 ? -1.101 75.938 46.969 1 40.72 26 ASP B C 1
ATOM 5776 O O . ASP B 1 26 ? -1.352 74.812 46.469 1 40.72 26 ASP B O 1
ATOM 5780 N N . ARG B 1 27 ? -1.643 77.062 46.406 1 41.47 27 ARG B N 1
ATOM 5781 C CA . ARG B 1 27 ? -2.189 77 45.062 1 41.47 27 ARG B CA 1
ATOM 5782 C C . ARG B 1 27 ? -1.084 76.75 44.031 1 41.47 27 ARG B C 1
ATOM 5784 O O . ARG B 1 27 ? -1.354 76.375 42.875 1 41.47 27 ARG B O 1
ATOM 5791 N N . GLN B 1 28 ? -0.004 77.5 44.219 1 39.25 28 GLN B N 1
ATOM 5792 C CA . GLN B 1 28 ? 1.004 77.312 43.188 1 39.25 28 GLN B CA 1
ATOM 5793 C C . GLN B 1 28 ? 1.467 75.875 43.125 1 39.25 28 GLN B C 1
ATOM 5795 O O . GLN B 1 28 ? 2.08 75.438 42.125 1 39.25 28 GLN B O 1
ATOM 5800 N N . LYS B 1 29 ? 1.631 75.25 44.156 1 43.31 29 LYS B N 1
ATOM 5801 C CA . LYS B 1 29 ? 2.316 74 44.156 1 43.31 29 LYS B CA 1
ATOM 5802 C C . LYS B 1 29 ? 1.497 72.938 43.406 1 43.31 29 LYS B C 1
ATOM 5804 O O . LYS B 1 29 ? 1.913 71.75 43.312 1 43.31 29 LYS B O 1
ATOM 5809 N N . THR B 1 30 ? 0.21 73.188 43.406 1 41.06 30 THR B N 1
ATOM 5810 C CA . THR B 1 30 ? -0.441 72.062 42.781 1 41.06 30 THR B CA 1
ATOM 5811 C C . THR B 1 30 ? -0.277 72.062 41.281 1 41.06 30 THR B C 1
ATOM 5813 O O . THR B 1 30 ? -1.165 72.5 40.562 1 41.06 30 THR B O 1
ATOM 5816 N N . GLU B 1 31 ? 0.674 72.75 40.781 1 40.97 31 GLU B N 1
ATOM 5817 C CA . GLU B 1 31 ? 0.852 72.438 39.375 1 40.97 31 GLU B CA 1
ATOM 5818 C C . GLU B 1 31 ? 0.634 71 39.062 1 40.97 31 GLU B C 1
ATOM 5820 O O . GLU B 1 31 ? 1.158 70.125 39.781 1 40.97 31 GLU B O 1
ATOM 5825 N N . PRO B 1 32 ? -0.559 70.625 38.531 1 48.94 32 PRO B N 1
ATOM 5826 C CA . PRO B 1 32 ? -0.718 69.188 38.219 1 48.94 32 PRO B CA 1
ATOM 5827 C C . PRO B 1 32 ? 0.587 68.562 37.75 1 48.94 32 PRO B C 1
ATOM 5829 O O . PRO B 1 32 ? 1.22 69 36.812 1 48.94 32 PRO B O 1
ATOM 5832 N N . THR B 1 33 ? 1.416 68.062 38.656 1 51.72 33 THR B N 1
ATOM 5833 C CA . THR B 1 33 ? 2.645 67.312 38.344 1 51.72 33 THR B CA 1
ATOM 5834 C C . THR B 1 33 ? 2.441 66.438 37.125 1 51.72 33 THR B C 1
ATOM 5836 O O . THR B 1 33 ? 1.311 66.062 36.812 1 51.72 33 THR B O 1
ATOM 5839 N N . GLY B 1 34 ? 3.553 66.438 36.188 1 53.25 34 GLY B N 1
ATOM 5840 C CA . GLY B 1 34 ? 3.662 65.562 35 1 53.25 34 GLY B CA 1
ATOM 5841 C C . GLY B 1 34 ? 3.02 64.188 35.188 1 53.25 34 GLY B C 1
ATOM 5842 O O . GLY B 1 34 ? 2.43 63.656 34.25 1 53.25 34 GLY B O 1
ATOM 5843 N N . THR B 1 35 ? 3.016 63.75 36.406 1 61.22 35 THR B N 1
ATOM 5844 C CA . THR B 1 35 ? 2.438 62.438 36.719 1 61.22 35 THR B CA 1
ATOM 5845 C C . THR B 1 35 ? 0.914 62.5 36.656 1 61.22 35 THR B C 1
ATOM 5847 O O . THR B 1 35 ? 0.26 61.562 36.25 1 61.22 35 THR B O 1
ATOM 5850 N N . ASP B 1 36 ? 0.386 63.594 37.125 1 60.31 36 ASP B N 1
ATOM 5851 C CA . ASP B 1 36 ? -1.067 63.719 37.156 1 60.31 36 ASP B CA 1
ATOM 5852 C C . ASP B 1 36 ? -1.638 63.781 35.75 1 60.31 36 ASP B C 1
ATOM 5854 O O . ASP B 1 36 ? -2.693 63.219 35.469 1 60.31 36 ASP B O 1
ATOM 5858 N N . LEU B 1 37 ? -0.909 64.5 34.875 1 58.75 37 LEU B N 1
ATOM 5859 C CA . LEU B 1 37 ? -1.369 64.562 33.5 1 58.75 37 LEU B CA 1
ATOM 5860 C C . LEU B 1 37 ? -1.291 63.219 32.812 1 58.75 37 LEU B C 1
ATOM 5862 O O . LEU B 1 37 ? -2.186 62.844 32.062 1 58.75 37 LEU B O 1
ATOM 5866 N N . PHE B 1 38 ? -0.285 62.5 33.156 1 62.22 38 PHE B N 1
ATOM 5867 C CA . PHE B 1 38 ? -0.147 61.156 32.594 1 62.22 38 PHE B CA 1
ATOM 5868 C C . PHE B 1 38 ? -1.274 60.25 33.062 1 62.22 38 PHE B C 1
ATOM 5870 O O . PHE B 1 38 ? -1.844 59.469 32.281 1 62.22 38 PHE B O 1
ATOM 5877 N N . LEU B 1 39 ? -1.425 60.375 34.375 1 63.19 39 LEU B N 1
ATOM 5878 C CA . LEU B 1 39 ? -2.434 59.469 34.969 1 63.19 39 LEU B CA 1
ATOM 5879 C C . LEU B 1 39 ? -3.82 59.812 34.406 1 63.19 39 LEU B C 1
ATOM 5881 O O . LEU B 1 39 ? -4.684 58.938 34.344 1 63.19 39 LEU B O 1
ATOM 5885 N N . LYS B 1 40 ? -3.982 61.031 34.094 1 61.84 40 LYS B N 1
ATOM 5886 C CA . LYS B 1 40 ? -5.281 61.406 33.562 1 61.84 40 LYS B CA 1
ATOM 5887 C C . LYS B 1 40 ? -5.457 60.938 32.125 1 61.84 40 LYS B C 1
ATOM 5889 O O . LYS B 1 40 ? -6.578 60.688 31.672 1 61.84 40 LYS B O 1
ATOM 5894 N N . HIS B 1 41 ? -4.254 60.656 31.438 1 61.94 41 HIS B N 1
ATOM 5895 C CA . HIS B 1 41 ? -4.375 60.344 30.016 1 61.94 41 HIS B CA 1
ATOM 5896 C C . HIS B 1 41 ? -3.881 58.938 29.734 1 61.94 41 HIS B C 1
ATOM 5898 O O . HIS B 1 41 ? -3.816 58.5 28.578 1 61.94 41 HIS B O 1
ATOM 5904 N N . THR B 1 42 ? -3.641 58.25 30.828 1 65.88 42 THR B N 1
ATOM 5905 C CA . THR B 1 42 ? -3.127 56.906 30.562 1 65.88 42 THR B CA 1
ATOM 5906 C C . THR B 1 42 ? -4.246 55.969 30.109 1 65.88 42 THR B C 1
ATOM 5908 O O . THR B 1 42 ? -5.387 56.094 30.547 1 65.88 42 THR B O 1
ATOM 5911 N N . THR B 1 43 ? -3.918 55.25 29.094 1 69.12 43 THR B N 1
ATOM 5912 C CA . THR B 1 43 ? -4.875 54.312 28.5 1 69.12 43 THR B CA 1
ATOM 5913 C C . THR B 1 43 ? -4.84 52.969 29.219 1 69.12 43 THR B C 1
ATOM 5915 O O . THR B 1 43 ? -5.508 52.031 28.797 1 69.12 43 THR B O 1
ATOM 5918 N N . PHE B 1 44 ? -4.098 52.906 30.453 1 73.81 44 PHE B N 1
ATOM 5919 C CA . PHE B 1 44 ? -4.172 51.719 31.266 1 73.81 44 PHE B CA 1
ATOM 5920 C C . PHE B 1 44 ? -5.453 51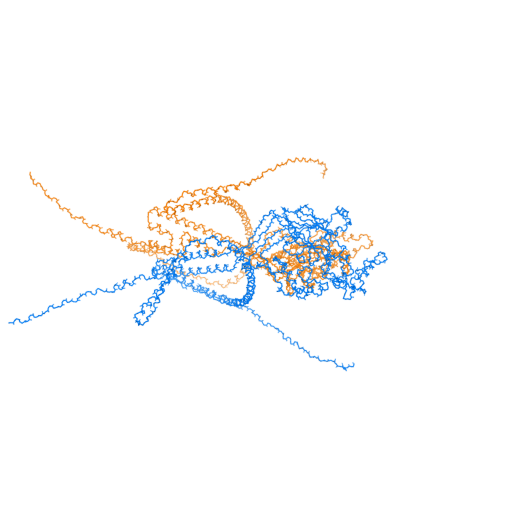.688 32.094 1 73.81 44 PHE B C 1
ATOM 5922 O O . PHE B 1 44 ? -5.766 52.656 32.781 1 73.81 44 PHE B O 1
ATOM 5929 N N . HIS B 1 45 ? -6.07 50.594 31.891 1 71.25 45 HIS B N 1
ATOM 5930 C CA . HIS B 1 45 ? -7.277 50.5 32.688 1 71.25 45 HIS B CA 1
ATOM 5931 C C . HIS B 1 45 ? -6.938 50.312 34.156 1 71.25 45 HIS B C 1
ATOM 5933 O O . HIS B 1 45 ? -6.059 49.5 34.5 1 71.25 45 HIS B O 1
ATOM 5939 N N . GLY B 1 46 ? -7.395 51.031 35.031 1 72.06 46 GLY B N 1
ATOM 5940 C CA . GLY B 1 46 ? -7.301 50.812 36.469 1 72.06 46 GLY B CA 1
ATOM 5941 C C . GLY B 1 46 ? -6.254 51.688 37.125 1 72.06 46 GLY B C 1
ATOM 5942 O O . GLY B 1 46 ? -6.324 51.938 38.344 1 72.06 46 GLY B O 1
ATOM 5943 N N . LEU B 1 47 ? -5.23 52.094 36.344 1 75.25 47 LEU B N 1
ATOM 5944 C CA . LEU B 1 47 ? -4.145 52.844 36.969 1 75.25 47 LEU B CA 1
ATOM 5945 C C . LEU B 1 47 ? -4.629 54.188 37.438 1 75.25 47 LEU B C 1
ATOM 5947 O O . LEU B 1 47 ? -4.117 54.719 38.438 1 75.25 47 LEU B O 1
ATOM 5951 N N . ARG B 1 48 ? -5.676 54.594 36.781 1 73.56 48 ARG B N 1
ATOM 5952 C CA . ARG B 1 48 ? -6.219 55.906 37.188 1 73.56 48 ARG B CA 1
ATOM 5953 C C . ARG B 1 48 ? -6.84 55.844 38.562 1 73.56 48 ARG B C 1
ATOM 5955 O O . ARG B 1 48 ? -6.719 56.781 39.344 1 73.56 48 ARG B O 1
ATOM 5962 N N . HIS B 1 49 ? -7.336 54.688 38.875 1 74.81 49 HIS B N 1
ATOM 5963 C CA . HIS B 1 49 ? -8.008 54.562 40.156 1 74.81 49 HIS B CA 1
ATOM 5964 C C . HIS B 1 49 ? -7.004 54.375 41.312 1 74.81 49 HIS B C 1
ATOM 5966 O O . HIS B 1 49 ? -7.309 54.656 42.469 1 74.81 49 HIS B O 1
ATOM 5972 N N . VAL B 1 50 ? -5.871 53.969 41 1 76.06 50 VAL B N 1
ATOM 5973 C CA . VAL B 1 50 ? -4.852 53.75 42.031 1 76.06 50 VAL B CA 1
ATOM 5974 C C . VAL B 1 50 ? -4.27 55.094 42.469 1 76.06 50 VAL B C 1
ATOM 5976 O O . VAL B 1 50 ? -4.012 55.312 43.656 1 76.06 50 VAL B O 1
ATOM 5979 N N . PHE B 1 51 ? -4.117 56.094 41.594 1 74 51 PHE B N 1
ATOM 5980 C CA . PHE B 1 51 ? -3.381 57.312 41.938 1 74 51 PHE B CA 1
ATOM 5981 C C . PHE B 1 51 ? -4.332 58.469 42.125 1 74 51 PHE B C 1
ATOM 5983 O O . PHE B 1 51 ? -4.008 59.438 42.844 1 74 51 PHE B O 1
ATOM 5990 N N . LEU B 1 52 ? -5.301 58.469 41.344 1 64.75 52 LEU B N 1
ATOM 5991 C CA . LEU B 1 52 ? -6.062 59.719 41.438 1 64.75 52 LEU B CA 1
ATOM 5992 C C . LEU B 1 52 ? -6.926 59.719 42.688 1 64.75 52 LEU B C 1
ATOM 5994 O O . LEU B 1 52 ? -6.965 60.719 43.406 1 64.75 52 LEU B O 1
ATOM 5998 N N . SER B 1 53 ? -8.156 59.031 42.688 1 59.97 53 SER B N 1
ATOM 5999 C CA . SER B 1 53 ? -9.203 59.406 43.625 1 59.97 53 SER B CA 1
ATOM 6000 C C . SER B 1 53 ? -9.484 58.312 44.656 1 59.97 53 SER B C 1
ATOM 6002 O O . SER B 1 53 ? -9.336 57.125 44.344 1 59.97 53 SER B O 1
ATOM 6004 N N . GLY B 1 54 ? -9.336 58.625 46 1 62.81 54 GLY B N 1
ATOM 6005 C CA . GLY B 1 54 ? -10.148 57.906 46.969 1 62.81 54 GLY B CA 1
ATOM 6006 C C . GLY B 1 54 ? -9.406 57.562 48.25 1 62.81 54 GLY B C 1
ATOM 6007 O O . GLY B 1 54 ? -8.289 58.062 48.469 1 62.81 54 GLY B O 1
ATOM 6008 N N . SER B 1 55 ? -10.062 56.938 49.031 1 76.88 55 SER B N 1
ATOM 6009 C CA . SER B 1 55 ? -9.625 56.438 50.344 1 76.88 55 SER B CA 1
ATOM 6010 C C . SER B 1 55 ? -8.477 55.469 50.188 1 76.88 55 SER B C 1
ATOM 6012 O O . SER B 1 55 ? -8.305 54.844 49.156 1 76.88 55 SER B O 1
ATOM 6014 N N . TYR B 1 56 ? -7.543 55.469 51.094 1 82.75 56 TYR B N 1
ATOM 6015 C CA . TYR B 1 56 ? -6.332 54.688 51.125 1 82.75 56 TYR B CA 1
ATOM 6016 C C . TYR B 1 56 ? -6.656 53.188 50.938 1 82.75 56 TYR B C 1
ATOM 6018 O O . TYR B 1 56 ? -6.023 52.531 50.125 1 82.75 56 TYR B O 1
ATOM 6026 N N . PRO B 1 57 ? -7.734 52.75 51.594 1 86 57 PRO B N 1
ATOM 6027 C CA . PRO B 1 57 ? -8.023 51.344 51.375 1 86 57 PRO B CA 1
ATOM 6028 C C . PRO B 1 57 ? -8.484 51.031 49.938 1 86 57 PRO B C 1
ATOM 6030 O O . PRO B 1 57 ? -8.18 49.969 49.406 1 86 57 PRO B O 1
ATOM 6033 N N . ARG B 1 58 ? -9.094 51.938 49.281 1 85.19 58 ARG B N 1
ATOM 6034 C CA . ARG B 1 58 ? -9.555 51.75 47.906 1 85.19 58 ARG B CA 1
ATOM 6035 C C . ARG B 1 58 ? -8.383 51.781 46.938 1 85.19 58 ARG B C 1
ATOM 6037 O O . ARG B 1 58 ? -8.344 50.969 46 1 85.19 58 ARG B O 1
ATOM 6044 N N . ARG B 1 59 ? -7.457 52.5 47.312 1 85.38 59 ARG B N 1
ATOM 6045 C CA . ARG B 1 59 ? -6.27 52.562 46.469 1 85.38 59 ARG B CA 1
ATOM 6046 C C . ARG B 1 59 ? -5.43 51.312 46.594 1 85.38 59 ARG B C 1
ATOM 6048 O O . ARG B 1 59 ? -4.871 50.812 45.594 1 85.38 59 ARG B O 1
ATOM 6055 N N . LEU B 1 60 ? -5.445 50.844 47.812 1 87.31 60 LEU B N 1
ATOM 6056 C CA . LEU B 1 60 ? -4.695 49.594 48.031 1 87.31 60 LEU B CA 1
ATOM 6057 C C . LEU B 1 60 ? -5.371 48.438 47.344 1 87.31 60 LEU B C 1
ATOM 6059 O O . LEU B 1 60 ? -4.695 47.531 46.781 1 87.31 60 LEU B O 1
ATOM 6063 N N . ALA B 1 61 ? -6.668 48.438 47.25 1 89.44 61 ALA B N 1
ATOM 6064 C CA . ALA B 1 61 ? -7.414 47.375 46.594 1 89.44 61 ALA B CA 1
ATOM 6065 C C . ALA B 1 61 ? -7.195 47.406 45.094 1 89.44 61 ALA B C 1
ATOM 6067 O O . ALA B 1 61 ? -7.02 46.375 44.438 1 89.44 61 ALA B O 1
ATOM 6068 N N . TRP B 1 62 ? -7.164 48.625 44.594 1 87.88 62 TRP B N 1
ATOM 6069 C CA . TRP B 1 62 ? -6.961 48.781 43.156 1 87.88 62 TRP B CA 1
ATOM 6070 C C . TRP B 1 62 ? -5.52 48.469 42.781 1 87.88 62 TRP B C 1
ATOM 6072 O O . TRP B 1 62 ? -5.262 47.906 41.719 1 87.88 62 TRP B O 1
ATOM 6082 N N . LEU B 1 63 ? -4.633 48.656 43.688 1 87.81 63 LEU B N 1
ATOM 6083 C CA . LEU B 1 63 ? -3.236 48.312 43.438 1 87.81 63 LEU B CA 1
ATOM 6084 C C . LEU B 1 63 ? -3.035 46.812 43.438 1 87.81 63 LEU B C 1
ATOM 6086 O O . LEU B 1 63 ? -2.322 46.281 42.594 1 87.81 63 LEU B O 1
ATOM 6090 N N . LEU B 1 64 ? -3.658 46.188 44.344 1 91.19 64 LEU B N 1
ATOM 6091 C CA . LEU B 1 64 ? -3.555 44.75 44.438 1 91.19 64 LEU B CA 1
ATOM 6092 C C . LEU B 1 64 ? -4.199 44.094 43.219 1 91.19 64 LEU B C 1
ATOM 6094 O O . LEU B 1 64 ? -3.695 43.094 42.688 1 91.19 64 LEU B O 1
ATOM 6098 N N . ALA B 1 65 ? -5.309 44.656 42.719 1 90.19 65 ALA B N 1
ATOM 6099 C CA . ALA B 1 65 ? -5.98 44.156 41.531 1 90.19 65 ALA B CA 1
ATOM 6100 C C . ALA B 1 65 ? -5.121 44.344 40.312 1 90.19 65 ALA B C 1
ATOM 6102 O O . ALA B 1 65 ? -5.039 43.438 39.438 1 90.19 65 ALA B O 1
ATOM 6103 N N . PHE B 1 66 ? -4.516 45.438 40.219 1 88.19 66 PHE B N 1
ATOM 6104 C CA . PHE B 1 66 ? -3.654 45.719 39.094 1 88.19 66 PHE B CA 1
ATOM 6105 C C . PHE B 1 66 ? -2.43 44.812 39.094 1 88.19 66 PHE B C 1
ATOM 6107 O O . PHE B 1 66 ? -2.045 44.281 38.062 1 88.19 66 PHE B O 1
ATOM 6114 N N . LEU B 1 67 ? -1.847 44.562 40.25 1 90.12 67 LEU B N 1
ATOM 6115 C CA . LEU B 1 67 ? -0.671 43.719 40.344 1 90.12 67 LEU B CA 1
ATOM 6116 C C . LEU B 1 67 ? -1.034 42.25 40.062 1 90.12 67 LEU B C 1
ATOM 6118 O O . LEU B 1 67 ? -0.25 41.531 39.438 1 90.12 67 LEU B O 1
ATOM 6122 N N . THR B 1 68 ? -2.131 41.812 40.469 1 93.62 68 THR B N 1
ATOM 6123 C CA . THR B 1 68 ? -2.598 40.469 40.188 1 93.62 68 THR B CA 1
ATOM 6124 C C . THR B 1 68 ? -2.859 40.312 38.688 1 93.62 68 THR B C 1
ATOM 6126 O O . THR B 1 68 ? -2.545 39.25 38.125 1 93.62 68 THR B O 1
ATOM 6129 N N . ALA B 1 69 ? -3.439 41.312 37.969 1 91.44 69 ALA B N 1
ATOM 6130 C CA . ALA B 1 69 ? -3.703 41.281 36.562 1 91.44 69 ALA B CA 1
ATOM 6131 C C . ALA B 1 69 ? -2.4 41.188 35.75 1 91.44 69 ALA B C 1
ATOM 6133 O O . ALA B 1 69 ? -2.297 40.438 34.781 1 91.44 69 ALA B O 1
ATOM 6134 N N . VAL B 1 70 ? -1.465 41.875 36.25 1 89.75 70 VAL B N 1
ATOM 6135 C CA . VAL B 1 70 ? -0.172 41.875 35.562 1 89.75 70 VAL B CA 1
ATOM 6136 C C . VAL B 1 70 ? 0.523 40.531 35.781 1 89.75 70 VAL B C 1
ATOM 6138 O O . VAL B 1 70 ? 1.139 40 34.875 1 89.75 70 VAL B O 1
ATOM 6141 N N . ALA B 1 71 ? 0.397 40.031 36.938 1 94.19 71 ALA B N 1
ATOM 6142 C CA . ALA B 1 71 ? 0.987 38.75 37.219 1 94.19 71 ALA B CA 1
ATOM 6143 C C . ALA B 1 71 ? 0.325 37.656 36.406 1 94.19 71 ALA B C 1
ATOM 6145 O O . ALA B 1 71 ? 1.004 36.75 35.875 1 94.19 71 ALA B O 1
ATOM 6146 N N . LEU B 1 72 ? -0.93 37.719 36.25 1 93.62 72 LEU B N 1
ATOM 6147 C CA . LEU B 1 72 ? -1.654 36.75 35.438 1 93.62 72 LEU B CA 1
ATOM 6148 C C . LEU B 1 72 ? -1.301 36.906 33.969 1 93.62 72 LEU B C 1
ATOM 6150 O O . LEU B 1 72 ? -1.167 35.906 33.25 1 93.62 72 LEU B O 1
ATOM 6154 N N . LEU B 1 73 ? -1.169 38.094 33.5 1 91.94 73 LEU B N 1
ATOM 6155 C CA . LEU B 1 73 ? -0.766 38.344 32.125 1 91.94 73 LEU B CA 1
ATOM 6156 C C . LEU B 1 73 ? 0.606 37.75 31.844 1 91.94 73 LEU B C 1
ATOM 6158 O O . LEU B 1 73 ? 0.794 37.094 30.828 1 91.94 73 LEU B O 1
ATOM 6162 N N . PHE B 1 74 ? 1.52 37.906 32.781 1 93.62 74 PHE B N 1
ATOM 6163 C CA . PHE B 1 74 ? 2.871 37.406 32.562 1 93.62 74 PHE B CA 1
ATOM 6164 C C . PHE B 1 74 ? 2.895 35.875 32.625 1 93.62 74 PHE B C 1
ATOM 6166 O O . PHE B 1 74 ? 3.617 35.25 31.875 1 93.62 74 PHE B O 1
ATOM 6173 N N . THR B 1 75 ? 2.152 35.344 33.469 1 93.94 75 THR B N 1
ATOM 6174 C CA . THR B 1 75 ? 2.125 33.875 33.594 1 93.94 75 THR B CA 1
ATOM 6175 C C . THR B 1 75 ? 1.521 33.25 32.344 1 93.94 75 THR B C 1
ATOM 6177 O O . THR B 1 75 ? 2.08 32.312 31.797 1 93.94 75 THR B O 1
ATOM 6180 N N . TRP B 1 76 ? 0.476 33.812 31.844 1 92.88 76 TRP B N 1
ATOM 6181 C CA . TRP B 1 76 ? -0.186 33.219 30.703 1 92.88 76 TRP B CA 1
ATOM 6182 C C . TRP B 1 76 ? 0.579 33.5 29.406 1 92.88 76 TRP B C 1
ATOM 6184 O O . TRP B 1 76 ? 0.622 32.688 28.5 1 92.88 76 TRP B O 1
ATOM 6194 N N . SER B 1 77 ? 1.133 34.625 29.328 1 91.62 77 SER B N 1
ATOM 6195 C CA . SER B 1 77 ? 1.949 34.969 28.172 1 91.62 77 SER B CA 1
ATOM 6196 C C . SER B 1 77 ? 3.207 34.094 28.109 1 91.62 77 SER B C 1
ATOM 6198 O O . SER B 1 77 ? 3.635 33.688 27.031 1 91.62 77 SER B O 1
ATOM 6200 N N . SER B 1 78 ? 3.76 33.844 29.234 1 94.12 78 SER B N 1
ATOM 6201 C CA . SER B 1 78 ? 4.941 33 29.281 1 94.12 78 SER B CA 1
ATOM 6202 C C . SER B 1 78 ? 4.598 31.562 28.891 1 94.12 78 SER B C 1
ATOM 6204 O O . SER B 1 78 ? 5.395 30.875 28.234 1 94.12 78 SER B O 1
ATOM 6206 N N . ASN B 1 79 ? 3.477 31.188 29.25 1 94.25 79 ASN B N 1
ATOM 6207 C CA . ASN B 1 79 ? 3.014 29.859 28.875 1 94.25 79 ASN B CA 1
ATOM 6208 C C . ASN B 1 79 ? 2.869 29.734 27.359 1 94.25 79 ASN B C 1
ATOM 6210 O O . ASN B 1 79 ? 3.266 28.734 26.766 1 94.25 79 ASN B O 1
ATOM 6214 N N . ARG B 1 80 ? 2.35 30.719 26.688 1 93.75 80 ARG B N 1
ATOM 6215 C CA . ARG B 1 80 ? 2.158 30.688 25.25 1 93.75 80 ARG B CA 1
ATOM 6216 C C . ARG B 1 80 ? 3.494 30.75 24.516 1 93.75 80 ARG B C 1
ATOM 6218 O O . ARG B 1 80 ? 3.664 30.141 23.469 1 93.75 80 ARG B O 1
ATOM 6225 N N . VAL B 1 81 ? 4.332 31.469 25.125 1 93.56 81 VAL B N 1
ATOM 6226 C CA . VAL B 1 81 ? 5.66 31.562 24.516 1 93.56 81 VAL B CA 1
ATOM 6227 C C . VAL B 1 81 ? 6.379 30.219 24.641 1 93.56 81 VAL B C 1
ATOM 6229 O O . VAL B 1 81 ? 7.043 29.781 23.688 1 93.56 81 VAL B O 1
ATOM 6232 N N . ARG B 1 82 ? 6.23 29.594 25.719 1 94 82 ARG B N 1
ATOM 6233 C CA . ARG B 1 82 ? 6.828 28.266 25.875 1 94 82 ARG B CA 1
ATOM 6234 C C . ARG B 1 82 ? 6.195 27.25 24.938 1 94 82 ARG B C 1
ATOM 6236 O O . ARG B 1 82 ? 6.879 26.359 24.422 1 94 82 ARG B O 1
ATOM 6243 N N . TYR B 1 83 ? 4.934 27.328 24.734 1 92.81 83 TYR B N 1
ATOM 6244 C CA . TYR B 1 83 ? 4.234 26.453 23.797 1 92.81 83 TYR B CA 1
ATOM 6245 C C . TYR B 1 83 ? 4.762 26.641 22.375 1 92.81 83 TYR B C 1
ATOM 6247 O O . TYR B 1 83 ? 4.98 25.656 21.656 1 92.81 83 TYR B O 1
ATOM 6255 N N . LEU B 1 84 ? 4.988 27.828 21.969 1 92.81 84 LEU B N 1
ATOM 6256 C CA . LEU B 1 84 ? 5.543 28.094 20.656 1 92.81 84 LEU B CA 1
ATOM 6257 C C . LEU B 1 84 ? 6.957 27.531 20.531 1 92.81 84 LEU B C 1
ATOM 6259 O O . LEU B 1 84 ? 7.312 26.953 19.5 1 92.81 84 LEU B O 1
ATOM 6263 N N . LEU B 1 85 ? 7.75 27.672 21.641 1 92.88 85 LEU B N 1
ATOM 6264 C CA . LEU B 1 85 ? 9.141 27.219 21.625 1 92.88 85 LEU B CA 1
ATOM 6265 C C . LEU B 1 85 ? 9.219 25.703 21.641 1 92.88 85 LEU B C 1
ATOM 6267 O O . LEU B 1 85 ? 10.25 25.125 21.266 1 92.88 85 LEU B O 1
ATOM 6271 N N . SER B 1 86 ? 8.188 25.078 22.031 1 92.31 86 SER B N 1
ATOM 6272 C CA . SER B 1 86 ? 8.148 23.625 21.984 1 92.31 86 SER B CA 1
ATOM 6273 C C . SER B 1 86 ? 7.871 23.125 20.578 1 92.31 86 SER B C 1
ATOM 6275 O O . SER B 1 86 ? 7.988 21.922 20.297 1 92.31 86 SER B O 1
ATOM 6277 N N . SER B 1 87 ? 7.652 23.859 19.609 1 90.94 87 SER B N 1
ATOM 6278 C CA . SER B 1 87 ? 7.441 23.578 18.188 1 90.94 87 SER B CA 1
ATOM 6279 C C . SER B 1 87 ? 6.445 22.438 18 1 90.94 87 SER B C 1
ATOM 6281 O O . SER B 1 87 ? 6.785 21.391 17.422 1 90.94 87 SER B O 1
ATOM 6283 N N . PRO B 1 88 ? 5.184 22.609 18.391 1 91.44 88 PRO B N 1
ATOM 6284 C CA . PRO B 1 88 ? 4.176 21.547 18.219 1 91.44 88 PRO B CA 1
ATOM 6285 C C . PRO B 1 88 ? 3.801 21.328 16.75 1 91.44 88 PRO B C 1
ATOM 6287 O O . PRO B 1 88 ? 3.797 22.281 15.961 1 91.44 88 PRO B O 1
ATOM 6290 N N . VAL B 1 89 ? 3.557 20.031 16.484 1 90.69 89 VAL B N 1
ATOM 6291 C CA . VAL B 1 89 ? 3.254 19.672 15.102 1 90.69 89 VAL B CA 1
ATOM 6292 C C . VAL B 1 89 ? 1.967 18.844 15.055 1 90.69 89 VAL B C 1
ATOM 6294 O O . VAL B 1 89 ? 1.63 18.156 16.016 1 90.69 89 VAL B O 1
ATOM 6297 N N . HIS B 1 90 ? 1.204 19.109 13.992 1 88.75 90 HIS B N 1
ATOM 6298 C CA . HIS B 1 90 ? 0.038 18.281 13.703 1 88.75 90 HIS B CA 1
ATOM 6299 C C . HIS B 1 90 ? 0.267 17.422 12.461 1 88.75 90 HIS B C 1
ATOM 6301 O O . HIS B 1 90 ? 1.076 17.781 11.602 1 88.75 90 HIS B O 1
ATOM 6307 N N . THR B 1 91 ? -0.372 16.25 12.484 1 89.75 91 THR B N 1
ATOM 6308 C CA . THR B 1 91 ? -0.3 15.367 11.328 1 89.75 91 THR B CA 1
ATOM 6309 C C . THR B 1 91 ? -1.641 15.32 10.602 1 89.75 91 THR B C 1
ATOM 6311 O O . THR B 1 91 ? -2.693 15.234 11.234 1 89.75 91 THR B O 1
ATOM 6314 N N . LYS B 1 92 ? -1.523 15.562 9.32 1 89.38 92 LYS B N 1
ATOM 6315 C CA . LYS B 1 92 ? -2.686 15.453 8.438 1 89.38 92 LYS B CA 1
ATOM 6316 C C . LYS B 1 92 ? -2.574 14.234 7.527 1 89.38 92 LYS B C 1
ATOM 6318 O O . LYS B 1 92 ? -1.594 14.094 6.793 1 89.38 92 LYS B O 1
ATOM 6323 N N . ALA B 1 93 ? -3.561 13.43 7.688 1 88.38 93 ALA B N 1
ATOM 6324 C CA . ALA B 1 93 ? -3.621 12.266 6.809 1 88.38 93 ALA B CA 1
ATOM 6325 C C . ALA B 1 93 ? -4.836 12.336 5.891 1 88.38 93 ALA B C 1
ATOM 6327 O O . ALA B 1 93 ? -5.938 12.68 6.332 1 88.38 93 ALA B O 1
ATOM 6328 N N . HIS B 1 94 ? -4.602 12.07 4.602 1 85.75 94 HIS B N 1
ATOM 6329 C CA . HIS B 1 94 ? -5.738 12.055 3.689 1 85.75 94 HIS B CA 1
ATOM 6330 C C . HIS B 1 94 ? -5.457 11.164 2.479 1 85.75 94 HIS B C 1
ATOM 6332 O O . HIS B 1 94 ? -4.297 10.906 2.152 1 85.75 94 HIS B O 1
ATOM 6338 N N . MET B 1 95 ? -6.602 10.641 1.939 1 86.62 95 MET B N 1
ATOM 6339 C CA . MET B 1 95 ? -6.539 9.828 0.73 1 86.62 95 MET B CA 1
ATOM 6340 C C . MET B 1 95 ? -6.801 10.672 -0.511 1 86.62 95 MET B C 1
ATOM 6342 O O . MET B 1 95 ? -7.785 11.414 -0.569 1 86.62 95 MET B O 1
ATOM 6346 N N . VAL B 1 96 ? -5.871 10.594 -1.445 1 84.44 96 VAL B N 1
ATOM 6347 C CA . VAL B 1 96 ? -6.012 11.367 -2.674 1 84.44 96 VAL B CA 1
ATOM 6348 C C . VAL B 1 96 ? -6.211 10.422 -3.859 1 84.44 96 VAL B C 1
ATOM 6350 O O . VAL B 1 96 ? -5.477 9.445 -4.012 1 84.44 96 VAL B O 1
ATOM 6353 N N . TYR B 1 97 ? -7.273 10.75 -4.641 1 82.88 97 TYR B N 1
ATOM 6354 C CA . TYR B 1 97 ? -7.48 10 -5.875 1 82.88 97 TYR B CA 1
ATOM 6355 C C . TYR B 1 97 ? -6.582 10.531 -6.988 1 82.88 97 TYR B C 1
ATOM 6357 O O . TYR B 1 97 ? -6.492 11.742 -7.203 1 82.88 97 TYR B O 1
ATOM 6365 N N . ALA B 1 98 ? -5.852 9.633 -7.559 1 81.88 98 ALA B N 1
ATOM 6366 C CA . ALA B 1 98 ? -4.984 10 -8.68 1 81.88 98 ALA B CA 1
ATOM 6367 C C . ALA B 1 98 ? -5.449 9.336 -9.969 1 81.88 98 ALA B C 1
ATOM 6369 O O . ALA B 1 98 ? -5.77 8.148 -9.992 1 81.88 98 ALA B O 1
ATOM 6370 N N . LYS B 1 99 ? -5.535 10.078 -11.047 1 77.94 99 LYS B N 1
ATOM 6371 C CA . LYS B 1 99 ? -5.91 9.539 -12.344 1 77.94 99 LYS B CA 1
ATOM 6372 C C . LYS B 1 99 ? -4.828 8.609 -12.891 1 77.94 99 LYS B C 1
ATOM 6374 O O . LYS B 1 99 ? -5.133 7.602 -13.531 1 77.94 99 LYS B O 1
ATOM 6379 N N . ARG B 1 100 ? -3.65 9.086 -12.625 1 85.12 100 ARG B N 1
ATOM 6380 C CA . ARG B 1 100 ? -2.514 8.289 -13.07 1 85.12 100 ARG B CA 1
ATOM 6381 C C . ARG B 1 100 ? -1.454 8.195 -11.977 1 85.12 100 ARG B C 1
ATOM 6383 O O . ARG B 1 100 ? -1.188 9.172 -11.273 1 85.12 100 ARG B O 1
ATOM 6390 N N . LEU B 1 101 ? -1.018 6.996 -11.875 1 91.06 101 LEU B N 1
ATOM 6391 C CA . LEU B 1 101 ? 0.05 6.766 -10.906 1 91.06 101 LEU B CA 1
ATOM 6392 C C . LEU B 1 101 ? 1.261 6.125 -11.578 1 91.06 101 LEU B C 1
ATOM 6394 O O . LEU B 1 101 ? 1.111 5.242 -12.43 1 91.06 101 LEU B O 1
ATOM 6398 N N . VAL B 1 102 ? 2.418 6.629 -11.234 1 94 102 VAL B N 1
ATOM 6399 C CA . VAL B 1 102 ? 3.641 6.008 -11.734 1 94 102 VAL B CA 1
ATOM 6400 C C . VAL B 1 102 ? 3.824 4.637 -11.086 1 94 102 VAL B C 1
ATOM 6402 O O . VAL B 1 102 ? 3.775 4.508 -9.859 1 94 102 VAL B O 1
ATOM 6405 N N . PHE B 1 103 ? 3.947 3.676 -11.969 1 96.25 103 PHE B N 1
ATOM 6406 C CA . PHE B 1 103 ? 4.164 2.33 -11.445 1 96.25 103 PHE B CA 1
ATOM 6407 C C . PHE B 1 103 ? 5.535 2.221 -10.781 1 96.25 103 PHE B C 1
ATOM 6409 O O . PHE B 1 103 ? 6.52 2.752 -11.297 1 96.25 103 PHE B O 1
ATOM 6416 N N . PRO B 1 104 ? 5.672 1.555 -9.602 1 96.94 104 PRO B N 1
ATOM 6417 C CA . PRO B 1 104 ? 6.949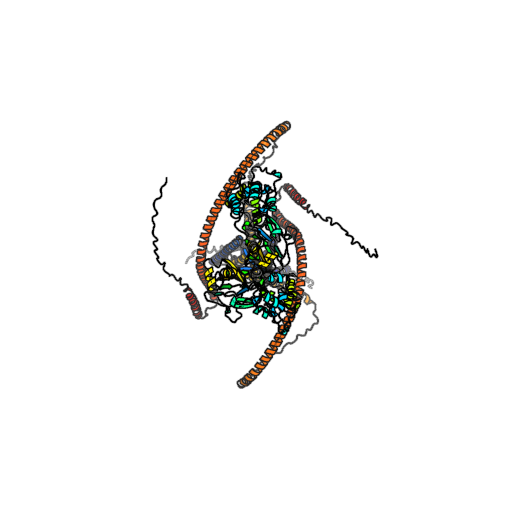 1.471 -8.891 1 96.94 104 PRO B CA 1
ATOM 6418 C C . PRO B 1 104 ? 7.977 0.614 -9.625 1 96.94 104 PRO B C 1
ATOM 6420 O O . PRO B 1 104 ? 7.633 -0.092 -10.578 1 96.94 104 PRO B O 1
ATOM 6423 N N . ALA B 1 105 ? 9.219 0.841 -9.219 1 97.12 105 ALA B N 1
ATOM 6424 C CA . ALA B 1 105 ? 10.281 -0.031 -9.703 1 97.12 105 ALA B CA 1
ATOM 6425 C C . ALA B 1 105 ? 10.266 -1.374 -8.984 1 97.12 105 ALA B C 1
ATOM 6427 O O . ALA B 1 105 ? 10.062 -1.429 -7.766 1 97.12 105 ALA B O 1
ATOM 6428 N N . VAL B 1 106 ? 10.43 -2.449 -9.75 1 98 106 VAL B N 1
ATOM 6429 C CA . VAL B 1 106 ? 10.438 -3.799 -9.188 1 98 106 VAL B CA 1
ATOM 6430 C C . VAL B 1 106 ? 11.773 -4.477 -9.484 1 98 106 VAL B C 1
ATOM 6432 O O . VAL B 1 106 ? 12.078 -4.777 -10.641 1 98 106 VAL B O 1
ATOM 6435 N N . THR B 1 107 ? 12.484 -4.699 -8.414 1 98.25 107 THR B N 1
ATOM 6436 C CA . THR B 1 107 ? 13.773 -5.371 -8.562 1 98.25 107 THR B CA 1
ATOM 6437 C C . THR B 1 107 ? 13.664 -6.844 -8.172 1 98.25 107 THR B C 1
ATOM 6439 O O . THR B 1 107 ? 13.125 -7.172 -7.113 1 98.25 107 THR B O 1
ATOM 6442 N N . ILE B 1 108 ? 14.211 -7.699 -9.016 1 98.12 108 ILE B N 1
ATOM 6443 C CA . ILE B 1 108 ? 14.117 -9.141 -8.82 1 98.12 108 ILE B CA 1
ATOM 6444 C C . ILE B 1 108 ? 15.508 -9.758 -8.859 1 98.12 108 ILE B C 1
ATOM 6446 O O . ILE B 1 108 ? 16.297 -9.469 -9.766 1 98.12 108 ILE B O 1
ATOM 6450 N N . CYS B 1 109 ? 15.742 -10.562 -7.883 1 97 109 CYS B N 1
ATOM 6451 C CA . CYS B 1 109 ? 17.016 -11.281 -7.82 1 97 109 CYS B CA 1
ATOM 6452 C C . CYS B 1 109 ? 16.781 -12.766 -7.578 1 97 109 CYS B C 1
ATOM 6454 O O . CYS B 1 109 ? 15.93 -13.148 -6.773 1 97 109 CYS B O 1
ATOM 6456 N N . ASN B 1 110 ? 17.469 -13.562 -8.305 1 96.56 110 ASN B N 1
ATOM 6457 C CA . ASN B 1 110 ? 17.453 -15 -8.031 1 96.56 110 ASN B CA 1
ATOM 6458 C C . ASN B 1 110 ? 18.281 -15.336 -6.793 1 96.56 110 ASN B C 1
ATOM 6460 O O . ASN B 1 110 ? 19.312 -14.727 -6.543 1 96.56 110 ASN B O 1
ATOM 6464 N N . GLN B 1 111 ? 17.891 -16.297 -6.047 1 93.5 111 GLN B N 1
ATOM 6465 C CA . GLN B 1 111 ? 18.578 -16.672 -4.82 1 93.5 111 GLN B CA 1
ATOM 6466 C C . GLN B 1 111 ? 19.938 -17.281 -5.121 1 93.5 111 GLN B C 1
ATOM 6468 O O . GLN B 1 111 ? 20.859 -17.219 -4.293 1 93.5 111 GLN B O 1
ATOM 6473 N N . ASN B 1 112 ? 20.016 -17.781 -6.289 1 93.44 112 ASN B N 1
ATOM 6474 C CA . ASN B 1 112 ? 21.281 -18.359 -6.703 1 93.44 112 ASN B CA 1
ATOM 6475 C C . ASN B 1 112 ? 22.219 -17.297 -7.293 1 93.44 112 ASN B C 1
ATOM 6477 O O . ASN B 1 112 ? 21.828 -16.594 -8.227 1 93.44 112 ASN B O 1
ATOM 6481 N N . LEU B 1 113 ? 23.375 -17.312 -6.879 1 91.25 113 LEU B N 1
ATOM 6482 C CA . LEU B 1 113 ? 24.312 -16.266 -7.254 1 91.25 113 LEU B CA 1
ATOM 6483 C C . LEU B 1 113 ? 24.922 -16.547 -8.625 1 91.25 113 LEU B C 1
ATOM 6485 O O . LEU B 1 113 ? 25.031 -15.633 -9.453 1 91.25 113 LEU B O 1
ATOM 6489 N N . LEU B 1 114 ? 25.375 -17.812 -8.789 1 91.94 114 LEU B N 1
ATOM 6490 C CA . LEU B 1 114 ? 26.125 -18.125 -10.008 1 91.94 114 LEU B CA 1
ATOM 6491 C C . LEU B 1 114 ? 25.641 -19.453 -10.602 1 91.94 114 LEU B C 1
ATOM 6493 O O . LEU B 1 114 ? 25.188 -20.328 -9.875 1 91.94 114 LEU B O 1
ATOM 6497 N N . ILE B 1 115 ? 25.797 -19.5 -11.891 1 92.75 115 ILE B N 1
ATOM 6498 C CA . ILE B 1 115 ? 25.469 -20.719 -12.609 1 92.75 115 ILE B CA 1
ATOM 6499 C C . ILE B 1 115 ? 26.75 -21.516 -12.883 1 92.75 115 ILE B C 1
ATOM 6501 O O . ILE B 1 115 ? 27.609 -21.078 -13.656 1 92.75 115 ILE B O 1
ATOM 6505 N N . PRO B 1 116 ? 26.875 -22.672 -12.359 1 88 116 PRO B N 1
ATOM 6506 C CA . PRO B 1 116 ? 28.109 -23.453 -12.5 1 88 116 PRO B CA 1
ATOM 6507 C C . PRO B 1 116 ? 28.359 -23.906 -13.938 1 88 116 PRO B C 1
ATOM 6509 O O . PRO B 1 116 ? 29.516 -24 -14.359 1 88 116 PRO B O 1
ATOM 6512 N N . ARG B 1 117 ? 27.359 -24.234 -14.664 1 87.06 117 ARG B N 1
ATOM 6513 C CA . ARG B 1 117 ? 27.5 -24.75 -16.031 1 87.06 117 ARG B CA 1
ATOM 6514 C C . ARG B 1 117 ? 28.234 -23.75 -16.906 1 87.06 117 ARG B C 1
ATOM 6516 O O . ARG B 1 117 ? 28.891 -24.125 -17.875 1 87.06 117 ARG B O 1
ATOM 6523 N N . ARG B 1 118 ? 28.25 -22.5 -16.5 1 90.5 118 ARG B N 1
ATOM 6524 C CA . ARG B 1 118 ? 28.844 -21.453 -17.312 1 90.5 118 ARG B CA 1
ATOM 6525 C C . ARG B 1 118 ? 30.281 -21.172 -16.875 1 90.5 118 ARG B C 1
ATOM 6527 O O . ARG B 1 118 ? 30.984 -20.391 -17.516 1 90.5 118 ARG B O 1
ATOM 6534 N N . MET B 1 119 ? 30.719 -21.781 -15.898 1 89.25 119 MET B N 1
ATOM 6535 C CA . MET B 1 119 ? 32.031 -21.5 -15.352 1 89.25 119 MET B CA 1
ATOM 6536 C C . MET B 1 119 ? 33.125 -22.234 -16.141 1 89.25 119 MET B C 1
ATOM 6538 O O . MET B 1 119 ? 32.969 -23.422 -16.453 1 89.25 119 MET B O 1
ATOM 6542 N N . LYS B 1 120 ? 34.188 -21.469 -16.484 1 87.81 120 LYS B N 1
ATOM 6543 C CA . LYS B 1 120 ? 35.375 -22.062 -17.078 1 87.81 120 LYS B CA 1
ATOM 6544 C C . LYS B 1 120 ? 36.438 -22.297 -16.047 1 87.81 120 LYS B C 1
ATOM 6546 O O . LYS B 1 120 ? 36.312 -21.875 -14.891 1 87.81 120 LYS B O 1
ATOM 6551 N N . LYS B 1 121 ? 37.5 -22.953 -16.406 1 87.31 121 LYS B N 1
ATOM 6552 C CA . LYS B 1 121 ? 38.562 -23.328 -15.5 1 87.31 121 LYS B CA 1
ATOM 6553 C C . LYS B 1 121 ? 39.188 -22.094 -14.852 1 87.31 121 LYS B C 1
ATOM 6555 O O . LYS B 1 121 ? 39.375 -22.047 -13.633 1 87.31 121 LYS B O 1
ATOM 6560 N N . PRO B 1 122 ? 39.438 -21.047 -15.641 1 86.94 122 PRO B N 1
ATOM 6561 C CA . PRO B 1 122 ? 40.031 -19.859 -15 1 86.94 122 PRO B CA 1
ATOM 6562 C C . PRO B 1 122 ? 39.062 -19.203 -14.008 1 86.94 122 PRO B C 1
ATOM 6564 O O . PRO B 1 122 ? 39.5 -18.594 -13.031 1 86.94 122 PRO B O 1
ATOM 6567 N N . ASP B 1 123 ? 37.812 -19.328 -14.258 1 89.81 123 ASP B N 1
ATOM 6568 C CA . ASP B 1 123 ? 36.812 -18.766 -13.344 1 89.81 123 ASP B CA 1
ATOM 6569 C C . ASP B 1 123 ? 36.812 -19.5 -12.008 1 89.81 123 ASP B C 1
ATOM 6571 O O . ASP B 1 123 ? 36.75 -18.875 -10.953 1 89.81 123 ASP B O 1
ATOM 6575 N N . ILE B 1 124 ? 36.906 -20.75 -12.109 1 88 124 ILE B N 1
ATOM 6576 C CA . ILE B 1 124 ? 36.906 -21.562 -10.898 1 88 124 ILE B CA 1
ATOM 6577 C C . ILE B 1 124 ? 38.188 -21.297 -10.094 1 88 124 ILE B C 1
ATOM 6579 O O . ILE B 1 124 ? 38.156 -21.297 -8.859 1 88 124 ILE B O 1
ATOM 6583 N N . PHE B 1 125 ? 39.188 -21.094 -10.859 1 86.31 125 PHE B N 1
ATOM 6584 C CA . PHE B 1 125 ? 40.438 -20.812 -10.18 1 86.31 125 PHE B CA 1
ATOM 6585 C C . PHE B 1 125 ? 40.344 -19.5 -9.398 1 86.31 125 PHE B C 1
ATOM 6587 O O . PHE B 1 125 ? 40.812 -19.422 -8.258 1 86.31 125 PHE B O 1
ATOM 6594 N N . SER B 1 126 ? 39.781 -18.547 -9.984 1 84 126 SER B N 1
ATOM 6595 C CA . SER B 1 126 ? 39.719 -17.234 -9.375 1 84 126 SER B CA 1
ATOM 6596 C C . SER B 1 126 ? 38.656 -17.172 -8.297 1 84 126 SER B C 1
ATOM 6598 O O . SER B 1 126 ? 38.875 -16.625 -7.219 1 84 126 SER B O 1
ATOM 6600 N N . ALA B 1 127 ? 37.5 -17.781 -8.531 1 87.56 127 ALA B N 1
ATOM 6601 C CA . ALA B 1 127 ? 36.344 -17.625 -7.652 1 87.56 127 ALA B CA 1
ATOM 6602 C C . ALA B 1 127 ? 36.188 -18.828 -6.727 1 87.56 127 ALA B C 1
ATOM 6604 O O . ALA B 1 127 ? 35.406 -18.781 -5.777 1 87.56 127 ALA B O 1
ATOM 6605 N N . GLY B 1 128 ? 36.875 -19.812 -6.918 1 86.31 128 GLY B N 1
ATOM 6606 C CA . GLY B 1 128 ? 36.719 -21.047 -6.164 1 86.31 128 GLY B CA 1
ATOM 6607 C C . GLY B 1 128 ? 37 -20.875 -4.68 1 86.31 128 GLY B C 1
ATOM 6608 O O . GLY B 1 128 ? 36.344 -21.5 -3.846 1 86.31 128 GLY B O 1
ATOM 6609 N N . ARG B 1 129 ? 37.938 -20.062 -4.426 1 83.81 129 ARG B N 1
ATOM 6610 C CA . ARG B 1 129 ? 38.25 -19.828 -3.02 1 83.81 129 ARG B CA 1
ATOM 6611 C C . ARG B 1 129 ? 37.156 -19.016 -2.35 1 83.81 129 ARG B C 1
ATOM 6613 O O . ARG B 1 129 ? 36.781 -19.266 -1.199 1 83.81 129 ARG B O 1
ATOM 6620 N N . TRP B 1 130 ? 36.656 -18.094 -3.123 1 87.75 130 TRP B N 1
ATOM 6621 C CA . TRP B 1 130 ? 35.594 -17.234 -2.633 1 87.75 130 TRP B CA 1
ATOM 6622 C C . TRP B 1 130 ? 34.344 -18.062 -2.361 1 87.75 130 TRP B C 1
ATOM 6624 O O . TRP B 1 130 ? 33.656 -17.844 -1.354 1 87.75 130 TRP B O 1
ATOM 6634 N N . LEU B 1 131 ? 34.156 -19.094 -3.152 1 87.56 131 LEU B N 1
ATOM 6635 C CA . LEU B 1 131 ? 32.938 -19.906 -3.059 1 87.56 131 LEU B CA 1
ATOM 6636 C C . LEU B 1 131 ? 33.125 -21.062 -2.074 1 87.56 131 LEU B C 1
ATOM 6638 O O . LEU B 1 131 ? 32.188 -21.812 -1.8 1 87.56 131 LEU B O 1
ATOM 6642 N N . GLY B 1 132 ? 34.312 -21.234 -1.638 1 84.38 132 GLY B N 1
ATOM 6643 C CA . GLY B 1 132 ? 34.594 -22.281 -0.685 1 84.38 132 GLY B CA 1
ATOM 6644 C C . GLY B 1 132 ? 34.844 -23.625 -1.345 1 84.38 132 GLY B C 1
ATOM 6645 O O . GLY B 1 132 ? 34.875 -24.672 -0.674 1 84.38 132 GLY B O 1
ATOM 6646 N N . LEU B 1 133 ? 35 -23.594 -2.602 1 84.88 133 LEU B N 1
ATOM 6647 C CA . LEU B 1 133 ? 35.281 -24.812 -3.355 1 84.88 133 LEU B CA 1
ATOM 6648 C C . LEU B 1 133 ? 36.75 -25.219 -3.219 1 84.88 133 LEU B C 1
ATOM 6650 O O . LEU B 1 133 ? 37.031 -26.406 -3.074 1 84.88 133 LEU B O 1
ATOM 6654 N N . LEU B 1 134 ? 37.594 -24.172 -3.26 1 86 134 LEU B N 1
ATOM 6655 C CA . LEU B 1 134 ? 39.031 -24.422 -3.197 1 86 134 LEU B CA 1
ATOM 6656 C C . LEU B 1 134 ? 39.594 -23.906 -1.893 1 86 134 LEU B C 1
ATOM 6658 O O . LEU B 1 134 ? 39.188 -22.844 -1.4 1 86 134 LEU B O 1
ATOM 6662 N N . GLY B 1 135 ? 40.438 -24.656 -1.353 1 81.88 135 GLY B N 1
ATOM 6663 C CA . GLY B 1 135 ? 41.156 -24.188 -0.185 1 81.88 135 GLY B CA 1
ATOM 6664 C C . GLY B 1 135 ? 42.312 -23.281 -0.533 1 81.88 135 GLY B C 1
ATOM 6665 O O . GLY B 1 135 ? 42.469 -22.859 -1.687 1 81.88 135 GLY B O 1
ATOM 6666 N N . ARG B 1 136 ? 43.125 -22.906 0.45 1 79.19 136 ARG B N 1
ATOM 6667 C CA . ARG B 1 136 ? 44.281 -22.016 0.272 1 79.19 136 ARG B CA 1
ATOM 6668 C C . ARG B 1 136 ? 45.312 -22.656 -0.622 1 79.19 136 ARG B C 1
ATOM 6670 O O . ARG B 1 136 ? 46.062 -21.953 -1.318 1 79.19 136 ARG B O 1
ATOM 6677 N N . ASN B 1 137 ? 45.281 -23.984 -0.639 1 79.75 137 ASN B N 1
ATOM 6678 C CA . ASN B 1 137 ? 46.25 -24.719 -1.431 1 79.75 137 ASN B CA 1
ATOM 6679 C C . ASN B 1 137 ? 45.719 -25.062 -2.818 1 79.75 137 ASN B C 1
ATOM 6681 O O . ASN B 1 137 ? 46.312 -25.859 -3.545 1 79.75 137 ASN B O 1
ATOM 6685 N N . TRP B 1 138 ? 44.625 -24.531 -3.201 1 80 138 TRP B N 1
ATOM 6686 C CA . TRP B 1 138 ? 43.969 -24.703 -4.496 1 80 138 TRP B CA 1
ATOM 6687 C C . TRP B 1 138 ? 43.531 -26.156 -4.691 1 80 138 TRP B C 1
ATOM 6689 O O . TRP B 1 138 ? 43.5 -26.656 -5.82 1 80 138 TRP B O 1
ATOM 6699 N N . GLN B 1 139 ? 43.344 -26.734 -3.551 1 82.56 139 GLN B N 1
ATOM 6700 C CA . GLN B 1 139 ? 42.781 -28.078 -3.588 1 82.56 139 GLN B CA 1
ATOM 6701 C C . GLN B 1 139 ? 41.312 -28.062 -3.246 1 82.56 139 GLN B C 1
ATOM 6703 O O . GLN B 1 139 ? 40.844 -27.172 -2.523 1 82.56 139 GLN B O 1
ATOM 6708 N N . VAL B 1 140 ? 40.719 -29.016 -3.814 1 84 140 VAL B N 1
ATOM 6709 C CA . VAL B 1 140 ? 39.25 -29.094 -3.6 1 84 140 VAL B CA 1
ATOM 6710 C C . VAL B 1 140 ? 38.969 -29.375 -2.127 1 84 140 VAL B C 1
ATOM 6712 O O . VAL B 1 140 ? 39.594 -30.25 -1.523 1 84 140 VAL B O 1
ATOM 6715 N N . SER B 1 141 ? 38.094 -28.641 -1.606 1 84.94 141 SER B N 1
ATOM 6716 C CA . SER B 1 141 ? 37.75 -28.812 -0.204 1 84.94 141 SER B CA 1
ATOM 6717 C C . SER B 1 141 ? 37.094 -30.172 0.036 1 84.94 141 SER B C 1
ATOM 6719 O O . SER B 1 141 ? 36.469 -30.734 -0.859 1 84.94 141 SER B O 1
ATOM 6721 N N . PRO B 1 142 ? 37.25 -30.703 1.199 1 82.62 142 PRO B N 1
ATOM 6722 C CA . PRO B 1 142 ? 36.688 -32 1.501 1 82.62 142 PRO B CA 1
ATOM 6723 C C . PRO B 1 142 ? 35.156 -32.062 1.326 1 82.62 142 PRO B C 1
ATOM 6725 O O . PRO B 1 142 ? 34.625 -33.031 0.818 1 82.62 142 PRO B O 1
ATOM 6728 N N . GLY B 1 143 ? 34.594 -31.062 1.777 1 81.06 143 GLY B N 1
ATOM 6729 C CA . GLY B 1 143 ? 33.125 -31 1.609 1 81.06 143 GLY B CA 1
ATOM 6730 C C . GLY B 1 143 ? 32.719 -31.031 0.156 1 81.06 143 GLY B C 1
ATOM 6731 O O . GLY B 1 143 ? 31.719 -31.688 -0.195 1 81.06 143 GLY B O 1
ATOM 6732 N N . ALA B 1 144 ? 33.406 -30.328 -0.623 1 82.44 144 ALA B N 1
ATOM 6733 C CA . ALA B 1 144 ? 33.094 -30.266 -2.049 1 82.44 144 ALA B CA 1
ATOM 6734 C C . ALA B 1 144 ? 33.406 -31.609 -2.73 1 82.44 144 ALA B C 1
ATOM 6736 O O . ALA B 1 144 ? 32.688 -32 -3.643 1 82.44 144 ALA B O 1
ATOM 6737 N N . ARG B 1 145 ? 34.375 -32.281 -2.291 1 79.06 145 ARG B N 1
ATOM 6738 C CA . ARG B 1 145 ? 34.75 -33.562 -2.85 1 79.06 145 ARG B CA 1
ATOM 6739 C C . ARG B 1 145 ? 33.656 -34.625 -2.592 1 79.06 145 ARG B C 1
ATOM 6741 O O . ARG B 1 145 ? 33.344 -35.406 -3.469 1 79.06 145 ARG B O 1
ATOM 6748 N N . ASP B 1 146 ? 33.062 -34.5 -1.421 1 80.94 146 ASP B N 1
ATOM 6749 C CA . ASP B 1 146 ? 32 -35.438 -1.051 1 80.94 146 ASP B CA 1
ATOM 6750 C C . ASP B 1 146 ? 30.766 -35.25 -1.904 1 80.94 146 ASP B C 1
ATOM 6752 O O . ASP B 1 146 ? 30.141 -36.219 -2.34 1 80.94 146 ASP B O 1
ATOM 6756 N N . VAL B 1 147 ? 30.453 -34.031 -2.078 1 77.69 147 VAL B N 1
ATOM 6757 C CA . VAL B 1 147 ? 29.234 -33.688 -2.791 1 77.69 147 VAL B CA 1
ATOM 6758 C C . VAL B 1 147 ? 29.391 -34 -4.277 1 77.69 147 VAL B C 1
ATOM 6760 O O . VAL B 1 147 ? 28.469 -34.469 -4.93 1 77.69 147 VAL B O 1
ATOM 6763 N N . LEU B 1 148 ? 30.531 -33.75 -4.773 1 74.81 148 LEU B N 1
ATOM 6764 C CA . LEU B 1 148 ? 30.766 -33.906 -6.203 1 74.81 148 LEU B CA 1
ATOM 6765 C C . LEU B 1 148 ? 31 -35.375 -6.566 1 74.81 148 LEU B C 1
ATOM 6767 O O . LEU B 1 148 ? 30.719 -35.781 -7.691 1 74.81 148 LEU B O 1
ATOM 6771 N N . THR B 1 149 ? 31.5 -36.156 -5.59 1 66.69 149 THR B N 1
ATOM 6772 C CA . THR B 1 149 ? 31.734 -37.594 -5.82 1 66.69 149 THR B CA 1
ATOM 6773 C C . THR B 1 149 ? 30.453 -38.406 -5.633 1 66.69 149 THR B C 1
ATOM 6775 O O . THR B 1 149 ? 30.25 -39.406 -6.285 1 66.69 149 THR B O 1
ATOM 6778 N N . ASP B 1 150 ? 29.625 -38.094 -4.645 1 57.03 150 ASP B N 1
ATOM 6779 C CA . ASP B 1 150 ? 28.453 -38.875 -4.316 1 57.03 150 ASP B CA 1
ATOM 6780 C C . ASP B 1 150 ? 27.438 -38.875 -5.461 1 57.03 150 ASP B C 1
ATOM 6782 O O . ASP B 1 150 ? 26.547 -39.719 -5.508 1 57.03 150 ASP B O 1
ATOM 6786 N N . ARG B 1 151 ? 27.25 -38 -6.238 1 51.34 151 ARG B N 1
ATOM 6787 C CA . ARG B 1 151 ? 26.203 -38.125 -7.246 1 51.34 151 ARG B CA 1
ATOM 6788 C C . ARG B 1 151 ? 26.391 -39.375 -8.086 1 51.34 151 ARG B C 1
ATOM 6790 O O . ARG B 1 151 ? 25.578 -39.656 -8.969 1 51.34 151 ARG B O 1
ATOM 6797 N N . ASP B 1 152 ? 27.625 -39.812 -8.312 1 43.34 152 ASP B N 1
ATOM 6798 C CA . ASP B 1 152 ? 27.766 -40.969 -9.188 1 43.34 152 ASP B CA 1
ATOM 6799 C C . ASP B 1 152 ? 27.422 -42.25 -8.445 1 43.34 152 ASP B C 1
ATOM 6801 O O . ASP B 1 152 ? 28.281 -43.125 -8.289 1 43.34 152 ASP B O 1
ATOM 6805 N N . SER B 1 153 ? 26.984 -42.25 -7.23 1 38.41 153 SER B N 1
ATOM 6806 C CA . SER B 1 153 ? 26.922 -43.656 -6.77 1 38.41 153 SER B CA 1
ATOM 6807 C C . SER B 1 153 ? 26.391 -44.562 -7.855 1 38.41 153 SER B C 1
ATOM 6809 O O . SER B 1 153 ? 26.906 -45.656 -8.055 1 38.41 153 SER B O 1
ATOM 6811 N N . SER B 1 154 ? 24.969 -45 -7.957 1 37.38 154 SER B N 1
ATOM 6812 C CA . SER B 1 154 ? 24.562 -46.344 -8.344 1 37.38 154 SER B CA 1
ATOM 6813 C C . SER B 1 154 ? 24.953 -46.656 -9.789 1 37.38 154 SER B C 1
ATOM 6815 O O . SER B 1 154 ? 25.078 -47.812 -10.172 1 37.38 154 SER B O 1
ATOM 6817 N N . SER B 1 155 ? 24.188 -46.219 -10.977 1 36.56 155 SER B N 1
ATOM 6818 C CA . SER B 1 155 ? 24.328 -47.031 -12.18 1 36.56 155 SER B CA 1
ATOM 6819 C C . SER B 1 155 ? 25.781 -47.031 -12.664 1 36.56 155 SER B C 1
ATOM 6821 O O . SER B 1 155 ? 26.375 -48.094 -12.844 1 36.56 155 SER B O 1
ATOM 6823 N N . SER B 1 156 ? 26.031 -46.781 -14.094 1 36.31 156 SER B N 1
ATOM 6824 C CA . SER B 1 156 ? 27.219 -47.219 -14.836 1 36.31 156 SER B CA 1
ATOM 6825 C C . SER B 1 156 ? 28.484 -46.688 -14.203 1 36.31 156 SER B C 1
ATOM 6827 O O . SER B 1 156 ? 28.438 -45.75 -13.383 1 36.31 156 SER B O 1
ATOM 6829 N N . ASN B 1 157 ? 29.703 -46.969 -14.875 1 34.94 157 ASN B N 1
ATOM 6830 C CA . ASN B 1 157 ? 31.156 -46.906 -14.883 1 34.94 157 ASN B CA 1
ATOM 6831 C C . ASN B 1 157 ? 31.672 -45.562 -14.422 1 34.94 157 ASN B C 1
ATOM 6833 O O . ASN B 1 157 ? 32.531 -45.469 -13.531 1 34.94 157 ASN B O 1
ATOM 6837 N N . GLU B 1 158 ? 32 -44.688 -15.516 1 37.38 158 GLU B N 1
ATOM 6838 C CA . GLU B 1 158 ? 32.938 -43.562 -15.359 1 37.38 158 GLU B CA 1
ATOM 6839 C C . GLU B 1 158 ? 32.344 -42.469 -14.469 1 37.38 158 GLU B C 1
ATOM 6841 O O . GLU B 1 158 ? 31.172 -42.094 -14.625 1 37.38 158 GLU B O 1
ATOM 6846 N N . PRO B 1 159 ? 32.656 -42.406 -13.273 1 38.19 159 PRO B N 1
ATOM 6847 C CA . PRO B 1 159 ? 32.25 -41.281 -12.422 1 38.19 159 PRO B CA 1
ATOM 6848 C C . PRO B 1 159 ? 31.938 -40.031 -13.219 1 38.19 159 PRO B C 1
ATOM 6850 O O . PRO B 1 159 ? 32.719 -39.625 -14.078 1 38.19 159 PRO B O 1
ATOM 6853 N N . PRO B 1 160 ? 30.766 -39.781 -13.609 1 39.22 160 PRO B N 1
ATOM 6854 C CA . PRO B 1 160 ? 30.516 -38.562 -14.352 1 39.22 160 PRO B CA 1
ATOM 6855 C C . PRO B 1 160 ? 31.391 -37.406 -13.867 1 39.22 160 PRO B C 1
ATOM 6857 O O . PRO B 1 160 ? 31.172 -36.25 -14.266 1 39.22 160 PRO B O 1
ATOM 6860 N N . TRP B 1 161 ? 31.906 -37.438 -12.68 1 44.28 161 TRP B N 1
ATOM 6861 C CA . TRP B 1 161 ? 32.875 -36.469 -12.172 1 44.28 161 TRP B CA 1
ATOM 6862 C C . TRP B 1 161 ? 34.062 -36.312 -13.102 1 44.28 161 TRP B C 1
ATOM 6864 O O . TRP B 1 161 ? 35 -35.562 -12.828 1 44.28 161 TRP B O 1
ATOM 6874 N N . SER B 1 162 ? 34.25 -37.188 -13.984 1 49.72 162 SER B N 1
ATOM 6875 C CA . SER B 1 162 ? 35.469 -37.281 -14.766 1 49.72 162 SER B CA 1
ATOM 6876 C C . SER B 1 162 ? 35.812 -35.938 -15.453 1 49.72 162 SER B C 1
ATOM 6878 O O . SER B 1 162 ? 36.938 -35.469 -15.383 1 49.72 162 SER B O 1
ATOM 6880 N N . PRO B 1 163 ? 34.781 -35.375 -16.094 1 54.47 163 PRO B N 1
ATOM 6881 C CA . PRO B 1 163 ? 35.188 -34.125 -16.719 1 54.47 163 PRO B CA 1
ATOM 6882 C C . PRO B 1 163 ? 35.406 -33 -15.711 1 54.47 163 PRO B C 1
ATOM 6884 O O . PRO B 1 163 ? 36.219 -32.094 -15.922 1 54.47 163 PRO B O 1
ATOM 6887 N N . LEU B 1 164 ? 34.562 -33.094 -14.547 1 63.47 164 LEU B N 1
ATOM 6888 C CA . LEU B 1 164 ? 34.719 -32.031 -13.547 1 63.47 164 LEU B CA 1
ATOM 6889 C C . LEU B 1 164 ? 36.031 -32.188 -12.781 1 63.47 164 LEU B C 1
ATOM 6891 O O . LEU B 1 164 ? 36.625 -31.172 -12.383 1 63.47 164 LEU B O 1
ATOM 6895 N N . SER B 1 165 ? 36.438 -33.438 -12.609 1 65.12 165 SER B N 1
ATOM 6896 C CA . SER B 1 165 ? 37.688 -33.656 -11.898 1 65.12 165 SER B CA 1
ATOM 6897 C C . SER B 1 165 ? 38.875 -33.031 -12.656 1 65.12 165 SER B C 1
ATOM 6899 O O . SER B 1 165 ? 39.812 -32.5 -12.047 1 65.12 165 SER B O 1
ATOM 6901 N N . ARG B 1 166 ? 38.812 -33.125 -13.953 1 71.44 166 ARG B N 1
ATOM 6902 C CA . ARG B 1 166 ? 39.875 -32.531 -14.75 1 71.44 166 ARG B CA 1
ATOM 6903 C C . ARG B 1 166 ? 39.844 -31 -14.656 1 71.44 166 ARG B C 1
ATOM 6905 O O . ARG B 1 166 ? 40.906 -30.359 -14.594 1 71.44 166 ARG B O 1
ATOM 6912 N N . ILE B 1 167 ? 38.656 -30.562 -14.539 1 76.81 167 ILE B N 1
ATOM 6913 C CA . ILE B 1 167 ? 38.5 -29.109 -14.516 1 76.81 167 ILE B CA 1
ATOM 6914 C C . ILE B 1 167 ? 38.938 -28.562 -13.148 1 76.81 167 ILE B C 1
ATOM 6916 O O . ILE B 1 167 ? 39.406 -27.438 -13.039 1 76.81 167 ILE B O 1
ATOM 6920 N N . LEU B 1 168 ? 38.938 -29.469 -12.164 1 80.69 168 LEU B N 1
ATOM 6921 C CA . LEU B 1 168 ? 39.219 -29.016 -10.805 1 80.69 168 LEU B CA 1
ATOM 6922 C C . LEU B 1 168 ? 40.688 -29.297 -10.43 1 80.69 168 LEU B C 1
ATOM 6924 O O . LEU B 1 168 ? 41.094 -29.031 -9.305 1 80.69 168 LEU B O 1
ATOM 6928 N N . ASP B 1 169 ? 41.406 -29.844 -11.367 1 78.75 169 ASP B N 1
ATOM 6929 C CA . ASP B 1 169 ? 42.812 -30.094 -11.117 1 78.75 169 ASP B CA 1
ATOM 6930 C C . ASP B 1 169 ? 43.656 -28.875 -11.492 1 78.75 169 ASP B C 1
ATOM 6932 O O . ASP B 1 169 ? 43.812 -28.578 -12.672 1 78.75 169 ASP B O 1
ATOM 6936 N N . PHE B 1 170 ? 44.312 -28.219 -10.492 1 81.62 170 PHE B N 1
ATOM 6937 C CA . PHE B 1 170 ? 45.031 -26.984 -10.75 1 81.62 170 PHE B CA 1
ATOM 6938 C C . PHE B 1 170 ? 46.531 -27.172 -10.523 1 81.62 170 PHE B C 1
ATOM 6940 O O . PHE B 1 170 ? 47.281 -26.203 -10.422 1 81.62 170 PHE B O 1
ATOM 6947 N N . ASN B 1 171 ? 47.031 -28.297 -10.398 1 77.69 171 ASN B N 1
ATOM 6948 C CA . ASN B 1 171 ? 48.438 -28.562 -10.133 1 77.69 171 ASN B CA 1
ATOM 6949 C C . ASN B 1 171 ? 49.312 -28.016 -11.242 1 77.69 171 ASN B C 1
ATOM 6951 O O . ASN B 1 171 ? 50.406 -27.484 -10.977 1 77.69 171 ASN B O 1
ATOM 6955 N N . HIS B 1 172 ? 48.875 -28.047 -12.453 1 78.06 172 HIS B N 1
ATOM 6956 C CA . HIS B 1 172 ? 49.688 -27.562 -13.555 1 78.06 172 HIS B CA 1
ATOM 6957 C C . HIS B 1 172 ? 49 -26.422 -14.297 1 78.06 172 HIS B C 1
ATOM 6959 O O . HIS B 1 172 ? 49.281 -26.172 -15.469 1 78.06 172 HIS B O 1
ATOM 6965 N N . PHE B 1 173 ? 48.219 -25.797 -13.477 1 81.88 173 PHE B N 1
ATOM 6966 C CA . PHE B 1 173 ? 47.469 -24.734 -14.133 1 81.88 173 PHE B CA 1
ATOM 6967 C C . PHE B 1 173 ? 48.188 -23.406 -13.992 1 81.88 173 PHE B C 1
ATOM 6969 O O . PHE B 1 173 ? 48.594 -23.016 -12.898 1 81.88 173 PHE B O 1
ATOM 6976 N N . LEU B 1 174 ? 48.5 -22.812 -15.109 1 78.44 174 LEU B N 1
ATOM 6977 C CA . LEU B 1 174 ? 49.125 -21.484 -15.102 1 78.44 174 LEU B CA 1
ATOM 6978 C C . LEU B 1 174 ? 48.062 -20.406 -15.266 1 78.44 174 LEU B C 1
ATOM 6980 O O . LEU B 1 174 ? 47.438 -20.281 -16.328 1 78.44 174 LEU B O 1
ATOM 6984 N N . PRO B 1 175 ? 47.844 -19.688 -14.141 1 76.19 175 PRO B N 1
ATOM 6985 C CA . PRO B 1 175 ? 46.812 -18.656 -14.219 1 76.19 175 PRO B CA 1
ATOM 6986 C C . PRO B 1 175 ? 47.156 -17.531 -15.188 1 76.19 175 PRO B C 1
ATOM 6988 O O . PRO B 1 175 ? 48.344 -17.219 -15.352 1 76.19 175 PRO B O 1
ATOM 6991 N N . PRO B 1 176 ? 46.062 -17.172 -15.883 1 78.62 176 PRO B N 1
ATOM 6992 C CA . PRO B 1 176 ? 46.312 -16.031 -16.75 1 78.62 176 PRO B CA 1
ATOM 6993 C C . PRO B 1 176 ? 46.812 -14.805 -15.992 1 78.62 176 PRO B C 1
ATOM 6995 O O . PRO B 1 176 ? 46.625 -14.703 -14.773 1 78.62 176 PRO B O 1
ATOM 6998 N N . PRO B 1 177 ? 47.531 -13.977 -16.719 1 78.25 177 PRO B N 1
ATOM 6999 C CA . PRO B 1 177 ? 48.031 -12.766 -16.047 1 78.25 177 PRO B CA 1
ATOM 7000 C C . PRO B 1 177 ? 46.906 -11.945 -15.438 1 78.25 177 PRO B C 1
ATOM 7002 O O . PRO B 1 177 ? 45.75 -12 -15.906 1 78.25 177 PRO B O 1
ATOM 7005 N N . LEU B 1 178 ? 47.156 -11.414 -14.422 1 74.44 178 LEU B N 1
ATOM 7006 C CA . LEU B 1 178 ? 46.188 -10.664 -13.625 1 74.44 178 LEU B CA 1
ATOM 7007 C C . LEU B 1 178 ? 45.469 -9.633 -14.484 1 74.44 178 LEU B C 1
ATOM 7009 O O . LEU B 1 178 ? 44.281 -9.383 -14.297 1 74.44 178 LEU B O 1
ATOM 7013 N N . GLU B 1 179 ? 46.219 -9.117 -15.469 1 75.06 179 GLU B N 1
ATOM 7014 C CA . GLU B 1 179 ? 45.625 -8.07 -16.312 1 75.06 179 GLU B CA 1
ATOM 7015 C C . GLU B 1 179 ? 44.562 -8.633 -17.234 1 75.06 179 GLU B C 1
ATOM 7017 O O . GLU B 1 179 ? 43.625 -7.918 -17.625 1 75.06 179 GLU B O 1
ATOM 7022 N N . SER B 1 180 ? 44.656 -9.898 -17.391 1 78.88 180 SER B N 1
ATOM 7023 C CA . SER B 1 180 ? 43.719 -10.516 -18.328 1 78.88 180 SER B CA 1
ATOM 7024 C C . SER B 1 180 ? 42.562 -11.188 -17.594 1 78.88 180 SER B C 1
ATOM 7026 O O . SER B 1 180 ? 41.625 -11.664 -18.219 1 78.88 180 SER B O 1
ATOM 7028 N N . GLN B 1 181 ? 42.625 -11.141 -16.312 1 81.31 181 GLN B N 1
ATOM 7029 C CA . GLN B 1 181 ? 41.562 -11.758 -15.539 1 81.31 181 GLN B CA 1
ATOM 7030 C C . GLN B 1 181 ? 40.312 -10.859 -15.5 1 81.31 181 GLN B C 1
ATOM 7032 O O . GLN B 1 181 ? 40.438 -9.641 -15.383 1 81.31 181 GLN B O 1
ATOM 7037 N N . PRO B 1 182 ? 39.25 -11.484 -15.719 1 86.12 182 PRO B N 1
ATOM 7038 C CA . PRO B 1 182 ? 38 -10.703 -15.672 1 86.12 182 PRO B CA 1
ATOM 7039 C C . PRO B 1 182 ? 37.75 -10.07 -14.297 1 86.12 182 PRO B C 1
ATOM 7041 O O . PRO B 1 182 ? 38.125 -10.664 -13.273 1 86.12 182 PRO B O 1
ATOM 7044 N N . SER B 1 183 ? 37.25 -8.906 -14.367 1 89.38 183 SER B N 1
ATOM 7045 C CA . SER B 1 183 ? 36.875 -8.242 -13.133 1 89.38 183 SER B CA 1
ATOM 7046 C C . SER B 1 183 ? 35.688 -8.969 -12.469 1 89.38 183 SER B C 1
ATOM 7048 O O . SER B 1 183 ? 35.031 -9.781 -13.102 1 89.38 183 SER B O 1
ATOM 7050 N N . MET B 1 184 ? 35.5 -8.719 -11.234 1 92.94 184 MET B N 1
ATOM 7051 C CA . MET B 1 184 ? 34.375 -9.32 -10.5 1 92.94 184 MET B CA 1
ATOM 7052 C C . MET B 1 184 ? 33.062 -8.969 -11.141 1 92.94 184 MET B C 1
ATOM 7054 O O . MET B 1 184 ? 32.125 -9.789 -11.156 1 92.94 184 MET B O 1
ATOM 7058 N N . LEU B 1 185 ? 32.906 -7.793 -11.664 1 94.5 185 LEU B N 1
ATOM 7059 C CA . LEU B 1 185 ? 31.703 -7.371 -12.344 1 94.5 185 LEU B CA 1
ATOM 7060 C C . LEU B 1 185 ? 31.453 -8.227 -13.586 1 94.5 185 LEU B C 1
ATOM 7062 O O . LEU B 1 185 ? 30.328 -8.664 -13.82 1 94.5 185 LEU B O 1
ATOM 7066 N N . GLN B 1 186 ? 32.469 -8.445 -14.312 1 93.75 186 GLN B N 1
ATOM 7067 C CA . GLN B 1 186 ? 32.344 -9.25 -15.523 1 93.75 186 GLN B CA 1
ATOM 7068 C C . GLN B 1 186 ? 32.031 -10.703 -15.188 1 93.75 186 GLN B C 1
ATOM 7070 O O . GLN B 1 186 ? 31.234 -11.344 -15.891 1 93.75 186 GLN B O 1
ATOM 7075 N N . LEU B 1 187 ? 32.625 -11.125 -14.188 1 93.44 187 LEU B N 1
ATOM 7076 C CA . LEU B 1 187 ? 32.406 -12.492 -13.742 1 93.44 187 LEU B CA 1
ATOM 7077 C C . LEU B 1 187 ? 30.922 -12.688 -13.359 1 93.44 187 LEU B C 1
ATOM 7079 O O . LEU B 1 187 ? 30.281 -13.617 -13.828 1 93.44 187 LEU B O 1
ATOM 7083 N N . LEU B 1 188 ? 30.422 -11.797 -12.555 1 94.56 188 LEU B N 1
ATOM 7084 C CA . LEU B 1 188 ? 29.047 -11.906 -12.086 1 94.56 188 LEU B CA 1
ATOM 7085 C C . LEU B 1 188 ? 28.062 -11.664 -13.219 1 94.56 188 LEU B C 1
ATOM 7087 O O . LEU B 1 188 ? 26.969 -12.258 -13.25 1 94.56 188 LEU B O 1
ATOM 7091 N N . ASP B 1 189 ? 28.422 -10.82 -14.102 1 96 189 ASP B N 1
ATOM 7092 C CA . ASP B 1 189 ? 27.562 -10.531 -15.242 1 96 189 ASP B CA 1
ATOM 7093 C C . ASP B 1 189 ? 27.422 -11.75 -16.156 1 96 189 ASP B C 1
ATOM 7095 O O . ASP B 1 189 ? 26.328 -12.078 -16.609 1 96 189 ASP B O 1
ATOM 7099 N N . ARG B 1 190 ? 28.5 -12.453 -16.359 1 95.12 190 ARG B N 1
ATOM 7100 C CA . ARG B 1 190 ? 28.5 -13.602 -17.266 1 95.12 190 ARG B CA 1
ATOM 7101 C C . ARG B 1 190 ? 27.922 -14.836 -16.578 1 95.12 190 ARG B C 1
ATOM 7103 O O . ARG B 1 190 ? 27.188 -15.602 -17.188 1 95.12 190 ARG B O 1
ATOM 7110 N N . LEU B 1 191 ? 28.25 -14.969 -15.336 1 94.25 191 LEU B N 1
ATOM 7111 C CA . LEU B 1 191 ? 27.906 -16.203 -14.641 1 94.25 191 LEU B CA 1
ATOM 7112 C C . LEU B 1 191 ? 26.547 -16.094 -13.945 1 94.25 191 LEU B C 1
ATOM 7114 O O . LEU B 1 191 ? 26.031 -17.078 -13.438 1 94.25 191 LEU B O 1
ATOM 7118 N N . GLY B 1 192 ? 26 -14.922 -13.891 1 94.38 192 GLY B N 1
ATOM 7119 C CA . GLY B 1 192 ? 24.703 -14.734 -13.266 1 94.38 192 GLY B CA 1
ATOM 7120 C C . GLY B 1 192 ? 23.547 -15.172 -14.148 1 94.38 192 GLY B C 1
ATOM 7121 O O . GLY B 1 192 ? 23.734 -15.406 -15.344 1 94.38 192 GLY B O 1
ATOM 7122 N N . HIS B 1 193 ? 22.375 -15.297 -13.484 1 95.5 193 HIS B N 1
ATOM 7123 C CA . HIS B 1 193 ? 21.188 -15.641 -14.242 1 95.5 193 HIS B CA 1
ATOM 7124 C C . HIS B 1 193 ? 20.812 -14.531 -15.219 1 95.5 193 HIS B C 1
ATOM 7126 O O . HIS B 1 193 ? 20.906 -13.352 -14.883 1 95.5 193 HIS B O 1
ATOM 7132 N N . GLN B 1 194 ? 20.484 -14.953 -16.406 1 96.62 194 GLN B N 1
ATOM 7133 C CA . GLN B 1 194 ? 20.109 -13.992 -17.438 1 96.62 194 GLN B CA 1
ATOM 7134 C C . GLN B 1 194 ? 18.594 -13.844 -17.547 1 96.62 194 GLN B C 1
ATOM 7136 O O . GLN B 1 194 ? 17.875 -14.844 -17.531 1 96.62 194 GLN B O 1
ATOM 7141 N N . MET B 1 195 ? 18.156 -12.664 -17.703 1 96.56 195 MET B N 1
ATOM 7142 C CA . MET B 1 195 ? 16.734 -12.383 -17.75 1 96.56 195 MET B CA 1
ATOM 7143 C C . MET B 1 195 ? 16.078 -13.016 -18.969 1 96.56 195 MET B C 1
ATOM 7145 O O . MET B 1 195 ? 14.93 -13.445 -18.922 1 96.56 195 MET B O 1
ATOM 7149 N N . GLU B 1 196 ? 16.844 -13.172 -20.031 1 96 196 GLU B N 1
ATOM 7150 C CA . GLU B 1 196 ? 16.328 -13.75 -21.266 1 96 196 GLU B CA 1
ATOM 7151 C C . GLU B 1 196 ? 15.977 -15.227 -21.078 1 96 196 GLU B C 1
ATOM 7153 O O . GLU B 1 196 ? 15.062 -15.734 -21.734 1 96 196 GLU B O 1
ATOM 7158 N N . GLU B 1 197 ? 16.703 -15.812 -20.203 1 95.06 197 GLU B N 1
ATOM 7159 C CA . GLU B 1 197 ? 16.469 -17.234 -19.969 1 95.06 197 GLU B CA 1
ATOM 7160 C C . GLU B 1 197 ? 15.469 -17.438 -18.844 1 95.06 197 GLU B C 1
ATOM 7162 O O . GLU B 1 197 ? 14.758 -18.453 -18.812 1 95.06 197 GLU B O 1
ATOM 7167 N N . MET B 1 198 ? 15.359 -16.547 -17.938 1 96.75 198 MET B N 1
ATOM 7168 C CA . MET B 1 198 ? 14.5 -16.688 -16.766 1 96.75 198 MET B CA 1
ATOM 7169 C C . MET B 1 198 ? 13.07 -16.266 -17.078 1 96.75 198 MET B C 1
ATOM 7171 O O . MET B 1 198 ? 12.117 -16.859 -16.547 1 96.75 198 MET B O 1
ATOM 7175 N N . LEU B 1 199 ? 12.945 -15.266 -17.906 1 97.75 199 LEU B N 1
ATOM 7176 C CA . LEU B 1 199 ? 11.633 -14.688 -18.156 1 97.75 199 LEU B CA 1
ATOM 7177 C C . LEU B 1 199 ? 10.867 -15.5 -19.203 1 97.75 199 LEU B C 1
ATOM 7179 O O . LEU B 1 199 ? 11.297 -15.609 -20.344 1 97.75 199 LEU B O 1
ATOM 7183 N N . LEU B 1 200 ? 9.805 -16.078 -18.797 1 95.88 200 LEU B N 1
ATOM 7184 C CA . LEU B 1 200 ? 8.977 -16.859 -19.719 1 95.88 200 LEU B CA 1
ATOM 7185 C C . LEU B 1 200 ? 7.863 -15.992 -20.297 1 95.88 200 LEU B C 1
ATOM 7187 O O . LEU B 1 200 ? 7.574 -16.078 -21.5 1 95.88 200 LEU B O 1
ATOM 7191 N N . TYR B 1 201 ? 7.242 -15.281 -19.422 1 93.44 201 TYR B N 1
ATOM 7192 C CA . TYR B 1 201 ? 6.105 -14.453 -19.797 1 93.44 201 TYR B CA 1
ATOM 7193 C C . TYR B 1 201 ? 6.094 -13.148 -19 1 93.44 201 TYR B C 1
ATOM 7195 O O . TYR B 1 201 ? 6.477 -13.125 -17.828 1 93.44 201 TYR B O 1
ATOM 7203 N N . CYS B 1 202 ? 5.715 -12.008 -19.703 1 95.69 202 CYS B N 1
ATOM 7204 C CA . CYS B 1 202 ? 5.648 -10.695 -19.062 1 95.69 202 CYS B CA 1
ATOM 7205 C C . CYS B 1 202 ? 4.508 -9.867 -19.641 1 95.69 202 CYS B C 1
ATOM 7207 O O . CYS B 1 202 ? 4.387 -9.734 -20.859 1 95.69 202 CYS B O 1
ATOM 7209 N N . ARG B 1 203 ? 3.699 -9.359 -18.719 1 93.44 203 ARG B N 1
ATOM 7210 C CA . ARG B 1 203 ? 2.607 -8.492 -19.141 1 93.44 203 ARG B CA 1
ATOM 7211 C C . ARG B 1 203 ? 2.461 -7.297 -18.203 1 93.44 203 ARG B C 1
ATOM 7213 O O . ARG B 1 203 ? 2.553 -7.449 -16.984 1 93.44 203 ARG B O 1
ATOM 7220 N N . PHE B 1 204 ? 2.342 -6.16 -18.828 1 93.38 204 PHE B N 1
ATOM 7221 C CA . PHE B 1 204 ? 2.055 -4.945 -18.062 1 93.38 204 PHE B CA 1
ATOM 7222 C C . PHE B 1 204 ? 0.799 -4.262 -18.594 1 93.38 204 PHE B C 1
ATOM 7224 O O . PHE B 1 204 ? 0.757 -3.836 -19.75 1 93.38 204 PHE B O 1
ATOM 7231 N N . GLN B 1 205 ? -0.194 -4.152 -17.719 1 87.38 205 GLN B N 1
ATOM 7232 C CA . GLN B 1 205 ? -1.483 -3.578 -18.078 1 87.38 205 GLN B CA 1
ATOM 7233 C C . GLN B 1 205 ? -2.043 -4.242 -19.344 1 87.38 205 GLN B C 1
ATOM 7235 O O . GLN B 1 205 ? -2.49 -3.561 -20.266 1 87.38 205 GLN B O 1
ATOM 7240 N N . GLY B 1 206 ? -1.823 -5.465 -19.453 1 79.12 206 GLY B N 1
ATOM 7241 C CA . GLY B 1 206 ? -2.381 -6.227 -20.547 1 79.12 206 GLY B CA 1
ATOM 7242 C C . GLY B 1 206 ? -1.468 -6.281 -21.766 1 79.12 206 GLY B C 1
ATOM 7243 O O . GLY B 1 206 ? -1.66 -7.109 -22.656 1 79.12 206 GLY B O 1
ATOM 7244 N N . GLU B 1 207 ? -0.486 -5.496 -21.766 1 84.69 207 GLU B N 1
ATOM 7245 C CA . GLU B 1 207 ? 0.444 -5.473 -22.891 1 84.69 207 GLU B CA 1
ATOM 7246 C C . GLU B 1 207 ? 1.655 -6.363 -22.609 1 84.69 207 GLU B C 1
ATOM 7248 O O . GLU B 1 207 ? 2.164 -6.406 -21.5 1 84.69 207 GLU B O 1
ATOM 7253 N N . VAL B 1 208 ? 2.072 -6.973 -23.641 1 91.81 208 VAL B N 1
ATOM 7254 C CA . VAL B 1 208 ? 3.191 -7.898 -23.516 1 91.81 208 VAL B CA 1
ATOM 7255 C C . VAL B 1 208 ? 4.492 -7.117 -23.328 1 91.81 208 VAL B C 1
ATOM 7257 O O . VAL B 1 208 ? 4.734 -6.129 -24.031 1 91.81 208 VAL B O 1
ATOM 7260 N N . CYS B 1 209 ? 5.191 -7.52 -22.328 1 93.56 209 CYS B N 1
ATOM 7261 C CA . CYS B 1 209 ? 6.52 -6.961 -22.094 1 93.56 209 CYS B CA 1
ATOM 7262 C C . CYS B 1 209 ? 7.594 -8.031 -22.219 1 93.56 209 CYS B C 1
ATOM 7264 O O . CYS B 1 209 ? 7.297 -9.172 -22.578 1 93.56 209 CYS B O 1
ATOM 7266 N N . GLY B 1 210 ? 8.922 -7.609 -22.078 1 94.12 210 GLY B N 1
ATOM 7267 C CA . GLY B 1 210 ? 10.047 -8.516 -22.266 1 94.12 210 GLY B CA 1
ATOM 7268 C C . GLY B 1 210 ? 11.281 -8.109 -21.484 1 94.12 210 GLY B C 1
ATOM 7269 O O . GLY B 1 210 ? 11.219 -7.215 -20.641 1 94.12 210 GLY B O 1
ATOM 7270 N N . PRO B 1 211 ? 12.266 -8.852 -21.766 1 94.62 211 PRO B N 1
ATOM 7271 C CA . PRO B 1 211 ? 13.516 -8.562 -21.047 1 94.62 211 PRO B CA 1
ATOM 7272 C C . PRO B 1 211 ? 14.031 -7.148 -21.312 1 94.62 211 PRO B C 1
ATOM 7274 O O . PRO B 1 211 ? 14.773 -6.594 -20.5 1 94.62 211 PRO B O 1
ATOM 7277 N N . ARG B 1 212 ? 13.625 -6.551 -22.344 1 90.88 212 ARG B N 1
ATOM 7278 C CA . ARG B 1 212 ? 14.062 -5.199 -22.688 1 90.88 212 ARG B CA 1
ATOM 7279 C C . ARG B 1 212 ? 13.523 -4.184 -21.688 1 90.88 212 ARG B C 1
ATOM 7281 O O . ARG B 1 212 ? 14.086 -3.096 -21.531 1 90.88 212 ARG B O 1
ATOM 7288 N N . ASN B 1 213 ? 12.477 -4.547 -21.047 1 93.62 213 ASN B N 1
ATOM 7289 C CA . ASN B 1 213 ? 11.867 -3.639 -20.078 1 93.62 213 ASN B CA 1
ATOM 7290 C C . ASN B 1 213 ? 12.586 -3.693 -18.734 1 93.62 213 ASN B C 1
ATOM 7292 O O . ASN B 1 213 ? 12.211 -2.982 -17.797 1 93.62 213 ASN B O 1
ATOM 7296 N N . PHE B 1 214 ? 13.586 -4.477 -18.688 1 95.88 214 PHE B N 1
ATOM 7297 C CA . PHE B 1 214 ? 14.336 -4.641 -17.453 1 95.88 214 PHE B CA 1
ATOM 7298 C C . PHE B 1 214 ? 15.742 -4.078 -17.578 1 95.88 214 PHE B C 1
ATOM 7300 O O . PHE B 1 214 ? 16.375 -4.219 -18.641 1 95.88 214 PHE B O 1
ATOM 7307 N N . SER B 1 215 ? 16.141 -3.457 -16.547 1 95.44 215 SER B N 1
ATOM 7308 C CA . SER B 1 215 ? 17.516 -2.969 -16.469 1 95.44 215 SER B CA 1
ATOM 7309 C C . SER B 1 215 ? 18.344 -3.818 -15.523 1 95.44 215 SER B C 1
ATOM 7311 O O . SER B 1 215 ? 17.859 -4.25 -14.477 1 95.44 215 SER B O 1
ATOM 7313 N N . THR B 1 216 ? 19.547 -4.035 -15.906 1 95.5 216 THR B N 1
ATOM 7314 C CA . THR B 1 216 ? 20.453 -4.832 -15.078 1 95.5 216 THR B CA 1
ATOM 7315 C C . THR B 1 216 ? 21.016 -3.996 -13.938 1 95.5 216 THR B C 1
ATOM 7317 O O . THR B 1 216 ? 21.438 -2.855 -14.141 1 95.5 216 THR B O 1
ATOM 7320 N N . ILE B 1 217 ? 20.891 -4.547 -12.766 1 95.19 217 ILE B N 1
ATOM 7321 C CA . ILE B 1 217 ? 21.469 -3.896 -11.594 1 95.19 217 ILE B CA 1
ATOM 7322 C C . ILE B 1 217 ? 22.172 -4.93 -10.719 1 95.19 217 ILE B C 1
ATOM 7324 O O . ILE B 1 217 ? 21.75 -6.086 -10.648 1 95.19 217 ILE B O 1
ATOM 7328 N N . PHE B 1 218 ? 23.219 -4.508 -10.141 1 95.94 218 PHE B N 1
ATOM 7329 C CA . PHE B 1 218 ? 23.953 -5.418 -9.273 1 95.94 218 PHE B CA 1
ATOM 7330 C C . PHE B 1 218 ? 23.703 -5.102 -7.809 1 95.94 218 PHE B C 1
ATOM 7332 O O . PHE B 1 218 ? 23.641 -3.932 -7.426 1 95.94 218 PHE B O 1
ATOM 7339 N N . THR B 1 219 ? 23.438 -6.102 -7.074 1 94.56 219 THR B N 1
ATOM 7340 C CA . THR B 1 219 ? 23.203 -6.012 -5.637 1 94.56 219 THR B CA 1
ATOM 7341 C C . THR B 1 219 ? 24.078 -7.008 -4.879 1 94.56 219 THR B C 1
ATOM 7343 O O . THR B 1 219 ? 24.969 -7.617 -5.457 1 94.56 219 THR B O 1
ATOM 7346 N N . ARG B 1 220 ? 23.797 -7.09 -3.609 1 90.62 220 ARG B N 1
ATOM 7347 C CA . ARG B 1 220 ? 24.531 -8.062 -2.812 1 90.62 220 ARG B CA 1
ATOM 7348 C C . ARG B 1 220 ? 24.219 -9.484 -3.25 1 90.62 220 ARG B C 1
ATOM 7350 O O . ARG B 1 220 ? 25 -10.406 -3.016 1 90.62 220 ARG B O 1
ATOM 7357 N N . TYR B 1 221 ? 23.125 -9.609 -4.004 1 92.06 221 TYR B N 1
ATOM 7358 C CA . TYR B 1 221 ? 22.719 -10.922 -4.5 1 92.06 221 TYR B CA 1
ATOM 7359 C C . TYR B 1 221 ? 23.281 -11.18 -5.887 1 92.06 221 TYR B C 1
ATOM 7361 O O . TYR B 1 221 ? 22.938 -12.172 -6.535 1 92.06 221 TYR B O 1
ATOM 7369 N N . GLY B 1 222 ? 24.172 -10.336 -6.273 1 93.31 222 GLY B N 1
ATOM 7370 C CA . GLY B 1 222 ? 24.734 -10.492 -7.609 1 93.31 222 GLY B CA 1
ATOM 7371 C C . GLY B 1 222 ? 23.953 -9.75 -8.672 1 93.31 222 GLY B C 1
ATOM 7372 O O . GLY B 1 222 ? 23.578 -8.586 -8.484 1 93.31 222 GLY B O 1
ATOM 7373 N N . LYS B 1 223 ? 23.812 -10.438 -9.758 1 96.12 223 LYS B N 1
ATOM 7374 C CA . LYS B 1 223 ? 23.141 -9.812 -10.891 1 96.12 223 LYS B CA 1
ATOM 7375 C C . LYS B 1 223 ? 21.625 -9.844 -10.711 1 96.12 223 LYS B C 1
ATOM 7377 O O . LYS B 1 223 ? 21.031 -10.914 -10.547 1 96.12 223 LYS B O 1
ATOM 7382 N N . CYS B 1 224 ? 21.047 -8.688 -10.711 1 97.56 224 CYS B N 1
ATOM 7383 C CA . CYS B 1 224 ? 19.594 -8.531 -10.555 1 97.56 224 CYS B CA 1
ATOM 7384 C C . CYS B 1 224 ? 19.016 -7.684 -11.688 1 97.56 224 CYS B C 1
ATOM 7386 O O . CYS B 1 224 ? 19.766 -7.164 -12.516 1 97.56 224 CYS B O 1
ATOM 7388 N N . TYR B 1 225 ? 17.719 -7.648 -11.719 1 97.56 225 TYR B N 1
ATOM 7389 C CA . TYR B 1 225 ? 17.031 -6.922 -12.781 1 97.56 225 TYR B CA 1
ATOM 7390 C C . TYR B 1 225 ? 15.938 -6.035 -12.211 1 97.56 225 TYR B C 1
ATOM 7392 O O . TYR B 1 225 ? 15.188 -6.457 -11.32 1 97.56 225 TYR B O 1
ATOM 7400 N N . THR B 1 226 ? 15.852 -4.82 -12.68 1 97.5 226 THR B N 1
ATOM 7401 C CA . THR B 1 226 ? 14.844 -3.877 -12.211 1 97.5 226 THR B CA 1
ATOM 7402 C C . THR B 1 226 ? 13.875 -3.508 -13.336 1 97.5 226 THR B C 1
ATOM 7404 O O . THR B 1 226 ? 14.297 -3.068 -14.406 1 97.5 226 THR B O 1
ATOM 7407 N N . PHE B 1 227 ? 12.633 -3.717 -13.055 1 97.38 227 PHE B N 1
ATOM 7408 C CA . PHE B 1 227 ? 11.578 -3.285 -13.961 1 97.38 227 PHE B CA 1
ATOM 7409 C C . PHE B 1 227 ? 11.227 -1.822 -13.727 1 97.38 227 PHE B C 1
ATOM 7411 O O . PHE B 1 227 ? 11.172 -1.369 -12.578 1 97.38 227 PHE B O 1
ATOM 7418 N N . ASN B 1 228 ? 11 -1.058 -14.758 1 96.62 228 ASN B N 1
ATOM 7419 C CA . ASN B 1 228 ? 10.594 0.343 -14.703 1 96.62 228 ASN B CA 1
ATOM 7420 C C . ASN B 1 228 ? 11.602 1.189 -13.93 1 96.62 228 ASN B C 1
ATOM 7422 O O . ASN B 1 228 ? 11.219 1.983 -13.07 1 96.62 228 ASN B O 1
ATOM 7426 N N . SER B 1 229 ? 12.867 1.066 -14.125 1 92.5 229 SER B N 1
ATOM 7427 C CA . SER B 1 229 ? 13.922 1.792 -13.422 1 92.5 229 SER B CA 1
ATOM 7428 C C . SER B 1 229 ? 14.008 3.24 -13.891 1 92.5 229 SER B C 1
ATOM 7430 O O . SER B 1 229 ? 14.477 4.109 -13.164 1 92.5 229 SER B O 1
ATOM 7432 N N . GLY B 1 230 ? 13.625 3.578 -15.031 1 86.62 230 GLY B N 1
ATOM 7433 C CA . GLY B 1 230 ? 13.727 4.93 -15.57 1 86.62 230 GLY B CA 1
ATOM 7434 C C . GLY B 1 230 ? 15.102 5.254 -16.109 1 86.62 230 GLY B C 1
ATOM 7435 O O . GLY B 1 230 ? 15.328 6.352 -16.625 1 86.62 230 GLY B O 1
ATOM 7436 N N . GLN B 1 231 ? 16.188 4.543 -15.953 1 78.5 231 GLN B N 1
ATOM 7437 C CA . GLN B 1 231 ? 17.578 4.836 -16.312 1 78.5 231 GLN B CA 1
ATOM 7438 C C . GLN B 1 231 ? 17.797 4.691 -17.812 1 78.5 231 GLN B C 1
ATOM 7440 O O . GLN B 1 231 ? 18.625 5.402 -18.391 1 78.5 231 GLN B O 1
ATOM 7445 N N . ASP B 1 232 ? 17.172 3.902 -18.578 1 73.12 232 ASP B N 1
ATOM 7446 C CA . ASP B 1 232 ? 17.453 3.602 -19.984 1 73.12 232 ASP B CA 1
ATOM 7447 C C . ASP B 1 232 ? 16.656 4.512 -20.922 1 73.12 232 ASP B C 1
ATOM 7449 O O . ASP B 1 232 ? 16.266 4.098 -22.016 1 73.12 232 ASP B O 1
ATOM 7453 N N . ASN B 1 233 ? 16.531 5.816 -20.5 1 77.19 233 ASN B N 1
ATOM 7454 C CA . ASN B 1 233 ? 15.82 6.809 -21.312 1 77.19 233 ASN B CA 1
ATOM 7455 C C . ASN B 1 233 ? 14.438 6.305 -21.734 1 77.19 233 ASN B C 1
ATOM 7457 O O . ASN B 1 233 ? 13.938 6.68 -22.797 1 77.19 233 ASN B O 1
ATOM 7461 N N . ARG B 1 234 ? 14.109 5.402 -21.109 1 83.56 234 ARG B N 1
ATOM 7462 C CA . ARG B 1 234 ? 12.75 4.945 -21.344 1 83.56 234 ARG B CA 1
ATOM 7463 C C . ARG B 1 234 ? 11.758 5.68 -20.453 1 83.56 234 ARG B C 1
ATOM 7465 O O . ARG B 1 234 ? 12.062 5.965 -19.281 1 83.56 234 ARG B O 1
ATOM 7472 N N . PRO B 1 235 ? 10.688 5.926 -21.078 1 89.06 235 PRO B N 1
ATOM 7473 C CA . PRO B 1 235 ? 9.695 6.609 -20.25 1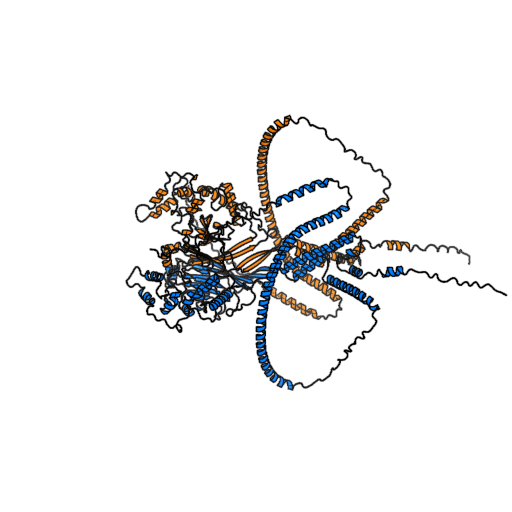 89.06 235 PRO B CA 1
ATOM 7474 C C . PRO B 1 235 ? 9.141 5.719 -19.141 1 89.06 235 PRO B C 1
ATOM 7476 O O . PRO B 1 235 ? 9.039 4.504 -19.312 1 89.06 235 PRO B O 1
ATOM 7479 N N . LEU B 1 236 ? 8.836 6.395 -18.094 1 93.44 236 LEU B N 1
ATOM 7480 C CA . LEU B 1 236 ? 8.289 5.672 -16.953 1 93.44 236 LEU B CA 1
ATOM 7481 C C . LEU B 1 236 ? 6.895 5.141 -17.25 1 93.44 236 LEU B C 1
ATOM 7483 O O . LEU B 1 236 ? 6.09 5.828 -17.891 1 93.44 236 LEU B O 1
ATOM 7487 N N . LEU B 1 237 ? 6.711 3.979 -16.828 1 93.25 237 LEU B N 1
ATOM 7488 C CA . LEU B 1 237 ? 5.41 3.348 -17.031 1 93.25 237 LEU B CA 1
ATOM 7489 C C . LEU B 1 237 ? 4.414 3.805 -15.977 1 93.25 237 LEU B C 1
ATOM 7491 O O . LEU B 1 237 ? 4.75 3.875 -14.789 1 93.25 237 LEU B O 1
ATOM 7495 N N . VAL B 1 238 ? 3.209 4.137 -16.438 1 90.62 238 VAL B N 1
ATOM 7496 C CA . VAL B 1 238 ? 2.162 4.648 -15.57 1 90.62 238 VAL B CA 1
ATOM 7497 C C . VAL B 1 238 ? 0.957 3.713 -15.594 1 90.62 238 VAL B C 1
ATOM 7499 O O . VAL B 1 238 ? 0.712 3.037 -16.594 1 90.62 238 VAL B O 1
ATOM 7502 N N . THR B 1 239 ? 0.327 3.631 -14.453 1 88.88 239 THR B N 1
ATOM 7503 C CA . THR B 1 239 ? -0.887 2.83 -14.344 1 88.88 239 THR B CA 1
ATOM 7504 C C . THR B 1 239 ? -2.123 3.725 -14.305 1 88.88 239 THR B C 1
ATOM 7506 O O . THR B 1 239 ? -2.141 4.738 -13.602 1 88.88 239 THR B O 1
ATOM 7509 N N . MET B 1 240 ? -3.178 3.246 -14.961 1 82.56 240 MET B N 1
ATOM 7510 C CA . MET B 1 240 ? -4.379 4.066 -15.07 1 82.56 240 MET B CA 1
ATOM 7511 C C . MET B 1 240 ? -5.555 3.408 -14.359 1 82.56 240 MET B C 1
ATOM 7513 O O . MET B 1 240 ? -6.625 4.008 -14.227 1 82.56 240 MET B O 1
ATOM 7517 N N . LYS B 1 241 ? -5.371 2.264 -14 1 81.06 241 LYS B N 1
ATOM 7518 C CA . LYS B 1 241 ? -6.422 1.546 -13.289 1 81.06 241 LYS B CA 1
ATOM 7519 C C . LYS B 1 241 ? -5.836 0.654 -12.195 1 81.06 241 LYS B C 1
ATOM 7521 O O . LYS B 1 241 ? -4.773 0.054 -12.383 1 81.06 241 LYS B O 1
ATOM 7526 N N . GLY B 1 242 ? -6.539 0.688 -11.141 1 84.38 242 GLY B N 1
ATOM 7527 C CA . GLY B 1 242 ? -6.117 -0.214 -10.078 1 84.38 242 GLY B CA 1
ATOM 7528 C C . GLY B 1 242 ? -6.688 -1.611 -10.227 1 84.38 242 GLY B C 1
ATOM 7529 O O . GLY B 1 242 ? -7.602 -1.837 -11.023 1 84.38 242 GLY B O 1
ATOM 7530 N N . GLY B 1 243 ? -6.016 -2.637 -9.43 1 86.75 243 GLY B N 1
ATOM 7531 C CA . GLY B 1 243 ? -6.543 -3.99 -9.438 1 86.75 243 GLY B CA 1
ATOM 7532 C C . GLY B 1 243 ? -5.602 -4.996 -10.078 1 86.75 243 GLY B C 1
ATOM 7533 O O . GLY B 1 243 ? -4.664 -4.613 -10.781 1 86.75 243 GLY B O 1
ATOM 7534 N N . MET B 1 244 ? -6.145 -6.176 -9.859 1 86.5 244 MET B N 1
ATOM 7535 C CA . MET B 1 244 ? -5.363 -7.27 -10.43 1 86.5 244 MET B CA 1
ATOM 7536 C C . MET B 1 244 ? -5.441 -7.266 -11.953 1 86.5 244 MET B C 1
ATOM 7538 O O . MET B 1 244 ? -6.504 -7.02 -12.523 1 86.5 244 MET B O 1
ATOM 7542 N N . GLY B 1 245 ? -4.516 -7.285 -12.719 1 81.25 245 GLY B N 1
ATOM 7543 C CA . GLY B 1 245 ? -4.512 -7.297 -14.172 1 81.25 245 GLY B CA 1
ATOM 7544 C C . GLY B 1 245 ? -3.99 -6.012 -14.781 1 81.25 245 GLY B C 1
ATOM 7545 O O . GLY B 1 245 ? -3.664 -5.965 -15.969 1 81.25 245 GLY B O 1
ATOM 7546 N N . ASN B 1 246 ? -4.195 -5.098 -13.969 1 86.56 246 ASN B N 1
ATOM 7547 C CA . ASN B 1 246 ? -3.717 -3.812 -14.461 1 86.56 246 ASN B CA 1
ATOM 7548 C C . ASN B 1 246 ? -2.318 -3.496 -13.945 1 86.56 246 ASN B C 1
ATOM 7550 O O . ASN B 1 246 ? -1.901 -2.336 -13.938 1 86.56 246 ASN B O 1
ATOM 7554 N N . GLY B 1 247 ? -1.658 -4.453 -13.531 1 93.06 247 GLY B N 1
ATOM 7555 C CA . GLY B 1 247 ? -0.301 -4.297 -13.031 1 93.06 247 GLY B CA 1
ATOM 7556 C C . GLY B 1 247 ? 0.715 -5.125 -13.797 1 93.06 247 GLY B C 1
ATOM 7557 O O . GLY B 1 247 ? 0.631 -5.246 -15.023 1 93.06 247 GLY B O 1
ATOM 7558 N N . LEU B 1 248 ? 1.724 -5.477 -13.086 1 96.81 248 LEU B N 1
ATOM 7559 C CA . LEU B 1 248 ? 2.803 -6.27 -13.672 1 96.81 248 LEU B CA 1
ATOM 7560 C C . LEU B 1 248 ? 2.605 -7.754 -13.383 1 96.81 248 LEU B C 1
ATOM 7562 O O . LEU B 1 248 ? 2.381 -8.141 -12.234 1 96.81 248 LEU B O 1
ATOM 7566 N N . GLU B 1 249 ? 2.588 -8.539 -14.406 1 95.88 249 GLU B N 1
ATOM 7567 C CA . GLU B 1 249 ? 2.529 -10 -14.289 1 95.88 249 GLU B CA 1
ATOM 7568 C C . GLU B 1 249 ? 3.762 -10.648 -14.914 1 95.88 249 GLU B C 1
ATOM 7570 O O . GLU B 1 249 ? 4.043 -10.453 -16.094 1 95.88 249 GLU B O 1
ATOM 7575 N N . LEU B 1 250 ? 4.43 -11.492 -14.086 1 97.12 250 LEU B N 1
ATOM 7576 C CA . LEU B 1 250 ? 5.66 -12.148 -14.523 1 97.12 250 LEU B CA 1
ATOM 7577 C C . LEU B 1 250 ? 5.59 -13.648 -14.297 1 97.12 250 LEU B C 1
ATOM 7579 O O . LEU B 1 250 ? 5.094 -14.102 -13.266 1 97.12 250 LEU B O 1
ATOM 7583 N N . MET B 1 251 ? 5.957 -14.359 -15.25 1 96.75 251 MET B N 1
ATOM 7584 C CA . MET B 1 251 ? 6.238 -15.781 -15.102 1 96.75 251 MET B CA 1
ATOM 7585 C C . MET B 1 251 ? 7.73 -16.062 -15.242 1 96.75 251 MET B C 1
ATOM 7587 O O . MET B 1 251 ? 8.328 -15.734 -16.266 1 96.75 251 MET B O 1
ATOM 7591 N N . LEU B 1 252 ? 8.328 -16.656 -14.234 1 98.12 252 LEU B N 1
ATOM 7592 C CA . LEU B 1 252 ? 9.781 -16.828 -14.211 1 98.12 252 LEU B CA 1
ATOM 7593 C C . LEU B 1 252 ? 10.148 -18.281 -14 1 98.12 252 LEU B C 1
ATOM 7595 O O . LEU B 1 252 ? 9.422 -19.031 -13.336 1 98.12 252 LEU B O 1
ATOM 7599 N N . ASP B 1 253 ? 11.203 -18.609 -14.609 1 97.94 253 ASP B N 1
ATOM 7600 C CA . ASP B 1 253 ? 11.883 -19.891 -14.383 1 97.94 253 ASP B CA 1
ATOM 7601 C C . ASP B 1 253 ? 13.148 -19.688 -13.547 1 97.94 253 ASP B C 1
ATOM 7603 O O . ASP B 1 253 ? 14.109 -19.078 -14.008 1 97.94 253 ASP B O 1
ATOM 7607 N N . ILE B 1 254 ? 13.25 -20.234 -12.375 1 97 254 ILE B N 1
ATOM 7608 C CA . ILE B 1 254 ? 14.367 -19.969 -11.477 1 97 254 ILE B CA 1
ATOM 7609 C C . ILE B 1 254 ? 15.523 -20.922 -11.805 1 97 254 ILE B C 1
ATOM 7611 O O . ILE B 1 254 ? 16.641 -20.734 -11.328 1 97 254 ILE B O 1
ATOM 7615 N N . GLN B 1 255 ? 15.273 -22.016 -12.547 1 95.75 255 GLN B N 1
ATOM 7616 C CA . GLN B 1 255 ? 16.312 -22.922 -13 1 95.75 255 GLN B CA 1
ATOM 7617 C C . GLN B 1 255 ? 17.062 -23.531 -11.82 1 95.75 255 GLN B C 1
ATOM 7619 O O . GLN B 1 255 ? 18.281 -23.484 -11.75 1 95.75 255 GLN B O 1
ATOM 7624 N N . GLN B 1 256 ? 16.375 -24.188 -11 1 94.19 256 GLN B N 1
ATOM 7625 C CA . GLN B 1 256 ? 16.953 -24.766 -9.789 1 94.19 256 GLN B CA 1
ATOM 7626 C C . GLN B 1 256 ? 18.031 -25.781 -10.133 1 94.19 256 GLN B C 1
ATOM 7628 O O . GLN B 1 256 ? 18.969 -25.969 -9.359 1 94.19 256 GLN B O 1
ATOM 7633 N N . ASP B 1 257 ? 17.938 -26.422 -11.242 1 91.25 257 ASP B N 1
ATOM 7634 C CA . ASP B 1 257 ? 18.906 -27.438 -11.648 1 91.25 257 ASP B CA 1
ATOM 7635 C C . ASP B 1 257 ? 20.281 -26.828 -11.875 1 91.25 257 ASP B C 1
ATOM 7637 O O . ASP B 1 257 ? 21.297 -27.531 -11.852 1 91.25 25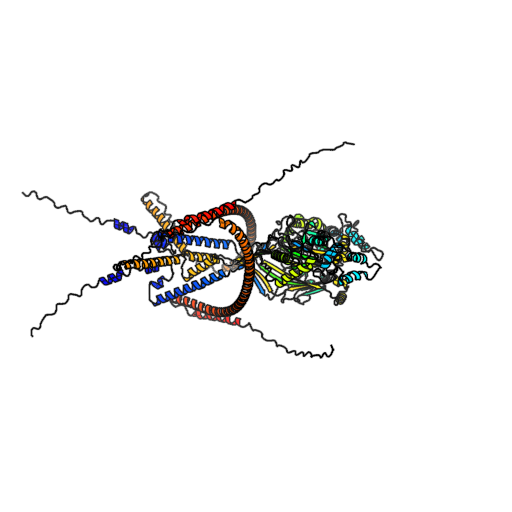7 ASP B O 1
ATOM 7641 N N . GLU B 1 258 ? 20.266 -25.594 -12.062 1 90.75 258 GLU B N 1
ATOM 7642 C CA . GLU B 1 258 ? 21.516 -24.922 -12.344 1 9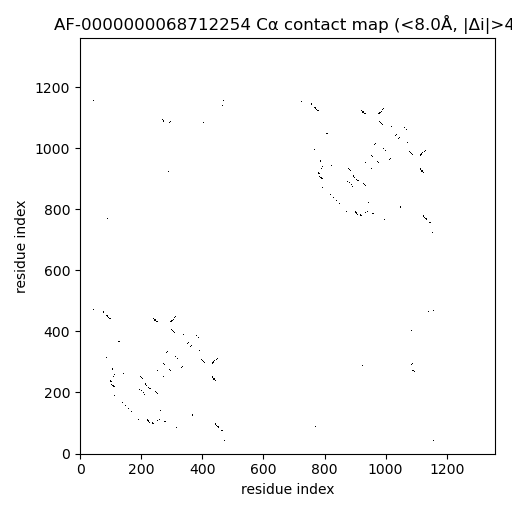0.75 258 GLU B CA 1
ATOM 7643 C C . GLU B 1 258 ? 22.062 -24.219 -11.094 1 90.75 258 GLU B C 1
ATOM 7645 O O . GLU B 1 258 ? 23.031 -23.469 -11.172 1 90.75 258 GLU B O 1
ATOM 7650 N N . TYR B 1 259 ? 21.516 -24.5 -9.945 1 90.81 259 TYR B N 1
ATOM 7651 C CA . TYR B 1 259 ? 21.953 -23.859 -8.711 1 90.81 259 TYR B CA 1
ATOM 7652 C C . TYR B 1 259 ? 23.328 -24.375 -8.297 1 90.81 259 TYR B C 1
ATOM 7654 O O . TYR B 1 259 ? 23.688 -25.516 -8.594 1 90.81 259 TYR B O 1
ATOM 7662 N N . LEU B 1 260 ? 24.062 -23.484 -7.594 1 87.38 260 LEU B N 1
ATOM 7663 C CA . LEU B 1 260 ? 25.344 -23.875 -7.023 1 87.38 260 LEU B CA 1
ATOM 7664 C C . LEU B 1 260 ? 25.172 -24.953 -5.953 1 87.38 260 LEU B C 1
ATOM 7666 O O . LEU B 1 260 ? 24.344 -24.797 -5.051 1 87.38 260 LEU B O 1
ATOM 7670 N N . PRO B 1 261 ? 25.906 -26.047 -6.113 1 85.31 261 PRO B N 1
ATOM 7671 C CA . PRO B 1 261 ? 25.828 -27.047 -5.043 1 85.31 261 PRO B CA 1
ATOM 7672 C C . PRO B 1 261 ? 26.344 -26.516 -3.705 1 85.31 261 PRO B C 1
ATOM 7674 O O . PRO B 1 261 ? 27.188 -25.609 -3.676 1 85.31 261 PRO B O 1
ATOM 7677 N N . VAL B 1 262 ? 25.828 -27.047 -2.658 1 85.81 262 VAL B N 1
ATOM 7678 C CA . VAL B 1 262 ? 26.219 -26.578 -1.327 1 85.81 262 VAL B CA 1
ATOM 7679 C C . VAL B 1 262 ? 27.234 -27.547 -0.721 1 85.81 262 VAL B C 1
ATOM 7681 O O . VAL B 1 262 ? 26.953 -28.734 -0.54 1 85.81 262 VAL B O 1
ATOM 7684 N N . TRP B 1 263 ? 28.422 -27.172 -0.48 1 82.06 263 TRP B N 1
ATOM 7685 C CA . TRP B 1 263 ? 29.484 -28.016 0.096 1 82.06 263 TRP B CA 1
ATOM 7686 C C . TRP B 1 263 ? 29.875 -27.5 1.48 1 82.06 263 TRP B C 1
ATOM 7688 O O . TRP B 1 263 ? 30.672 -28.141 2.176 1 82.06 263 TRP B O 1
ATOM 7698 N N . GLY B 1 264 ? 29.328 -26.406 1.783 1 78.56 264 GLY B N 1
ATOM 7699 C CA . GLY B 1 264 ? 29.578 -25.812 3.084 1 78.56 264 GLY B CA 1
ATOM 7700 C C . GLY B 1 264 ? 28.766 -24.562 3.342 1 78.56 264 GLY B C 1
ATOM 7701 O O . GLY B 1 264 ? 28.078 -24.062 2.441 1 78.56 264 GLY B O 1
ATOM 7702 N N . GLU B 1 265 ? 28.766 -24.203 4.57 1 77.12 265 GLU B N 1
ATOM 7703 C CA . GLU B 1 265 ? 28 -23.016 4.938 1 77.12 265 GLU B CA 1
ATOM 7704 C C . GLU B 1 265 ? 28.844 -21.75 4.77 1 77.12 265 GLU B C 1
ATOM 7706 O O . GLU B 1 265 ? 29.797 -21.531 5.512 1 77.12 265 GLU B O 1
ATOM 7711 N N . THR B 1 266 ? 28.688 -21.203 3.6 1 72.56 266 THR B N 1
ATOM 7712 C CA . THR B 1 266 ? 29.312 -19.906 3.363 1 72.56 266 THR B CA 1
ATOM 7713 C C . THR B 1 266 ? 28.266 -18.812 3.199 1 72.56 266 THR B C 1
ATOM 7715 O O . THR B 1 266 ? 27.078 -19.109 3.094 1 72.56 266 THR B O 1
ATOM 7718 N N . ASP B 1 267 ? 28.594 -17.609 3.281 1 70.56 267 ASP B N 1
ATOM 7719 C CA . ASP B 1 267 ? 27.688 -16.484 3.129 1 70.56 267 ASP B CA 1
ATOM 7720 C C . ASP B 1 267 ? 27.062 -16.469 1.735 1 70.56 267 ASP B C 1
ATOM 7722 O O . ASP B 1 267 ? 25.969 -15.922 1.544 1 70.56 267 ASP B O 1
ATOM 7726 N N . GLU B 1 268 ? 27.766 -17.188 0.86 1 70.38 268 GLU B N 1
ATOM 7727 C CA . GLU B 1 268 ? 27.328 -17.125 -0.534 1 70.38 268 GLU B CA 1
ATOM 7728 C C . GLU B 1 268 ? 26.406 -18.297 -0.872 1 70.38 268 GLU B C 1
ATOM 7730 O O . GLU B 1 268 ? 25.719 -18.266 -1.898 1 70.38 268 GLU B O 1
ATOM 7735 N N . THR B 1 269 ? 26.312 -19.203 0.02 1 75.38 269 THR B N 1
ATOM 7736 C CA . THR B 1 269 ? 25.5 -20.375 -0.263 1 75.38 269 THR B CA 1
ATOM 7737 C C . THR B 1 269 ? 24.078 -20.172 0.234 1 75.38 269 THR B C 1
ATOM 7739 O O . THR B 1 269 ? 23.859 -19.609 1.312 1 75.38 269 THR B O 1
ATOM 7742 N N . SER B 1 270 ? 23.188 -20.422 -0.666 1 79.62 270 SER B N 1
ATOM 7743 C CA . SER B 1 270 ? 21.781 -20.312 -0.311 1 79.62 270 SER B CA 1
ATOM 7744 C C . SER B 1 270 ? 21.109 -21.672 -0.237 1 79.62 270 SER B C 1
ATOM 7746 O O . SER B 1 270 ? 21.359 -22.531 -1.088 1 79.62 270 SER B O 1
ATOM 7748 N N . PHE B 1 271 ? 20.328 -21.875 0.843 1 86.88 271 PHE B N 1
ATOM 7749 C CA . PHE B 1 271 ? 19.594 -23.125 1.018 1 86.88 271 PHE B CA 1
ATOM 7750 C C . PHE B 1 271 ? 18.203 -23.031 0.417 1 86.88 271 PHE B C 1
ATOM 7752 O O . PHE B 1 271 ? 17.547 -24.047 0.194 1 86.88 271 PHE B O 1
ATOM 7759 N N . GLU B 1 272 ? 17.875 -21.891 0.127 1 91.19 272 GLU B N 1
ATOM 7760 C CA . GLU B 1 272 ? 16.516 -21.641 -0.322 1 91.19 272 GLU B CA 1
ATOM 7761 C C . GLU B 1 272 ? 16.438 -21.531 -1.842 1 91.19 272 GLU B C 1
ATOM 7763 O O . GLU B 1 272 ? 17.453 -21.297 -2.502 1 91.19 272 GLU B O 1
ATOM 7768 N N . ALA B 1 273 ? 15.289 -21.859 -2.369 1 94.75 273 ALA B N 1
ATOM 7769 C CA . ALA B 1 273 ? 15.008 -21.688 -3.793 1 94.75 273 ALA B CA 1
ATOM 7770 C C . ALA B 1 273 ? 13.914 -20.656 -4.023 1 94.75 273 ALA B C 1
ATOM 7772 O O . ALA B 1 273 ? 12.914 -20.625 -3.303 1 94.75 273 ALA B O 1
ATOM 7773 N N . GLY B 1 274 ? 14.172 -19.766 -4.879 1 96.5 274 GLY B N 1
ATOM 7774 C CA . GLY B 1 274 ? 13.203 -18.734 -5.207 1 96.5 274 GLY B CA 1
ATOM 7775 C C . GLY B 1 274 ? 13.852 -17.422 -5.617 1 96.5 274 GLY B C 1
ATOM 7776 O O . GLY B 1 274 ? 15.008 -17.391 -6.051 1 96.5 274 GLY B O 1
ATOM 7777 N N . ILE B 1 275 ? 13.008 -16.438 -5.59 1 97.06 275 ILE B N 1
ATOM 7778 C CA . ILE B 1 275 ? 13.531 -15.117 -5.957 1 97.06 275 ILE B CA 1
ATOM 7779 C C . ILE B 1 275 ? 13.234 -14.117 -4.84 1 97.06 275 ILE B C 1
ATOM 7781 O O . ILE B 1 275 ? 12.32 -14.32 -4.039 1 97.06 275 ILE B O 1
ATOM 7785 N N . LYS B 1 276 ? 14.062 -13.156 -4.781 1 97.25 276 LYS B N 1
ATOM 7786 C CA . LYS B 1 276 ? 13.844 -12.008 -3.91 1 97.25 276 LYS B CA 1
ATOM 7787 C C . LYS B 1 276 ? 13.375 -10.797 -4.711 1 97.25 276 LYS B C 1
ATOM 7789 O O . LYS B 1 276 ? 13.867 -10.547 -5.816 1 97.25 276 LYS B O 1
ATOM 7794 N N . VAL B 1 277 ? 12.391 -10.164 -4.129 1 98.19 277 VAL B N 1
ATOM 7795 C CA . VAL B 1 277 ? 11.797 -9.047 -4.859 1 98.19 277 VAL B CA 1
ATOM 7796 C C . VAL B 1 277 ? 11.727 -7.82 -3.957 1 98.19 277 VAL B C 1
ATOM 7798 O O . VAL B 1 277 ? 11.484 -7.938 -2.752 1 98.19 277 VAL B O 1
ATOM 7801 N N . GLN B 1 278 ? 11.969 -6.68 -4.5 1 97.88 278 GLN B N 1
ATOM 7802 C CA . GLN B 1 278 ? 11.812 -5.418 -3.785 1 97.88 278 GLN B CA 1
ATOM 7803 C C . GLN B 1 278 ? 11.078 -4.383 -4.637 1 97.88 278 GLN B C 1
ATOM 7805 O O . GLN B 1 278 ? 11.367 -4.238 -5.828 1 97.88 278 GLN B O 1
ATOM 7810 N N . ILE B 1 279 ? 10.109 -3.795 -4.027 1 97.5 279 ILE B N 1
ATOM 7811 C CA . ILE B 1 279 ? 9.375 -2.709 -4.664 1 97.5 279 ILE B CA 1
ATOM 7812 C C . ILE B 1 279 ? 9.836 -1.369 -4.094 1 97.5 279 ILE B C 1
ATOM 7814 O O . ILE B 1 279 ? 9.836 -1.17 -2.879 1 97.5 279 ILE B O 1
ATOM 7818 N N . HIS B 1 280 ? 10.242 -0.478 -4.898 1 95.75 280 HIS B N 1
ATOM 7819 C CA . HIS B 1 280 ? 10.781 0.8 -4.453 1 95.75 280 HIS B CA 1
ATOM 7820 C C . HIS B 1 280 ? 10.57 1.887 -5.5 1 95.75 280 HIS B C 1
ATOM 7822 O O . HIS B 1 280 ? 10.07 1.609 -6.594 1 95.75 280 HIS B O 1
ATOM 7828 N N . THR B 1 281 ? 10.867 3.078 -5.125 1 94.94 281 THR B N 1
ATOM 7829 C CA . THR B 1 281 ? 10.773 4.184 -6.07 1 94.94 281 THR B CA 1
ATOM 7830 C C . THR B 1 281 ? 11.945 4.156 -7.047 1 94.94 281 THR B C 1
ATOM 7832 O O . THR B 1 281 ? 12.953 3.488 -6.801 1 94.94 281 THR B O 1
ATOM 7835 N N . GLN B 1 282 ? 11.828 4.887 -8.133 1 93.62 282 GLN B N 1
ATOM 7836 C CA . GLN B 1 282 ? 12.852 4.883 -9.18 1 93.62 282 GLN B CA 1
ATOM 7837 C C . GLN B 1 282 ? 14.117 5.582 -8.703 1 93.62 282 GLN B C 1
ATOM 7839 O O . GLN B 1 282 ? 15.219 5.246 -9.148 1 93.62 282 GLN B O 1
ATOM 7844 N N . ASP B 1 283 ? 13.977 6.438 -7.762 1 88.88 283 ASP B N 1
ATOM 7845 C CA . ASP B 1 283 ? 15.109 7.258 -7.352 1 88.88 283 ASP B CA 1
ATOM 7846 C C . ASP B 1 283 ? 15.906 6.578 -6.238 1 88.88 283 ASP B C 1
ATOM 7848 O O . ASP B 1 283 ? 17.016 7 -5.918 1 88.88 283 ASP B O 1
ATOM 7852 N N . GLU B 1 284 ? 15.414 5.582 -5.723 1 91.69 284 GLU B N 1
ATOM 7853 C CA . GLU B 1 284 ? 16.078 4.879 -4.633 1 91.69 284 GLU B CA 1
ATOM 7854 C C . GLU B 1 284 ? 16.75 3.594 -5.125 1 91.69 284 GLU B C 1
ATOM 7856 O O . GLU B 1 284 ? 16.109 2.787 -5.809 1 91.69 284 GLU B O 1
ATOM 7861 N N . PRO B 1 285 ? 18.016 3.514 -4.781 1 93.31 285 PRO B N 1
ATOM 7862 C CA . PRO B 1 285 ? 18.656 2.246 -5.137 1 93.31 285 PRO B CA 1
ATOM 7863 C C . PRO B 1 285 ? 18.094 1.062 -4.352 1 93.31 285 PRO B C 1
ATOM 7865 O O . PRO B 1 285 ? 17.766 1.202 -3.17 1 93.31 285 PRO B O 1
ATOM 7868 N N . PRO B 1 286 ? 18.031 -0.051 -4.992 1 94.75 286 PRO B N 1
ATOM 7869 C CA . PRO B 1 286 ? 17.469 -1.222 -4.312 1 94.75 286 PRO B CA 1
ATOM 7870 C C . PRO B 1 286 ? 18.391 -1.761 -3.217 1 94.75 286 PRO B C 1
ATOM 7872 O O . PRO B 1 286 ? 19.609 -1.765 -3.377 1 94.75 286 PRO B O 1
ATOM 7875 N N . PHE B 1 287 ? 17.812 -2.006 -2.111 1 94.19 287 PHE B N 1
ATOM 7876 C CA . PHE B 1 287 ? 18.469 -2.643 -0.967 1 94.19 287 PHE B CA 1
ATOM 7877 C C . PHE B 1 287 ? 17.812 -3.982 -0.653 1 94.19 287 PHE B C 1
ATOM 7879 O O . PHE B 1 287 ? 17.375 -4.223 0.478 1 94.19 287 PHE B O 1
ATOM 7886 N N . ILE B 1 288 ? 17.844 -4.848 -1.555 1 94.19 288 ILE B N 1
ATOM 7887 C CA . ILE B 1 288 ? 17.016 -6.047 -1.613 1 94.19 288 ILE B CA 1
ATOM 7888 C C . ILE B 1 288 ? 17.5 -7.055 -0.571 1 94.19 288 ILE B C 1
ATOM 7890 O O . ILE B 1 288 ? 16.719 -7.887 -0.099 1 94.19 288 ILE B O 1
ATOM 7894 N N . ASP B 1 289 ? 18.719 -6.992 -0.189 1 88.75 289 ASP B N 1
ATOM 7895 C CA . ASP B 1 289 ? 19.234 -7.938 0.789 1 88.75 289 ASP B CA 1
ATOM 7896 C C . ASP B 1 289 ? 18.578 -7.746 2.15 1 88.75 289 ASP B C 1
ATOM 7898 O O . ASP B 1 289 ? 18.391 -8.711 2.895 1 88.75 289 ASP B O 1
ATOM 7902 N N . GLN B 1 290 ? 18.219 -6.555 2.373 1 88.94 290 GLN B N 1
ATOM 7903 C CA . GLN B 1 290 ? 17.625 -6.273 3.678 1 88.94 290 GLN B CA 1
ATOM 7904 C C . GLN B 1 290 ? 16.125 -6.059 3.566 1 88.94 290 GLN B C 1
ATOM 7906 O O . GLN B 1 290 ? 15.375 -6.391 4.488 1 88.94 290 GLN B O 1
ATOM 7911 N N . LEU B 1 291 ? 15.703 -5.543 2.467 1 92.12 291 LEU B N 1
ATOM 7912 C CA . LEU B 1 291 ? 14.32 -5.102 2.389 1 92.12 291 LEU B CA 1
ATOM 7913 C C . LEU B 1 291 ? 13.539 -5.934 1.376 1 92.12 291 LEU B C 1
ATOM 7915 O O . LEU B 1 291 ? 12.352 -5.684 1.141 1 92.12 291 LEU B O 1
ATOM 7919 N N . GLY B 1 292 ? 14.078 -6.863 0.88 1 94.38 292 GLY B N 1
ATOM 7920 C CA . GLY B 1 292 ? 13.391 -7.676 -0.109 1 94.38 292 GLY B CA 1
ATOM 7921 C C . GLY B 1 292 ? 12.492 -8.734 0.508 1 94.38 292 GLY B C 1
ATOM 7922 O O . GLY B 1 292 ? 12.695 -9.133 1.659 1 94.38 292 GLY B O 1
ATOM 7923 N N . PHE B 1 293 ? 11.414 -9.156 -0.261 1 95.44 293 PHE B N 1
ATOM 7924 C CA . PHE B 1 293 ? 10.586 -10.281 0.156 1 95.44 293 PHE B CA 1
ATOM 7925 C C . PHE B 1 293 ? 10.766 -11.461 -0.794 1 95.44 293 PHE B C 1
ATOM 7927 O O . PHE B 1 293 ? 11.172 -11.281 -1.945 1 95.44 293 PHE B O 1
ATOM 7934 N N . GLY B 1 294 ? 10.453 -12.586 -0.29 1 95.88 294 GLY B N 1
ATOM 7935 C CA . GLY B 1 294 ? 10.703 -13.805 -1.054 1 95.88 294 GLY B CA 1
ATOM 7936 C C . GLY B 1 294 ? 9.469 -14.32 -1.762 1 95.88 294 GLY B C 1
ATOM 7937 O O . GLY B 1 294 ? 8.352 -14.195 -1.249 1 95.88 294 GLY B O 1
ATOM 7938 N N . VAL B 1 295 ? 9.711 -14.859 -2.938 1 96.94 295 VAL B N 1
ATOM 7939 C CA . VAL B 1 295 ? 8.68 -15.523 -3.725 1 96.94 295 VAL B CA 1
ATOM 7940 C C . VAL B 1 295 ? 9.117 -16.953 -4.055 1 96.94 295 VAL B C 1
ATOM 7942 O O . VAL B 1 295 ? 10.227 -17.172 -4.551 1 96.94 295 VAL B O 1
ATOM 7945 N N . ALA B 1 296 ? 8.242 -17.844 -3.816 1 96.12 296 ALA B N 1
ATOM 7946 C CA . ALA B 1 296 ? 8.57 -19.266 -3.979 1 96.12 296 ALA B CA 1
ATOM 7947 C C . ALA B 1 296 ? 8.078 -19.781 -5.324 1 96.12 296 ALA B C 1
ATOM 7949 O O . ALA B 1 296 ? 7.051 -19.344 -5.836 1 96.12 296 ALA B O 1
ATOM 7950 N N . PRO B 1 297 ? 8.812 -20.766 -5.895 1 96.69 297 PRO B N 1
ATOM 7951 C CA . PRO B 1 297 ? 8.32 -21.438 -7.094 1 96.69 297 PRO B CA 1
ATOM 7952 C C . PRO B 1 297 ? 7.125 -22.344 -6.809 1 96.69 297 PRO B C 1
ATOM 7954 O O . PRO B 1 297 ? 6.922 -22.766 -5.664 1 96.69 297 PRO B O 1
ATOM 7957 N N . GLY B 1 298 ? 6.379 -22.594 -7.824 1 95.56 298 GLY B N 1
ATOM 7958 C CA . GLY B 1 298 ? 5.207 -23.438 -7.684 1 95.56 298 GLY B CA 1
ATOM 7959 C C . GLY B 1 298 ? 3.973 -22.688 -7.227 1 95.56 298 GLY B C 1
ATOM 7960 O O . GLY B 1 298 ? 2.926 -23.297 -6.98 1 95.56 298 GLY B O 1
ATOM 7961 N N . PHE B 1 299 ? 4.125 -21.406 -7.051 1 95.69 299 PHE B N 1
ATOM 7962 C CA . PHE B 1 299 ? 3.01 -20.594 -6.598 1 95.69 299 PHE B CA 1
ATOM 7963 C C . PHE B 1 299 ? 2.881 -19.328 -7.457 1 95.69 299 PHE B C 1
ATOM 7965 O O . PHE B 1 299 ? 3.85 -18.906 -8.086 1 95.69 299 PHE B O 1
ATOM 7972 N N . GLN B 1 300 ? 1.685 -18.938 -7.555 1 95.69 300 GLN B N 1
ATOM 7973 C CA . GLN B 1 300 ? 1.422 -17.594 -8.047 1 95.69 300 GLN B CA 1
ATOM 7974 C C . GLN B 1 300 ? 1.202 -16.609 -6.887 1 95.69 300 GLN B C 1
ATOM 7976 O O . GLN B 1 300 ? 0.269 -16.781 -6.098 1 95.69 300 GLN B O 1
ATOM 7981 N N . THR B 1 301 ? 2.045 -15.68 -6.824 1 96.38 301 THR B N 1
ATOM 7982 C CA . THR B 1 301 ? 2 -14.727 -5.727 1 96.38 301 THR B CA 1
ATOM 7983 C C . THR B 1 301 ? 1.394 -13.398 -6.184 1 96.38 301 THR B C 1
ATOM 7985 O O . THR B 1 301 ? 1.828 -12.828 -7.188 1 96.38 301 THR B O 1
ATOM 7988 N N . PHE B 1 302 ? 0.377 -13.016 -5.438 1 95.06 302 PHE B N 1
ATOM 7989 C CA . PHE B 1 302 ? -0.257 -11.727 -5.684 1 95.06 302 PHE B CA 1
ATOM 7990 C C . PHE B 1 302 ? 0.213 -10.695 -4.672 1 95.06 302 PHE B C 1
ATOM 7992 O O . PHE B 1 302 ? 0.062 -10.883 -3.463 1 95.06 302 PHE B O 1
ATOM 7999 N N . VAL B 1 303 ? 0.786 -9.641 -5.191 1 96.25 303 VAL B N 1
ATOM 8000 C CA . VAL B 1 303 ? 1.248 -8.57 -4.312 1 96.25 303 VAL B CA 1
ATOM 8001 C C . VAL B 1 303 ? 0.451 -7.297 -4.586 1 96.25 303 VAL B C 1
ATOM 8003 O O . VAL B 1 303 ? 0.633 -6.652 -5.621 1 96.25 303 VAL B O 1
ATOM 8006 N N . SER B 1 304 ? -0.377 -6.969 -3.643 1 93.94 304 SER B N 1
ATOM 8007 C CA . SER B 1 304 ? -1.122 -5.719 -3.721 1 93.94 304 SER B CA 1
ATOM 8008 C C . SER B 1 304 ? -0.361 -4.578 -3.049 1 93.94 304 SER B C 1
ATOM 8010 O O . SER B 1 304 ? 0.08 -4.711 -1.904 1 93.94 304 SER B O 1
ATOM 8012 N N . CYS B 1 305 ? -0.307 -3.471 -3.779 1 94.31 305 CYS B N 1
ATOM 8013 C CA . CYS B 1 305 ? 0.488 -2.354 -3.283 1 94.31 305 CYS B CA 1
ATOM 8014 C C . CYS B 1 305 ? -0.377 -1.114 -3.084 1 94.31 305 CYS B C 1
ATOM 8016 O O . CYS B 1 305 ? -1.338 -0.898 -3.824 1 94.31 305 CYS B O 1
ATOM 8018 N N . GLN B 1 306 ? -0.015 -0.42 -2.076 1 92.75 306 GLN B N 1
ATOM 8019 C CA . GLN B 1 306 ? -0.594 0.895 -1.823 1 92.75 306 GLN B CA 1
ATOM 8020 C C . GLN B 1 306 ? 0.494 1.944 -1.613 1 92.75 306 GLN B C 1
ATOM 8022 O O . GLN B 1 306 ? 1.389 1.761 -0.786 1 92.75 306 GLN B O 1
ATOM 8027 N N . GLU B 1 307 ? 0.371 3.043 -2.35 1 95.5 307 GLU B N 1
ATOM 8028 C CA . GLU B 1 307 ? 1.373 4.102 -2.256 1 95.5 307 GLU B CA 1
ATOM 8029 C C . GLU B 1 307 ? 1.059 5.059 -1.111 1 95.5 307 GLU B C 1
ATOM 8031 O O . GLU B 1 307 ? 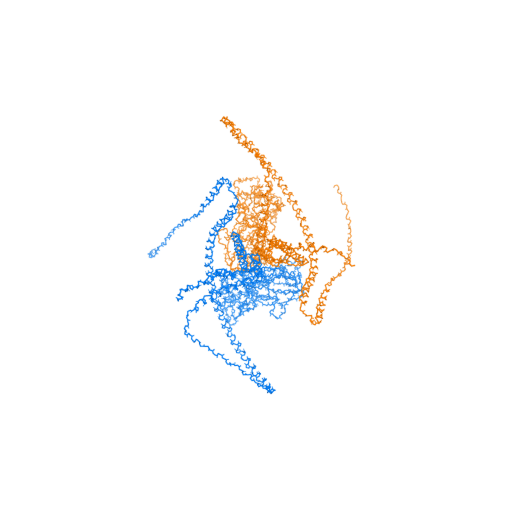-0.091 5.469 -0.936 1 95.5 307 GLU B O 1
ATOM 8036 N N . GLN B 1 308 ? 2.041 5.336 -0.325 1 95.44 308 GLN B N 1
ATOM 8037 C CA . GLN B 1 308 ? 1.957 6.32 0.751 1 95.44 308 GLN B CA 1
ATOM 8038 C C . GLN B 1 308 ? 3.051 7.375 0.621 1 95.44 308 GLN B C 1
ATOM 8040 O O . GLN B 1 308 ? 4.23 7.039 0.492 1 95.44 308 GLN B O 1
ATOM 8045 N N . ARG B 1 309 ? 2.607 8.594 0.648 1 96 309 ARG B N 1
ATOM 8046 C CA . ARG B 1 309 ? 3.553 9.703 0.594 1 96 309 ARG B CA 1
ATOM 8047 C C . ARG B 1 309 ? 3.641 10.414 1.94 1 96 309 ARG B C 1
ATOM 8049 O O . ARG B 1 309 ? 2.645 10.953 2.432 1 96 309 ARG B O 1
ATOM 8056 N N . LEU B 1 310 ? 4.832 10.461 2.482 1 96 310 LEU B N 1
ATOM 8057 C CA . LEU B 1 310 ? 5.062 11.07 3.787 1 96 310 LEU B CA 1
ATOM 8058 C C . LEU B 1 310 ? 5.883 12.344 3.652 1 96 310 LEU B C 1
ATOM 8060 O O . LEU B 1 310 ? 6.891 12.375 2.943 1 96 310 LEU B O 1
ATOM 8064 N N . THR B 1 311 ? 5.414 13.391 4.258 1 95.25 311 THR B N 1
ATOM 8065 C CA . THR B 1 311 ? 6.125 14.664 4.301 1 95.25 311 THR B CA 1
ATOM 8066 C C . THR B 1 311 ? 6.316 15.125 5.742 1 95.25 311 THR B C 1
ATOM 8068 O O . THR B 1 311 ? 5.348 15.414 6.445 1 95.25 311 THR B O 1
ATOM 8071 N N . TYR B 1 312 ? 7.543 15.234 6.152 1 94.56 312 TYR B N 1
ATOM 8072 C CA . TYR B 1 312 ? 7.902 15.68 7.492 1 94.56 312 TYR B CA 1
ATOM 8073 C C . TYR B 1 312 ? 8.453 17.094 7.465 1 94.56 312 TYR B C 1
ATOM 8075 O O . TYR B 1 312 ? 8.859 17.594 6.41 1 94.56 312 TYR B O 1
ATOM 8083 N N . LEU B 1 313 ? 8.391 17.672 8.594 1 94.19 313 LEU B N 1
ATOM 8084 C CA . LEU B 1 313 ? 8.93 19.031 8.711 1 94.19 313 LEU B CA 1
ATOM 8085 C C . LEU B 1 313 ? 10.391 18.984 9.164 1 94.19 313 LEU B C 1
ATOM 8087 O O . LEU B 1 313 ? 10.773 18.156 9.984 1 94.19 313 LEU B O 1
ATOM 8091 N N . PRO B 1 314 ? 11.219 19.828 8.648 1 92.62 314 PRO B N 1
ATOM 8092 C CA . PRO B 1 314 ? 12.625 19.922 9.07 1 92.62 314 PRO B CA 1
ATOM 8093 C C . PRO B 1 314 ? 12.781 20.547 10.453 1 92.62 314 PRO B C 1
ATOM 8095 O O . PRO B 1 314 ? 11.805 21.016 11.039 1 92.62 314 PRO B O 1
ATOM 8098 N N . PRO B 1 315 ? 14.055 20.438 11.008 1 89.19 315 PRO B N 1
ATOM 8099 C CA . PRO B 1 315 ? 14.305 21.156 12.266 1 89.19 315 PRO B CA 1
ATOM 8100 C C . PRO B 1 315 ? 14.094 22.656 12.141 1 89.19 315 PRO B C 1
ATOM 8102 O O . PRO B 1 315 ? 14.391 23.25 11.102 1 89.19 315 PRO B O 1
ATOM 8105 N N . PRO B 1 316 ? 13.477 23.141 13.234 1 89.56 316 PRO B N 1
ATOM 8106 C CA . PRO B 1 316 ? 13.32 22.656 14.609 1 89.56 316 PRO B CA 1
ATOM 8107 C C . PRO B 1 316 ? 11.984 21.953 14.836 1 89.56 316 PRO B C 1
ATOM 8109 O O . PRO B 1 316 ? 11.758 21.391 15.914 1 89.56 316 PRO B O 1
ATOM 8112 N N . TRP B 1 317 ? 11.141 22.047 13.945 1 90.12 317 TRP B N 1
ATOM 8113 C CA . TRP B 1 317 ? 9.828 21.422 14.117 1 90.12 317 TRP B CA 1
ATOM 8114 C C . TRP B 1 317 ? 9.938 19.906 14.047 1 90.12 317 TRP B C 1
ATOM 8116 O O . TRP B 1 317 ? 9.102 19.188 14.609 1 90.12 317 TRP B O 1
ATOM 8126 N N . GLY B 1 318 ? 10.906 19.406 13.281 1 89.88 318 GLY B N 1
ATOM 8127 C CA . GLY B 1 318 ? 11.148 17.984 13.141 1 89.88 318 GLY B CA 1
ATOM 8128 C C . GLY B 1 318 ? 12.617 17.641 13.07 1 89.88 318 GLY B C 1
ATOM 8129 O O . GLY B 1 318 ? 13.477 18.484 13.305 1 89.88 318 GLY B O 1
ATOM 8130 N N . ASP B 1 319 ? 12.844 16.281 12.836 1 89 319 ASP B N 1
ATOM 8131 C CA . ASP B 1 319 ? 14.227 15.797 12.805 1 89 319 ASP B CA 1
ATOM 8132 C C . ASP B 1 319 ? 14.562 15.18 11.453 1 89 319 ASP B C 1
ATOM 8134 O O . ASP B 1 319 ? 15.484 14.375 11.344 1 89 319 ASP B O 1
ATOM 8138 N N . CYS B 1 320 ? 13.906 15.648 10.523 1 91.69 320 CYS B N 1
ATOM 8139 C CA . CYS B 1 320 ? 14.164 15.078 9.203 1 91.69 320 CYS B CA 1
ATOM 8140 C C . CYS B 1 320 ? 15.273 15.836 8.484 1 91.69 320 CYS B C 1
ATOM 8142 O O . CYS B 1 320 ? 15.633 16.938 8.891 1 91.69 320 CYS B O 1
ATOM 8144 N N . LYS B 1 321 ? 15.883 15.125 7.547 1 89.88 321 LYS B N 1
ATOM 8145 C CA . LYS B 1 321 ? 16.938 15.742 6.742 1 89.88 321 LYS B CA 1
ATOM 8146 C C . LYS B 1 321 ? 16.359 16.375 5.477 1 89.88 321 LYS B C 1
ATOM 8148 O O . LYS B 1 321 ? 15.758 15.68 4.652 1 89.88 321 LYS B O 1
ATOM 8153 N N . SER B 1 322 ? 16.5 17.688 5.371 1 87.12 322 SER B N 1
ATOM 8154 C CA . SER B 1 322 ? 15.984 18.391 4.199 1 87.12 322 SER B CA 1
ATOM 8155 C C . SER B 1 322 ? 17.125 18.781 3.252 1 87.12 322 SER B C 1
ATOM 8157 O O . SER B 1 322 ? 16.875 19.156 2.105 1 87.12 322 SER B O 1
ATOM 8159 N N . THR B 1 323 ? 18.312 18.625 3.674 1 83.75 323 THR B N 1
ATOM 8160 C CA . THR B 1 323 ? 19.453 19.016 2.865 1 83.75 323 THR B CA 1
ATOM 8161 C C . THR B 1 323 ? 19.828 17.906 1.888 1 83.75 323 THR B C 1
ATOM 8163 O O . THR B 1 323 ? 19.672 16.734 2.189 1 83.75 323 THR B O 1
ATOM 8166 N N . PRO B 1 324 ? 20.188 18.375 0.753 1 82.88 324 PRO B N 1
ATOM 8167 C CA . PRO B 1 324 ? 20.625 17.359 -0.219 1 82.88 324 PRO B CA 1
ATOM 8168 C C . PRO B 1 324 ? 21.844 16.578 0.251 1 82.88 324 PRO B C 1
ATOM 8170 O O . PRO B 1 324 ? 22.594 17.031 1.129 1 82.88 324 PRO B O 1
ATOM 8173 N N . MET B 1 325 ? 21.922 15.398 -0.266 1 81.12 325 MET B N 1
ATOM 8174 C CA . MET B 1 325 ? 23.031 14.523 0.099 1 81.12 325 MET B CA 1
ATOM 8175 C C . MET B 1 325 ? 24.344 15.008 -0.515 1 81.12 325 MET B C 1
ATOM 8177 O O . MET B 1 325 ? 24.344 15.508 -1.643 1 81.12 325 MET B O 1
ATOM 8181 N N . ASP B 1 326 ? 25.375 15.008 0.287 1 80.44 326 ASP B N 1
ATOM 8182 C CA . ASP B 1 326 ? 26.719 15.289 -0.219 1 80.44 326 ASP B CA 1
ATOM 8183 C C . ASP B 1 326 ? 27.359 14.023 -0.782 1 80.44 326 ASP B C 1
ATOM 8185 O O . ASP B 1 326 ? 28.219 13.414 -0.135 1 80.44 326 ASP B O 1
ATOM 8189 N N . SER B 1 327 ? 26.688 13.523 -1.781 1 82.12 327 SER B N 1
ATOM 8190 C CA . SER B 1 327 ? 27.25 12.305 -2.363 1 82.12 327 SER B CA 1
ATOM 8191 C C . SER B 1 327 ? 27.656 12.523 -3.818 1 82.12 327 SER B C 1
ATOM 8193 O O . SER B 1 327 ? 27.031 13.312 -4.531 1 82.12 327 SER B O 1
ATOM 8195 N N . ASP B 1 328 ? 28.766 11.867 -4.199 1 81.69 328 ASP B N 1
ATOM 8196 C CA . ASP B 1 328 ? 29.234 11.906 -5.582 1 81.69 328 ASP B CA 1
ATOM 8197 C C . ASP B 1 328 ? 28.516 10.852 -6.426 1 81.69 328 ASP B C 1
ATOM 8199 O O . ASP B 1 328 ? 28.656 10.844 -7.652 1 81.69 328 ASP B O 1
ATOM 8203 N N . PHE B 1 329 ? 27.719 10.078 -5.715 1 84.5 329 PHE B N 1
ATOM 8204 C CA . PHE B 1 329 ? 27.219 8.906 -6.41 1 84.5 329 PHE B CA 1
ATOM 8205 C C . PHE B 1 329 ? 25.734 9.031 -6.688 1 84.5 329 PHE B C 1
ATOM 8207 O O . PHE B 1 329 ? 25.234 8.539 -7.707 1 84.5 329 PHE B O 1
ATOM 8214 N N . PHE B 1 330 ? 25.062 9.602 -5.719 1 88.12 330 PHE B N 1
ATOM 8215 C CA . PHE B 1 330 ? 23.609 9.656 -5.82 1 88.12 330 PHE B CA 1
ATOM 8216 C C . PHE B 1 330 ? 23.125 11.102 -5.844 1 88.12 330 PHE B C 1
ATOM 8218 O O . PHE B 1 330 ? 23.688 11.961 -5.16 1 88.12 330 PHE B O 1
ATOM 8225 N N . ASN B 1 331 ? 22.047 11.43 -6.574 1 83.38 331 ASN B N 1
ATOM 8226 C CA . ASN B 1 331 ? 21.5 12.773 -6.711 1 83.38 331 ASN B CA 1
ATOM 8227 C C . ASN B 1 331 ? 20.438 13.047 -5.66 1 83.38 331 ASN B C 1
ATOM 8229 O O . ASN B 1 331 ? 20.281 14.188 -5.215 1 83.38 331 ASN B O 1
ATOM 8233 N N . ALA B 1 332 ? 19.766 11.984 -5.352 1 87 332 ALA B N 1
ATOM 8234 C CA . ALA B 1 332 ? 18.672 12.164 -4.387 1 87 332 ALA B CA 1
ATOM 8235 C C . ALA B 1 332 ? 18.984 11.438 -3.078 1 87 332 ALA B C 1
ATOM 8237 O O . ALA B 1 332 ? 19.531 10.328 -3.086 1 87 332 ALA B O 1
ATOM 8238 N N . TYR B 1 333 ? 18.688 12.172 -2.012 1 91.5 333 TYR B N 1
ATOM 8239 C CA . TYR B 1 333 ? 18.938 11.578 -0.701 1 91.5 333 TYR B CA 1
ATOM 8240 C C . TYR B 1 333 ? 17.859 10.555 -0.355 1 91.5 333 TYR B C 1
ATOM 8242 O O . TYR B 1 333 ? 16.656 10.82 -0.52 1 91.5 333 TYR B O 1
ATOM 8250 N N . SER B 1 334 ? 18.188 9.422 0.027 1 91.75 334 SER B N 1
ATOM 8251 C CA . SER B 1 334 ? 17.375 8.352 0.583 1 91.75 334 SER B CA 1
ATOM 8252 C C . SER B 1 334 ? 18.141 7.562 1.639 1 91.75 334 SER B C 1
ATOM 8254 O O . SER B 1 334 ? 19.375 7.66 1.727 1 91.75 334 SER B O 1
ATOM 8256 N N . LEU B 1 335 ? 17.453 6.875 2.428 1 90.75 335 LEU B N 1
ATOM 8257 C CA . LEU B 1 335 ? 18.094 6.094 3.477 1 90.75 335 LEU B CA 1
ATOM 8258 C C . LEU B 1 335 ? 19.016 5.039 2.879 1 90.75 335 LEU B C 1
ATOM 8260 O O . LEU B 1 335 ? 20.141 4.844 3.359 1 90.75 335 LEU B O 1
ATOM 8264 N N . THR B 1 336 ? 18.609 4.438 1.876 1 92.94 336 THR B N 1
ATOM 8265 C CA . THR B 1 336 ? 19.391 3.387 1.244 1 92.94 336 THR B CA 1
ATOM 8266 C C . THR B 1 336 ? 20.594 3.977 0.514 1 92.94 336 THR B C 1
ATOM 8268 O O . THR B 1 336 ? 21.688 3.41 0.549 1 92.94 336 THR B O 1
ATOM 8271 N N . ALA B 1 337 ? 20.375 5.051 -0.163 1 93.06 337 ALA B N 1
ATOM 8272 C CA . ALA B 1 337 ? 21.484 5.707 -0.843 1 93.06 337 ALA B CA 1
ATOM 8273 C C . ALA B 1 337 ? 22.562 6.133 0.152 1 93.06 337 ALA B C 1
ATOM 8275 O O . ALA B 1 337 ? 23.766 5.973 -0.108 1 93.06 337 ALA B O 1
ATOM 8276 N N . CYS B 1 338 ? 22.094 6.656 1.272 1 91.81 338 CYS B N 1
ATOM 8277 C CA . CYS B 1 338 ? 23.031 7.082 2.316 1 91.81 338 CYS B CA 1
ATOM 8278 C C . CYS B 1 338 ? 23.812 5.895 2.871 1 91.81 338 CYS B C 1
ATOM 8280 O O . CYS B 1 338 ? 25.016 5.984 3.074 1 91.81 338 CYS B O 1
ATOM 8282 N N . ARG B 1 339 ? 23.156 4.832 3.076 1 91.12 339 ARG B N 1
ATOM 8283 C CA . ARG B 1 339 ? 23.797 3.641 3.623 1 91.12 339 ARG B CA 1
ATOM 8284 C C . ARG B 1 339 ? 24.812 3.066 2.643 1 91.12 339 ARG B C 1
ATOM 8286 O O . ARG B 1 339 ? 25.938 2.725 3.027 1 91.12 339 ARG B O 1
ATOM 8293 N N . ILE B 1 340 ? 24.469 2.932 1.438 1 93.06 340 ILE B N 1
ATOM 8294 C CA . ILE B 1 340 ? 25.359 2.387 0.426 1 93.06 340 ILE B CA 1
ATOM 8295 C C . ILE B 1 340 ? 26.578 3.299 0.269 1 93.06 340 ILE B C 1
ATOM 8297 O O . ILE B 1 340 ? 27.703 2.822 0.128 1 93.06 340 ILE B O 1
ATOM 8301 N N . ASP B 1 341 ? 26.328 4.574 0.295 1 92.94 341 ASP B N 1
ATOM 8302 C CA . ASP B 1 341 ? 27.422 5.543 0.19 1 92.94 341 ASP B CA 1
ATOM 8303 C C . ASP B 1 341 ? 28.406 5.395 1.348 1 92.94 341 ASP B C 1
ATOM 8305 O O . ASP B 1 341 ? 29.625 5.371 1.137 1 92.94 341 ASP B O 1
ATOM 8309 N N . CYS B 1 342 ? 27.828 5.27 2.508 1 91.06 342 CYS B N 1
ATOM 8310 C CA . CYS B 1 342 ? 28.656 5.133 3.699 1 91.06 342 CYS B CA 1
ATOM 8311 C C . CYS B 1 342 ? 29.438 3.824 3.672 1 91.06 342 CYS B C 1
ATOM 8313 O O . CYS B 1 342 ? 30.625 3.803 3.977 1 91.06 342 CYS B O 1
ATOM 8315 N N . GLU B 1 343 ? 28.844 2.775 3.326 1 92.75 343 GLU B N 1
ATOM 8316 C CA . GLU B 1 343 ? 29.5 1.479 3.248 1 92.75 343 GLU B CA 1
ATOM 8317 C C . GLU B 1 343 ? 30.594 1.484 2.182 1 92.75 343 GLU B C 1
ATOM 8319 O O . GLU B 1 343 ? 31.641 0.864 2.359 1 92.75 343 GLU B O 1
ATOM 8324 N N . THR B 1 344 ? 30.328 2.121 1.072 1 94.81 344 THR B N 1
ATOM 8325 C CA . THR B 1 344 ? 31.297 2.186 -0.01 1 94.81 344 THR B CA 1
ATOM 8326 C C . THR B 1 344 ? 32.562 2.939 0.433 1 94.81 344 THR B C 1
ATOM 8328 O O . THR B 1 344 ? 33.688 2.488 0.193 1 94.81 344 THR B O 1
ATOM 8331 N N . ARG B 1 345 ? 32.375 4.035 1.074 1 91.81 345 ARG B N 1
ATOM 8332 C CA . ARG B 1 345 ? 33.5 4.816 1.554 1 91.81 345 ARG B CA 1
ATOM 8333 C C . ARG B 1 345 ? 34.312 4.027 2.576 1 91.81 345 ARG B C 1
ATOM 8335 O O . ARG B 1 345 ? 35.562 4.062 2.555 1 91.81 345 ARG B O 1
ATOM 8342 N N . TYR B 1 346 ? 33.625 3.402 3.391 1 92.69 346 TYR B N 1
ATOM 8343 C CA . TYR B 1 346 ? 34.281 2.584 4.398 1 92.69 346 TYR B CA 1
ATOM 8344 C C . TYR B 1 346 ? 35.125 1.501 3.746 1 92.69 346 TYR B C 1
ATOM 8346 O O . TYR B 1 346 ? 36.281 1.255 4.168 1 92.69 346 TYR B O 1
ATOM 8354 N N . LEU B 1 347 ? 34.594 0.828 2.787 1 95.62 347 LEU B N 1
ATOM 8355 C CA . LEU B 1 347 ? 35.312 -0.26 2.129 1 95.62 347 LEU B CA 1
ATOM 8356 C C . LEU B 1 347 ? 36.5 0.27 1.341 1 95.62 347 LEU B C 1
ATOM 8358 O O . LEU B 1 347 ? 37.562 -0.339 1.346 1 95.62 347 LEU B O 1
ATOM 8362 N N . VAL B 1 348 ? 36.344 1.379 0.661 1 95.38 348 VAL B N 1
ATOM 8363 C CA . VAL B 1 348 ? 37.406 1.955 -0.125 1 95.38 348 VAL B CA 1
ATOM 8364 C C . VAL B 1 348 ? 38.531 2.412 0.803 1 95.38 348 VAL B C 1
ATOM 8366 O O . VAL B 1 348 ? 39.719 2.248 0.486 1 95.38 348 VAL B O 1
ATOM 8369 N N . GLU B 1 349 ? 38.188 2.85 1.929 1 93.5 349 GLU B N 1
ATOM 8370 C CA . GLU B 1 349 ? 39.188 3.326 2.889 1 93.5 349 GLU B CA 1
ATOM 8371 C C . GLU B 1 349 ? 39.906 2.16 3.545 1 93.5 349 GLU B C 1
ATOM 8373 O O . GLU B 1 349 ? 41.125 2.24 3.787 1 93.5 349 GLU B O 1
ATOM 8378 N N . ASN B 1 350 ? 39.219 1.104 3.764 1 93.81 350 ASN B N 1
ATOM 8379 C CA . ASN B 1 350 ? 39.812 0.01 4.527 1 93.81 350 ASN B CA 1
ATOM 8380 C C . ASN B 1 350 ? 40.375 -1.079 3.611 1 93.81 350 ASN B C 1
ATOM 8382 O O . ASN B 1 350 ? 41.344 -1.755 3.957 1 93.81 350 ASN B O 1
ATOM 8386 N N . CYS B 1 351 ? 39.719 -1.312 2.449 1 96.19 351 CYS B N 1
ATOM 8387 C CA . CYS B 1 351 ? 40.125 -2.422 1.591 1 96.19 351 CYS B CA 1
ATOM 8388 C C . CYS B 1 351 ? 40.656 -1.914 0.255 1 96.19 351 CYS B C 1
ATOM 8390 O O . CYS B 1 351 ? 41.156 -2.695 -0.553 1 96.19 351 CYS B O 1
ATOM 8392 N N . ASN B 1 352 ? 40.562 -0.689 -0.11 1 95.94 352 ASN B N 1
ATOM 8393 C CA . ASN B 1 352 ? 41.031 -0.062 -1.347 1 95.94 352 ASN B CA 1
ATOM 8394 C C . ASN B 1 352 ? 40.312 -0.66 -2.566 1 95.94 352 ASN B C 1
ATOM 8396 O O . ASN B 1 352 ? 40.969 -0.864 -3.605 1 95.94 352 ASN B O 1
ATOM 8400 N N . CYS B 1 353 ? 39.188 -1.057 -2.367 1 95.94 353 CYS B N 1
ATOM 8401 C CA . CYS B 1 353 ? 38.375 -1.607 -3.439 1 95.94 353 CYS B CA 1
ATOM 8402 C C . CYS B 1 353 ? 36.875 -1.445 -3.123 1 95.94 353 CYS B C 1
ATOM 8404 O O . CYS B 1 353 ? 36.531 -1.078 -2.006 1 95.94 353 CYS B O 1
ATOM 8406 N N . ARG B 1 354 ? 36.094 -1.621 -4.121 1 96.12 354 ARG B N 1
ATOM 8407 C CA . ARG B 1 354 ? 34.625 -1.561 -3.949 1 96.12 354 ARG B CA 1
ATOM 8408 C C . ARG B 1 354 ? 33.969 -2.838 -4.453 1 96.12 354 ARG B C 1
ATOM 8410 O O . ARG B 1 354 ? 34.5 -3.514 -5.336 1 96.12 354 ARG B O 1
ATOM 8417 N N . MET B 1 355 ? 32.906 -3.143 -3.896 1 95.44 355 MET B N 1
ATOM 8418 C CA . MET B 1 355 ? 32.156 -4.297 -4.359 1 95.44 355 MET B CA 1
ATOM 8419 C C . MET B 1 355 ? 31.328 -3.945 -5.594 1 95.44 355 MET B C 1
ATOM 8421 O O . MET B 1 355 ? 31.172 -2.77 -5.918 1 95.44 355 MET B O 1
ATOM 8425 N N . VAL B 1 356 ? 30.766 -4.906 -6.184 1 94.81 356 VAL B N 1
ATOM 8426 C CA . VAL B 1 356 ? 30.141 -4.746 -7.492 1 94.81 356 VAL B CA 1
ATOM 8427 C C . VAL B 1 356 ? 28.891 -3.869 -7.367 1 94.81 356 VAL B C 1
ATOM 8429 O O . VAL B 1 356 ? 28.531 -3.146 -8.297 1 94.81 356 VAL B O 1
ATOM 8432 N N . HIS B 1 357 ? 28.141 -3.92 -6.254 1 94.31 357 HIS B N 1
ATOM 8433 C CA . HIS B 1 357 ? 26.906 -3.17 -6.105 1 94.31 357 HIS B CA 1
ATOM 8434 C C . HIS B 1 357 ? 27.172 -1.744 -5.637 1 94.31 357 HIS B C 1
ATOM 8436 O O . HIS B 1 357 ? 26.25 -0.925 -5.566 1 94.31 357 HIS B O 1
ATOM 8442 N N . MET B 1 358 ? 28.375 -1.505 -5.32 1 95.5 358 MET B N 1
ATOM 8443 C CA . MET B 1 358 ? 28.75 -0.202 -4.777 1 95.5 358 MET B CA 1
ATOM 8444 C C . MET B 1 358 ? 29.172 0.747 -5.891 1 95.5 358 MET B C 1
ATOM 8446 O O . MET B 1 358 ? 29.859 0.337 -6.836 1 95.5 358 MET B O 1
ATOM 8450 N N . PRO B 1 359 ? 28.734 1.953 -5.801 1 93.31 359 PRO B N 1
ATOM 8451 C CA . PRO B 1 359 ? 29.094 2.941 -6.82 1 93.31 359 PRO B CA 1
ATOM 8452 C C . PRO B 1 359 ? 30.5 3.516 -6.617 1 93.31 359 PRO B C 1
ATOM 8454 O O . PRO B 1 359 ? 31.125 3.285 -5.574 1 93.31 359 PRO B O 1
ATOM 8457 N N . GLY B 1 360 ? 31.016 4.156 -7.816 1 90.94 360 GLY B N 1
ATOM 8458 C CA . GLY B 1 360 ? 32.312 4.84 -7.688 1 90.94 360 GLY B CA 1
ATOM 8459 C C . GLY B 1 360 ? 33.312 4.422 -8.742 1 90.94 360 GLY B C 1
ATOM 8460 O O . GLY B 1 360 ? 32.969 3.684 -9.672 1 90.94 360 GLY B O 1
ATOM 8461 N N . ASP B 1 361 ? 34.562 4.973 -8.523 1 90.88 361 ASP B N 1
ATOM 8462 C CA . ASP B 1 361 ? 35.594 4.738 -9.508 1 90.88 361 ASP B CA 1
ATOM 8463 C C . ASP B 1 361 ? 36.719 3.854 -8.938 1 90.88 361 ASP B C 1
ATOM 8465 O O . ASP B 1 361 ? 37.688 3.574 -9.609 1 90.88 361 ASP B O 1
ATOM 8469 N N . ALA B 1 362 ? 36.469 3.432 -7.754 1 93.56 362 ALA B N 1
ATOM 8470 C CA . ALA B 1 362 ? 37.469 2.51 -7.188 1 93.56 362 ALA B CA 1
ATOM 8471 C C . ALA B 1 362 ? 37.438 1.165 -7.91 1 93.56 362 ALA B C 1
ATOM 8473 O O . ALA B 1 362 ? 36.406 0.789 -8.492 1 93.56 362 ALA B O 1
ATOM 8474 N N . PRO B 1 363 ? 38.594 0.579 -7.945 1 94.31 363 PRO B N 1
ATOM 8475 C CA . PRO B 1 363 ? 38.562 -0.733 -8.594 1 94.31 363 PRO B CA 1
ATOM 8476 C C . PRO B 1 363 ? 37.656 -1.739 -7.883 1 94.31 363 PRO B C 1
ATOM 8478 O O . PRO B 1 363 ? 37.469 -1.643 -6.672 1 94.31 363 PRO B O 1
ATOM 8481 N N . TYR B 1 364 ? 37.219 -2.639 -8.609 1 95.62 364 TYR B N 1
ATOM 8482 C CA . TYR B 1 364 ? 36.375 -3.688 -8.039 1 95.62 364 TYR B CA 1
ATOM 8483 C C . TYR B 1 364 ? 37.188 -4.652 -7.203 1 95.62 364 TYR B C 1
ATOM 8485 O O . TYR B 1 364 ? 38.312 -5.004 -7.57 1 95.62 364 TYR B O 1
ATOM 8493 N N . CYS B 1 365 ? 36.594 -5.117 -6.184 1 94.81 365 CYS B N 1
ATOM 8494 C CA . CYS B 1 365 ? 37.281 -6.105 -5.344 1 94.81 365 CYS B CA 1
ATOM 8495 C C . CYS B 1 365 ? 37.375 -7.445 -6.062 1 94.81 365 CYS B C 1
ATOM 8497 O O . CYS B 1 365 ? 36.469 -7.863 -6.758 1 94.81 365 CYS B O 1
ATOM 8499 N N . THR B 1 366 ? 38.531 -8.07 -5.914 1 91.75 366 THR B N 1
ATOM 8500 C CA . THR B 1 366 ? 38.688 -9.438 -6.398 1 91.75 366 THR B CA 1
ATOM 8501 C C . THR B 1 366 ? 37.938 -10.43 -5.512 1 91.75 366 THR B C 1
ATOM 8503 O O . THR B 1 366 ? 37.562 -10.102 -4.387 1 91.75 366 THR B O 1
ATOM 8506 N N . PRO B 1 367 ? 37.719 -11.578 -5.98 1 90.25 367 PRO B N 1
ATOM 8507 C CA . PRO B 1 367 ? 37.031 -12.57 -5.164 1 90.25 367 PRO B CA 1
ATOM 8508 C C . PRO B 1 367 ? 37.719 -12.852 -3.84 1 90.25 367 PRO B C 1
ATOM 8510 O O . PRO B 1 367 ? 37.062 -13.07 -2.816 1 90.25 367 PRO B O 1
ATOM 8513 N N . GLU B 1 368 ? 39 -12.812 -3.852 1 87.81 368 GLU B N 1
ATOM 8514 C CA . GLU B 1 368 ? 39.75 -13.016 -2.619 1 87.81 368 GLU B CA 1
ATOM 8515 C C . GLU B 1 368 ? 39.531 -11.867 -1.64 1 87.81 368 GLU B C 1
ATOM 8517 O O . GLU B 1 368 ? 39.406 -12.086 -0.434 1 87.81 368 GLU B O 1
ATOM 8522 N N . GLN B 1 369 ? 39.531 -10.719 -2.242 1 92.12 369 GLN B N 1
ATOM 8523 C CA . GLN B 1 369 ? 39.312 -9.547 -1.405 1 92.12 369 GLN B CA 1
ATOM 8524 C C . GLN B 1 369 ? 37.906 -9.547 -0.821 1 92.12 369 GLN B C 1
ATOM 8526 O O . GLN B 1 369 ? 37.656 -9.039 0.28 1 92.12 369 GLN B O 1
ATOM 8531 N N . TYR B 1 370 ? 36.938 -10.086 -1.574 1 91.75 370 TYR B N 1
ATOM 8532 C CA . TYR B 1 370 ? 35.594 -10.219 -1.064 1 91.75 370 TYR B CA 1
ATOM 8533 C C . TYR B 1 370 ? 35.562 -11 0.245 1 91.75 370 TYR B C 1
ATOM 8535 O O . TYR B 1 370 ? 34.969 -10.57 1.224 1 91.75 370 TYR B O 1
ATOM 8543 N N . LYS B 1 371 ? 36.25 -12.039 0.285 1 88.12 371 LYS B N 1
ATOM 8544 C CA . LYS B 1 371 ? 36.219 -12.977 1.409 1 88.12 371 LYS B CA 1
ATOM 8545 C C . LYS B 1 371 ? 37.125 -12.492 2.541 1 88.12 371 LYS B C 1
ATOM 8547 O O . LYS B 1 371 ? 36.75 -12.555 3.713 1 88.12 371 LYS B O 1
ATOM 8552 N N . GLU B 1 372 ? 38.25 -11.93 2.256 1 89.38 372 GLU B N 1
ATOM 8553 C CA . GLU B 1 372 ? 39.25 -11.664 3.271 1 89.38 372 GLU B CA 1
ATOM 8554 C C . GLU B 1 372 ? 39.094 -10.258 3.848 1 89.38 372 GLU B C 1
ATOM 8556 O O . GLU B 1 372 ? 39.438 -10.016 5.004 1 89.38 372 GLU B O 1
ATOM 8561 N N . CYS B 1 373 ? 38.5 -9.398 3.053 1 94.38 373 CYS B N 1
ATOM 8562 C CA . CYS B 1 373 ? 38.5 -8.023 3.539 1 94.38 373 CYS B CA 1
ATOM 8563 C C . CYS B 1 373 ? 37.125 -7.434 3.512 1 94.38 373 CYS B C 1
ATOM 8565 O O . CYS B 1 373 ? 36.594 -6.977 4.539 1 94.38 373 CYS B O 1
ATOM 8567 N N . ALA B 1 374 ? 36.5 -7.457 2.379 1 93.69 374 ALA B N 1
ATOM 8568 C CA . ALA B 1 374 ? 35.25 -6.73 2.182 1 93.69 374 ALA B CA 1
ATOM 8569 C C . ALA B 1 374 ? 34.188 -7.238 3.127 1 93.69 374 ALA B C 1
ATOM 8571 O O . ALA B 1 374 ? 33.594 -6.461 3.883 1 93.69 374 ALA B O 1
ATOM 8572 N N . ASP B 1 375 ? 33.906 -8.523 3.178 1 90.5 375 ASP B N 1
ATOM 8573 C CA . ASP B 1 375 ? 32.844 -9.086 4.004 1 90.5 375 ASP B CA 1
ATOM 8574 C C . ASP B 1 375 ? 33.125 -8.875 5.488 1 90.5 375 ASP B C 1
ATOM 8576 O O . ASP B 1 375 ? 32.25 -8.406 6.23 1 90.5 375 ASP B O 1
ATOM 8580 N N . PRO B 1 376 ? 34.25 -9.156 5.922 1 90.81 376 PRO B N 1
ATOM 8581 C CA . PRO B 1 376 ? 34.562 -8.914 7.332 1 90.81 376 PRO B CA 1
ATOM 8582 C C . PRO B 1 376 ? 34.5 -7.43 7.695 1 90.81 376 PRO B C 1
ATOM 8584 O O . PRO B 1 376 ? 34.094 -7.082 8.805 1 90.81 376 PRO B O 1
ATOM 8587 N N . ALA B 1 377 ? 34.906 -6.621 6.758 1 92.19 377 ALA B N 1
ATOM 8588 C CA . ALA B 1 377 ? 34.875 -5.184 7.016 1 92.19 377 ALA B CA 1
ATOM 8589 C C . ALA B 1 377 ? 33.438 -4.707 7.184 1 92.19 377 ALA B C 1
ATOM 8591 O O . ALA B 1 377 ? 33.125 -3.9 8.07 1 92.19 377 ALA B O 1
ATOM 8592 N N . LEU B 1 378 ? 32.594 -5.145 6.355 1 90.19 378 LEU B N 1
ATOM 8593 C CA . LEU B 1 378 ? 31.188 -4.754 6.449 1 90.19 378 LEU B CA 1
ATOM 8594 C C . LEU B 1 378 ? 30.547 -5.32 7.711 1 90.19 378 LEU B C 1
ATOM 8596 O O . LEU B 1 378 ? 29.703 -4.668 8.328 1 90.19 378 LEU B O 1
ATOM 8600 N N . ASP B 1 379 ? 30.891 -6.484 8.086 1 87.31 379 ASP B N 1
ATOM 8601 C CA . ASP B 1 379 ? 30.391 -7.078 9.32 1 87.31 379 ASP B CA 1
ATOM 8602 C C . ASP B 1 379 ? 30.844 -6.273 10.539 1 87.31 379 ASP B C 1
ATOM 8604 O O . ASP B 1 379 ? 30.094 -6.117 11.5 1 87.31 379 ASP B O 1
ATOM 8608 N N . PHE B 1 380 ? 31.984 -5.84 10.406 1 87 380 PHE B N 1
ATOM 8609 C CA . PHE B 1 380 ? 32.531 -5.027 11.492 1 87 380 PHE B CA 1
ATOM 8610 C C . PHE B 1 380 ? 31.781 -3.699 11.586 1 87 380 PHE B C 1
ATOM 8612 O O . PHE B 1 380 ? 31.547 -3.193 12.688 1 87 380 PHE B O 1
ATOM 8619 N N . LEU B 1 381 ? 31.484 -3.197 10.461 1 86.5 381 LEU B N 1
ATOM 8620 C CA . LEU B 1 381 ? 30.75 -1.933 10.422 1 86.5 381 LEU B CA 1
ATOM 8621 C C . LEU B 1 381 ? 29.391 -2.066 11.094 1 86.5 381 LEU B C 1
ATOM 8623 O O . LEU B 1 381 ? 28.938 -1.14 11.766 1 86.5 381 LEU B O 1
ATOM 8627 N N . VAL B 1 382 ? 28.656 -3.182 10.883 1 79.19 382 VAL B N 1
ATOM 8628 C CA . VAL B 1 382 ? 27.344 -3.414 11.469 1 79.19 382 VAL B CA 1
ATOM 8629 C C . VAL B 1 382 ? 27.469 -3.576 12.984 1 79.19 382 VAL B C 1
ATOM 8631 O O . VAL B 1 382 ? 26.609 -3.131 13.734 1 79.19 382 VAL B O 1
ATOM 8634 N N . GLU B 1 383 ? 28.484 -4.219 13.375 1 73.75 383 GLU B N 1
ATOM 8635 C CA . GLU B 1 383 ? 28.703 -4.449 14.805 1 73.75 383 GLU B CA 1
ATOM 8636 C C . GLU B 1 383 ? 29.047 -3.15 15.523 1 73.75 383 GLU B C 1
ATOM 8638 O O . GLU B 1 383 ? 28.609 -2.938 16.656 1 73.75 383 GLU B O 1
ATOM 8643 N N . ARG B 1 384 ? 29.766 -2.342 14.828 1 64 384 ARG B N 1
ATOM 8644 C CA . ARG B 1 384 ? 30.203 -1.103 15.461 1 64 384 ARG B CA 1
ATOM 8645 C C . ARG B 1 384 ? 29.203 0.019 15.227 1 64 384 ARG B C 1
ATOM 8647 O O . ARG B 1 384 ? 29.297 1.09 15.828 1 64 384 ARG B O 1
ATOM 8654 N N . ASP B 1 385 ? 28.281 -0.163 14.203 1 57.69 385 ASP B N 1
ATOM 8655 C CA . ASP B 1 385 ? 27.547 0.741 13.328 1 57.69 385 ASP B CA 1
ATOM 8656 C C . ASP B 1 385 ? 26.922 1.89 14.125 1 57.69 385 ASP B C 1
ATOM 8658 O O . ASP B 1 385 ? 26.359 2.818 13.539 1 57.69 385 ASP B O 1
ATOM 8662 N N . ASN B 1 386 ? 26.672 1.806 15.32 1 60.59 386 ASN B N 1
ATOM 8663 C CA . ASN B 1 386 ? 25.625 2.777 15.625 1 60.59 386 ASN B CA 1
ATOM 8664 C C . ASN B 1 386 ? 26.109 4.211 15.438 1 60.59 386 ASN B C 1
ATOM 8666 O O . ASN B 1 386 ? 25.328 5.109 15.156 1 60.59 386 ASN B O 1
ATOM 8670 N N . ASP B 1 387 ? 27.547 4.406 15.172 1 73.25 387 ASP B N 1
ATOM 8671 C CA . ASP B 1 387 ? 27.906 5.82 15.164 1 73.25 387 ASP B CA 1
ATOM 8672 C C . ASP B 1 387 ? 28.625 6.199 13.875 1 73.25 387 ASP B C 1
ATOM 8674 O O . ASP B 1 387 ? 28.812 7.383 13.586 1 73.25 387 ASP B O 1
ATOM 8678 N N . TYR B 1 388 ? 28.984 5.141 12.992 1 79.56 388 TYR B N 1
ATOM 8679 C CA . TYR B 1 388 ? 29.766 5.492 11.805 1 79.56 388 TYR B CA 1
ATOM 8680 C C . TYR B 1 388 ? 28.844 5.922 10.664 1 79.56 388 TYR B C 1
ATOM 8682 O O . TYR B 1 388 ? 29.078 6.965 10.047 1 79.56 388 TYR B O 1
ATOM 8690 N N . CYS B 1 389 ? 27.969 5.098 10.344 1 84.69 389 CYS B N 1
ATOM 8691 C CA . CYS B 1 389 ? 27.047 5.445 9.273 1 84.69 389 CYS B CA 1
ATOM 8692 C C . CYS B 1 389 ? 25.703 5.898 9.836 1 84.69 389 CYS B C 1
ATOM 8694 O O . CYS B 1 389 ? 24.844 5.074 10.164 1 84.69 389 CYS B O 1
ATOM 8696 N N . VAL B 1 390 ? 25.547 7.117 10.016 1 85.12 390 VAL B N 1
ATOM 8697 C CA . VAL B 1 390 ? 24.281 7.637 10.531 1 85.12 390 VAL B CA 1
ATOM 8698 C C . VAL B 1 390 ? 23.484 8.289 9.398 1 85.12 390 VAL B C 1
ATOM 8700 O O . VAL B 1 390 ? 23.953 9.242 8.773 1 85.12 390 VAL B O 1
ATOM 8703 N N . CYS B 1 391 ? 22.422 7.676 9.109 1 88.81 391 CYS B N 1
ATOM 8704 C CA . CYS B 1 391 ? 21.547 8.203 8.07 1 88.81 391 CYS B CA 1
ATOM 8705 C C . CYS B 1 391 ? 20.234 8.672 8.656 1 88.81 391 CYS B C 1
ATOM 8707 O O . CYS B 1 391 ? 19.484 7.887 9.242 1 88.81 391 CYS B O 1
ATOM 8709 N N . GLU B 1 392 ? 19.969 9.922 8.414 1 90.69 392 GLU B N 1
ATOM 8710 C CA . GLU B 1 392 ? 18.734 10.508 8.938 1 90.69 392 GLU B CA 1
ATOM 8711 C C . GLU B 1 392 ? 17.562 10.266 7.992 1 90.69 392 GLU B C 1
ATOM 8713 O O . GLU B 1 392 ? 17.766 9.992 6.809 1 90.69 392 GLU B O 1
ATOM 8718 N N . THR B 1 393 ? 16.375 10.391 8.57 1 93.12 393 THR B N 1
ATOM 8719 C CA . THR B 1 393 ? 15.164 10.195 7.77 1 93.12 393 THR B CA 1
ATOM 8720 C C . THR B 1 393 ? 14.938 11.391 6.84 1 93.12 393 THR B C 1
ATOM 8722 O O . THR B 1 393 ? 15.055 12.539 7.258 1 93.12 393 THR B O 1
ATOM 8725 N N . PRO B 1 394 ? 14.711 11.062 5.633 1 93.88 394 PRO B N 1
ATOM 8726 C CA . PRO B 1 394 ? 14.414 12.156 4.711 1 93.88 394 PRO B CA 1
ATOM 8727 C C . PRO B 1 394 ? 13.07 12.828 5.004 1 93.88 394 PRO B C 1
ATOM 8729 O O . PRO B 1 394 ? 12.156 12.188 5.523 1 93.88 394 PRO B O 1
ATOM 8732 N N . CYS B 1 395 ? 12.914 14.094 4.652 1 94.06 395 CYS B N 1
ATOM 8733 C CA . CYS B 1 395 ? 11.688 14.844 4.91 1 94.06 395 CYS B CA 1
ATOM 8734 C C . CYS B 1 395 ? 10.586 14.438 3.939 1 94.06 395 CYS B C 1
ATOM 8736 O O . CYS B 1 395 ? 9.398 14.523 4.27 1 94.06 395 CYS B O 1
ATOM 8738 N N . ASN B 1 396 ? 10.945 14.102 2.805 1 93.31 396 ASN B N 1
ATOM 8739 C CA . ASN B 1 396 ? 9.992 13.594 1.826 1 93.31 396 ASN B CA 1
ATOM 8740 C C . ASN B 1 396 ? 10.297 12.141 1.453 1 93.31 396 ASN B C 1
ATOM 8742 O O . ASN B 1 396 ? 11.406 11.828 1.016 1 93.31 396 ASN B O 1
ATOM 8746 N N . MET B 1 397 ? 9.312 11.305 1.689 1 93.62 397 MET B N 1
ATOM 8747 C CA . MET B 1 397 ? 9.523 9.898 1.374 1 93.62 397 MET B CA 1
ATOM 8748 C C . MET B 1 397 ? 8.25 9.258 0.833 1 93.62 397 MET B C 1
ATOM 8750 O O . MET B 1 397 ? 7.145 9.664 1.195 1 93.62 397 MET B O 1
ATOM 8754 N N . THR B 1 398 ? 8.461 8.328 -0.111 1 94.44 398 THR B N 1
ATOM 8755 C CA . THR B 1 398 ? 7.371 7.52 -0.652 1 94.44 398 THR B CA 1
ATOM 8756 C C . THR B 1 398 ? 7.547 6.051 -0.271 1 94.44 398 THR B C 1
ATOM 8758 O O . THR B 1 398 ? 8.633 5.488 -0.428 1 94.44 398 THR B O 1
ATOM 8761 N N . ARG B 1 399 ? 6.527 5.508 0.282 1 94.12 399 ARG B N 1
ATOM 8762 C CA . ARG B 1 399 ? 6.555 4.105 0.688 1 94.12 399 ARG B CA 1
ATOM 8763 C C . ARG B 1 399 ? 5.414 3.326 0.041 1 94.12 399 ARG B C 1
ATOM 8765 O O . ARG B 1 399 ? 4.383 3.902 -0.311 1 94.12 399 ARG B O 1
ATOM 8772 N N . PHE B 1 400 ? 5.691 2.016 -0.102 1 95.12 400 PHE B N 1
ATOM 8773 C CA . PHE B 1 400 ? 4.68 1.145 -0.686 1 95.12 400 PHE B CA 1
ATOM 8774 C C . PHE B 1 400 ? 4.25 0.072 0.308 1 95.12 400 PHE B C 1
ATOM 8776 O O . PHE B 1 400 ? 5.055 -0.78 0.694 1 95.12 400 PHE B O 1
ATOM 8783 N N . GLY B 1 401 ? 3.012 0.196 0.717 1 92.38 401 GLY B N 1
ATOM 8784 C CA . GLY B 1 401 ? 2.453 -0.907 1.483 1 92.38 401 GLY B CA 1
ATOM 8785 C C . GLY B 1 401 ? 2.182 -2.141 0.643 1 92.38 401 GLY B C 1
ATOM 8786 O O . GLY B 1 401 ? 1.703 -2.033 -0.488 1 92.38 401 GLY B O 1
ATOM 8787 N N . LYS B 1 402 ? 2.545 -3.293 1.231 1 93.44 402 LYS B N 1
ATOM 8788 C CA . LYS B 1 402 ? 2.385 -4.512 0.444 1 93.44 402 LYS B CA 1
ATOM 8789 C C . LYS B 1 402 ? 1.56 -5.551 1.2 1 93.44 402 LYS B C 1
ATOM 8791 O O . LYS B 1 402 ? 1.688 -5.684 2.42 1 93.44 402 LYS B O 1
ATOM 8796 N N . GLU B 1 403 ? 0.656 -6.191 0.525 1 92.5 403 GLU B N 1
ATOM 8797 C CA . GLU B 1 403 ? -0.096 -7.355 0.986 1 92.5 403 GLU B CA 1
ATOM 8798 C C . GLU B 1 403 ? 0.07 -8.531 0.031 1 92.5 403 GLU B C 1
ATOM 8800 O O . GLU B 1 403 ? -0.183 -8.406 -1.168 1 92.5 403 GLU B O 1
ATOM 8805 N N . MET B 1 404 ? 0.457 -9.672 0.611 1 93.69 404 MET B N 1
ATOM 8806 C CA . MET B 1 404 ? 0.768 -10.812 -0.247 1 93.69 404 MET B CA 1
ATOM 8807 C C . MET B 1 404 ? -0.23 -11.945 -0.029 1 93.69 404 MET B C 1
ATOM 8809 O O . MET B 1 404 ? -0.693 -12.164 1.092 1 93.69 404 MET B O 1
ATOM 8813 N N . SER B 1 405 ? -0.57 -12.586 -1.128 1 93.81 405 SER B N 1
ATOM 8814 C CA . SER B 1 405 ? -1.377 -13.805 -1.135 1 93.81 405 SER B CA 1
ATOM 8815 C C . SER B 1 405 ? -0.869 -14.797 -2.174 1 93.81 405 SER B C 1
ATOM 8817 O O . SER B 1 405 ? -0.068 -14.445 -3.041 1 93.81 405 SER B O 1
ATOM 8819 N N . PHE B 1 406 ? -1.252 -16.141 -1.997 1 92.88 406 PHE B N 1
ATOM 8820 C CA . PHE B 1 406 ? -0.664 -17.141 -2.875 1 92.88 406 PHE B CA 1
ATOM 8821 C C . PHE B 1 406 ? -1.716 -18.141 -3.332 1 92.88 406 PHE B C 1
ATOM 8823 O O . PHE B 1 406 ? -2.67 -18.422 -2.605 1 92.88 406 PHE B O 1
ATOM 8830 N N . VAL B 1 407 ? -1.538 -18.562 -4.543 1 94.5 407 VAL B N 1
ATOM 8831 C CA . VAL B 1 407 ? -2.273 -19.703 -5.082 1 94.5 407 VAL B CA 1
ATOM 8832 C C . VAL B 1 407 ? -1.3 -20.688 -5.711 1 94.5 407 VAL B C 1
ATOM 8834 O O . VAL B 1 407 ? -0.145 -20.359 -5.984 1 94.5 407 VAL B O 1
ATOM 8837 N N . LYS B 1 408 ? -1.766 -21.875 -5.875 1 95.56 408 LYS B N 1
ATOM 8838 C CA . LYS B 1 408 ? -0.883 -22.906 -6.402 1 95.56 408 LYS B CA 1
ATOM 8839 C C . LYS B 1 408 ? -0.87 -22.891 -7.926 1 95.56 408 LYS B C 1
ATOM 8841 O O . LYS B 1 408 ? -1.91 -22.703 -8.562 1 95.56 408 LYS B O 1
ATOM 8846 N N . ILE B 1 409 ? 0.224 -23.047 -8.531 1 93.75 409 ILE B N 1
ATOM 8847 C CA . ILE B 1 409 ? 0.395 -23.203 -9.969 1 93.75 409 ILE B CA 1
ATOM 8848 C C . ILE B 1 409 ? 1.444 -24.266 -10.258 1 93.75 409 ILE B C 1
ATOM 8850 O O . ILE B 1 409 ? 2.449 -24.375 -9.555 1 93.75 409 ILE B O 1
ATOM 8854 N N . PRO B 1 410 ? 1.409 -25.094 -11.18 1 92.94 410 PRO B N 1
ATOM 8855 C CA . PRO B 1 410 ? 0.249 -25.25 -12.062 1 92.94 410 PRO B CA 1
ATOM 8856 C C . PRO B 1 410 ? -0.863 -26.094 -11.438 1 92.94 410 PRO B C 1
ATOM 8858 O O . PRO B 1 410 ? -0.619 -26.828 -10.477 1 92.94 410 PRO B O 1
ATOM 8861 N N . SER B 1 411 ? -2.014 -25.859 -11.945 1 91 411 SER B N 1
ATOM 8862 C CA . SER B 1 411 ? -3.098 -26.781 -11.602 1 91 411 SER B CA 1
ATOM 8863 C C . SER B 1 411 ? -2.932 -28.109 -12.312 1 91 411 SER B C 1
ATOM 8865 O O . SER B 1 411 ? -2.127 -28.234 -13.234 1 91 411 SER B O 1
ATOM 8867 N N . LYS B 1 412 ? -3.621 -29.156 -11.859 1 87.81 412 LYS B N 1
ATOM 8868 C CA . LYS B 1 412 ? -3.557 -30.469 -12.508 1 87.81 412 LYS B CA 1
ATOM 8869 C C . LYS B 1 412 ? -3.977 -30.375 -13.969 1 87.81 412 LYS B C 1
ATOM 8871 O O . LYS B 1 412 ? -3.42 -31.062 -14.828 1 87.81 412 LYS B O 1
ATOM 8876 N N . ALA B 1 413 ? -4.844 -29.469 -14.234 1 85.25 413 ALA B N 1
ATOM 8877 C CA . ALA B 1 413 ? -5.375 -29.312 -15.586 1 85.25 413 ALA B CA 1
ATOM 8878 C C . ALA B 1 413 ? -4.395 -28.547 -16.469 1 85.25 413 ALA B C 1
ATOM 8880 O O . ALA B 1 413 ? -4.371 -28.75 -17.688 1 85.25 413 ALA B O 1
ATOM 8881 N N . SER B 1 414 ? -3.598 -27.75 -15.922 1 89.38 414 SER B N 1
ATOM 8882 C CA . SER B 1 414 ? -2.734 -26.891 -16.734 1 89.38 414 SER B CA 1
ATOM 8883 C C . SER B 1 414 ? -1.309 -27.422 -16.766 1 89.38 414 SER B C 1
ATOM 8885 O O . SER B 1 414 ? -0.493 -26.969 -17.578 1 89.38 414 SER B O 1
ATOM 8887 N N . ALA B 1 415 ? -0.995 -28.391 -15.977 1 90.69 415 ALA B N 1
ATOM 8888 C CA . ALA B 1 415 ? 0.368 -28.906 -15.852 1 90.69 415 ALA B CA 1
ATOM 8889 C C . ALA B 1 415 ? 0.873 -29.469 -17.172 1 90.69 415 ALA B C 1
ATOM 8891 O O . ALA B 1 415 ? 1.979 -29.141 -17.609 1 90.69 415 ALA B O 1
ATOM 8892 N N . LYS B 1 416 ? 0.083 -30.203 -17.781 1 86.88 416 LYS B N 1
ATOM 8893 C CA . LYS B 1 416 ? 0.488 -30.828 -19.031 1 86.88 416 LYS B CA 1
ATOM 8894 C C . LYS B 1 416 ? 0.656 -29.781 -20.141 1 86.88 416 LYS B C 1
ATOM 8896 O O . LYS B 1 416 ? 1.597 -29.859 -20.938 1 86.88 416 LYS B O 1
ATOM 8901 N N . TYR B 1 417 ? -0.226 -28.938 -20.188 1 88.81 417 TYR B N 1
ATOM 8902 C CA . TYR B 1 417 ? -0.158 -27.875 -21.188 1 88.81 417 TYR B CA 1
ATOM 8903 C C . TYR B 1 417 ? 1.129 -27.078 -21.047 1 88.81 417 TYR B C 1
ATOM 8905 O O . TYR B 1 417 ? 1.83 -26.844 -22.031 1 88.81 417 TYR B O 1
ATOM 8913 N N . LEU B 1 418 ? 1.409 -26.656 -19.828 1 91.5 418 LEU B N 1
ATOM 8914 C CA . LEU B 1 418 ? 2.6 -25.859 -19.594 1 91.5 418 LEU B CA 1
ATOM 8915 C C . LEU B 1 418 ? 3.867 -26.656 -19.875 1 91.5 418 LEU B C 1
ATOM 8917 O O . LEU B 1 418 ? 4.859 -26.109 -20.359 1 91.5 418 LEU B O 1
ATOM 8921 N N . ALA B 1 419 ? 3.881 -27.922 -19.547 1 92.38 419 ALA B N 1
ATOM 8922 C CA . ALA B 1 419 ? 5.023 -28.781 -19.812 1 92.38 419 ALA B CA 1
ATOM 8923 C C . ALA B 1 419 ? 5.301 -28.859 -21.312 1 92.38 419 ALA B C 1
ATOM 8925 O O . ALA B 1 419 ? 6.453 -28.781 -21.75 1 92.38 419 ALA B O 1
ATOM 8926 N N . LYS B 1 420 ? 4.25 -29 -22.078 1 88.62 420 LYS B N 1
ATOM 8927 C CA . LYS B 1 420 ? 4.391 -29.062 -23.531 1 88.62 420 LYS B CA 1
ATOM 8928 C C . LYS B 1 420 ? 4.809 -27.719 -24.109 1 88.62 420 LYS B C 1
ATOM 8930 O O . LYS B 1 420 ? 5.688 -27.641 -24.969 1 88.62 420 LYS B O 1
ATOM 8935 N N . LYS B 1 421 ? 4.199 -26.688 -23.672 1 89.19 421 LYS B N 1
ATOM 8936 C CA . LYS B 1 421 ? 4.465 -25.359 -24.172 1 89.19 421 LYS B CA 1
ATOM 8937 C C . LYS B 1 421 ? 5.938 -24.984 -24 1 89.19 421 LYS B C 1
ATOM 8939 O O . LYS B 1 421 ? 6.543 -24.391 -24.906 1 89.19 421 LYS B O 1
ATOM 8944 N N . TYR B 1 422 ? 6.523 -25.359 -22.844 1 92.75 422 TYR B N 1
ATOM 8945 C CA . TYR B 1 422 ? 7.891 -24.938 -22.562 1 92.75 422 TYR B CA 1
ATOM 8946 C C . TYR B 1 422 ? 8.867 -26.094 -22.703 1 92.75 422 TYR B C 1
ATOM 8948 O O . TYR B 1 422 ? 10.039 -25.984 -22.328 1 92.75 422 TYR B O 1
ATOM 8956 N N . ASN B 1 423 ? 8.453 -27.156 -23.172 1 92.94 423 ASN B N 1
ATOM 8957 C CA . ASN B 1 423 ? 9.281 -28.328 -23.453 1 92.94 423 ASN B CA 1
ATOM 8958 C C . ASN B 1 423 ? 10.039 -28.781 -22.219 1 92.94 423 ASN B C 1
ATOM 8960 O O . ASN B 1 423 ? 11.266 -28.938 -22.25 1 92.94 423 ASN B O 1
ATOM 8964 N N . LYS B 1 424 ? 9.297 -28.906 -21.141 1 95.5 424 LYS B N 1
ATOM 8965 C CA . LYS B 1 424 ? 9.82 -29.391 -19.859 1 95.5 424 LYS B CA 1
ATOM 8966 C C . LYS B 1 424 ? 8.914 -30.469 -19.266 1 95.5 424 LYS B C 1
ATOM 8968 O O . LYS B 1 424 ? 7.844 -30.75 -19.812 1 95.5 424 LYS B O 1
ATOM 8973 N N . THR B 1 425 ? 9.359 -31.125 -18.266 1 94.62 425 THR B N 1
ATOM 8974 C CA . THR B 1 425 ? 8.531 -32.125 -17.578 1 94.62 425 THR B CA 1
ATOM 8975 C C . THR B 1 425 ? 7.547 -31.438 -16.641 1 94.62 425 THR B C 1
ATOM 8977 O O . THR B 1 425 ? 7.734 -30.281 -16.266 1 94.62 425 THR B O 1
ATOM 8980 N N . GLU B 1 426 ? 6.496 -32.094 -16.312 1 93.12 426 GLU B N 1
ATOM 8981 C CA . GLU B 1 426 ? 5.504 -31.562 -15.391 1 93.12 426 GLU B CA 1
ATOM 8982 C C . GLU B 1 426 ? 6.117 -31.281 -14.023 1 93.12 426 GLU B C 1
ATOM 8984 O O . GLU B 1 426 ? 5.773 -30.297 -13.375 1 93.12 426 GLU B O 1
ATOM 8989 N N . GLN B 1 427 ? 7 -32.094 -13.586 1 94.5 427 GLN B N 1
ATOM 8990 C CA . GLN B 1 427 ? 7.664 -31.875 -12.305 1 94.5 427 GLN B CA 1
ATOM 8991 C C . GLN B 1 427 ? 8.562 -30.641 -12.336 1 94.5 427 GLN B C 1
ATOM 8993 O O . GLN B 1 427 ? 8.641 -29.906 -11.352 1 94.5 427 GLN B O 1
ATOM 8998 N N . TYR B 1 428 ? 9.281 -30.469 -13.445 1 96.12 428 TYR B N 1
ATOM 8999 C CA . TYR B 1 428 ? 10.125 -29.297 -13.578 1 96.12 428 TYR B CA 1
ATOM 9000 C C . TYR B 1 428 ? 9.297 -28.016 -13.461 1 96.12 428 TYR B C 1
ATOM 9002 O O . TYR B 1 428 ? 9.719 -27.062 -12.812 1 96.12 428 TYR B O 1
ATOM 9010 N N . ILE B 1 429 ? 8.141 -28.031 -14.07 1 95.44 429 ILE B N 1
ATOM 9011 C CA . ILE B 1 429 ? 7.273 -26.859 -14.039 1 95.44 429 ILE B CA 1
ATOM 9012 C C . ILE B 1 429 ? 6.84 -26.562 -12.602 1 95.44 429 ILE B C 1
ATOM 9014 O O . ILE B 1 429 ? 6.875 -25.422 -12.156 1 95.44 429 ILE B O 1
ATOM 9018 N N . ALA B 1 430 ? 6.512 -27.547 -11.898 1 94.44 430 ALA B N 1
ATOM 9019 C CA . ALA B 1 430 ? 6.043 -27.391 -10.523 1 94.44 430 ALA B CA 1
ATOM 9020 C C . ALA B 1 430 ? 7.164 -26.906 -9.609 1 94.44 430 ALA B C 1
ATOM 9022 O O . ALA B 1 430 ? 6.93 -26.156 -8.672 1 94.44 430 ALA B O 1
ATOM 9023 N N . ASP B 1 431 ? 8.375 -27.266 -9.922 1 95.62 431 ASP B N 1
ATOM 9024 C CA . ASP B 1 431 ? 9.492 -26.984 -9.016 1 95.62 431 ASP B CA 1
ATOM 9025 C C . ASP B 1 431 ? 10.188 -25.688 -9.383 1 95.62 431 ASP B C 1
ATOM 9027 O O . ASP B 1 431 ? 10.875 -25.094 -8.547 1 95.62 431 ASP B O 1
ATOM 9031 N N . ASN B 1 432 ? 10.039 -25.172 -10.609 1 97.31 432 ASN B N 1
ATOM 9032 C CA . ASN B 1 432 ? 10.906 -24.078 -11.039 1 97.31 432 ASN B CA 1
ATOM 9033 C C . ASN B 1 432 ? 10.102 -22.844 -11.461 1 97.31 432 ASN B C 1
ATOM 9035 O O . ASN B 1 432 ? 10.625 -21.734 -11.477 1 97.31 432 ASN B O 1
ATOM 9039 N N . ILE B 1 433 ? 8.875 -23.047 -11.828 1 97 433 ILE B N 1
ATOM 9040 C CA . ILE B 1 433 ? 8.125 -21.938 -12.406 1 97 433 ILE B CA 1
ATOM 9041 C C . ILE B 1 433 ? 7.367 -21.188 -11.312 1 97 433 ILE B C 1
ATOM 9043 O O . ILE B 1 433 ? 6.809 -21.812 -10.406 1 97 433 ILE B O 1
ATOM 9047 N N . LEU B 1 434 ? 7.41 -19.906 -11.367 1 97.44 434 LEU B N 1
ATOM 9048 C CA . LEU B 1 434 ? 6.637 -19.062 -10.469 1 97.44 434 LEU B CA 1
ATOM 9049 C C . LEU B 1 434 ? 5.984 -17.906 -11.227 1 97.44 434 LEU B C 1
ATOM 9051 O O . LEU B 1 434 ? 6.469 -17.516 -12.289 1 97.44 434 LEU B O 1
ATOM 9055 N N . VAL B 1 435 ? 4.859 -17.5 -10.75 1 96.62 435 VAL B N 1
ATOM 9056 C CA . VAL B 1 435 ? 4.16 -16.344 -11.32 1 96.62 435 VAL B CA 1
ATOM 9057 C C . VAL B 1 435 ? 4.035 -15.242 -10.273 1 96.62 435 VAL B C 1
ATOM 9059 O O . VAL B 1 435 ? 3.65 -15.508 -9.133 1 96.62 435 VAL B O 1
ATOM 9062 N N . LEU B 1 436 ? 4.43 -14.07 -10.641 1 97.31 436 LEU B N 1
ATOM 9063 C CA . LEU B 1 436 ? 4.395 -12.914 -9.75 1 97.31 436 LEU B CA 1
ATOM 9064 C C . LEU B 1 436 ? 3.51 -11.812 -10.32 1 97.31 436 LEU B C 1
ATOM 9066 O O . LEU B 1 436 ? 3.736 -11.352 -11.445 1 97.31 436 LEU B O 1
ATOM 9070 N N . ASP B 1 437 ? 2.496 -11.445 -9.531 1 96.25 437 ASP B N 1
ATOM 9071 C CA . ASP B 1 437 ? 1.604 -10.352 -9.906 1 96.25 437 ASP B CA 1
ATOM 9072 C C . ASP B 1 437 ? 1.733 -9.18 -8.93 1 96.25 437 ASP B C 1
ATOM 9074 O O . ASP B 1 437 ? 1.474 -9.328 -7.734 1 96.25 437 ASP B O 1
ATOM 9078 N N . ILE B 1 438 ? 2.121 -8.086 -9.438 1 97.06 438 ILE B N 1
ATOM 9079 C CA . ILE B 1 438 ? 2.217 -6.859 -8.648 1 97.06 438 ILE B CA 1
ATOM 9080 C C . ILE B 1 438 ? 1.268 -5.805 -9.219 1 97.06 438 ILE B C 1
ATOM 9082 O O . ILE B 1 438 ? 1.28 -5.531 -10.414 1 97.06 438 ILE B O 1
ATOM 9086 N N . PHE B 1 439 ? 0.453 -5.223 -8.328 1 95.44 439 PHE B N 1
ATOM 9087 C CA . PHE B 1 439 ? -0.512 -4.242 -8.812 1 95.44 439 PHE B CA 1
ATOM 9088 C C . PHE B 1 439 ? -0.91 -3.285 -7.691 1 95.44 439 PHE B C 1
ATOM 9090 O O . PHE B 1 439 ? -0.668 -3.561 -6.516 1 95.44 439 PHE B O 1
ATOM 9097 N N . PHE B 1 440 ? -1.45 -2.143 -8.094 1 93.44 440 PHE B N 1
ATOM 9098 C CA . PHE B 1 440 ? -2.037 -1.222 -7.133 1 93.44 440 PHE B CA 1
ATOM 9099 C C . PHE B 1 440 ? -3.451 -1.652 -6.762 1 93.44 440 PHE B C 1
ATOM 9101 O O . PHE B 1 440 ? -4.238 -2.031 -7.633 1 93.44 440 PHE B O 1
ATOM 9108 N N . GLU B 1 441 ? -3.682 -1.642 -5.5 1 87.06 441 GLU B N 1
ATOM 9109 C CA . GLU B 1 441 ? -5.035 -1.968 -5.062 1 87.06 441 GLU B CA 1
ATOM 9110 C C . GLU B 1 441 ? -6.051 -0.965 -5.605 1 87.06 441 GLU B C 1
ATOM 9112 O O . GLU B 1 441 ? -7.113 -1.353 -6.09 1 87.06 441 GLU B O 1
ATOM 9117 N N . ALA B 1 442 ? -5.797 0.226 -5.453 1 83.25 442 ALA B N 1
ATOM 9118 C CA . ALA B 1 442 ? -6.617 1.321 -5.965 1 83.25 442 ALA B CA 1
ATOM 9119 C C . ALA B 1 442 ? -5.746 2.477 -6.453 1 83.25 442 ALA B C 1
ATOM 9121 O O . ALA B 1 442 ? -4.574 2.574 -6.086 1 83.25 442 ALA B O 1
ATOM 9122 N N . LEU B 1 443 ? -6.41 3.303 -7.316 1 84 443 LEU B N 1
ATOM 9123 C CA . LEU B 1 443 ? -5.676 4.457 -7.824 1 84 443 LEU B CA 1
ATOM 9124 C C . LEU B 1 443 ? -5.773 5.633 -6.859 1 84 443 LEU B C 1
ATOM 9126 O O . LEU B 1 443 ? -6.184 6.727 -7.246 1 84 443 LEU B O 1
ATOM 9130 N N . ASN B 1 444 ? -5.574 5.277 -5.66 1 84.69 444 ASN B N 1
ATOM 9131 C CA . ASN B 1 444 ? -5.5 6.297 -4.621 1 84.69 444 ASN B CA 1
ATOM 9132 C C . ASN B 1 444 ? -4.266 6.109 -3.74 1 84.69 444 ASN B C 1
ATOM 9134 O O . ASN B 1 444 ? -3.719 5.004 -3.656 1 84.69 444 ASN B O 1
ATOM 9138 N N . TYR B 1 445 ? -3.74 7.215 -3.383 1 90.12 445 TYR B N 1
ATOM 9139 C CA . TYR B 1 445 ? -2.602 7.137 -2.475 1 90.12 445 TYR B CA 1
ATOM 9140 C C . TYR B 1 445 ? -2.855 7.945 -1.21 1 90.12 445 TYR B C 1
ATOM 9142 O O . TYR B 1 445 ? -3.627 8.906 -1.227 1 90.12 445 TYR B O 1
ATOM 9150 N N . GLU B 1 446 ? -2.234 7.473 -0.15 1 90.81 446 GLU B N 1
ATOM 9151 C CA . GLU B 1 446 ? -2.352 8.133 1.147 1 90.81 446 GLU B CA 1
ATOM 9152 C C . GLU B 1 446 ? -1.231 9.148 1.354 1 90.81 446 GLU B C 1
ATOM 9154 O O . GLU B 1 446 ? -0.067 8.867 1.066 1 90.81 446 GLU B O 1
ATOM 9159 N N . THR B 1 447 ? -1.635 10.328 1.728 1 92.31 447 THR B N 1
ATOM 9160 C CA . THR B 1 447 ? -0.653 11.352 2.061 1 92.31 447 THR B CA 1
ATOM 9161 C C . THR B 1 447 ? -0.662 11.648 3.557 1 92.31 447 THR B C 1
ATOM 9163 O O . THR B 1 447 ? -1.724 11.859 4.148 1 92.31 447 THR B O 1
ATOM 9166 N N . ILE B 1 448 ? 0.439 11.586 4.141 1 92.94 448 ILE B N 1
ATOM 9167 C CA . ILE B 1 448 ? 0.625 11.945 5.539 1 92.94 448 ILE B CA 1
ATOM 9168 C C . ILE B 1 448 ? 1.59 13.125 5.641 1 92.94 448 ILE B C 1
ATOM 9170 O O . ILE B 1 448 ? 2.783 12.984 5.359 1 92.94 448 ILE B O 1
ATOM 9174 N N . GLU B 1 449 ? 1.074 14.227 6.035 1 92.94 449 GLU B N 1
ATOM 9175 C CA . GLU B 1 449 ? 1.863 15.453 6.062 1 92.94 449 GLU B CA 1
ATOM 9176 C C . GLU B 1 449 ? 1.863 16.078 7.457 1 92.94 449 GLU B C 1
ATOM 9178 O O . GLU B 1 449 ? 0.828 16.109 8.125 1 92.94 449 GLU B O 1
ATOM 9183 N N . GLN B 1 450 ? 3.076 16.531 7.797 1 92.38 450 GLN B N 1
ATOM 9184 C CA . GLN B 1 450 ? 3.203 17.281 9.039 1 92.38 450 GLN B CA 1
ATOM 9185 C C . GLN B 1 450 ? 3.096 18.781 8.789 1 92.38 450 GLN B C 1
ATOM 9187 O O . GLN B 1 450 ? 3.715 19.312 7.859 1 92.38 450 GLN B O 1
ATOM 9192 N N . THR B 1 451 ? 2.238 19.391 9.547 1 90.19 451 THR B N 1
ATOM 9193 C CA . THR B 1 451 ? 2.082 20.828 9.461 1 90.19 451 THR B CA 1
ATOM 9194 C C . THR B 1 451 ? 2.303 21.484 10.828 1 90.19 451 THR B C 1
ATOM 9196 O O . THR B 1 451 ? 2.17 20.812 11.859 1 90.19 451 THR B O 1
ATOM 9199 N N . LYS B 1 452 ? 2.705 22.75 10.789 1 89.69 452 LYS B N 1
ATOM 9200 C CA . LYS B 1 452 ? 2.896 23.5 12.031 1 89.69 452 LYS B CA 1
ATOM 9201 C C . LYS B 1 452 ? 1.569 23.734 12.742 1 89.69 452 LYS B C 1
ATOM 9203 O O . LYS B 1 452 ? 0.607 24.219 12.141 1 89.69 452 LYS B O 1
ATOM 9208 N N . ALA B 1 453 ? 1.592 23.328 14.016 1 88.25 453 ALA B N 1
ATOM 9209 C CA . ALA B 1 453 ? 0.358 23.453 14.789 1 88.25 453 ALA B CA 1
ATOM 9210 C C . ALA B 1 453 ? 0.173 24.875 15.312 1 88.25 453 ALA B C 1
ATOM 9212 O O . ALA B 1 453 ? -0.957 25.328 15.492 1 88.25 453 ALA B O 1
ATOM 9213 N N . TYR B 1 454 ? 1.225 25.531 15.734 1 89.81 454 TYR B N 1
ATOM 9214 C CA . TYR B 1 454 ? 1.192 26.859 16.359 1 89.81 454 TYR B CA 1
ATOM 9215 C C . TYR B 1 454 ? 2.25 27.766 15.766 1 89.81 454 TYR B C 1
ATOM 9217 O O . TYR B 1 454 ? 3.438 27.438 15.758 1 89.81 454 TYR B O 1
ATOM 9225 N N . GLU B 1 455 ? 1.66 28.938 15.125 1 88.88 455 GLU B N 1
ATOM 9226 C CA . GLU B 1 455 ? 2.561 29.891 14.469 1 88.88 455 GLU B CA 1
ATOM 9227 C C . GLU B 1 455 ? 2.631 31.203 15.242 1 88.88 455 GLU B C 1
ATOM 9229 O O . GLU B 1 455 ? 1.889 31.406 16.203 1 88.88 455 GLU B O 1
ATOM 9234 N N . PHE B 1 456 ? 3.518 32.031 14.797 1 89.88 456 PHE B N 1
ATOM 9235 C CA . PHE B 1 456 ? 3.779 33.312 15.422 1 89.88 456 PHE B CA 1
ATOM 9236 C C . PHE B 1 456 ? 2.545 34.219 15.367 1 89.88 456 PHE B C 1
ATOM 9238 O O . PHE B 1 456 ? 2.27 34.969 16.297 1 89.88 456 PHE B O 1
ATOM 9245 N N . ALA B 1 457 ? 1.817 34.125 14.312 1 87.19 457 ALA B N 1
ATOM 9246 C CA . ALA B 1 457 ? 0.592 34.938 14.188 1 87.19 457 ALA B CA 1
ATOM 9247 C C . ALA B 1 457 ? -0.411 34.562 15.281 1 87.19 457 ALA B C 1
ATOM 9249 O O . ALA B 1 457 ? -1.108 35.406 15.812 1 87.19 457 ALA B O 1
ATOM 9250 N N . GLY B 1 458 ? -0.46 33.281 15.609 1 88.44 458 GLY B N 1
ATOM 9251 C CA . GLY B 1 458 ? -1.323 32.844 16.688 1 88.44 458 GLY B CA 1
ATOM 9252 C C . GLY B 1 458 ? -0.861 33.312 18.062 1 88.44 458 GLY B C 1
ATOM 9253 O O . GLY B 1 458 ? -1.681 33.656 18.906 1 88.44 458 GLY B O 1
ATOM 9254 N N . LEU B 1 459 ? 0.384 33.406 18.203 1 91.06 459 LEU B N 1
ATOM 9255 C CA . LEU B 1 459 ? 0.95 33.906 19.453 1 91.06 459 LEU B CA 1
ATOM 9256 C C . LEU B 1 459 ? 0.584 35.344 19.672 1 91.06 459 LEU B C 1
ATOM 9258 O O . LEU B 1 459 ? 0.174 35.75 20.766 1 91.06 459 LEU B O 1
ATOM 9262 N N . LEU B 1 460 ? 0.702 36.156 18.641 1 89.75 460 LEU B N 1
ATOM 9263 C CA . LEU B 1 460 ? 0.386 37.594 18.734 1 89.75 460 LEU B CA 1
ATOM 9264 C C . LEU B 1 460 ? -1.089 37.812 19.062 1 89.75 460 LEU B C 1
ATOM 9266 O O . LEU B 1 460 ? -1.439 38.719 19.812 1 89.75 460 LEU B O 1
ATOM 9270 N N . GLY B 1 461 ? -1.849 36.938 18.484 1 87.62 461 GLY B N 1
ATOM 9271 C CA . GLY B 1 461 ? -3.268 37 18.797 1 87.62 461 GLY B CA 1
ATOM 9272 C C . GLY B 1 461 ? -3.58 36.594 20.234 1 87.62 461 GLY B C 1
ATOM 9273 O O . GLY B 1 461 ? -4.383 37.25 20.906 1 87.62 461 GLY B O 1
ATOM 9274 N N . ASP B 1 462 ? -2.924 35.656 20.719 1 91.44 462 ASP B N 1
ATOM 9275 C CA . ASP B 1 462 ? -3.164 35.188 22.094 1 91.44 462 ASP B CA 1
ATOM 9276 C C . ASP B 1 462 ? -2.643 36.219 23.109 1 91.44 462 ASP B C 1
ATOM 9278 O O . ASP B 1 462 ? -3.324 36.531 24.094 1 91.44 462 ASP B O 1
ATOM 9282 N N . ILE B 1 463 ? -1.514 36.719 22.906 1 89.94 463 ILE B N 1
ATOM 9283 C CA . ILE B 1 463 ? -0.949 37.719 23.828 1 89.94 463 ILE B CA 1
ATOM 9284 C C . ILE B 1 463 ? -1.78 39 23.781 1 89.94 463 ILE B C 1
ATOM 9286 O O . ILE B 1 463 ? -2.055 39.594 24.828 1 89.94 463 ILE B O 1
ATOM 9290 N N . GLY B 1 464 ? -2.15 39.406 22.594 1 87.94 464 GLY B N 1
ATOM 9291 C CA . GLY B 1 464 ? -3.018 40.562 22.469 1 87.94 464 GLY B CA 1
ATOM 9292 C C . GLY B 1 464 ? -4.348 40.375 23.172 1 87.94 464 GLY B C 1
ATOM 9293 O O . GLY B 1 464 ? -4.84 41.312 23.812 1 87.94 464 GLY B O 1
ATOM 9294 N N . GLY B 1 465 ? -4.934 39.25 22.984 1 86.69 465 GLY B N 1
ATOM 9295 C CA . GLY B 1 465 ? -6.172 38.938 23.688 1 86.69 465 GLY B CA 1
ATOM 9296 C C . GLY B 1 465 ? -6.008 38.938 25.203 1 86.69 465 GLY B C 1
ATOM 9297 O O . GLY B 1 465 ? -6.871 39.438 25.922 1 86.69 465 GLY B O 1
ATOM 9298 N N . GLN B 1 466 ? -4.938 38.5 25.688 1 88.38 466 GLN B N 1
ATOM 9299 C CA . GLN B 1 466 ? -4.676 38.469 27.109 1 88.38 466 GLN B CA 1
ATOM 9300 C C . GLN B 1 466 ? -4.398 39.875 27.656 1 88.38 466 GLN B C 1
ATOM 9302 O O . GLN B 1 466 ? -4.871 40.25 28.734 1 88.38 466 GLN B O 1
ATOM 9307 N N . MET B 1 467 ? -3.598 40.625 26.891 1 88.31 467 MET B N 1
ATOM 9308 C CA . MET B 1 467 ? -3.334 42 27.312 1 88.31 467 MET B CA 1
ATOM 9309 C C . MET B 1 467 ? -4.625 42.812 27.359 1 88.31 467 MET B C 1
ATOM 9311 O O . MET B 1 467 ? -4.832 43.594 28.281 1 88.31 467 MET B O 1
ATOM 9315 N N . GLY B 1 468 ? -5.492 42.562 26.391 1 83.31 468 GLY B N 1
ATOM 9316 C CA . GLY B 1 468 ? -6.789 43.219 26.375 1 83.31 468 GLY B CA 1
ATOM 9317 C C . GLY B 1 468 ? -7.699 42.781 27.5 1 83.31 468 GLY B C 1
ATOM 9318 O O . GLY B 1 468 ? -8.414 43.594 28.094 1 83.31 468 GLY B O 1
ATOM 9319 N N . LEU B 1 469 ? -7.621 41.562 27.844 1 82.94 469 LEU B N 1
ATOM 9320 C CA . LEU B 1 469 ? -8.492 41 28.875 1 82.94 469 LEU B CA 1
ATOM 9321 C C . LEU B 1 469 ? -8.047 41.406 30.266 1 82.94 469 LEU B C 1
ATOM 9323 O O . LEU B 1 469 ? -8.867 41.812 31.109 1 82.94 469 LEU B O 1
ATOM 9327 N N . PHE B 1 470 ? -6.719 41.562 30.547 1 86.25 470 PHE B N 1
ATOM 9328 C CA . PHE B 1 470 ? -6.25 41.75 31.906 1 86.25 470 PHE B CA 1
ATOM 9329 C C . PHE B 1 470 ? -5.977 43.25 32.156 1 86.25 470 PHE B C 1
ATOM 9331 O O . PHE B 1 470 ? -6.367 43.781 33.219 1 86.25 470 PHE B O 1
ATOM 9338 N N . ILE B 1 471 ? -5.273 43.938 31.266 1 81.44 471 ILE B N 1
ATOM 9339 C CA . ILE B 1 471 ? -4.832 45.281 31.578 1 81.44 471 ILE B CA 1
ATOM 9340 C C . ILE B 1 471 ? -5.406 46.281 30.547 1 81.44 471 ILE B C 1
ATOM 9342 O O . ILE B 1 471 ? -5.391 47.469 30.766 1 81.44 471 ILE B O 1
ATOM 9346 N N . GLY B 1 472 ? -6.035 45.812 29.531 1 80.75 472 GLY B N 1
ATOM 9347 C CA . GLY B 1 472 ? -6.578 46.688 28.5 1 80.75 472 GLY B CA 1
ATOM 9348 C C . GLY B 1 472 ? -5.52 47.531 27.844 1 80.75 472 GLY B C 1
ATOM 9349 O O . GLY B 1 472 ? -5.758 48.719 27.547 1 80.75 472 GLY B O 1
ATOM 9350 N N . ALA B 1 473 ? -4.281 47.062 27.828 1 82 473 ALA B N 1
ATOM 9351 C CA . ALA B 1 473 ? -3.154 47.812 27.281 1 82 473 ALA B CA 1
ATOM 9352 C C . ALA B 1 473 ? -2.787 47.312 25.891 1 82 473 ALA B C 1
ATOM 9354 O O . ALA B 1 473 ? -3.098 46.188 25.516 1 82 473 ALA B O 1
ATOM 9355 N N . SER B 1 474 ? -2.402 48.156 24.984 1 84.12 474 SER B N 1
ATOM 9356 C CA . SER B 1 474 ? -1.859 47.844 23.672 1 84.12 474 SER B CA 1
ATOM 9357 C C . SER B 1 474 ? -0.376 48.188 23.578 1 84.12 474 SER B C 1
ATOM 9359 O O . SER B 1 474 ? 0.204 48.719 24.547 1 84.12 474 SER B O 1
ATOM 9361 N N . ILE B 1 475 ? 0.22 47.812 22.531 1 83 475 ILE B N 1
ATOM 9362 C CA . ILE B 1 475 ? 1.624 48.156 22.328 1 83 475 ILE B CA 1
ATOM 9363 C C . ILE B 1 475 ? 1.795 49.688 22.344 1 83 475 ILE B C 1
ATOM 9365 O O . ILE B 1 475 ? 2.82 50.188 22.797 1 83 475 ILE B O 1
ATOM 9369 N N . LEU B 1 476 ? 0.769 50.375 21.906 1 82.88 476 LEU B N 1
ATOM 9370 C CA . LEU B 1 476 ? 0.823 51.844 21.922 1 82.88 476 LEU B CA 1
ATOM 9371 C C . LEU B 1 476 ? 0.764 52.375 23.344 1 82.88 476 LEU B C 1
ATOM 9373 O O . LEU B 1 476 ? 1.371 53.406 23.641 1 82.88 476 LEU B O 1
ATOM 9377 N N . THR B 1 477 ? 0.11 51.688 24.188 1 81.94 477 THR B N 1
ATOM 9378 C CA . THR B 1 477 ? 0.063 52.062 25.594 1 81.94 477 THR B CA 1
ATOM 9379 C C . THR B 1 477 ? 1.438 51.938 26.234 1 81.94 477 THR B C 1
ATOM 9381 O O . THR B 1 477 ? 1.833 52.75 27.062 1 81.94 477 THR B O 1
ATOM 9384 N N . ILE B 1 478 ? 2.055 50.906 25.797 1 80.44 478 ILE B N 1
ATOM 9385 C CA . ILE B 1 478 ? 3.395 50.688 26.344 1 80.44 478 ILE B CA 1
ATOM 9386 C C . ILE B 1 478 ? 4.328 51.812 25.859 1 80.44 478 ILE B C 1
ATOM 9388 O O . ILE B 1 478 ? 5.168 52.281 26.625 1 80.44 478 ILE B O 1
ATOM 9392 N N . LEU B 1 479 ? 4.145 52.219 24.656 1 83 479 LEU B N 1
ATOM 9393 C CA . LEU B 1 479 ? 4.961 53.312 24.125 1 83 479 LEU B CA 1
ATOM 9394 C C . LEU B 1 479 ? 4.641 54.625 24.844 1 83 479 LEU B C 1
ATOM 9396 O O . LEU B 1 479 ? 5.523 55.438 25.047 1 83 479 LEU B O 1
ATOM 9400 N N . GLU B 1 480 ? 3.387 54.812 25.25 1 78.75 480 GLU B N 1
ATOM 9401 C CA . GLU B 1 480 ? 3 55.969 26.031 1 78.75 480 GLU B CA 1
ATOM 9402 C C . GLU B 1 480 ? 3.736 56 27.375 1 78.75 480 GLU B C 1
ATOM 9404 O O . GLU B 1 480 ? 4.156 57.062 27.828 1 78.75 480 GLU B O 1
ATOM 9409 N N . LEU B 1 481 ? 3.92 54.875 27.906 1 78.25 481 LEU B N 1
ATOM 9410 C CA . LEU B 1 481 ? 4.633 54.781 29.172 1 78.25 481 LEU B CA 1
ATOM 9411 C C . LEU B 1 481 ? 6.102 55.156 29 1 78.25 481 LEU B C 1
ATOM 9413 O O . LEU B 1 481 ? 6.68 55.844 29.828 1 78.25 481 LEU B O 1
ATOM 9417 N N . PHE B 1 482 ? 6.629 54.719 27.938 1 81.62 482 PHE B N 1
ATOM 9418 C CA . PHE B 1 482 ? 8.023 55.062 27.672 1 81.62 482 PHE B CA 1
ATOM 9419 C C . PHE B 1 482 ? 8.188 56.531 27.375 1 81.62 482 PHE B C 1
ATOM 9421 O O . PHE B 1 482 ? 9.188 57.156 27.766 1 81.62 482 PHE B O 1
ATOM 9428 N N . ASP B 1 483 ? 7.176 57.031 26.703 1 79.19 483 ASP B N 1
ATOM 9429 C CA . ASP B 1 483 ? 7.191 58.469 26.422 1 79.19 483 ASP B CA 1
ATOM 9430 C C . ASP B 1 483 ? 7.105 59.281 27.703 1 79.19 483 ASP B C 1
ATOM 9432 O O . ASP B 1 483 ? 7.816 60.25 27.859 1 79.19 483 ASP B O 1
ATOM 9436 N N . TYR B 1 484 ? 6.281 58.812 28.625 1 77.56 484 TYR B N 1
ATOM 9437 C CA . TYR B 1 484 ? 6.152 59.5 29.906 1 77.56 484 TYR B CA 1
ATOM 9438 C C . TYR B 1 484 ? 7.438 59.375 30.719 1 77.56 484 TYR B C 1
ATOM 9440 O O . TYR B 1 484 ? 7.895 60.375 31.312 1 77.56 484 TYR B O 1
ATOM 9448 N N . LEU B 1 485 ? 8.008 58.219 30.719 1 78.19 485 LEU B N 1
ATOM 9449 C CA . LEU B 1 485 ? 9.25 58.031 31.453 1 78.19 485 LEU B CA 1
ATOM 9450 C C . LEU B 1 485 ? 10.367 58.875 30.875 1 78.19 485 LEU B C 1
ATOM 9452 O O . LEU B 1 485 ? 11.195 59.406 31.625 1 78.19 485 LEU B O 1
ATOM 9456 N N . TYR B 1 486 ? 10.32 59 29.625 1 78.88 486 TYR B N 1
ATOM 9457 C CA . TYR B 1 486 ? 11.312 59.844 28.969 1 78.88 486 TYR B CA 1
ATOM 9458 C C . TYR B 1 486 ? 11.148 61.312 29.391 1 78.88 486 TYR B C 1
ATOM 9460 O O . TYR B 1 486 ? 12.133 62 29.656 1 78.88 486 TYR B O 1
ATOM 9468 N N . GLU B 1 487 ? 9.922 61.812 29.531 1 75.38 487 GLU B N 1
ATOM 9469 C CA . GLU B 1 487 ? 9.656 63.188 29.938 1 75.38 487 GLU B CA 1
ATOM 9470 C C . GLU B 1 487 ? 10.031 63.406 31.391 1 75.38 487 GLU B C 1
ATOM 9472 O O . GLU B 1 487 ? 10.562 64.5 31.734 1 75.38 487 GLU B O 1
ATOM 9477 N N . VAL B 1 488 ? 9.883 62.406 32.156 1 76 488 VAL B N 1
ATOM 9478 C CA . VAL B 1 488 ? 10.203 62.531 33.594 1 76 488 VAL B CA 1
ATOM 9479 C C . VAL B 1 488 ? 11.719 62.562 33.781 1 76 488 VAL B C 1
ATOM 9481 O O . VAL B 1 488 ? 12.242 63.344 34.562 1 76 488 VAL B O 1
ATOM 9484 N N . ILE B 1 489 ? 12.297 61.719 33.031 1 76.25 489 ILE B N 1
ATOM 9485 C CA . ILE B 1 489 ? 13.75 61.688 33.156 1 76.25 489 ILE B CA 1
ATOM 9486 C C . ILE B 1 489 ? 14.359 62.969 32.625 1 76.25 489 ILE B C 1
ATOM 9488 O O . ILE B 1 489 ? 15.305 63.5 33.188 1 76.25 489 ILE B O 1
ATOM 9492 N N . LYS B 1 490 ? 13.844 63.469 31.578 1 74.5 490 LYS B N 1
ATOM 9493 C CA . LYS B 1 490 ? 14.305 64.75 31.016 1 74.5 490 LYS B CA 1
ATOM 9494 C C . LYS B 1 490 ? 14.094 65.875 31.984 1 74.5 490 LYS B C 1
ATOM 9496 O O . LYS B 1 490 ? 14.977 66.75 32.156 1 74.5 490 LYS B O 1
ATOM 9501 N N . TYR B 1 491 ? 12.938 65.875 32.656 1 70.06 491 TYR B N 1
ATOM 9502 C CA . TYR B 1 491 ? 12.633 66.938 33.625 1 70.06 491 TYR B CA 1
ATOM 9503 C C . TYR B 1 491 ? 13.562 66.875 34.812 1 70.06 491 TYR B C 1
ATOM 9505 O O . TYR B 1 491 ? 14.078 67.875 35.281 1 70.06 491 TYR B O 1
ATOM 9513 N N . LYS B 1 492 ? 13.836 65.625 35.188 1 68.56 492 LYS B N 1
ATOM 9514 C CA . LYS B 1 492 ? 14.711 65.5 36.344 1 68.56 492 LYS B CA 1
ATOM 9515 C C . LYS B 1 492 ? 16.156 65.812 36 1 68.56 492 LYS B C 1
ATOM 9517 O O . LYS B 1 492 ? 16.891 66.375 36.812 1 68.56 492 LYS B O 1
ATOM 9522 N N . LEU B 1 493 ? 16.484 65.5 34.906 1 65.5 493 LEU B N 1
ATOM 9523 C CA . LEU B 1 493 ? 17.844 65.812 34.469 1 65.5 493 LEU B CA 1
ATOM 9524 C C . LEU B 1 493 ? 18.031 67.25 34.188 1 65.5 493 LEU B C 1
ATOM 9526 O O . LEU B 1 493 ? 19.078 67.875 34.469 1 65.5 493 LEU B O 1
ATOM 9530 N N . CYS B 1 494 ? 17.078 68 33.688 1 60.16 494 CYS B N 1
ATOM 9531 C CA . CYS B 1 494 ? 17.141 69.438 33.438 1 60.16 494 CYS B CA 1
ATOM 9532 C C . CYS B 1 494 ? 17.078 70.188 34.75 1 60.16 494 CYS B C 1
ATOM 9534 O O . CYS B 1 494 ? 17.703 71.25 34.875 1 60.16 494 CYS B O 1
ATOM 9536 N N . ARG B 1 495 ? 16.344 69.75 35.688 1 54.84 495 ARG B N 1
ATOM 9537 C CA . ARG B 1 495 ? 16.328 70.438 37 1 54.84 495 ARG B CA 1
ATOM 9538 C C . ARG B 1 495 ? 17.672 70.312 37.688 1 54.84 495 ARG B C 1
ATOM 9540 O O . ARG B 1 495 ? 18.141 71.188 38.375 1 54.84 495 ARG B O 1
ATOM 9547 N N . CYS B 1 496 ? 18.203 69.188 37.531 1 52.19 496 CYS B N 1
ATOM 9548 C CA . CYS B 1 496 ? 19.516 69.062 38.188 1 52.19 496 CYS B CA 1
ATOM 9549 C C . CYS B 1 496 ? 20.562 69.875 37.5 1 52.19 496 CYS B C 1
ATOM 9551 O O . CYS B 1 496 ? 21.562 70.25 38.094 1 52.19 496 CYS B O 1
ATOM 9553 N N . SER B 1 497 ? 20.344 70.188 36.312 1 51.66 497 SER B N 1
ATOM 9554 C CA . SER B 1 497 ? 21.344 71.062 35.625 1 51.66 497 SER B CA 1
ATOM 9555 C C . SER B 1 497 ? 21.141 72.5 35.969 1 51.66 497 SER B C 1
ATOM 9557 O O . SER B 1 497 ? 22.062 73.312 35.812 1 51.66 497 SER B O 1
ATOM 9559 N N . SER B 1 498 ? 19.891 73 36.344 1 48.88 498 SER B N 1
ATOM 9560 C CA . SER B 1 498 ? 19.703 74.375 36.656 1 48.88 498 SER B CA 1
ATOM 9561 C C . SER B 1 498 ? 20.172 74.688 38.062 1 48.88 498 SER B C 1
ATOM 9563 O O . SER B 1 498 ? 20.375 75.875 38.406 1 48.88 498 SER B O 1
ATOM 9565 N N . LYS B 1 499 ? 20.078 73.812 39 1 48.53 499 LYS B N 1
ATOM 9566 C CA . LYS B 1 499 ? 20.578 74.25 40.312 1 48.53 499 LYS B CA 1
ATOM 9567 C C . LYS B 1 499 ? 22.094 74.375 40.344 1 48.53 499 LYS B C 1
ATOM 9569 O O . LYS B 1 499 ? 22.672 74.938 41.281 1 48.53 499 LYS B O 1
ATOM 9574 N N . LYS B 1 500 ? 22.656 73.688 39.531 1 43.03 500 LYS B N 1
ATOM 9575 C CA . LYS B 1 500 ? 24.094 73.688 39.75 1 43.03 500 LYS B CA 1
ATOM 9576 C C . LYS B 1 500 ? 24.688 75.062 39.312 1 43.03 500 LYS B C 1
ATOM 9578 O O . LYS B 1 500 ? 25.891 75.25 39.469 1 43.03 500 LYS B O 1
ATOM 9583 N N . HIS B 1 501 ? 23.938 75.938 38.656 1 40.12 501 HIS B N 1
ATOM 9584 C CA . HIS B 1 501 ? 24.812 77 38.25 1 40.12 501 HIS B CA 1
ATOM 9585 C C . HIS B 1 501 ? 25.125 77.938 39.469 1 40.12 501 HIS B C 1
ATOM 9587 O O . HIS B 1 501 ? 25.797 78.938 39.312 1 40.12 501 HIS B O 1
ATOM 9593 N N . LYS B 1 502 ? 24.234 77.938 40.531 1 38.59 502 LYS B N 1
ATOM 9594 C CA . LYS B 1 502 ? 24.625 79.125 41.344 1 38.59 502 LYS B CA 1
ATOM 9595 C C . LYS B 1 502 ? 25.969 78.875 42.031 1 38.59 502 LYS B C 1
ATOM 9597 O O . LYS B 1 502 ? 26.672 79.812 42.375 1 38.59 502 LYS B O 1
ATOM 9602 N N . HIS B 1 503 ? 26.156 77.75 42.719 1 33.5 503 HIS B N 1
ATOM 9603 C CA . HIS B 1 503 ? 27.109 77.938 43.812 1 33.5 503 HIS B CA 1
ATOM 9604 C C . HIS B 1 503 ? 28.531 78 43.281 1 33.5 503 HIS B C 1
ATOM 9606 O O . HIS B 1 503 ? 29.484 78.188 44.062 1 33.5 503 HIS B O 1
ATOM 9612 N N . SER B 1 504 ? 28.812 77.25 42.188 1 33.97 504 SER B N 1
ATOM 9613 C CA . SER B 1 504 ? 30.203 76.812 42.125 1 33.97 504 SER B CA 1
ATOM 9614 C C . SER B 1 504 ? 31.125 77.938 41.719 1 33.97 504 SER B C 1
ATOM 9616 O O . SER B 1 504 ? 31.453 78.125 40.531 1 33.97 504 SER B O 1
ATOM 9618 N N . ASN B 1 505 ? 30.844 79.312 42.156 1 29.27 505 ASN B N 1
ATOM 9619 C CA . ASN B 1 505 ? 31.812 80.25 41.688 1 29.27 505 ASN B CA 1
ATOM 9620 C C . ASN B 1 505 ? 33.25 79.812 42 1 29.27 505 ASN B C 1
ATOM 9622 O O . ASN B 1 505 ? 34.188 80.438 41.5 1 29.27 505 ASN B O 1
ATOM 9626 N N . ASN B 1 506 ? 33.375 79.5 43.375 1 26.5 506 ASN B N 1
ATOM 9627 C CA . ASN B 1 506 ? 34.688 79.875 43.844 1 26.5 506 ASN B CA 1
ATOM 9628 C C . ASN B 1 506 ? 35.812 79.25 43.031 1 26.5 506 ASN B C 1
ATOM 9630 O O . ASN B 1 506 ? 36.75 80 42.594 1 26.5 506 ASN B O 1
ATOM 9634 N N . ASN B 1 507 ? 36.188 78.062 43.469 1 25.75 507 ASN B N 1
ATOM 9635 C CA . ASN B 1 507 ? 37.594 77.625 43.5 1 25.75 507 ASN B CA 1
ATOM 9636 C C . ASN B 1 507 ? 38.062 77.188 42.125 1 25.75 507 ASN B C 1
ATOM 9638 O O . ASN B 1 507 ? 37.625 76.125 41.594 1 25.75 507 ASN B O 1
ATOM 9642 N N . ASN B 1 508 ? 38.094 78.062 41.125 1 24.48 508 ASN B N 1
ATOM 9643 C CA . ASN B 1 508 ? 38.312 77.812 39.688 1 24.48 508 ASN B CA 1
ATOM 9644 C C . ASN B 1 508 ? 39.562 77 39.469 1 24.48 508 ASN B C 1
ATOM 9646 O O . ASN B 1 508 ? 40.094 76.938 38.344 1 24.48 508 ASN B O 1
ATOM 9650 N N . ARG B 1 509 ? 40.344 76.688 40.625 1 26.62 509 ARG B N 1
ATOM 9651 C CA . ARG B 1 509 ? 41.75 76.5 40.281 1 26.62 509 ARG B CA 1
ATOM 9652 C C . ARG B 1 509 ? 41.938 75.312 39.344 1 26.62 509 ARG B C 1
ATOM 9654 O O . ARG B 1 509 ? 41.75 74.125 39.75 1 26.62 509 ARG B O 1
ATOM 9661 N N . GLY B 1 510 ? 41.344 75.375 38.156 1 22.25 510 GLY B N 1
ATOM 9662 C CA . GLY B 1 510 ? 41.25 74.312 37.156 1 22.25 510 GLY B CA 1
ATOM 9663 C C . GLY B 1 510 ? 42.625 73.75 36.719 1 22.25 510 GLY B C 1
ATOM 9664 O O . GLY B 1 510 ? 43.469 74.5 36.281 1 22.25 510 GLY B O 1
ATOM 9665 N N . ALA B 1 511 ? 43.125 72.875 37.688 1 22.36 511 ALA B N 1
ATOM 9666 C CA . ALA B 1 511 ? 44.438 72.25 37.562 1 22.36 511 ALA B CA 1
ATOM 9667 C C . ALA B 1 511 ? 44.625 71.688 36.125 1 22.36 511 ALA B C 1
ATOM 9669 O O . ALA B 1 511 ? 43.781 70.938 35.594 1 22.36 511 ALA B O 1
ATOM 9670 N N . VAL B 1 512 ? 45.188 72.562 35.312 1 22.44 512 VAL B N 1
ATOM 9671 C CA . VAL B 1 512 ? 45.531 72.562 33.906 1 22.44 512 VAL B CA 1
ATOM 9672 C C . VAL B 1 512 ? 46.406 71.312 33.594 1 22.44 512 VAL B C 1
ATOM 9674 O O . VAL B 1 512 ? 47.531 71.25 34.094 1 22.44 512 VAL B O 1
ATOM 9677 N N . LEU B 1 513 ? 45.812 70.062 34 1 20.08 513 LEU B N 1
ATOM 9678 C CA . LEU B 1 513 ? 46.688 68.875 33.812 1 20.08 513 LEU B CA 1
ATOM 9679 C C . LEU B 1 513 ? 47.219 68.812 32.406 1 20.08 513 LEU B C 1
ATOM 9681 O O . LEU B 1 513 ? 46.5 69 31.422 1 20.08 513 LEU B O 1
ATOM 9685 N N . SER B 1 514 ? 48.469 69.25 32.188 1 20.3 514 SER B N 1
ATOM 9686 C CA . SER B 1 514 ? 49.406 69.5 31.109 1 20.3 514 SER B CA 1
ATOM 9687 C C . SER B 1 514 ? 49.562 68.25 30.234 1 20.3 514 SER B C 1
ATOM 9689 O O . SER B 1 514 ? 50.188 67.312 30.641 1 20.3 514 SER B O 1
ATOM 9691 N N . LEU B 1 515 ? 48.375 67.688 29.75 1 19.8 515 LEU B N 1
ATOM 9692 C CA . LEU B 1 515 ? 48.438 66.438 29.031 1 19.8 515 LEU B CA 1
ATOM 9693 C C . LEU B 1 515 ? 49.375 66.5 27.844 1 19.8 515 LEU B C 1
ATOM 9695 O O . LEU B 1 515 ? 48.938 66.625 26.703 1 19.8 515 LEU B O 1
ATOM 9699 N N . ASP B 1 516 ? 50.406 67.438 27.922 1 18.06 516 ASP B N 1
ATOM 9700 C CA . ASP B 1 516 ? 51.062 67.875 26.688 1 18.06 516 ASP B CA 1
ATOM 9701 C C . ASP B 1 516 ? 51.562 66.688 25.891 1 18.06 516 ASP B C 1
ATOM 9703 O O . ASP B 1 516 ? 51.469 66.625 24.656 1 18.06 516 ASP B O 1
ATOM 9707 N N . ASP B 1 517 ? 52.312 65.812 26.453 1 17.98 517 ASP B N 1
ATOM 9708 C CA . ASP B 1 517 ? 53.656 65.625 25.906 1 17.98 517 ASP B CA 1
ATOM 9709 C C . ASP B 1 517 ? 53.656 64.688 24.719 1 17.98 517 ASP B C 1
ATOM 9711 O O . ASP B 1 517 ? 54.719 64.25 24.266 1 17.98 517 ASP B O 1
ATOM 9715 N N . VAL B 1 518 ? 52.562 64.062 24.328 1 19.28 518 VAL B N 1
ATOM 9716 C CA . VAL B 1 518 ? 52.938 62.719 23.875 1 19.28 518 VAL B CA 1
ATOM 9717 C C . VAL B 1 518 ? 53.688 62.812 22.531 1 19.28 518 VAL B C 1
ATOM 9719 O O . VAL B 1 518 ? 53.125 62.5 21.484 1 19.28 518 VAL B O 1
ATOM 9722 N N . LYS B 1 519 ? 54.312 63.906 22.156 1 17.72 519 LYS B N 1
ATOM 9723 C CA . LYS B 1 519 ? 54.469 64.062 20.719 1 17.72 519 LYS B CA 1
ATOM 9724 C C . LYS B 1 519 ? 55.219 62.844 20.125 1 17.72 519 LYS B C 1
ATOM 9726 O O . LYS B 1 519 ? 54.781 62.219 19.156 1 17.72 519 LYS B O 1
ATOM 9731 N N . ARG B 1 520 ? 56.531 62.875 20.047 1 18.06 520 ARG B N 1
ATOM 9732 C CA . ARG B 1 520 ? 57.281 63.188 18.844 1 18.06 520 ARG B CA 1
ATOM 9733 C C . ARG B 1 520 ? 57.844 61.938 18.188 1 18.06 520 ARG B C 1
ATOM 9735 O O . ARG B 1 520 ? 57.781 61.812 16.953 1 18.06 520 ARG B O 1
ATOM 9742 N N . HIS B 1 521 ? 58.594 61.094 18.781 1 18.59 521 HIS B N 1
ATOM 9743 C CA . HIS B 1 521 ? 59.906 60.875 18.234 1 18.59 521 HIS B CA 1
ATOM 9744 C C . HIS B 1 521 ? 59.906 59.656 17.297 1 18.59 521 HIS B C 1
ATOM 9746 O O . HIS B 1 521 ? 59.562 58.562 17.703 1 18.59 521 HIS B O 1
ATOM 9752 N N . VAL B 1 522 ? 59.594 59.969 16.016 1 21.88 522 VAL B N 1
ATOM 9753 C CA . VAL B 1 522 ? 59.625 59.031 14.891 1 21.88 522 VAL B CA 1
ATOM 9754 C C . VAL B 1 522 ? 60.969 58.375 14.773 1 21.88 522 VAL B C 1
ATOM 9756 O O . VAL B 1 522 ? 62 59.031 14.797 1 21.88 522 VAL B O 1
ATOM 9759 N N . SER B 1 523 ? 61.062 57.156 15.078 1 18.12 523 SER B N 1
ATOM 9760 C CA . SER B 1 523 ? 62.188 56.281 15.289 1 18.12 523 SER B CA 1
ATOM 9761 C C . SER B 1 523 ? 63 56.125 14.008 1 18.12 523 SER B C 1
ATOM 9763 O O . SER B 1 523 ? 62.469 56.188 12.906 1 18.12 523 SER B O 1
ATOM 9765 N N . ARG B 1 524 ? 64.375 56.312 13.891 1 19.39 524 ARG B N 1
ATOM 9766 C CA . ARG B 1 524 ? 65.5 56.438 13.008 1 19.39 524 ARG B CA 1
ATOM 9767 C C . ARG B 1 524 ? 65.75 55.125 12.242 1 19.39 524 ARG B C 1
ATOM 9769 O O . ARG B 1 524 ? 66.438 55.125 11.211 1 19.39 524 ARG B O 1
ATOM 9776 N N . LEU B 1 525 ? 65.375 54.031 12.789 1 17.5 525 LEU B N 1
ATOM 9777 C CA . LEU B 1 525 ? 66.5 53.094 12.688 1 17.5 525 LEU B CA 1
ATOM 9778 C C . LEU B 1 525 ? 66.75 52.719 11.234 1 17.5 525 LEU B C 1
ATOM 9780 O O . LEU B 1 525 ? 65.875 52.906 10.375 1 17.5 525 LEU B O 1
ATOM 9784 N N . SER B 1 526 ? 67.062 51.406 10.891 1 20.97 526 SER B N 1
ATOM 9785 C CA . SER B 1 526 ? 68.312 50.656 10.555 1 20.97 526 SER B CA 1
ATOM 9786 C C . SER B 1 526 ? 68.25 50.188 9.102 1 20.97 526 SER B C 1
ATOM 9788 O O . SER B 1 526 ? 67.438 49.312 8.75 1 20.97 526 SER B O 1
ATOM 9790 N N . ILE B 1 527 ? 68.438 51 8.055 1 23.39 527 ILE B N 1
ATOM 9791 C CA . ILE B 1 527 ? 68.188 50.781 6.633 1 23.39 527 ILE B CA 1
ATOM 9792 C C . ILE B 1 527 ? 69.125 49.719 6.094 1 23.39 527 ILE B C 1
ATOM 9794 O O . ILE B 1 527 ? 69 49.25 4.965 1 23.39 527 ILE B O 1
ATOM 9798 N N . PHE B 1 528 ? 70.312 49.688 6.75 1 23.64 528 PHE B N 1
ATOM 9799 C CA . PHE B 1 528 ? 71.375 49.312 5.863 1 23.64 528 PHE B CA 1
ATOM 9800 C C . PHE B 1 528 ? 71.125 47.938 5.227 1 23.64 528 PHE B C 1
ATOM 9802 O O . PHE B 1 528 ? 71.375 47.75 4.031 1 23.64 528 PHE B O 1
ATOM 9809 N N . ARG B 1 529 ? 71.5 46.906 6.062 1 27.22 529 ARG B N 1
ATOM 9810 C CA . ARG B 1 529 ? 72.312 45.75 5.754 1 27.22 529 ARG B CA 1
ATOM 9811 C C . ARG B 1 529 ? 71.562 44.719 4.957 1 27.22 529 ARG B C 1
ATOM 9813 O O . ARG B 1 529 ? 70.938 43.844 5.535 1 27.22 529 ARG B O 1
ATOM 9820 N N . VAL B 1 530 ? 70.688 45.156 4.074 1 29.03 530 VAL B N 1
ATOM 9821 C CA . VAL B 1 530 ? 69.562 44.531 3.383 1 29.03 530 VAL B CA 1
ATOM 9822 C C . VAL B 1 530 ? 70.125 43.406 2.475 1 29.03 530 VAL B C 1
ATOM 9824 O O . VAL B 1 530 ? 69.438 42.375 2.32 1 29.03 530 VAL B O 1
ATOM 9827 N N . GLU B 1 531 ? 71.188 43.844 1.786 1 34.25 531 GLU B N 1
ATOM 9828 C CA . GLU B 1 531 ? 71.25 43.219 0.468 1 34.25 531 GLU B CA 1
ATOM 9829 C C . GLU B 1 531 ? 71.688 41.75 0.56 1 34.25 531 GLU B C 1
ATOM 9831 O O . GLU B 1 531 ? 71.25 40.906 -0.174 1 34.25 531 GLU B O 1
ATOM 9836 N N . ARG B 1 532 ? 72.938 41.594 1.298 1 34.88 532 ARG B N 1
ATOM 9837 C CA . ARG B 1 532 ? 73.625 40.344 1.28 1 34.88 532 ARG B CA 1
ATOM 9838 C C . ARG B 1 532 ? 72.75 39.219 1.84 1 34.88 532 ARG B C 1
ATOM 9840 O O . ARG B 1 532 ? 73.062 38.031 1.578 1 34.88 532 ARG B O 1
ATOM 9847 N N . GLU B 1 533 ? 72 39.656 3.016 1 36.84 533 GLU B N 1
ATOM 9848 C CA . GLU B 1 533 ? 71.375 38.625 3.854 1 36.84 533 GLU B CA 1
ATOM 9849 C C . GLU B 1 533 ? 70.312 37.875 3.086 1 36.84 533 GLU B C 1
ATOM 9851 O O . GLU B 1 533 ? 69.688 36.938 3.611 1 36.84 533 GLU B O 1
ATOM 9856 N N . ARG B 1 534 ? 69.812 38.438 2 1 41.25 534 ARG B N 1
ATOM 9857 C CA . ARG B 1 534 ? 68.75 37.875 1.164 1 41.25 534 ARG B CA 1
ATOM 9858 C C . ARG B 1 534 ? 69.125 36.438 0.716 1 41.25 534 ARG B C 1
ATOM 9860 O O . ARG B 1 534 ? 68.25 35.594 0.646 1 41.25 534 ARG B O 1
ATOM 9867 N N . GLU B 1 535 ? 70.5 36.438 0.269 1 52.03 535 GLU B N 1
ATOM 9868 C CA . GLU B 1 535 ? 70.812 35.156 -0.386 1 52.03 535 GLU B CA 1
ATOM 9869 C C . GLU B 1 535 ? 70.812 34 0.609 1 52.03 535 GLU B C 1
ATOM 9871 O O . GLU B 1 535 ? 70.375 32.906 0.287 1 52.03 535 GLU B O 1
ATOM 9876 N N . ARG B 1 536 ? 71.625 34.188 1.736 1 45.34 536 ARG B N 1
ATOM 9877 C CA . ARG B 1 536 ? 71.625 33.156 2.779 1 45.34 536 ARG B CA 1
ATOM 9878 C C . ARG B 1 536 ? 70.25 32.906 3.355 1 45.34 536 ARG B C 1
ATOM 9880 O O . ARG B 1 536 ? 70 31.844 3.941 1 45.34 536 ARG B O 1
ATOM 9887 N N . GLU B 1 537 ? 69.375 34.031 3.365 1 46.97 537 GLU B N 1
ATOM 9888 C CA . GLU B 1 537 ? 68 33.906 3.914 1 46.97 537 GLU B CA 1
ATOM 9889 C C . GLU B 1 537 ? 67.188 32.906 3.094 1 46.97 537 GLU B C 1
ATOM 9891 O O . GLU B 1 537 ? 66.312 32.25 3.631 1 46.97 537 GLU B O 1
ATOM 9896 N N . ARG B 1 538 ? 67.312 32.969 1.812 1 54.34 538 ARG B N 1
ATOM 9897 C CA . ARG B 1 538 ? 66.562 32.062 0.952 1 54.34 538 ARG B CA 1
ATOM 9898 C C . ARG B 1 538 ? 66.938 30.609 1.29 1 54.34 538 ARG B C 1
ATOM 9900 O O . ARG B 1 538 ? 66.062 29.734 1.283 1 54.34 538 ARG B O 1
ATOM 9907 N N . GLU B 1 539 ? 68.312 30.297 1.457 1 57.81 539 GLU B N 1
ATOM 9908 C CA . GLU B 1 539 ? 68.688 28.938 1.801 1 57.81 539 GLU B CA 1
ATOM 9909 C C . GLU B 1 539 ? 68.188 28.531 3.174 1 57.81 539 GLU B C 1
ATOM 9911 O O . GLU B 1 539 ? 67.75 27.391 3.375 1 57.81 539 GLU B O 1
ATOM 9916 N N . ARG B 1 540 ? 68.375 29.453 4.219 1 52.84 540 ARG B N 1
ATOM 9917 C CA . ARG B 1 540 ? 67.812 29.188 5.531 1 52.84 540 ARG B CA 1
ATOM 9918 C C . ARG B 1 540 ? 66.25 29.094 5.461 1 52.84 540 ARG B C 1
ATOM 9920 O O . ARG B 1 540 ? 65.625 28.359 6.223 1 52.84 540 ARG B O 1
ATOM 9927 N N . GLU B 1 541 ? 65.625 29.938 4.5 1 56.06 541 GLU B N 1
ATOM 9928 C CA . GLU B 1 541 ? 64.188 29.828 4.332 1 56.06 541 GLU B CA 1
ATOM 9929 C C . GLU B 1 541 ? 63.781 28.438 3.832 1 56.06 541 GLU B C 1
ATOM 9931 O O . GLU B 1 541 ? 62.781 27.891 4.25 1 56.06 541 GLU B O 1
ATOM 9936 N N . ARG B 1 542 ? 64.562 27.922 2.896 1 62.81 542 ARG B N 1
ATOM 9937 C CA . ARG B 1 542 ? 64.188 26.578 2.398 1 62.81 542 ARG B CA 1
ATOM 9938 C C . ARG B 1 542 ? 64.375 25.547 3.502 1 62.81 542 ARG B C 1
ATOM 9940 O O . ARG B 1 542 ? 63.531 24.625 3.605 1 62.81 542 ARG B O 1
ATOM 9947 N N . GLU B 1 543 ? 65.5 25.641 4.25 1 60.94 543 GLU B N 1
ATOM 9948 C CA . GLU B 1 543 ? 65.688 24.719 5.383 1 60.94 543 GLU B CA 1
ATOM 9949 C C . GLU B 1 543 ? 64.625 25 6.445 1 60.94 543 GLU B C 1
ATOM 9951 O O . GLU B 1 543 ? 64.062 24.062 7.062 1 60.94 543 GLU B O 1
ATOM 9956 N N . ARG B 1 544 ? 64.312 26.359 6.746 1 59.28 544 ARG B N 1
ATOM 9957 C CA . ARG B 1 544 ? 63.25 26.688 7.668 1 59.28 544 ARG B CA 1
ATOM 9958 C C . ARG B 1 544 ? 61.906 26.203 7.137 1 59.28 544 ARG B C 1
ATOM 9960 O O . ARG B 1 544 ? 61.062 25.766 7.906 1 59.28 544 ARG B O 1
ATOM 9967 N N . GLU B 1 545 ? 61.75 26.266 5.766 1 65.06 545 GLU B N 1
ATOM 9968 C CA . GLU B 1 545 ? 60.531 25.719 5.199 1 65.06 545 GLU B CA 1
ATOM 9969 C C . GLU B 1 545 ? 60.438 24.219 5.406 1 65.06 545 GLU B C 1
ATOM 9971 O O . GLU B 1 545 ? 59.375 23.672 5.695 1 65.06 545 GLU B O 1
ATOM 9976 N N . ARG B 1 546 ? 61.531 23.484 5.176 1 66.88 546 ARG B N 1
ATOM 9977 C CA . ARG B 1 546 ? 61.531 22.047 5.438 1 66.88 546 ARG B CA 1
ATOM 9978 C C . ARG B 1 546 ? 61.312 21.75 6.914 1 66.88 546 ARG B C 1
ATOM 9980 O O . ARG B 1 546 ? 60.594 20.812 7.258 1 66.88 546 ARG B O 1
ATOM 9987 N N . GLU B 1 547 ? 62.094 22.547 7.75 1 63.78 547 GLU B N 1
ATOM 9988 C CA . GLU B 1 547 ? 61.812 22.391 9.18 1 63.78 547 GLU B CA 1
ATOM 9989 C C . GLU B 1 547 ? 60.375 22.828 9.516 1 63.78 547 GLU B C 1
ATOM 9991 O O . GLU B 1 547 ? 59.719 22.219 10.352 1 63.78 547 GLU B O 1
ATOM 9996 N N . ARG B 1 548 ? 59.875 23.953 8.906 1 63.91 548 ARG B N 1
ATOM 9997 C CA . ARG B 1 548 ? 58.5 24.375 9.102 1 63.91 548 ARG B CA 1
ATOM 9998 C C . ARG B 1 548 ? 57.531 23.312 8.594 1 63.91 548 ARG B C 1
ATOM 10000 O O . ARG B 1 548 ? 56.5 23.062 9.211 1 63.91 548 ARG B O 1
ATOM 10007 N N . GLU B 1 549 ? 57.906 22.672 7.461 1 70.12 549 GLU B N 1
ATOM 10008 C CA . GLU B 1 549 ? 57.062 21.578 6.969 1 70.12 549 GLU B CA 1
ATOM 10009 C C . GLU B 1 549 ? 57.062 20.391 7.926 1 70.12 549 GLU B C 1
ATOM 10011 O O . GLU B 1 549 ? 56.031 19.781 8.172 1 70.12 549 GLU B O 1
ATOM 10016 N N . ARG B 1 550 ? 58.281 20 8.398 1 69.19 550 ARG B N 1
ATOM 10017 C CA . ARG B 1 550 ? 58.344 18.953 9.414 1 69.19 550 ARG B CA 1
ATOM 10018 C C . ARG B 1 550 ? 57.625 19.375 10.68 1 69.19 550 ARG B C 1
ATOM 10020 O O . ARG B 1 550 ? 56.938 18.562 11.305 1 69.19 550 ARG B O 1
ATOM 10027 N N . GLU B 1 551 ? 57.906 20.672 11.07 1 66.56 551 GLU B N 1
ATOM 10028 C CA . GLU B 1 551 ? 57.156 21.172 12.219 1 66.56 551 GLU B CA 1
ATOM 10029 C C . GLU B 1 551 ? 55.656 21.234 11.922 1 66.56 551 GLU B C 1
ATOM 10031 O O . GLU B 1 551 ? 54.844 20.922 12.789 1 66.56 551 GLU B O 1
ATOM 10036 N N . ARG B 1 552 ? 55.25 21.656 10.711 1 68.12 552 ARG B N 1
ATOM 10037 C CA . ARG B 1 552 ? 53.844 21.609 10.328 1 68.12 552 ARG B CA 1
ATOM 10038 C C . ARG B 1 552 ? 53.312 20.188 10.344 1 68.12 552 ARG B C 1
ATOM 10040 O O . ARG B 1 552 ? 52.156 19.953 10.766 1 68.12 552 ARG B O 1
ATOM 10047 N N . GLU B 1 553 ? 54.156 19.25 9.875 1 72.31 553 GLU B N 1
ATOM 10048 C CA . GLU B 1 553 ? 53.75 17.844 9.922 1 72.31 553 GLU B CA 1
ATOM 10049 C C . GLU B 1 553 ? 53.625 17.359 11.367 1 72.31 553 GLU B C 1
ATOM 10051 O O . GLU B 1 553 ? 52.688 16.625 11.703 1 72.31 553 GLU B O 1
ATOM 10056 N N . ARG B 1 554 ? 54.656 17.656 12.164 1 70.38 554 ARG B N 1
ATOM 10057 C CA . ARG B 1 554 ? 54.562 17.344 13.586 1 70.38 554 ARG B CA 1
ATOM 10058 C C . ARG B 1 554 ? 53.375 18.062 14.219 1 70.38 554 ARG B C 1
ATOM 10060 O O . ARG B 1 554 ? 52.688 17.5 15.062 1 70.38 554 ARG B O 1
ATOM 10067 N N . GLU B 1 555 ? 53.219 19.359 13.828 1 69.62 555 GLU B N 1
ATOM 10068 C CA . GLU B 1 555 ? 52.062 20.094 14.32 1 69.62 555 GLU B CA 1
ATOM 10069 C C . GLU B 1 555 ? 50.75 19.469 13.812 1 69.62 555 GLU B C 1
ATOM 10071 O O . GLU B 1 555 ? 49.781 19.391 14.555 1 69.62 555 GLU B O 1
ATOM 10076 N N . ARG B 1 556 ? 50.719 19.094 12.547 1 71.06 556 ARG B N 1
ATOM 10077 C CA . ARG B 1 556 ? 49.531 18.391 12.031 1 71.06 556 ARG B CA 1
ATOM 10078 C C . ARG B 1 556 ? 49.312 17.094 12.781 1 71.06 556 ARG B C 1
ATOM 10080 O O . ARG B 1 556 ? 48.188 16.734 13.078 1 71.06 556 ARG B O 1
ATOM 10087 N N . GLU B 1 557 ? 50.438 16.391 13.07 1 73.25 557 GLU B N 1
ATOM 10088 C CA . GLU B 1 557 ? 50.344 15.172 13.859 1 73.25 557 GLU B CA 1
ATOM 10089 C C . GLU B 1 557 ? 49.875 15.477 15.281 1 73.25 557 GLU B C 1
ATOM 10091 O O . GLU B 1 557 ? 49.031 14.75 15.836 1 73.25 557 GLU B O 1
ATOM 10096 N N . ARG B 1 558 ? 50.531 16.453 15.891 1 70.12 558 ARG B N 1
ATOM 10097 C CA . ARG B 1 558 ? 50.062 16.891 17.203 1 70.12 558 ARG B CA 1
ATOM 10098 C C . ARG B 1 558 ? 48.625 17.375 17.141 1 70.12 558 ARG B C 1
ATOM 10100 O O . ARG B 1 558 ? 47.844 17.125 18.047 1 70.12 558 ARG B O 1
ATOM 10107 N N . GLU B 1 559 ? 48.281 18.094 16.062 1 71.94 559 GLU B N 1
ATOM 10108 C CA . GLU B 1 559 ? 46.906 18.531 15.875 1 71.94 559 GLU B CA 1
ATOM 10109 C C . GLU B 1 559 ? 45.969 17.344 15.672 1 71.94 559 GLU B C 1
ATOM 10111 O O . GLU B 1 559 ? 44.875 17.328 16.188 1 71.94 559 GLU B O 1
ATOM 10116 N N . ARG B 1 560 ? 46.406 16.406 14.883 1 71.88 560 ARG B N 1
ATOM 10117 C CA . ARG B 1 560 ? 45.625 15.18 14.727 1 71.88 560 ARG B CA 1
ATOM 10118 C C . ARG B 1 560 ? 45.469 14.453 16.062 1 71.88 560 ARG B C 1
ATOM 10120 O O . ARG B 1 560 ? 44.406 13.938 16.375 1 71.88 560 ARG B O 1
ATOM 10127 N N . GLU B 1 561 ? 46.625 14.406 16.797 1 73.44 561 GLU B N 1
ATOM 10128 C CA . GLU B 1 561 ? 46.531 13.82 18.141 1 73.44 561 GLU B CA 1
ATOM 10129 C C . GLU B 1 561 ? 45.625 14.641 19.047 1 73.44 561 GLU B C 1
ATOM 10131 O O . GLU B 1 561 ? 44.875 14.078 19.828 1 73.44 561 GLU B O 1
ATOM 10136 N N . ARG B 1 562 ? 45.844 15.945 19.047 1 69.81 562 ARG B N 1
ATOM 10137 C CA . ARG B 1 562 ? 44.938 16.812 19.812 1 69.81 562 ARG B CA 1
ATOM 10138 C C . ARG B 1 562 ? 43.5 16.688 19.344 1 69.81 562 ARG B C 1
ATOM 10140 O O . ARG B 1 562 ? 42.594 16.688 20.156 1 69.81 562 ARG B O 1
ATOM 10147 N N . GLU B 1 563 ? 43.344 16.562 18.031 1 72.75 563 GLU B N 1
ATOM 10148 C CA . GLU B 1 563 ? 42 16.328 17.5 1 72.75 563 GLU B CA 1
ATOM 10149 C C . GLU B 1 563 ? 41.438 14.977 17.953 1 72.75 563 GLU B C 1
ATOM 10151 O O . GLU B 1 563 ? 40.25 14.867 18.281 1 72.75 563 GLU B O 1
ATOM 10156 N N . ARG B 1 564 ? 42.281 13.969 17.906 1 72.19 564 ARG B N 1
ATOM 10157 C CA . ARG B 1 564 ? 41.875 12.664 18.438 1 72.19 564 ARG B CA 1
ATOM 10158 C C . ARG B 1 564 ? 41.531 12.766 19.922 1 72.19 564 ARG B C 1
ATOM 10160 O O . ARG B 1 564 ? 40.562 12.156 20.391 1 72.19 564 ARG B O 1
ATOM 10167 N N . GLU B 1 565 ? 42.406 13.453 20.625 1 72.12 565 GLU B N 1
ATOM 10168 C CA . GLU B 1 565 ? 42.125 13.68 22.031 1 72.12 565 GLU B CA 1
ATOM 10169 C C . GLU B 1 565 ? 40.844 14.5 22.219 1 72.12 565 GLU B C 1
ATOM 10171 O O . GLU B 1 565 ? 40.062 14.227 23.125 1 72.12 565 GLU B O 1
ATOM 10176 N N . ARG B 1 566 ? 40.719 15.539 21.453 1 69.81 566 ARG B N 1
ATOM 10177 C CA . ARG B 1 566 ? 39.469 16.328 21.484 1 69.81 566 ARG B CA 1
ATOM 10178 C C . ARG B 1 566 ? 38.281 15.484 21.109 1 69.81 566 ARG B C 1
ATOM 10180 O O . ARG B 1 566 ? 37.188 15.617 21.703 1 69.81 566 ARG B O 1
ATOM 10187 N N . GLU B 1 567 ? 38.469 14.641 20.156 1 71.81 567 GLU B N 1
ATOM 10188 C CA . GLU B 1 567 ? 37.406 13.719 19.766 1 71.81 567 GLU B CA 1
ATOM 10189 C C . GLU B 1 567 ? 37.094 12.75 20.906 1 71.81 567 GLU B C 1
ATOM 10191 O O . GLU B 1 567 ? 35.906 12.453 21.156 1 71.81 567 GLU B O 1
ATOM 10196 N N . ARG B 1 568 ? 38.094 12.203 21.5 1 72.38 568 ARG B N 1
ATOM 10197 C CA . ARG B 1 568 ? 37.906 11.359 22.672 1 72.38 568 ARG B CA 1
ATOM 10198 C C . ARG B 1 568 ? 37.219 12.141 23.781 1 72.38 568 ARG B C 1
ATOM 10200 O O . ARG B 1 568 ? 36.344 11.602 24.469 1 72.38 568 ARG B O 1
ATOM 10207 N N . GLU B 1 569 ? 37.688 13.32 24 1 70.56 569 GLU B N 1
ATOM 10208 C CA . GLU B 1 569 ? 37.062 14.18 24.984 1 70.56 569 GLU B CA 1
ATOM 10209 C C . GLU B 1 569 ? 35.625 14.5 24.594 1 70.56 569 GLU B C 1
ATOM 10211 O O . GLU B 1 569 ? 34.719 14.523 25.438 1 70.56 569 GLU B O 1
ATOM 10216 N N . ARG B 1 570 ? 35.375 14.797 23.359 1 69.69 570 ARG B N 1
ATOM 10217 C CA . ARG B 1 570 ? 34.031 15.016 22.859 1 69.69 570 ARG B CA 1
ATOM 10218 C C . ARG B 1 570 ? 33.156 13.758 23.031 1 69.69 570 ARG B C 1
ATOM 10220 O O . ARG B 1 570 ? 32 13.844 23.391 1 69.69 570 ARG B O 1
ATOM 10227 N N . GLU B 1 571 ? 33.812 12.656 22.812 1 72.25 571 GLU B N 1
ATOM 10228 C CA . GLU B 1 571 ? 33.125 11.391 23.016 1 72.25 571 GLU B CA 1
ATOM 10229 C C . GLU B 1 571 ? 32.781 11.188 24.5 1 72.25 571 GLU B C 1
ATOM 10231 O O . GLU B 1 571 ? 31.688 10.719 24.828 1 72.25 571 GLU B O 1
ATOM 10236 N N . ARG B 1 572 ? 33.75 11.359 25.312 1 70.81 572 ARG B N 1
ATOM 10237 C CA . ARG B 1 572 ? 33.5 11.312 26.75 1 70.81 572 ARG B CA 1
ATOM 10238 C C . ARG B 1 572 ? 32.438 12.32 27.156 1 70.81 572 ARG B C 1
ATOM 10240 O O . ARG B 1 572 ? 31.578 12.023 28 1 70.81 572 ARG B O 1
ATOM 10247 N N . GLU B 1 573 ? 32.531 13.492 26.594 1 70.5 573 GLU B N 1
ATOM 10248 C CA . GLU B 1 573 ? 31.531 14.516 26.875 1 70.5 573 GLU B CA 1
ATOM 10249 C C . GLU B 1 573 ? 30.156 14.102 26.344 1 70.5 573 GLU B C 1
ATOM 10251 O O . GLU B 1 573 ? 29.141 14.328 27 1 70.5 573 GLU B O 1
ATOM 10256 N N . ARG B 1 574 ? 30.125 13.547 25.188 1 70.12 574 ARG B N 1
ATOM 10257 C CA . ARG B 1 574 ? 28.875 13.016 24.641 1 70.12 574 ARG B CA 1
ATOM 10258 C C . ARG B 1 574 ? 28.328 11.906 25.516 1 70.12 574 ARG B C 1
ATOM 10260 O O . ARG B 1 574 ? 27.109 11.82 25.734 1 70.12 574 ARG B O 1
ATOM 10267 N N . GLU B 1 575 ? 29.234 11.086 26 1 72.88 575 GLU B N 1
ATOM 10268 C CA . GLU B 1 575 ? 28.828 10.055 26.953 1 72.88 575 GLU B CA 1
ATOM 10269 C C . GLU B 1 575 ? 28.281 10.664 28.234 1 72.88 575 GLU B C 1
ATOM 10271 O O . GLU B 1 575 ? 27.281 10.18 28.781 1 72.88 575 GLU B O 1
ATOM 10276 N N . ARG B 1 576 ? 28.984 11.562 28.766 1 69.44 576 ARG B N 1
ATOM 10277 C CA . ARG B 1 576 ? 28.516 12.281 29.938 1 69.44 576 ARG B CA 1
ATOM 10278 C C . ARG B 1 576 ? 27.203 13 29.656 1 69.44 576 ARG B C 1
ATOM 10280 O O . ARG B 1 576 ? 26.297 13.023 30.5 1 69.44 576 ARG B O 1
ATOM 10287 N N . GLU B 1 577 ? 27.078 13.547 28.5 1 70.25 577 GLU B N 1
ATOM 10288 C CA . GLU B 1 577 ? 25.828 14.188 28.094 1 70.25 577 GLU B CA 1
ATOM 10289 C C . GLU B 1 577 ? 24.703 13.172 27.953 1 70.25 577 GLU B C 1
ATOM 10291 O O . GLU B 1 577 ? 23.562 13.438 28.328 1 70.25 577 GLU B O 1
ATOM 10296 N N . ARG B 1 578 ? 25.031 12.078 27.391 1 70.56 578 ARG B N 1
ATOM 10297 C CA . ARG B 1 578 ? 24.062 10.992 27.312 1 70.56 578 ARG B CA 1
ATOM 10298 C C . ARG B 1 578 ? 23.625 10.539 28.703 1 70.56 578 ARG B C 1
ATOM 10300 O O . ARG B 1 578 ? 22.438 10.273 28.922 1 70.56 578 ARG B O 1
ATOM 10307 N N . GLU B 1 579 ? 24.594 10.414 29.531 1 72.12 579 GLU B N 1
ATOM 10308 C CA . GLU B 1 579 ? 24.281 10.078 30.922 1 72.12 579 GLU B CA 1
ATOM 10309 C C . GLU B 1 579 ? 23.438 11.172 31.578 1 72.12 579 GLU B C 1
ATOM 10311 O O . GLU B 1 579 ? 22.5 10.883 32.312 1 72.12 579 GLU B O 1
ATOM 10316 N N . ARG B 1 580 ? 23.812 12.359 31.391 1 69 580 ARG B N 1
ATOM 10317 C CA . ARG B 1 580 ? 23.031 13.492 31.906 1 69 580 ARG B CA 1
ATOM 10318 C C . ARG B 1 580 ? 21.641 13.531 31.281 1 69 580 ARG B C 1
ATOM 10320 O O . ARG B 1 580 ? 20.656 13.836 31.953 1 69 580 ARG B O 1
ATOM 10327 N N . GLU B 1 581 ? 21.594 13.211 30.031 1 70.06 581 GLU B N 1
ATOM 10328 C CA . GLU B 1 581 ? 20.297 13.133 29.359 1 70.06 581 GLU B CA 1
ATOM 10329 C C . GLU B 1 581 ? 19.453 11.992 29.922 1 70.06 581 GLU B C 1
ATOM 10331 O O . GLU B 1 581 ? 18.234 12.148 30.094 1 70.06 581 GLU B O 1
ATOM 10336 N N . ARG B 1 582 ? 20.062 10.875 30.125 1 70.62 582 ARG B N 1
ATOM 10337 C CA . ARG B 1 582 ? 19.375 9.773 30.797 1 70.62 582 ARG B CA 1
ATOM 10338 C C . ARG B 1 582 ? 18.875 10.195 32.188 1 70.62 582 ARG B C 1
ATOM 10340 O O . ARG B 1 582 ? 17.766 9.844 32.562 1 70.62 582 ARG B O 1
ATOM 10347 N N . GLU B 1 583 ? 19.734 10.852 32.875 1 70.25 583 GLU B N 1
ATOM 10348 C CA . GLU B 1 583 ? 19.344 11.367 34.188 1 70.25 583 GLU B CA 1
ATOM 10349 C C . GLU B 1 583 ? 18.25 12.414 34.062 1 70.25 583 GLU B C 1
ATOM 10351 O O . GLU B 1 583 ? 17.312 12.445 34.875 1 70.25 583 GLU B O 1
ATOM 10356 N N . ARG B 1 584 ? 18.328 13.273 33.094 1 67.56 584 ARG B N 1
ATOM 10357 C CA . ARG B 1 584 ? 17.297 14.266 32.844 1 67.56 584 ARG B CA 1
ATOM 10358 C C . ARG B 1 584 ? 15.992 13.586 32.406 1 67.56 584 ARG B C 1
ATOM 10360 O O . ARG B 1 584 ? 14.906 14.008 32.812 1 67.56 584 ARG B O 1
ATOM 10367 N N . GLU B 1 585 ? 16.188 12.562 31.656 1 70.56 585 GLU B N 1
ATOM 10368 C CA . GLU B 1 585 ? 15.008 11.781 31.266 1 70.56 585 GLU B CA 1
ATOM 10369 C C . GLU B 1 585 ? 14.367 11.109 32.469 1 70.56 585 GLU B C 1
ATOM 10371 O O . GLU B 1 585 ? 13.141 11.07 32.594 1 70.56 585 GLU B O 1
ATOM 10376 N N . ARG B 1 586 ? 15.141 10.484 33.312 1 70.5 586 ARG B N 1
ATOM 10377 C CA . ARG B 1 586 ? 14.648 9.922 34.562 1 70.5 586 ARG B CA 1
ATOM 10378 C C . ARG B 1 586 ? 14 11.008 35.406 1 70.5 586 ARG B C 1
ATOM 10380 O O . ARG B 1 586 ? 12.961 10.773 36.031 1 70.5 586 ARG B O 1
ATOM 10387 N N . GLU B 1 587 ? 14.648 12.148 35.438 1 68 587 GLU B N 1
ATOM 10388 C CA . GLU B 1 587 ? 14.086 13.273 36.188 1 68 587 GLU B CA 1
ATOM 10389 C C . GLU B 1 587 ? 12.805 13.789 35.531 1 68 587 GLU B C 1
ATOM 10391 O O . GLU B 1 587 ? 11.844 14.133 36.219 1 68 587 GLU B O 1
ATOM 10396 N N . ARG B 1 588 ? 12.805 13.844 34.219 1 66.56 588 ARG B N 1
ATOM 10397 C CA . ARG B 1 588 ? 11.594 14.203 33.5 1 66.56 588 ARG B CA 1
ATOM 10398 C C . ARG B 1 588 ? 10.484 13.188 33.75 1 66.56 588 ARG B C 1
ATOM 10400 O O . ARG B 1 588 ? 9.312 13.555 33.875 1 66.56 588 ARG B O 1
ATOM 10407 N N . GLU B 1 589 ? 10.883 11.961 33.812 1 70.12 589 GLU B N 1
ATOM 10408 C CA . GLU B 1 589 ? 9.914 10.922 34.156 1 70.12 589 GLU B CA 1
ATOM 10409 C C . GLU B 1 589 ? 9.383 11.094 35.562 1 70.12 589 GLU B C 1
ATOM 10411 O O . GLU B 1 589 ? 8.188 10.914 35.812 1 70.12 589 GLU B O 1
ATOM 10416 N N . ARG B 1 590 ? 10.242 11.297 36.469 1 68.19 590 ARG B N 1
ATOM 10417 C CA . ARG B 1 590 ? 9.844 11.594 37.844 1 68.19 590 ARG B CA 1
ATOM 10418 C C . ARG B 1 590 ? 9.008 12.859 37.906 1 68.19 590 ARG B C 1
ATOM 10420 O O . ARG B 1 590 ? 8.023 12.93 38.656 1 68.19 590 ARG B O 1
ATOM 10427 N N . GLU B 1 591 ? 9.414 13.852 37.094 1 65.56 591 GLU B N 1
ATOM 10428 C CA . GLU B 1 591 ? 8.648 15.094 37.031 1 65.56 591 GLU B CA 1
ATOM 10429 C C . GLU B 1 591 ? 7.297 14.875 36.375 1 65.56 591 GLU B C 1
ATOM 10431 O O . GLU B 1 591 ? 6.285 15.438 36.781 1 65.56 591 GLU B O 1
ATOM 10436 N N . ARG B 1 592 ? 7.309 14.094 35.312 1 65.5 592 ARG B N 1
ATOM 10437 C CA . ARG B 1 592 ? 6.047 13.719 34.688 1 65.5 592 ARG B CA 1
ATOM 10438 C C . ARG B 1 592 ? 5.152 12.961 35.656 1 65.5 592 ARG B C 1
ATOM 10440 O O . ARG B 1 592 ? 3.941 13.172 35.688 1 65.5 592 ARG B O 1
ATOM 10447 N N . GLU B 1 593 ? 5.742 12.07 36.469 1 68.81 593 GLU B N 1
ATOM 10448 C CA . GLU B 1 593 ? 5 11.391 37.531 1 68.81 593 GLU B CA 1
ATOM 10449 C C . GLU B 1 593 ? 4.5 12.383 38.562 1 68.81 593 GLU B C 1
ATOM 10451 O O . GLU B 1 593 ? 3.367 12.273 39.031 1 68.81 593 GLU B O 1
ATOM 10456 N N . ARG B 1 594 ? 5.367 13.289 38.938 1 64 594 ARG B N 1
ATOM 10457 C CA . ARG B 1 594 ? 4.977 14.344 39.844 1 64 594 ARG B CA 1
ATOM 10458 C C . ARG B 1 594 ? 3.936 15.266 39.219 1 64 594 ARG B C 1
ATOM 10460 O O . ARG B 1 594 ? 2.992 15.688 39.906 1 64 594 ARG B O 1
ATOM 10467 N N . GLU B 1 595 ? 4.113 15.523 37.969 1 63.75 595 GLU B N 1
ATOM 10468 C CA . GLU B 1 595 ? 3.129 16.328 37.25 1 63.75 595 GLU B CA 1
ATOM 10469 C C . GLU B 1 595 ? 1.804 15.578 37.094 1 63.75 595 GLU B C 1
ATOM 10471 O O . GLU B 1 595 ? 0.733 16.172 37.219 1 63.75 595 GLU B O 1
ATOM 10476 N N . ARG B 1 596 ? 1.88 14.297 36.812 1 63.53 596 ARG B N 1
ATOM 10477 C CA . ARG B 1 596 ? 0.669 13.484 36.812 1 63.53 596 ARG B CA 1
ATOM 10478 C C . ARG B 1 596 ? 0.015 13.484 38.188 1 63.53 596 ARG B C 1
ATOM 10480 O O . ARG B 1 596 ? -1.21 13.562 38.312 1 63.53 596 ARG B O 1
ATOM 10487 N N . GLU B 1 597 ? 0.837 13.391 39.188 1 65.62 597 GLU B N 1
ATOM 10488 C CA . GLU B 1 597 ? 0.328 13.508 40.562 1 65.62 597 GLU B CA 1
ATOM 10489 C C . GLU B 1 597 ? -0.212 14.906 40.844 1 65.62 597 GLU B C 1
ATOM 10491 O O . GLU B 1 597 ? -1.259 15.062 41.469 1 65.62 597 GLU B O 1
ATOM 10496 N N . ARG B 1 598 ? 0.564 15.906 40.375 1 60.72 598 ARG B N 1
ATOM 10497 C CA . ARG B 1 598 ? 0.106 17.281 40.5 1 60.72 598 ARG B CA 1
ATOM 10498 C C . ARG B 1 598 ? -1.129 17.531 39.656 1 60.72 598 ARG B C 1
ATOM 10500 O O . ARG B 1 598 ? -2.047 18.25 40.062 1 60.72 598 ARG B O 1
ATOM 10507 N N . GLU B 1 599 ? -1.126 16.953 38.5 1 61.88 599 GLU B N 1
ATOM 10508 C CA . GLU B 1 599 ? -2.316 17.047 37.656 1 61.88 599 GLU B CA 1
ATOM 10509 C C . GLU B 1 599 ? -3.508 16.344 38.312 1 61.88 599 GLU B C 1
ATOM 10511 O O . GLU B 1 599 ? -4.633 16.844 38.25 1 61.88 599 GLU B O 1
ATOM 10516 N N . ARG B 1 600 ? -3.32 15.117 38.875 1 60.38 600 ARG B N 1
ATOM 10517 C CA . ARG B 1 600 ? -4.359 14.484 39.688 1 60.38 600 ARG B CA 1
ATOM 10518 C C . ARG B 1 600 ? -4.766 15.375 40.844 1 60.38 600 ARG B C 1
ATOM 10520 O O . ARG B 1 600 ? -5.949 15.492 41.156 1 60.38 600 ARG B O 1
ATOM 10527 N N . GLU B 1 601 ? -3.729 16 41.438 1 58.97 601 GLU B N 1
ATOM 10528 C CA . GLU B 1 601 ? -4.004 16.953 42.5 1 58.97 601 GLU B CA 1
ATOM 10529 C C . GLU B 1 601 ? -4.664 18.219 41.969 1 58.97 601 GLU B C 1
ATOM 10531 O O . GLU B 1 601 ? -5.586 18.75 42.594 1 58.97 601 GLU B O 1
ATOM 10536 N N . ARG B 1 602 ? -4.125 18.703 40.812 1 55.28 602 ARG B N 1
ATOM 10537 C CA . ARG B 1 602 ? -4.75 19.844 40.188 1 55.28 602 ARG B CA 1
ATOM 10538 C C . ARG B 1 602 ? -6.156 19.5 39.688 1 55.28 602 ARG B C 1
ATOM 10540 O O . ARG B 1 602 ? -7.059 20.344 39.75 1 55.28 602 ARG B O 1
ATOM 10547 N N . GLU B 1 603 ? -6.352 18.281 39.219 1 57.66 603 GLU B N 1
ATOM 10548 C CA . GLU B 1 603 ? -7.707 17.859 38.906 1 57.66 603 GLU B CA 1
ATOM 10549 C C . GLU B 1 603 ? -8.586 17.828 40.156 1 57.66 603 GLU B C 1
ATOM 10551 O O . GLU B 1 603 ? -9.75 18.25 40.094 1 57.66 603 GLU B O 1
ATOM 10556 N N . ARG B 1 604 ? -8.039 17.266 41.219 1 55.31 604 ARG B N 1
ATOM 10557 C CA . ARG B 1 604 ? -8.742 17.359 42.5 1 55.31 604 ARG B CA 1
ATOM 10558 C C . ARG B 1 604 ? -8.914 18.812 42.938 1 55.31 604 ARG B C 1
ATOM 10560 O O . ARG B 1 604 ? -9.961 19.188 43.438 1 55.31 604 ARG B O 1
ATOM 10567 N N . GLU B 1 605 ? -7.832 19.641 42.656 1 52 605 GLU B N 1
ATOM 10568 C CA . GLU B 1 605 ? -7.891 21.062 42.969 1 52 605 GLU B CA 1
ATOM 10569 C C . GLU B 1 605 ? -8.766 21.812 42 1 52 605 GLU B C 1
ATOM 10571 O O . GLU B 1 605 ? -9.5 22.734 42.375 1 52 605 GLU B O 1
ATOM 10576 N N . ARG B 1 606 ? -8.664 21.453 40.719 1 51.06 606 ARG B N 1
ATOM 10577 C CA . ARG B 1 606 ? -9.578 22.016 39.719 1 51.06 606 ARG B CA 1
ATOM 10578 C C . ARG B 1 606 ? -11.023 21.672 40.062 1 51.06 606 ARG B C 1
ATOM 10580 O O . ARG B 1 606 ? -11.922 22.5 39.906 1 51.06 606 ARG B O 1
ATOM 10587 N N . GLU B 1 607 ? -11.273 20.438 40.562 1 52.44 607 GLU B N 1
ATOM 10588 C CA . GLU B 1 607 ? -12.594 20.141 41.094 1 52.44 607 GLU B CA 1
ATOM 10589 C C . GLU B 1 607 ? -12.922 21.031 42.281 1 52.44 607 GLU B C 1
ATOM 10591 O O . GLU B 1 607 ? -14.055 21.484 42.438 1 52.44 607 GLU B O 1
ATOM 10596 N N . ARG B 1 608 ? -11.812 21.281 43.062 1 48.97 608 ARG B N 1
ATOM 10597 C CA . ARG B 1 608 ? -11.984 22.203 44.188 1 48.97 608 ARG B CA 1
ATOM 10598 C C . ARG B 1 608 ? -12.078 23.641 43.688 1 48.97 608 ARG B C 1
ATOM 10600 O O . ARG B 1 608 ? -12.898 24.422 44.188 1 48.97 608 ARG B O 1
ATOM 10607 N N . ASP B 1 609 ? -11.242 23.922 42.719 1 45.5 609 ASP B N 1
ATOM 10608 C CA . ASP B 1 609 ? -11.266 25.281 42.188 1 45.5 609 ASP B CA 1
ATOM 10609 C C . ASP B 1 609 ? -12.516 25.531 41.344 1 45.5 609 ASP B C 1
ATOM 10611 O O . ASP B 1 609 ? -13.07 26.625 41.344 1 45.5 609 ASP B O 1
ATOM 10615 N N . SER B 1 610 ? -12.953 24.531 40.625 1 46.03 610 SER B N 1
ATOM 10616 C CA . SER B 1 610 ? -14.25 24.703 39.969 1 46.03 610 SER B CA 1
ATOM 10617 C C . SER B 1 610 ? -15.344 25 40.969 1 46.03 610 SER B C 1
ATOM 10619 O O . SER B 1 610 ? -16.25 25.781 40.719 1 46.03 610 SER B O 1
ATOM 10621 N N . LEU B 1 611 ? -15.18 24.391 42.188 1 46.56 611 LEU B N 1
ATOM 10622 C CA . LEU B 1 611 ? -16.109 24.719 43.281 1 46.56 611 LEU B CA 1
ATOM 10623 C C . LEU B 1 611 ? -15.898 26.156 43.75 1 46.56 611 LEU B C 1
ATOM 10625 O O . LEU B 1 611 ? -16.859 26.875 44 1 46.56 611 LEU B O 1
ATOM 10629 N N . HIS B 1 612 ? -14.625 26.547 43.781 1 43.72 612 HIS B N 1
ATOM 10630 C CA . HIS B 1 612 ? -14.375 27.922 44.219 1 43.72 612 HIS B CA 1
ATOM 10631 C C . HIS B 1 612 ? -14.766 28.906 43.125 1 43.72 612 HIS B C 1
ATOM 10633 O O . HIS B 1 612 ? -15.227 30.016 43.406 1 43.72 612 HIS B O 1
ATOM 10639 N N . LEU B 1 613 ? -14.609 28.484 41.875 1 43.22 613 LEU B N 1
ATOM 10640 C CA . LEU B 1 613 ? -15.055 29.359 40.781 1 43.22 613 LEU B CA 1
ATOM 10641 C C . LEU B 1 613 ? -16.578 29.484 40.781 1 43.22 613 LEU B C 1
ATOM 10643 O O . LEU B 1 613 ? -17.109 30.578 40.594 1 43.22 613 LEU B O 1
ATOM 10647 N N . ILE B 1 614 ? -17.266 28.375 41.062 1 44.38 614 ILE B N 1
ATOM 10648 C CA . ILE B 1 614 ? -18.703 28.469 41.219 1 44.38 614 ILE B CA 1
ATOM 10649 C C . ILE B 1 614 ? -19.062 29.359 42.406 1 44.38 614 ILE B C 1
ATOM 10651 O O . ILE B 1 614 ? -19.953 30.203 42.312 1 44.38 614 ILE B O 1
ATOM 10655 N N . ILE B 1 615 ? -18.25 29.234 43.438 1 43.72 615 ILE B N 1
ATOM 10656 C CA . ILE B 1 615 ? -18.5 30.062 44.625 1 43.72 615 ILE B CA 1
ATOM 10657 C C . ILE B 1 615 ? -18.188 31.531 44.281 1 43.72 615 ILE B C 1
ATOM 10659 O O . ILE B 1 615 ? -18.953 32.438 44.625 1 43.72 615 ILE B O 1
ATOM 10663 N N . PHE B 1 616 ? -17.109 31.688 43.438 1 44.09 616 PHE B N 1
ATOM 10664 C CA . PHE B 1 616 ? -16.734 33.062 43.094 1 44.09 616 PHE B CA 1
ATOM 10665 C C . PHE B 1 616 ? -17.766 33.656 42.125 1 44.09 616 PHE B C 1
ATOM 10667 O O . PHE B 1 616 ? -18.172 34.812 42.312 1 44.09 616 PHE B O 1
ATOM 10674 N N . LEU B 1 617 ? -18.297 32.875 41.219 1 43.28 617 LEU B N 1
ATOM 10675 C CA . LEU B 1 617 ? -19.344 33.375 40.344 1 43.28 617 LEU B CA 1
ATOM 10676 C C . LEU B 1 617 ? -20.641 33.594 41.125 1 43.28 617 LEU B C 1
ATOM 10678 O O . LEU B 1 617 ? -21.359 34.562 40.875 1 43.28 617 LEU B O 1
ATOM 10682 N N . HIS B 1 618 ? -20.859 32.75 42.094 1 44.44 618 HIS B N 1
ATOM 10683 C CA . HIS B 1 618 ? -21.984 33 43 1 44.44 618 HIS B CA 1
ATOM 10684 C C . HIS B 1 618 ? -21.781 34.25 43.812 1 44.44 618 HIS B C 1
ATOM 10686 O O . HIS B 1 618 ? -22.734 35 44.031 1 44.44 618 HIS B O 1
ATOM 10692 N N . CYS B 1 619 ? -20.516 34.531 44.094 1 40.25 619 CYS B N 1
ATOM 10693 C CA . CYS B 1 619 ? -20.25 35.75 44.844 1 40.25 619 CYS B CA 1
ATOM 10694 C C . CYS B 1 619 ? -20.438 37 44 1 40.25 619 CYS B C 1
ATOM 10696 O O . CYS B 1 619 ? -20.969 38 44.438 1 40.25 619 CYS B O 1
ATOM 10698 N N . ILE B 1 620 ? -20.047 36.906 42.75 1 43.78 620 ILE B N 1
ATOM 10699 C CA . ILE B 1 620 ? -20.25 38.062 41.875 1 43.78 620 ILE B CA 1
ATOM 10700 C C . ILE B 1 620 ? -21.75 38.25 41.594 1 43.78 620 ILE B C 1
ATOM 10702 O O . ILE B 1 620 ? -22.25 39.375 41.656 1 43.78 620 ILE B O 1
ATOM 10706 N N . ILE B 1 621 ? -22.5 37.125 41.406 1 41.94 621 ILE B N 1
ATOM 10707 C CA . ILE B 1 621 ? -23.938 37.25 41.188 1 41.94 621 ILE B CA 1
ATOM 10708 C C . ILE B 1 621 ? -24.625 37.75 42.438 1 41.94 621 ILE B C 1
ATOM 10710 O O . ILE B 1 621 ? -25.484 38.656 42.375 1 41.94 621 ILE B O 1
ATOM 10714 N N . THR B 1 622 ? -24.234 37.156 43.594 1 41.41 622 THR B N 1
ATOM 10715 C CA . THR B 1 622 ? -24.844 37.656 44.812 1 41.41 622 THR B CA 1
ATOM 10716 C C . THR B 1 622 ? -24.5 39.125 45.031 1 41.41 622 THR B C 1
ATOM 10718 O O . THR B 1 622 ? -25.312 39.906 45.562 1 41.41 622 THR B O 1
ATOM 10721 N N . PHE B 1 623 ? -23.328 39.562 44.688 1 40.28 623 PHE B N 1
ATOM 10722 C CA . PHE B 1 623 ? -22.984 40.969 44.844 1 40.28 623 PHE B CA 1
ATOM 10723 C C . PHE B 1 623 ? -23.797 41.844 43.906 1 40.28 623 PHE B C 1
ATOM 10725 O O . PHE B 1 623 ? -24.281 42.906 44.281 1 40.28 623 PHE B O 1
ATOM 10732 N N . LEU B 1 624 ? -24 41.438 42.625 1 39.66 624 LEU B N 1
ATOM 10733 C CA . LEU B 1 624 ? -24.828 42.25 41.75 1 39.66 624 LEU B CA 1
ATOM 10734 C C . LEU B 1 624 ? -26.297 42.188 42.125 1 39.66 624 LEU B C 1
ATOM 10736 O O . LEU B 1 624 ? -27.031 43.156 41.938 1 39.66 624 LEU B O 1
ATOM 10740 N N . SER B 1 625 ? -26.75 41.031 42.5 1 36.31 625 SER B N 1
ATOM 10741 C CA . SER B 1 625 ? -28.141 40.938 42.938 1 36.31 625 SER B CA 1
ATOM 10742 C C . SER B 1 625 ? -28.375 41.781 44.188 1 36.31 625 SER B C 1
ATOM 10744 O O . SER B 1 625 ? -29.516 41.906 44.656 1 36.31 625 SER B O 1
ATOM 10746 N N . SER B 1 626 ? -27.297 42.031 44.906 1 34.72 626 SER B N 1
ATOM 10747 C CA . SER B 1 626 ? -27.562 42.812 46.094 1 34.72 626 SER B CA 1
ATOM 10748 C C . SER B 1 626 ? -28.156 44.188 45.719 1 34.72 626 SER B C 1
ATOM 10750 O O . SER B 1 626 ? -28.531 44.969 46.594 1 34.72 626 SER B O 1
ATOM 10752 N N . PHE B 1 627 ? -27.875 44.719 44.531 1 35.72 627 PHE B N 1
ATOM 10753 C CA . PHE B 1 627 ? -28.516 46 44.281 1 35.72 627 PHE B CA 1
ATOM 10754 C C . PHE B 1 627 ? -30.016 45.844 44.031 1 35.72 627 PHE B C 1
ATOM 10756 O O . PHE B 1 627 ? -30.734 46.812 43.906 1 35.72 627 PHE B O 1
ATOM 10763 N N . PHE B 1 628 ? -30.484 44.781 43.281 1 35.28 628 PHE B N 1
ATOM 10764 C CA . PHE B 1 628 ? -31.922 44.812 43.094 1 35.28 628 PHE B CA 1
ATOM 10765 C C . PHE B 1 628 ? -32.656 44.375 44.375 1 35.28 628 PHE B C 1
ATOM 10767 O O . PHE B 1 628 ? -32.125 43.5 45.094 1 35.28 628 PHE B O 1
ATOM 10774 N N . PRO B 1 629 ? -33.562 45.312 44.938 1 30.8 629 PRO B N 1
ATOM 10775 C CA . PRO B 1 629 ? -34.344 45.031 46.156 1 30.8 629 PRO B CA 1
ATOM 10776 C C . PRO B 1 629 ? -34.906 43.594 46.156 1 30.8 629 PRO B C 1
ATOM 10778 O O . PRO B 1 629 ? -35.062 43 45.125 1 30.8 629 PRO B O 1
ATOM 10781 N N . SER B 1 630 ? -34.875 42.875 47.312 1 29.67 630 SER B N 1
ATOM 10782 C CA . SER B 1 630 ? -34.812 41.562 47.938 1 29.67 630 SER B CA 1
ATOM 10783 C C . SER B 1 630 ? -36.094 40.781 47.688 1 29.67 630 SER B C 1
ATOM 10785 O O . SER B 1 630 ? -36.312 39.719 48.281 1 29.67 630 SER B O 1
ATOM 10787 N N . SER B 1 631 ? -37.219 41.344 46.938 1 29.8 631 SER B N 1
ATOM 10788 C CA . SER B 1 631 ? -38.375 40.5 47.312 1 29.8 631 SER B CA 1
ATOM 10789 C C . SER B 1 631 ? -38.25 39.125 46.719 1 29.8 631 SER B C 1
ATOM 10791 O O . SER B 1 631 ? -39.25 38.469 46.469 1 29.8 631 SER B O 1
ATOM 10793 N N . CYS B 1 632 ? -37.094 38.75 46.188 1 28.89 632 CYS B N 1
ATOM 10794 C CA . CYS B 1 632 ? -37.25 37.531 45.375 1 28.89 632 CYS B CA 1
ATOM 10795 C C . CYS B 1 632 ? -37.625 36.344 46.25 1 28.89 632 CYS B C 1
ATOM 10797 O O . CYS B 1 632 ? -37.031 36.094 47.281 1 28.89 632 CYS B O 1
ATOM 10799 N N . PRO B 1 633 ? -38.906 35.75 46.062 1 30.58 633 PRO B N 1
ATOM 10800 C CA . PRO B 1 633 ? -39.469 34.688 46.875 1 30.58 633 PRO B CA 1
ATOM 10801 C C . PRO B 1 633 ? -38.531 33.5 47.031 1 30.58 633 PRO B C 1
ATOM 10803 O O . PRO B 1 633 ? -37.594 33.344 46.25 1 30.58 633 PRO B O 1
ATOM 10806 N N . GLN B 1 634 ? -38.562 32.75 48.219 1 27.73 634 GLN B N 1
ATOM 10807 C CA . GLN B 1 634 ? -37.938 31.688 49 1 27.73 634 GLN B CA 1
ATOM 10808 C C . GLN B 1 634 ? -37.719 30.438 48.156 1 27.73 634 GLN B C 1
ATOM 10810 O O . GLN B 1 634 ? -36.969 29.562 48.531 1 27.73 634 GLN B O 1
ATOM 10815 N N . ASN B 1 635 ? -38.5 30.234 47.094 1 29.45 635 ASN B N 1
ATOM 10816 C CA . ASN B 1 635 ? -38.719 28.844 46.688 1 29.45 635 ASN B CA 1
ATOM 10817 C C . ASN B 1 635 ? -37.531 28.281 45.938 1 29.45 635 ASN B C 1
ATOM 10819 O O . ASN B 1 635 ? -37.656 27.234 45.281 1 29.45 635 ASN B O 1
ATOM 10823 N N . ILE B 1 636 ? -36.5 29.188 45.719 1 28.16 636 ILE B N 1
ATOM 10824 C CA . ILE B 1 636 ? -35.562 28.672 44.75 1 28.16 636 ILE B CA 1
ATOM 10825 C C . ILE B 1 636 ? -34.719 27.578 45.406 1 28.16 636 ILE B C 1
ATOM 10827 O O . ILE B 1 636 ? -33.844 26.984 44.75 1 28.16 636 ILE B O 1
ATOM 10831 N N . ASP B 1 637 ? -34.812 27.391 46.781 1 29.56 637 ASP B N 1
ATOM 10832 C CA . ASP B 1 637 ? -33.938 26.422 47.438 1 29.56 637 ASP B CA 1
ATOM 10833 C C . ASP B 1 637 ? -34.25 25 46.938 1 29.56 637 ASP B C 1
ATOM 10835 O O . ASP B 1 637 ? -33.344 24.141 46.938 1 29.56 637 ASP B O 1
ATOM 10839 N N . GLN B 1 638 ? -35.562 24.688 46.719 1 29.47 638 GLN B N 1
ATOM 10840 C CA . GLN B 1 638 ? -35.906 23.266 46.594 1 29.47 638 GLN B CA 1
ATOM 10841 C C . GLN B 1 638 ? -35.312 22.656 45.312 1 29.47 638 GLN B C 1
ATOM 10843 O O . GLN B 1 638 ? -35.125 21.438 45.219 1 29.47 638 GLN B O 1
ATOM 10848 N N . VAL B 1 639 ? -35.188 23.531 44.312 1 29.88 639 VAL B N 1
ATOM 10849 C CA . VAL B 1 639 ? -34.875 22.828 43.062 1 29.88 639 VAL B CA 1
ATOM 10850 C C . VAL B 1 639 ? -33.406 22.422 43.094 1 29.88 639 VAL B C 1
ATOM 10852 O O . VAL B 1 639 ? -33 21.453 42.438 1 29.88 639 VAL B O 1
ATOM 10855 N N . ALA B 1 640 ? -32.562 23.172 43.875 1 27.62 640 ALA B N 1
ATOM 10856 C CA . ALA B 1 640 ? -31.141 22.844 43.75 1 27.62 640 ALA B CA 1
ATOM 10857 C C . ALA B 1 640 ? -30.797 21.5 44.406 1 27.62 640 ALA B C 1
ATOM 10859 O O . ALA B 1 640 ? -29.781 20.891 44.094 1 27.62 640 ALA B O 1
ATOM 10860 N N . SER B 1 641 ? -31.625 21.078 45.438 1 30.44 641 SER B N 1
ATOM 10861 C CA . SER B 1 641 ? -31.281 19.844 46.156 1 30.44 641 SER B CA 1
ATOM 10862 C C . SER B 1 641 ? -31.359 18.641 45.219 1 30.44 641 SER B C 1
ATOM 10864 O O . SER B 1 641 ? -30.734 17.609 45.5 1 30.44 641 SER B O 1
ATOM 10866 N N . ARG B 1 642 ? -32.375 18.609 44.312 1 32.19 642 ARG B N 1
ATOM 10867 C CA . ARG B 1 642 ? -32.562 17.359 43.594 1 32.19 642 ARG B CA 1
ATOM 10868 C C . ARG B 1 642 ? -31.406 17.109 42.625 1 32.19 642 ARG B C 1
ATOM 10870 O O . ARG B 1 642 ? -31.219 15.977 42.188 1 32.19 642 ARG B O 1
ATOM 10877 N N . VAL B 1 643 ? -30.797 18.234 42.188 1 30.06 643 VAL B N 1
ATOM 10878 C CA . VAL B 1 643 ? -29.812 17.922 41.125 1 30.06 643 VAL B CA 1
ATOM 10879 C C . VAL B 1 643 ? -28.594 17.25 41.781 1 30.06 643 VAL B C 1
ATOM 10881 O O . VAL B 1 643 ? -27.938 16.422 41.125 1 30.06 643 VAL B O 1
ATOM 10884 N N . VAL B 1 644 ? -28.234 17.609 43.062 1 30.11 644 VAL B N 1
ATOM 10885 C CA . VAL B 1 644 ? -27.016 17 43.625 1 30.11 644 VAL B CA 1
ATOM 10886 C C . VAL B 1 644 ? -27.219 15.508 43.812 1 30.11 644 VAL B C 1
ATOM 10888 O O . VAL B 1 644 ? -26.266 14.727 43.75 1 30.11 644 VAL B O 1
ATOM 10891 N N . GLN B 1 645 ? -28.484 15.062 44.156 1 28.7 645 GLN B N 1
ATOM 10892 C CA . GLN B 1 645 ? -28.625 13.656 44.5 1 28.7 645 GLN B CA 1
ATOM 10893 C C . GLN B 1 645 ? -28.312 12.758 43.312 1 28.7 645 GLN B C 1
ATOM 10895 O O . GLN B 1 645 ? -28.047 11.562 43.469 1 28.7 645 GLN B O 1
ATOM 10900 N N . LEU B 1 646 ? -28.688 13.234 42.156 1 28.67 646 LEU B N 1
ATOM 10901 C CA . LEU B 1 646 ? -28.516 12.25 41.094 1 28.67 646 LEU B CA 1
ATOM 10902 C C . LEU B 1 646 ? -27.047 11.961 40.844 1 28.67 646 LEU B C 1
ATOM 10904 O O . LEU B 1 646 ? -26.688 10.938 40.25 1 28.67 646 LEU B O 1
ATOM 10908 N N . GLN B 1 647 ? -26.203 12.977 41.125 1 26.97 647 GLN B N 1
ATOM 10909 C CA . GLN B 1 647 ? -24.844 12.68 40.688 1 26.97 647 GLN B CA 1
ATOM 10910 C C . GLN B 1 647 ? -24.203 11.641 41.594 1 26.97 647 GLN B C 1
ATOM 10912 O O . GLN B 1 647 ? -23.125 11.117 41.281 1 26.97 647 GLN B O 1
ATOM 10917 N N . TYR B 1 648 ? -24.703 11.508 42.906 1 27.17 648 TYR B N 1
ATOM 10918 C CA . TYR B 1 648 ? -23.938 10.625 43.75 1 27.17 648 TYR B CA 1
ATOM 10919 C C . TYR B 1 648 ? -24.016 9.18 43.281 1 27.17 648 TYR B C 1
ATOM 10921 O O . TYR B 1 648 ? -23.203 8.344 43.656 1 27.17 648 TYR B O 1
ATOM 10929 N N . SER B 1 649 ? -25.219 8.758 42.781 1 27.05 649 SER B N 1
ATOM 10930 C CA . SER B 1 649 ? -25.375 7.309 42.688 1 27.05 649 SER B CA 1
ATOM 10931 C C . SER B 1 649 ? -24.422 6.715 41.656 1 27.05 649 SER B C 1
ATOM 10933 O O . SER B 1 649 ? -24.297 5.492 41.562 1 27.05 649 SER B O 1
ATOM 10935 N N . ALA B 1 650 ? -24.125 7.488 40.656 1 25.62 650 ALA B N 1
ATOM 10936 C CA . ALA B 1 650 ? -23.5 6.719 39.594 1 25.62 650 ALA B CA 1
ATOM 10937 C C . ALA B 1 650 ? -22.078 6.316 39.969 1 25.62 650 ALA B C 1
ATOM 10939 O O . ALA B 1 650 ? -21.359 5.715 39.156 1 25.62 650 ALA B O 1
ATOM 10940 N N . SER B 1 651 ? -21.594 6.871 41.062 1 25.25 651 SER B N 1
ATOM 10941 C CA . SER B 1 651 ? -20.172 6.594 41.25 1 25.25 651 SER B CA 1
ATOM 10942 C C . SER B 1 651 ? -19.938 5.129 41.625 1 25.25 651 SER B C 1
ATOM 10944 O O . SER B 1 651 ? -18.812 4.711 41.844 1 25.25 651 SER B O 1
ATOM 10946 N N . CYS B 1 652 ? -21.031 4.496 42.219 1 23.33 652 CYS B N 1
ATOM 10947 C CA . CYS B 1 652 ? -20.625 3.336 43 1 23.33 652 CYS B CA 1
ATOM 10948 C C . CYS B 1 652 ? -20.016 2.258 42.125 1 23.33 652 CYS B C 1
ATOM 10950 O O . CYS B 1 652 ? -19.453 1.288 42.625 1 23.33 652 CYS B O 1
ATOM 10952 N N . ALA B 1 653 ? -20.578 1.995 40.938 1 24 653 ALA B N 1
ATOM 10953 C CA . ALA B 1 653 ? -20.562 0.592 40.531 1 24 653 ALA B CA 1
ATOM 10954 C C . ALA B 1 653 ? -19.156 0.122 40.219 1 24 653 ALA B C 1
ATOM 10956 O O . ALA B 1 653 ? -18.969 -0.955 39.625 1 24 653 ALA B O 1
ATOM 10957 N N . THR B 1 654 ? -18.156 0.944 40.281 1 22.64 654 THR B N 1
ATOM 10958 C CA . THR B 1 654 ? -16.984 0.308 39.656 1 22.64 654 THR B CA 1
ATOM 10959 C C . THR B 1 654 ? -16.406 -0.751 40.594 1 22.64 654 THR B C 1
ATOM 10961 O O . THR B 1 654 ? -15.484 -0.471 41.375 1 22.64 654 THR B O 1
ATOM 10964 N N . ARG B 1 655 ? -17.344 -1.637 41.219 1 20.86 655 ARG B N 1
ATOM 10965 C CA . ARG B 1 655 ? -16.797 -2.648 42.125 1 20.86 655 ARG B CA 1
ATOM 10966 C C . ARG B 1 655 ? -15.664 -3.426 41.469 1 20.86 655 ARG B C 1
ATOM 10968 O O . ARG B 1 655 ? -15.789 -3.855 40.312 1 20.86 655 ARG B O 1
ATOM 10975 N N . ASP B 1 656 ? -14.438 -3.316 41.906 1 21.98 656 ASP B N 1
ATOM 10976 C CA . ASP B 1 656 ? -13.203 -4.047 41.594 1 21.98 656 ASP B CA 1
ATOM 10977 C C . ASP B 1 656 ? -13.391 -5.543 41.844 1 21.98 656 ASP B C 1
ATOM 10979 O O . ASP B 1 656 ? -13.719 -5.969 42.969 1 21.98 656 ASP B O 1
ATOM 10983 N N . PRO B 1 657 ? -14.188 -6.363 41.094 1 22.69 657 PRO B N 1
ATOM 10984 C CA . PRO B 1 657 ? -14.281 -7.719 41.625 1 22.69 657 PRO B CA 1
ATOM 10985 C C . PRO B 1 657 ? -12.922 -8.328 41.938 1 22.69 657 PRO B C 1
ATOM 10987 O O . PRO B 1 657 ? -11.992 -8.203 41.125 1 22.69 657 PRO B O 1
ATOM 10990 N N . GLY B 1 658 ? -12.398 -8.516 43.188 1 19.7 658 GLY B N 1
ATOM 10991 C CA . GLY B 1 658 ? -11.219 -9.031 43.844 1 19.7 658 GLY B CA 1
ATOM 10992 C C . GLY B 1 658 ? -10.867 -10.445 43.406 1 19.7 658 GLY B C 1
ATOM 10993 O O . GLY B 1 658 ? -9.703 -10.844 43.5 1 19.7 658 GLY B O 1
ATOM 10994 N N . PHE B 1 659 ? -11.758 -11.531 43.312 1 19.09 659 PHE B N 1
ATOM 10995 C CA . PHE B 1 659 ? -11.484 -12.758 44.031 1 19.09 659 PHE B CA 1
ATOM 10996 C C . PHE B 1 659 ? -10.391 -13.57 43.344 1 19.09 659 PHE B C 1
ATOM 10998 O O . PHE B 1 659 ? -9.477 -14.07 44 1 19.09 659 PHE B O 1
ATOM 11005 N N . ALA B 1 660 ? -10.422 -14.336 42.25 1 19.89 660 ALA B N 1
ATOM 11006 C CA . ALA B 1 660 ? -10.344 -15.75 42.625 1 19.89 660 ALA B CA 1
ATOM 11007 C C . ALA B 1 660 ? -8.938 -16.109 43.094 1 19.89 660 ALA B C 1
ATOM 11009 O O . ALA B 1 660 ? -7.961 -15.461 42.688 1 19.89 660 ALA B O 1
ATOM 11010 N N . PRO B 1 661 ? -8.766 -17.234 44 1 18.83 661 PRO B N 1
ATOM 11011 C CA . PRO B 1 661 ? -7.746 -17.875 44.844 1 18.83 661 PRO B CA 1
ATOM 11012 C C . PRO B 1 661 ? -6.605 -18.484 44.031 1 18.83 661 PRO B C 1
ATOM 11014 O O . PRO B 1 661 ? -6.785 -18.797 42.844 1 18.83 661 PRO B O 1
ATOM 11017 N N . ARG B 1 662 ? -5.395 -18.188 44.344 1 20.17 662 ARG B N 1
ATOM 11018 C CA . ARG B 1 662 ? -4.059 -18.641 43.969 1 20.17 662 ARG B CA 1
ATOM 11019 C C . ARG B 1 662 ? -3.939 -20.156 44.125 1 20.17 662 ARG B C 1
ATOM 11021 O O . ARG B 1 662 ? -3.887 -20.656 45.25 1 20.17 662 ARG B O 1
ATOM 11028 N N . LEU B 1 663 ? -4.828 -21.016 43.5 1 17.52 663 LEU B N 1
ATOM 11029 C CA . LEU B 1 663 ? -4.594 -22.375 43.938 1 17.52 663 LEU B CA 1
ATOM 11030 C C . LEU B 1 663 ? -3.102 -22.703 43.938 1 17.52 663 LEU B C 1
ATOM 11032 O O . LEU B 1 663 ? -2.328 -22.094 43.188 1 17.52 663 LEU B O 1
ATOM 11036 N N . CYS B 1 664 ? -2.613 -23.75 44.812 1 18.5 664 CYS B N 1
ATOM 11037 C CA . CYS B 1 664 ? -1.591 -24.453 45.562 1 18.5 664 CYS B CA 1
ATOM 11038 C C . CYS B 1 664 ? -0.681 -25.266 44.656 1 18.5 664 CYS B C 1
ATOM 11040 O O . CYS B 1 664 ? 0.433 -25.625 45.031 1 18.5 664 CYS B O 1
ATOM 11042 N N . ARG B 1 665 ? -0.991 -25.766 43.406 1 19.14 665 ARG B N 1
ATOM 11043 C CA . ARG B 1 665 ? -0.492 -27.141 43.344 1 19.14 665 ARG B CA 1
ATOM 11044 C C . ARG B 1 665 ? 1.03 -27.172 43.406 1 19.14 665 ARG B C 1
ATOM 11046 O O . ARG B 1 665 ? 1.701 -26.312 42.844 1 19.14 665 ARG B O 1
ATOM 11053 N N . ASN B 1 666 ? 1.637 -28.047 44.312 1 17.86 666 ASN B N 1
ATOM 11054 C CA . ASN B 1 666 ? 2.818 -28.562 44.969 1 17.86 666 ASN B CA 1
ATOM 11055 C C . ASN B 1 666 ? 3.801 -29.188 44 1 17.86 666 ASN B C 1
ATOM 11057 O O . ASN B 1 666 ? 4.941 -29.484 44.344 1 17.86 666 ASN B O 1
ATOM 11061 N N . ARG B 1 667 ? 3.525 -29.438 42.625 1 18.97 667 ARG B N 1
ATOM 11062 C CA . ARG B 1 667 ? 4.141 -30.719 42.312 1 18.97 667 ARG B CA 1
ATOM 11063 C C . ARG B 1 667 ? 5.656 -30.656 42.469 1 18.97 667 ARG B C 1
ATOM 11065 O O . ARG B 1 667 ? 6.289 -29.703 42 1 18.97 667 ARG B O 1
ATOM 11072 N N . GLN B 1 668 ? 6.277 -31.531 43.312 1 17.69 668 GLN B N 1
ATOM 11073 C CA . GLN B 1 668 ? 7.531 -31.984 43.906 1 17.69 668 GLN B CA 1
ATOM 11074 C C . GLN B 1 668 ? 8.461 -32.562 42.844 1 17.69 668 GLN B C 1
ATOM 11076 O O . GLN B 1 668 ? 9.547 -33.062 43.156 1 17.69 668 GLN B O 1
ATOM 11081 N N . ARG B 1 669 ? 8.508 -32.281 41.562 1 18.64 669 ARG B N 1
ATOM 11082 C CA . ARG B 1 669 ? 9.195 -33.375 40.906 1 18.64 669 ARG B CA 1
ATOM 11083 C C . ARG B 1 669 ? 10.609 -33.562 41.438 1 18.64 669 ARG B C 1
ATOM 11085 O O . ARG B 1 669 ? 11.289 -32.562 41.75 1 18.64 669 ARG B O 1
ATOM 11092 N N . PRO B 1 670 ? 11.031 -34.844 41.781 1 19.73 670 PRO B N 1
ATOM 11093 C CA . PRO B 1 670 ? 12.164 -35.5 42.406 1 19.73 670 PRO B CA 1
ATOM 11094 C C . PRO B 1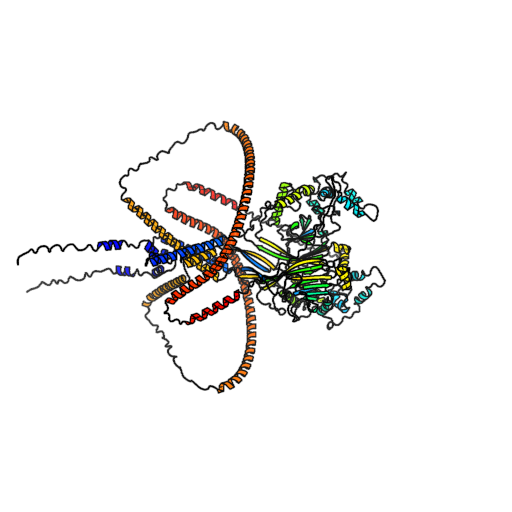 670 ? 13.477 -35.281 41.656 1 19.73 670 PRO B C 1
ATOM 11096 O O . PRO B 1 670 ? 13.477 -34.969 40.469 1 19.73 670 PRO B O 1
ATOM 11099 N N . GLY B 1 671 ? 14.617 -35 42.438 1 19.08 671 GLY B N 1
ATOM 11100 C CA . GLY B 1 671 ? 16.062 -34.844 42.344 1 19.08 671 GLY B CA 1
ATOM 11101 C C . GLY B 1 671 ? 16.766 -36.031 41.719 1 19.08 671 GLY B C 1
ATOM 11102 O O . GLY B 1 671 ? 18 -36.094 41.781 1 19.08 671 GLY B O 1
ATOM 11103 N N . GLY B 1 672 ? 16.438 -36.594 40.625 1 17.38 672 GLY B N 1
ATOM 11104 C CA . GLY B 1 672 ? 17.188 -37.844 40.438 1 17.38 672 GLY B CA 1
ATOM 11105 C C . GLY B 1 672 ? 18.688 -37.625 40.375 1 17.38 672 GLY B C 1
ATOM 11106 O O . GLY B 1 672 ? 19.156 -36.5 40.188 1 17.38 672 GLY B O 1
ATOM 11107 N N . PRO B 1 673 ? 19.766 -38.719 40.594 1 18.67 673 PRO B N 1
ATOM 11108 C CA . PRO B 1 673 ? 21.062 -39.125 41.125 1 18.67 673 PRO B CA 1
ATOM 11109 C C . PRO B 1 673 ? 22.219 -38.938 40.156 1 18.67 673 PRO B C 1
ATOM 11111 O O . PRO B 1 673 ? 23.375 -38.938 40.562 1 18.67 673 PRO B O 1
ATOM 11114 N N . TRP B 1 674 ? 22.297 -38.719 38.844 1 19.83 674 TRP B N 1
ATOM 11115 C CA . TRP B 1 674 ? 23.328 -39.531 38.188 1 19.83 674 TRP B CA 1
ATOM 11116 C C . TRP B 1 674 ? 24.703 -39.25 38.781 1 19.83 674 TRP B C 1
ATOM 11118 O O . TRP B 1 674 ? 24.969 -38.156 39.281 1 19.83 674 TRP B O 1
ATOM 11128 N N . GLY B 1 675 ? 25.656 -40.375 38.938 1 18.64 675 GLY B N 1
ATOM 11129 C CA . GLY B 1 675 ? 26.875 -41.062 39.281 1 18.64 675 GLY B CA 1
ATOM 11130 C C . GLY B 1 675 ? 28.109 -40.438 38.656 1 18.64 675 GLY B C 1
ATOM 11131 O O . GLY B 1 675 ? 28.016 -39.5 37.906 1 18.64 675 GLY B O 1
ATOM 11132 N N . ASP B 1 676 ? 29.156 -41.312 38.031 1 18.05 676 ASP B N 1
ATOM 11133 C CA . ASP B 1 676 ? 30.5 -41.906 38.125 1 18.05 676 ASP B CA 1
ATOM 11134 C C . ASP B 1 676 ? 31.422 -41.312 37.062 1 18.05 676 ASP B C 1
ATOM 11136 O O . ASP B 1 676 ? 32.656 -41.469 37.156 1 18.05 676 ASP B O 1
ATOM 11140 N N . ALA B 1 677 ? 31.234 -41.219 35.812 1 22.09 677 ALA B N 1
ATOM 11141 C CA . ALA B 1 677 ? 32.406 -41.656 35.062 1 22.09 677 ALA B CA 1
ATOM 11142 C C . ALA B 1 677 ? 33.562 -40.688 35.25 1 22.09 677 ALA B C 1
ATOM 11144 O O . ALA B 1 677 ? 33.375 -39.5 35.469 1 22.09 677 ALA B O 1
ATOM 11145 N N . GLN B 1 678 ? 35.156 -41 35.062 1 19.58 678 GLN B N 1
ATOM 11146 C CA . GLN B 1 678 ? 36.562 -41.125 35.469 1 19.58 678 GLN B CA 1
ATOM 11147 C C . GLN B 1 678 ? 37.375 -39.906 35.031 1 19.58 678 GLN B C 1
ATOM 11149 O O . GLN B 1 678 ? 38.188 -39.375 35.812 1 19.58 678 GLN B O 1
ATOM 11154 N N . LEU B 1 679 ? 37.938 -39.375 33.875 1 18.72 679 LEU B N 1
ATOM 11155 C CA . LEU B 1 679 ? 39.375 -39.312 33.75 1 18.72 679 LEU B CA 1
ATOM 11156 C C . LEU B 1 679 ? 39.969 -38.438 34.844 1 18.72 679 LEU B C 1
ATOM 11158 O O . LEU B 1 679 ? 39.312 -37.5 35.344 1 18.72 679 LEU B O 1
ATOM 11162 N N . ALA B 1 680 ? 41.156 -38.938 34.594 1 15.98 680 ALA B N 1
ATOM 11163 C CA . ALA B 1 680 ? 42.281 -38.562 33.75 1 15.98 680 ALA B CA 1
ATOM 11164 C C . ALA B 1 680 ? 41.875 -37.656 32.625 1 15.98 680 ALA B C 1
ATOM 11166 O O . ALA B 1 680 ? 40.844 -37.875 31.984 1 15.98 680 ALA B O 1
#

Nearest PDB structures (foldseek):
  5wku-assembly1_A  TM=9.494E-01  e=8.085E-68  Gallus gallus
  4ntw-assembly1_A  TM=9.325E-01  e=3.719E-68  Gallus gallus
  5wku-assembly1_C  TM=9.494E-01  e=5.468E-67  Gallus gallus
  6vtk-assembly1_A  TM=9.480E-01  e=6.330E-66  Gallus gallus
  7rnn-assembly1_D  TM=9.457E-01  e=3.698E-66  Homo sapiens

Radius of gyration: 49.81 Å; Cα contacts (8 Å, |Δi|>4): 1690; chains: 2; bounding box: 148×196×167 Å

InterPro domains:
  IPR001873 Epithelial sodium channel [PF00858] (38-484)
  IPR001873 Epithelial sodium channel [PR01078] (59-76)
  IPR001873 Epithelial sodium channel [PR01078] (99-115)
  IPR001873 Epithelial sodium channel [PR01078] (212-228)
  IPR001873 Epithelial sodium channel [PR01078] (274-292)
  IPR001873 Epithelial sodium channel [PR01078] (304-320)
  IPR001873 Epithelial sodium channel [PR01078] (391-411)
  IPR001873 Epithelial sodium channel [PR01078] (430-450)
  IPR001873 Epithelial sodium channel [PR01078] (450-464)
  IPR001873 Epithelial sodium channel [PR01078] (464-480)
  IPR001873 Epithelial sodium channel [PTHR11690] (31-493)
  IPR004724 Epithelial sodium channel, chordates [TIGR00859] (164-510)
  IPR020903 Epithelial sodium channel, conserved site [PS01206] (333-353)

Solvent-accessible surface area (backbone atoms only — not comparable to full-atom values): 76676 Å² total; per-residue (Å²): 138,93,75,71,90,63,86,76,82,79,75,84,72,76,82,74,79,81,76,71,64,60,63,57,53,59,58,56,65,60,50,76,48,74,64,52,55,43,46,72,65,50,67,48,51,52,55,41,45,41,71,71,62,78,54,68,70,56,23,50,52,37,46,50,50,51,51,51,29,51,50,51,40,52,55,50,43,50,49,53,51,50,51,48,71,62,36,47,59,36,45,48,77,49,80,42,80,44,74,64,41,75,52,65,14,41,34,42,28,48,54,53,48,45,33,57,89,70,56,48,57,69,50,45,66,57,39,19,50,54,71,58,41,23,43,97,80,55,37,67,24,70,47,37,50,53,59,59,56,59,76,57,64,80,84,87,82,74,52,74,45,55,66,55,51,58,58,57,54,50,89,83,58,77,77,74,57,74,88,71,48,74,48,50,58,53,47,37,62,68,28,18,77,49,56,75,77,24,51,77,45,38,32,45,56,77,38,78,51,57,61,83,58,41,43,82,42,52,40,94,58,32,43,26,36,24,32,49,47,52,79,80,83,41,80,72,51,66,32,73,53,47,26,89,68,39,21,42,37,37,30,37,42,69,50,53,88,45,40,54,69,46,49,60,94,48,95,79,55,58,49,50,34,36,33,35,35,29,78,42,54,60,78,49,62,84,55,48,74,37,66,35,41,39,42,31,44,20,24,34,37,42,35,37,32,40,48,33,40,40,37,52,43,44,68,85,60,31,82,29,42,78,70,77,51,97,49,98,79,50,87,57,70,42,60,57,46,47,50,50,51,45,52,36,52,51,34,37,72,73,64,68,21,28,54,75,52,45,78,80,86,62,52,66,36,45,44,60,41,41,61,72,36,51,51,53,50,55,50,45,58,62,74,46,68,66,72,73,73,72,71,64,52,56,22,68,46,76,47,71,47,76,47,76,49,78,46,75,31,62,46,87,82,46,29,61,56,54,13,61,75,69,73,47,50,52,67,52,43,38,65,23,29,25,34,45,34,41,24,37,60,47,54,45,35,38,36,39,36,52,41,82,64,61,54,70,69,57,50,52,48,31,44,49,4,28,33,14,23,35,43,36,40,54,75,64,48,54,49,51,49,50,53,49,50,50,51,48,50,48,50,54,51,47,53,57,50,62,66,52,62,71,68,82,76,79,74,89,78,76,81,80,78,78,86,71,74,87,69,74,88,74,81,77,92,74,86,68,99,65,70,71,63,52,60,63,42,51,57,52,42,52,53,46,43,52,51,45,46,52,48,46,47,50,43,47,49,50,44,49,48,48,46,49,49,47,47,50,48,46,47,51,45,48,49,50,45,49,51,47,45,53,49,46,47,53,47,47,50,50,43,49,52,47,44,52,49,43,46,55,47,42,51,54,41,46,56,49,44,53,50,48,48,52,48,49,52,47,49,55,50,52,58,61,53,63,71,59,83,79,80,76,76,80,74,71,64,66,70,64,61,65,64,63,63,66,68,62,69,72,67,64,69,79,66,74,80,73,76,77,71,84,75,73,83,67,82,73,81,79,76,87,76,82,82,76,52,87,67,132,133,84,75,84,83,80,71,88,70,74,87,72,75,82,77,66,79,81,65,65,62,61,61,51,57,60,56,59,65,58,52,79,47,76,63,52,57,43,48,72,64,48,67,46,62,58,58,39,47,42,70,68,64,78,56,68,70,56,21,52,52,39,44,52,50,51,52,51,32,51,50,50,42,51,54,54,43,50,50,52,51,50,52,50,73,63,36,49,67,40,53,29,64,48,78,42,82,43,64,64,42,74,51,63,14,40,34,43,30,49,54,54,47,45,33,58,89,69,58,48,57,70,50,46,65,57,39,19,48,55,70,57,39,23,42,97,82,55,38,70,26,69,46,38,50,52,57,59,55,53,76,52,62,79,82,88,82,73,52,75,41,55,68,55,51,58,57,58,55,51,89,85,56,77,75,73,56,74,89,72,49,75,50,50,57,54,48,38,62,69,27,18,77,50,58,76,75,23,51,75,45,36,32,46,56,78,38,80,52,57,61,83,58,40,42,84,42,53,40,96,58,32,42,27,37,23,32,50,49,53,78,82,80,42,78,73,53,68,32,61,48,46,10,58,66,37,20,42,38,38,30,35,41,70,52,66,90,47,44,60,82,77,48,58,95,46,95,78,54,60,93,64,75,36,33,35,35,30,78,42,53,58,79,49,62,84,55,47,90,79,67,35,47,78,47,53,44,22,24,34,37,40,36,37,30,41,49,34,40,40,35,51,41,44,68,84,60,32,81,27,42,77,68,76,52,95,49,98,79,50,87,57,68,40,58,56,45,45,49,50,51,43,52,34,52,50,34,37,72,74,62,68,19,30,54,75,53,42,77,79,83,61,51,66,36,46,44,60,42,40,62,73,37,49,51,54,49,53,52,48,44,65,74,61,26,82,75,75,63,74,68,62,51,53,21,67,45,76,46,70,47,76,47,76,29,37,24,31,26,58,19,81,39,25,29,61,45,54,13,60,74,69,73,48,51,54,65,55,44,38,65,24,30,26,33,43,36,41,23,37,58,47,52,44,33,38,38,39,36,50,42,81,61,62,55,69,67,56,48,47,8,52,44,10,38,41,33,38,70,53,41,46,35,20,56,39,43,54,49,51,51,50,51,49,51,51,53,51,50,50,51,52,53,51,52,58,58,62,62,57,66,69,70,77,66,70,86,68,80,67,78,75,74,75,80,66,74,81,71,76,85,78,80,79,80,86,78,70,86,55,71,73,57,49,61,61,42,52,57,51,44,51,52,46,44,51,49,44,47,50,46,45,47,50,44,48,47,49,45,49,48,48,48,49,48,47,48,50,48,48,47,52,47,48,48,50,44,48,49,49,46,50,50,47,47,52,47,46,47,52,44,48,50,47,43,50,50,43,44,53,46,41,49,54,40,45,55,47,42,51,49,47,48,50,48,48,50,47,46,53,50,51,57,59,50,62,70,52,84,73,77,72,76,78,72,69,61,66,64,61,58,60,62,60,59,62,64,61,66,72,68,61,74,78,69,74,86,78,68,89,81,83,81,74,89,70,87,68,84,80,78,85,76,92,89,74,95,74,79,129

Foldseek 3Di:
DDDDPPPDPPPDDDPPDCPDPVVVVVVVVPPVPLVNVCLVPFLWPLSVQLPPDDDPVSNVVSVVQQVVLVVVLVVVLVVLVVVVVVQDWDKDKDKDFDQKDFFWKKKKFWQFQFFPVQDALLRCQFQVVLQQQADPVLAGDPLNCVVQQPVPPDDDDDRVCVVVVVSSDCPPPDHDPPVPDDAPLVSRVRGPDDQQQWFDFKDAQRHGDGPVQWDWAQDPSGIMIMGQLCPVVDDTDMFRWFDFSNGMKTKTFSPVVRGDDDSDDDPNDDPDGFMWMDTFHNQDDDPRVVHTDTDAFQKEKEKAKAKEKEAADPPPSDPADADADPAPFGGHDDQRVLVLRLLQVQCCVFLVAGDNNHDDDTHHDGSVCVPPPSVVSVVCVVPDDPPRRDGGHHRIDMDMDIDMDIDGPDDPVCLVVVCVVVVHHSVSNSRTMYMYTYTYNGSMHMYMYMDRPDDPVNSCVVSQVSCCVSTNDDPVSVVSVVVSVVVVVVVVVVVVVVVPPPPDPDDDPDDPPCPDDDDDDDDDDDDDPPDVVVVVVVVVVVVVVVVVVVVVVVVVVVVVVVVVVVVVVVVVVVVVVVVVVVVVVVVVVVVVVVVVVVVVVVVVVVVVVVVVVVVVVVVVVVVVVVVPDDPPDDDPPPPVPVVVPVVPPPPPDPCPVDDDDPDPPPPDPDDDDDDDDVPD/DDDDDDDDPPDPPDPDDVPDVVVVVVVVPPPVPLVNVCLVPFLWPLSVQLPPDDDPVSNVVSVVQQVVLVVVLVVVLVVLVVVVVVQDWDKDKDKDFDQKDFFWKKKKFWQFQFFPVQDALLRCQQQVVLQVQADPVLAGDPLNCVVQQPVPPDDDDDRPCVVVVVSSDCPPPDHDDPVPDDAPLVSRVRGPDDQQQWFDFKDAQRHGDGPVQWDWAQDPSGIMIMGQLCPVVDDTDMFRWFDFSNGMKTKTFSPVVRGDDDSDDDPNDDPDGFMWMDTFHNQDDDPRVVHTDTDAFQKEKEKAKAKEKEAADPPPSDPADADADPAPFGGHDDPRVLVLRLLQVQCCVFLVAGDNNHDDDGHHDGSVCVRPPSVVSVVVCVVVVPPRRDGGHHRIDMDMDIDMDIDGPDDPVCLVVVCVVVVHHSVSNSHTMYMYTYTYNGSMHMYMYMDGPDDPVNSVVVSVVSCCVRTNDDPVSVVSVVVSVVVVVVVVVVVVVVVPPPDPPPDPVVPPPCPDDPDDDDDDDDPPDPDPVVVVVVVVVVVVVVVVVVVVVVVVVVVVVVVVVVVVVVVVVVVVVVVVVVVVVVVVVVVVVVVVVVVVVVVVVVVVVVVVVVVVVVVVVVVVVVPPDPPPDDPPVVVVVVVVVVVPPVPPPPPPPDDDDPDDDDPPPDDDDDDDDDDD

pLDDT: mean 71.76, std 25.85, range [15.33, 98.25]